Protein AF-A0A1N7KTQ0-F1 (afdb_monomer)

Solvent-accessible surface area (backbone atoms only — not comparable to full-atom values): 54349 Å² total; per-residue (Å²): 145,80,80,97,63,69,64,55,69,67,60,55,51,51,50,54,52,53,49,48,50,51,55,48,51,53,51,50,56,54,56,73,45,73,72,39,51,53,93,64,70,58,22,52,89,18,36,32,83,36,57,90,52,85,76,53,83,48,31,31,34,63,65,34,31,27,29,33,31,33,80,70,36,50,87,93,60,53,87,84,62,82,72,43,77,41,59,32,52,29,60,43,18,84,75,42,88,73,33,21,50,53,40,25,26,38,35,37,35,40,34,47,31,85,93,60,53,78,47,54,35,24,44,36,34,62,42,63,78,43,24,27,40,34,25,50,76,82,44,79,69,44,76,39,47,54,60,49,98,59,82,87,67,71,62,48,66,55,54,60,49,74,39,78,46,77,46,82,52,54,62,46,42,41,36,40,35,35,21,20,78,78,43,77,62,60,8,55,51,48,37,56,40,38,38,32,35,44,67,14,54,47,50,46,49,50,51,41,51,47,52,47,50,50,53,30,51,53,30,44,53,53,22,50,52,46,51,51,52,52,73,70,40,89,86,57,77,55,62,31,59,51,28,47,27,50,39,33,44,50,52,26,56,46,61,45,62,71,74,73,48,77,56,68,46,93,48,45,61,64,55,51,57,42,50,51,55,52,49,59,49,48,44,51,55,31,50,53,52,21,54,37,50,67,69,67,63,86,64,79,68,56,56,55,56,53,51,51,50,53,48,54,52,57,50,35,61,74,44,59,56,73,60,28,57,75,46,46,67,58,52,50,52,52,50,53,52,51,52,52,49,54,50,52,52,40,52,52,40,41,42,75,62,43,67,63,35,53,27,54,50,50,20,49,48,26,49,51,50,49,52,58,49,51,49,36,40,77,69,62,76,43,89,68,76,85,76,62,61,41,60,53,48,24,51,52,24,48,51,51,37,52,52,58,48,50,52,55,51,50,54,51,52,50,52,51,52,51,52,49,51,50,51,53,51,50,50,53,53,47,55,54,46,54,45,54,65,52,46,54,62,44,51,49,53,29,53,54,39,50,49,50,52,75,77,39,55,95,76,48,56,73,68,58,51,51,52,40,53,49,48,34,50,52,35,51,50,53,54,53,50,52,50,54,51,51,53,49,63,64,55,72,81,55,94,66,72,77,74,63,41,73,34,62,57,64,28,52,50,54,36,47,49,63,61,50,46,73,74,32,75,86,37,64,50,49,78,50,73,62,59,65,86,88,66,81,37,31,41,37,37,68,67,62,51,51,51,40,52,44,47,52,50,55,49,41,58,68,50,26,75,50,48,46,35,43,37,35,54,46,83,54,102,65,34,35,39,40,37,44,36,26,50,16,54,38,44,54,83,69,40,72,78,40,44,58,39,76,66,32,63,85,80,85,80,74,82,92,77,80,82,75,71,21,50,58,47,27,49,36,48,53,53,32,47,63,58,74,26,52,69,55,74,50,56,38,67,72,61,5,34,36,39,36,38,34,37,36,48,44,75,79,75,82,80,76,87,83,73,81,80,74,83,77,89,82,84,91,79,76,90,78,85,89,82,80,85,61,40,32,40,38,34,37,67,46,71,66,59,47,52,52,55,40,65,69,43,54,81,85,43,45,67,47,78,36,62,40,54,68,60,45,53,55,52,61,73,78,48,81,54,49,31,37,37,33,34,34,70,27,68,88,58,28,29,46,54,50,38,39,60,50,50,76,79,37,52,67,80,69,42,37,31,36,34,39,34,74,53,97,42,75,61,56,53,49,44,42,48,74,26,56,34,73,47,73,44,47,53,81,76,49,70,68,59,52,52,52,53,51,49,53,51,46,50,51,40,49,51,50,53,48,50,54,50,49,55,52,53,58,68,61,66,70,75,58,68,68,57,57,53,50,51,53,48,46,39,57,54,23,61,78,75,40,57,69,63,21,50,55,45,52,49,34,50,49,51,32,52,52,50,64,62,64,73,75,58,98,78,72,59,35,49,39,52,62,45,52,51,42,34,46,29,53,48,55,48,49,32,74,68,54,41,92,36,52,43,75,48,81,46,77,54,94,55,91,50,73,37,58,72,62,54,61,36,47,52,52,50,43,38,43,64,65,16,20,71,71,27,93,86,32,35,46,38,38,42,38,36,44,81,52,100,86,32,36,41,38,38,41,37,26,55,13,39,35,39,52,68,74,56,53,52,40,70,76,70,58,96,79,89,91,64,72,59,65,56,54,42,26,55,49,35,31,73,75,62,72,47,45,67,47,77,50,53,36,67,70,62,5,38,38,38,32,39,70,45,122

Nearest PDB structures (foldseek):
  6rh7-assembly1_B  TM=7.145E-01  e=1.470E-13  Thermotoga maritima
  3dge-assembly3_A  TM=7.229E-01  e=2.342E-13  Thermotoga maritima
  4q20-assembly1_B  TM=7.554E-01  e=5.445E-11  Caulobacter vibrioides CB15
  9eut-assembly1_B  TM=5.594E-01  e=2.102E-10  Pseudomonas aeruginosa
  2e0a-assembly1_A  TM=4.159E-01  e=3.213E-08  Homo sapiens

Mean predicted aligned error: 21.1 Å

InterPro domains:
  IPR001789 Signal transduction response regulator, receiver domain [PF00072] (680-790)
  IPR001789 Signal transduction response regulator, receiver domain [PS50110] (679-794)
  IPR001789 Signal transduction response regulator, receiver domain [SM00448] (678-790)
  IPR003594 Histidine kinase/HSP90-like ATPase domain [PF02518] (542-650)
  IPR003594 Histidine kinase/HSP90-like ATPase domain [PF02518] (904-997)
  IPR003594 Histidine kinase/HSP90-like ATPase domain [SM00387] (540-651)
  IPR003594 Histidine kinase/HSP90-like ATPase domain [SM00387] (899-997)
  IPR003661 Signal transduction histidine kinase, dimerisation/phosphoacceptor domain [PF00512] (427-493)
  IPR003661 Signal transduction histidine kinase, dimerisation/phosphoacceptor domain [SM00388] (426-494)
  IPR003661 Signal transduction histidine kinase, dimerisation/phosphoacceptor domain [cd00082] (424-490)
  IPR004358 Signal transduction histidine kinase-related protein, C-terminal [PR00344] (576-590)
  IPR004358 Signal transduction histidine kinase-related protein, C-terminal [PR00344] (594-604)
  IPR004358 Signal transduction histidine kinase-related protein, C-terminal [PR00344] (611-629)
  IPR004358 Signal transduction histidine kinase-related protein, C-terminal [PR00344] (635-648)
  IPR005467 Histidine kinase domain [PS50109] (433-651)
  IPR005467 Histidine kinase domain [PS50109] (904-998)
  IPR008979 Galactose-binding-like domain superfamily [SSF49785] (57-144)
  IPR010559 Signal transduction histidine kinase, internal region [PF06580] (807-886)
  IPR011006 CheY-like superfamily [SSF52172] (679-823)
  IPR036097 Signal transduction histidine kinase, dimerisation/phosphoacceptor domain superfamily [SSF47384] (415-493)

Secondary structure (DSSP, 8-state):
----PPPPHHHHHHHHHHHHHHHHHHHHHHHTS-SSB--PPPBBTTEEE-TTS---TT-EEE--EEEEEEET--TTT-TT---EEEEESS-GGGTTTT-S-EEEEEEEEEEPPGGGTT-EEEEEES---SEEEEEETTEEEEEES---SSGGG----BS-EEEEEE--SSEEEEEEEEEESS-SS--S--S-EEEEEHHHHHHHHHHHHHHHHHHHHHHHHHHHHHHHHHHH-TT---HHHHHHHHHHHHHHHHHHHHSS-SS-B-S-HHHHHHHHHHHHHHHHHHHHHHHHHHHT---TTHHHHHHHHHHHHHHHHHS-HHHHGGGHHHHHHHHHHHHHHHHHHHHHHHHTT-TTHHHHHHHHHHHHHHHHHHHHHHTTS-------HHHHHHHHHHHHHHHHHHHHHHHHHHHHHHHHHHHHHHHHHHHHHHHHHHHHHHHHHHHHHHHHHHHHGGGS-HHHHHHHHHHHHHHHHHHHHHHHHHHHHHHSS--S----EEE-HHHHHHHHHHHHHHHHTTTEEEEEEEPPSS-PPEEE-HHHHHHHHHHHHHHHHHH-SEEEEEEEEEE-SSEEEEEEEE-SS---HHHHHHTTSTT--S--SS-SSS---S-HHHHHHHHHHHTT--EEEEEETTTEEEEEEEEEB-GGGGG-S------------------S---EEEE-S-HHHHHHHHHHHTTTS-EEEESSHHHHHHHHHHS--SEEEEESS-SSS-HHHHHHHHHHHS-TTTS-EEEEESS--HHHHHHHHHTT-SEEEESSPPHHHHHHHHHHHHHHHHHHHHHHHHHHHHHHT---HHHHHHHHHHHHHHHHH-HHHHHHHHHHHHHHHHHHHHT--TTS-EEHHHHHHHHHHHHHHHHHHHGGGEEEEEEE-----EE-TTHHHHHHHHIIIIIGGGSTT-EEEEEEEEEETTEEEEEEEE-SS---HHHHHHHHH---SS-HHHHHHHHHHHHHHS---EEEEETTTEEEEEEEE-

Foldseek 3Di:
DDDPAQDDPVVVVVVLVVLLVVLVVVQVVQQPDPLQEDPFDEADAQEGECQPPPRDQQHKYWNFDWWWKFFQDDPVPPVPDDIDIDTPLDQCCVVHVNFSFFKIKTKHKYAAHPVPQWAKKKKKQQWQLFWKWKDKPNHTFDGAWDADRDDDGGDGWTAIDMGIDHGNDRMIMMMMIGGDDQDRTRHDRNTIMMMHGPNNVVSSLVVLVVLLVVLLVVLLVVLVVLVVVQVPDPVHGQQLSVLSSVLSNLVSVCSCLQGHNPDTDNHGPLLSVLVNLLSLLSNLLSVLSNLCSVVVDDDPVVVVLNVVLNVLSVVLNPDRSVVSCVCVVVSVVVSVVSLVVSVVSLSVVSSVVVVLSVLVSQLSSLVVSVVVVSVCVVNVNDDGRDDCVSSVSNVVSVVSSVVVVVVVVVVVVVVVVVVVVVVVVVVLVCLVVVLVVVLVVLVVQLVVLVVCLVPCVVPDDPVVNVVSVLSNLVSVQVNVVSVLVNVVVVVPVDLADPDFDFADPQLLLVLLCLLCVVLCVVAQEAEDEDEDPPDFTFRADSLLVNLLNNLLVLVLSLQARHDYWYWYWDDDPWKIKIKIWHQGQWDDPVCQVPLLPFQDDPPPDDDDDRDHRSVSNVSSQSSLVSQVKHWGKDIDGNRTIMTMMMTTTPPPPPPPPDDDPPDPDDDDDDPDDPDDDAEEEEEALDVVLQVVLCVLCVVPGRYDYDNDLVVVVVVLVPDQYLEYEYEQRHPDQGSLRSLLVSCVPDACQRYAYEYAFADDDPSRQVSCVVSPHPYYHHPPGDSVNSVVVVVVSSVSNVVSLVVVLVVLVVVLPDPDPVLVVLLVVLLVVCVVPPPVLSVVLVVLVVLLVVLSVVQSDDPQWDFQVSQVSNLVSSLSSVCSRPPPLEAEAEAEDDGRDIGGHCLQNLVVVCQVPVFQVQAPSHWYKYWHWDDDPNKIKTKIWIQGQWDDPVVVVCLVPDDDDDRPRQNVSQVRLCVPVVGGKDWDIDGNRTIMIMDIDD

Radius of gyration: 58.7 Å; Cα contacts (8 Å, |Δi|>4): 1534; chains: 1; bounding box: 116×100×158 Å

Sequence (998 aa):
MFNDKPMSYMKIFISILSMLLVLTAFRVMWMDHPHGTEKAPPVEAGVLDLREISMKGDDVVHLNGEWNFYPGAFLEDTTGETNTVIGVPGDWSERMSGSSKGHGTYEVSIMLPEEATDDIYGLRFVNINTSAHVYIDGERVLEIGDPATEKRDMVRRQGAEKVLFFSDQQKIDVTVQVSNYEVPYLGGITSEVQFGKDTAIQAQRNTSLFLQSLVVIIYLLHAMYLFVLLLFDRGGVKKDVLFFAILLVLTALMTLIDFDVVFVFPFPISIYYKVILLMEVSVLLVLLHFTNAFFQQKLPWFHHLVYLYGGVVAIAVFVPFSTAIQFLPLTFLFYIGGLVYVYVQTIIKLREGERNAWFLLIFLSSFTSEFFWSIGVKAGLVDLPYYPFDLLICLVAMVFLVLARHKKIMEVNEQQSSALREVDKNKEEFLATASRELRGPLQGIINITDNVLRHSSDKLPSKNEEDLKNLLSLGNQMNFLLNDFLDISKLEHTYTMPDRKGVDLSAVVSGVISMVRFKTEAKRIHIHSDIPSPFPRVLANKNRLIQILYNLLDNAIKYTPEGSIAVYARESTSEVTVYVEDTGIGLTQEGKGRIFEPYQSESVSDYFTEGGIGLGLPIVKKLVNMHGGKVGVTSELDKGSIFFFTLPIDNQVEKVKNVTIEKDEKESANVADLNGDSEILLVDDDPVTLRVIKNILEMDYKVTTVPSAEEALEFAEERTWKLIIVDAMMPGLSGYELTREIRQKHPLSDLPVLLLVPRDLQQDIYSAYQSGANDYIVKPVDTSELQARVTGLMEMKKSFEERLRLEAAWLQAQIKPHFLFNTLNTIAHLGETDTDRMLEVLEEFSEFLQRSYSMRNEEGLVSMEDELELTRSYVNIQKARFGEKLMVNWEIGESHLKIPPLSIQTLVENAINHGILNKIDGGTVSIQVQREAGDTLVSIVDDGVGMSPEKVERIETETLGSGVGLMNTDRRLRKIFGEGLRIYSSEGQGTFVSFKVF

Structure (mmCIF, N/CA/C/O backbone):
data_AF-A0A1N7KTQ0-F1
#
_entry.id   AF-A0A1N7KTQ0-F1
#
loop_
_atom_site.group_PDB
_atom_site.id
_atom_site.type_symbol
_atom_site.label_atom_id
_atom_site.label_alt_id
_atom_site.label_comp_id
_atom_site.label_asym_id
_atom_site.label_entity_id
_atom_site.label_seq_id
_atom_site.pdbx_PDB_ins_code
_atom_site.Cartn_x
_atom_site.Cartn_y
_atom_site.Cartn_z
_atom_site.occupancy
_atom_site.B_iso_or_equiv
_atom_site.auth_seq_id
_atom_site.auth_comp_id
_atom_site.auth_asym_id
_atom_site.auth_atom_id
_atom_site.pdbx_PDB_model_num
ATOM 1 N N . MET A 1 1 ? 22.837 -16.836 -0.912 1.00 31.91 1 MET A N 1
ATOM 2 C CA . MET A 1 1 ? 24.148 -17.343 -0.454 1.00 31.91 1 MET A CA 1
ATOM 3 C C . MET A 1 1 ? 25.206 -17.061 -1.530 1.00 31.91 1 MET A C 1
ATOM 5 O O . MET A 1 1 ? 25.452 -17.904 -2.372 1.00 31.91 1 MET A O 1
ATOM 9 N N . PHE A 1 2 ? 25.778 -15.851 -1.566 1.00 36.16 2 PHE A N 1
ATOM 10 C CA . PHE A 1 2 ? 26.975 -15.509 -2.359 1.00 36.16 2 PHE A CA 1
ATOM 11 C C . PHE A 1 2 ? 27.759 -14.449 -1.569 1.00 36.16 2 PHE A C 1
ATOM 13 O O . PHE A 1 2 ? 27.255 -13.343 -1.378 1.00 36.16 2 PHE A O 1
ATOM 20 N N . ASN A 1 3 ? 28.935 -14.858 -1.077 1.00 37.34 3 ASN A N 1
ATOM 21 C CA . ASN A 1 3 ? 29.858 -14.173 -0.159 1.00 37.34 3 ASN A CA 1
ATOM 22 C C . ASN A 1 3 ? 29.985 -12.644 -0.329 1.00 37.34 3 ASN A C 1
ATOM 24 O O . ASN A 1 3 ? 30.318 -12.170 -1.415 1.00 37.34 3 ASN A O 1
ATOM 28 N N . ASP A 1 4 ? 29.899 -11.919 0.791 1.00 47.66 4 ASP A N 1
ATOM 29 C CA . ASP A 1 4 ? 30.235 -10.495 0.976 1.00 47.66 4 ASP A CA 1
ATOM 30 C C . ASP A 1 4 ? 31.754 -10.238 0.990 1.00 47.66 4 ASP A C 1
ATOM 32 O O . ASP A 1 4 ? 32.302 -9.606 1.892 1.00 47.66 4 ASP A O 1
ATOM 36 N N . LYS A 1 5 ? 32.483 -10.756 -0.006 1.00 59.03 5 LYS A N 1
ATOM 37 C CA . LYS A 1 5 ? 33.875 -10.343 -0.235 1.00 59.03 5 LYS A CA 1
ATOM 38 C C . LYS A 1 5 ? 33.918 -9.290 -1.342 1.00 59.03 5 LYS A C 1
ATOM 40 O O . LYS A 1 5 ? 33.333 -9.530 -2.402 1.00 59.03 5 LYS A O 1
ATOM 45 N N . PRO A 1 6 ? 34.641 -8.168 -1.150 1.00 65.19 6 PRO A N 1
ATOM 46 C CA . PRO A 1 6 ? 34.821 -7.180 -2.204 1.00 65.19 6 PRO A CA 1
ATOM 47 C C . PRO A 1 6 ? 35.449 -7.858 -3.421 1.00 65.19 6 PRO A C 1
ATOM 49 O O . PRO A 1 6 ? 36.435 -8.595 -3.307 1.00 65.19 6 PRO A O 1
ATOM 52 N N . MET A 1 7 ? 34.859 -7.644 -4.595 1.00 72.94 7 MET A N 1
ATOM 53 C CA . MET A 1 7 ? 35.354 -8.259 -5.822 1.00 72.94 7 MET A CA 1
ATOM 54 C C . MET A 1 7 ? 36.769 -7.768 -6.154 1.00 72.94 7 MET A C 1
ATOM 56 O O . MET A 1 7 ? 37.102 -6.591 -5.994 1.00 72.94 7 MET A O 1
ATOM 60 N N . SER A 1 8 ? 37.614 -8.694 -6.614 1.00 86.12 8 SER A N 1
ATOM 61 C CA . SER A 1 8 ? 38.957 -8.372 -7.104 1.00 86.12 8 SER A CA 1
ATOM 62 C C . SER A 1 8 ? 38.863 -7.613 -8.428 1.00 86.12 8 SER A C 1
ATOM 64 O O . SER A 1 8 ? 38.077 -8.002 -9.295 1.00 86.12 8 SER A O 1
ATOM 66 N N . TYR A 1 9 ? 39.709 -6.592 -8.613 1.00 85.62 9 TYR A N 1
ATOM 67 C CA . TYR A 1 9 ? 39.845 -5.863 -9.881 1.00 85.62 9 TYR A CA 1
ATOM 68 C C . TYR A 1 9 ? 40.038 -6.803 -11.072 1.00 85.62 9 TYR A C 1
ATOM 70 O O . TYR A 1 9 ? 39.462 -6.574 -12.130 1.00 85.62 9 TYR A O 1
ATOM 78 N N . MET A 1 10 ? 40.769 -7.904 -10.876 1.00 87.00 10 MET A N 1
ATOM 79 C CA . MET A 1 10 ? 41.015 -8.891 -11.924 1.00 87.00 10 MET A CA 1
ATOM 80 C C . MET A 1 10 ? 39.724 -9.563 -12.410 1.00 87.00 10 MET A C 1
ATOM 82 O O . MET A 1 10 ? 39.564 -9.771 -13.605 1.00 87.00 10 MET A O 1
ATOM 86 N N . LYS A 1 11 ? 38.762 -9.842 -11.518 1.00 87.62 11 LYS A N 1
ATOM 87 C CA . LYS A 1 11 ? 37.467 -10.424 -11.916 1.00 87.62 11 LYS A CA 1
ATOM 88 C C . LYS A 1 11 ? 36.627 -9.440 -12.725 1.00 87.62 11 LYS A C 1
ATOM 90 O O . LYS A 1 11 ? 36.016 -9.834 -13.713 1.00 87.62 11 LYS A O 1
ATOM 95 N N . ILE A 1 12 ? 36.615 -8.170 -12.316 1.00 89.38 12 ILE A N 1
ATOM 96 C CA . ILE A 1 12 ? 35.880 -7.116 -13.025 1.00 89.38 12 ILE A CA 1
ATOM 97 C C . ILE A 1 12 ? 36.504 -6.895 -14.409 1.00 89.38 12 ILE A C 1
ATOM 99 O O . ILE A 1 12 ? 35.785 -6.894 -15.400 1.00 89.38 12 ILE A O 1
ATOM 103 N N . PHE A 1 13 ? 37.835 -6.818 -14.494 1.00 90.75 13 PHE A N 1
ATOM 104 C CA . PHE A 1 13 ? 38.559 -6.690 -15.760 1.00 90.75 13 PHE A CA 1
ATOM 105 C C . PHE A 1 13 ? 38.296 -7.863 -16.715 1.00 90.75 13 PHE A C 1
ATOM 107 O O . PHE A 1 13 ? 37.947 -7.636 -17.869 1.00 90.75 13 PHE A O 1
ATOM 114 N N . ILE A 1 14 ? 38.382 -9.110 -16.229 1.00 91.50 14 ILE A N 1
ATOM 115 C CA . ILE A 1 14 ? 38.053 -10.306 -17.027 1.00 91.50 14 ILE A CA 1
ATOM 116 C C . ILE A 1 14 ? 36.605 -10.245 -17.527 1.00 91.50 14 ILE A C 1
ATOM 118 O O . ILE A 1 14 ? 36.340 -10.625 -18.662 1.00 91.50 14 ILE A O 1
ATOM 122 N N . SER A 1 15 ? 35.676 -9.740 -16.712 1.00 90.31 15 SER A N 1
ATOM 123 C CA . SER A 1 15 ? 34.269 -9.616 -17.106 1.00 90.31 15 SER A CA 1
ATOM 124 C C . SER A 1 15 ? 34.077 -8.582 -18.219 1.00 90.31 15 SER A C 1
ATOM 126 O O . SER A 1 15 ? 33.389 -8.876 -19.189 1.00 90.31 15 SER A O 1
ATOM 128 N N . ILE A 1 16 ? 34.727 -7.413 -18.123 1.00 92.25 16 ILE A N 1
ATOM 129 C CA . ILE A 1 16 ? 34.715 -6.389 -19.186 1.00 92.25 16 ILE A CA 1
ATOM 130 C C . ILE A 1 16 ? 35.282 -6.975 -20.483 1.00 92.25 16 ILE A C 1
ATOM 132 O O . ILE A 1 16 ? 34.648 -6.877 -21.530 1.00 92.25 16 ILE A O 1
ATOM 136 N N . LEU A 1 17 ? 36.448 -7.626 -20.408 1.00 93.12 17 LEU A N 1
ATOM 137 C CA . LEU A 1 17 ? 37.102 -8.225 -21.571 1.00 93.12 17 LEU A CA 1
ATOM 138 C C . LEU A 1 17 ? 36.234 -9.315 -22.210 1.00 93.12 17 LEU A C 1
ATOM 140 O O . LEU A 1 17 ? 36.055 -9.325 -23.424 1.00 93.12 17 LEU A O 1
ATOM 144 N N . SER A 1 18 ? 35.658 -10.202 -21.395 1.00 93.38 18 SER A N 1
ATOM 145 C CA . SER A 1 18 ? 34.739 -11.240 -21.862 1.00 93.38 18 SER A CA 1
ATOM 146 C C . SER A 1 18 ? 33.529 -10.637 -22.567 1.00 93.38 18 SER A C 1
ATOM 148 O O . SER A 1 18 ? 33.096 -11.169 -23.582 1.00 93.38 18 SER A O 1
ATOM 150 N N . MET A 1 19 ? 32.978 -9.542 -22.043 1.00 93.56 19 MET A N 1
ATOM 151 C CA . MET A 1 19 ? 31.802 -8.912 -22.625 1.00 93.56 19 MET A CA 1
ATOM 152 C C . MET A 1 19 ? 32.122 -8.245 -23.965 1.00 93.56 19 MET A C 1
ATOM 154 O O . MET A 1 19 ? 31.401 -8.465 -24.931 1.00 93.56 19 MET A O 1
ATOM 158 N N . LEU A 1 20 ? 33.235 -7.509 -24.053 1.00 93.50 20 LEU A N 1
ATOM 159 C CA . LEU A 1 20 ? 33.708 -6.922 -25.312 1.00 93.50 20 LEU A CA 1
ATOM 160 C C . LEU A 1 20 ? 33.998 -7.993 -26.374 1.00 93.50 20 LEU A C 1
ATOM 162 O O . LEU A 1 20 ? 33.694 -7.785 -27.547 1.00 93.50 20 LEU A O 1
ATOM 166 N N . LEU A 1 21 ? 34.537 -9.150 -25.971 1.00 94.38 21 LEU A N 1
ATOM 167 C CA . LEU A 1 21 ? 34.785 -10.277 -26.873 1.00 94.38 21 LEU A CA 1
ATOM 168 C C . LEU A 1 21 ? 33.474 -10.875 -27.397 1.00 94.38 21 LEU A C 1
ATOM 170 O O . LEU A 1 21 ? 33.362 -11.126 -28.591 1.00 94.38 21 LEU A O 1
ATOM 174 N N . VAL A 1 22 ? 32.467 -11.043 -26.534 1.00 94.44 22 VAL A N 1
ATOM 175 C CA . VAL A 1 22 ? 31.131 -11.517 -26.936 1.00 94.44 22 VAL A CA 1
ATOM 176 C C . VAL A 1 22 ? 30.459 -10.536 -27.900 1.00 94.44 22 VAL A C 1
ATOM 178 O O . VAL A 1 22 ? 29.978 -10.967 -28.943 1.00 94.44 22 VAL A O 1
ATOM 181 N N . LEU A 1 23 ? 30.467 -9.232 -27.601 1.00 94.06 23 LEU A N 1
ATOM 182 C CA . LEU A 1 23 ? 29.904 -8.201 -28.488 1.00 94.06 23 LEU A CA 1
ATOM 183 C C . LEU A 1 23 ? 30.604 -8.193 -29.853 1.00 94.06 23 LEU A C 1
ATOM 185 O O . LEU A 1 23 ? 29.954 -8.185 -30.894 1.00 94.06 23 LEU A O 1
ATOM 189 N N . THR A 1 24 ? 31.937 -8.285 -29.847 1.00 91.88 24 THR A N 1
ATOM 190 C CA . THR A 1 24 ? 32.734 -8.380 -31.076 1.00 91.88 24 THR A CA 1
ATOM 191 C C . THR A 1 24 ? 32.385 -9.639 -31.870 1.00 91.88 24 THR A C 1
ATOM 193 O O . THR A 1 24 ? 32.204 -9.557 -33.079 1.00 91.88 24 THR A O 1
ATOM 196 N N . ALA A 1 25 ? 32.234 -10.793 -31.213 1.00 90.94 25 ALA A N 1
ATOM 197 C CA . ALA A 1 25 ? 31.857 -12.040 -31.875 1.00 90.94 25 ALA A CA 1
ATOM 198 C C . ALA A 1 25 ? 30.460 -11.961 -32.511 1.00 90.94 25 ALA A C 1
ATOM 200 O O . ALA A 1 25 ? 30.290 -12.399 -33.646 1.00 90.94 25 ALA A O 1
ATOM 201 N N . PHE A 1 26 ? 29.480 -11.360 -31.823 1.00 90.38 26 PHE A N 1
ATOM 202 C CA . PHE A 1 26 ? 28.150 -11.111 -32.392 1.00 90.38 26 PHE A CA 1
ATOM 203 C C . PHE A 1 26 ? 28.211 -10.197 -33.615 1.00 90.38 26 PHE A C 1
ATOM 205 O O . PHE A 1 26 ? 27.557 -10.481 -34.616 1.00 90.38 26 PHE A O 1
ATOM 212 N N . ARG A 1 27 ? 29.016 -9.130 -33.565 1.00 89.12 27 ARG A N 1
ATOM 213 C CA . ARG A 1 27 ? 29.168 -8.208 -34.695 1.00 89.12 27 ARG A CA 1
ATOM 214 C C . ARG A 1 27 ? 29.873 -8.860 -35.886 1.00 89.12 27 ARG A C 1
ATOM 216 O O . ARG A 1 27 ? 29.420 -8.684 -37.009 1.00 89.12 27 ARG A O 1
ATOM 223 N N . VAL A 1 28 ? 30.915 -9.661 -35.660 1.00 87.94 28 VAL A N 1
ATOM 224 C CA . VAL A 1 28 ? 31.577 -10.433 -36.730 1.00 87.94 28 VAL A CA 1
ATOM 225 C C . VAL A 1 28 ? 30.617 -11.461 -37.335 1.00 87.94 28 VAL A C 1
ATOM 227 O O . VAL A 1 28 ? 30.525 -11.561 -38.551 1.00 87.94 28 VAL A O 1
ATOM 230 N N . MET A 1 29 ? 29.829 -12.160 -36.513 1.00 87.69 29 MET A N 1
ATOM 231 C CA . MET A 1 29 ? 28.799 -13.083 -37.004 1.00 87.69 29 MET A CA 1
ATOM 232 C C . MET A 1 29 ? 27.716 -12.365 -37.823 1.00 87.69 29 MET A C 1
ATOM 234 O O . MET A 1 29 ? 27.212 -12.926 -38.792 1.00 87.69 29 MET A O 1
ATOM 238 N N . TRP A 1 30 ? 27.355 -11.135 -37.444 1.00 86.62 30 TRP A N 1
ATOM 239 C CA . TRP A 1 30 ? 26.453 -10.294 -38.229 1.00 86.62 30 TRP A CA 1
ATOM 240 C C . TRP A 1 30 ? 27.083 -9.892 -39.561 1.00 86.62 30 TRP A C 1
ATOM 242 O O . TRP A 1 30 ? 26.410 -9.967 -40.577 1.00 86.62 30 TRP A O 1
ATOM 252 N N . MET A 1 31 ? 28.361 -9.518 -39.570 1.00 80.19 31 MET A N 1
ATOM 253 C CA . MET A 1 31 ? 29.106 -9.164 -40.782 1.00 80.19 31 MET A CA 1
ATOM 254 C C . MET A 1 31 ? 29.208 -10.338 -41.769 1.00 80.19 31 MET A C 1
ATOM 256 O O . MET A 1 31 ? 29.052 -10.142 -42.967 1.00 80.19 31 MET A O 1
ATOM 260 N N . ASP A 1 32 ? 29.419 -11.559 -41.268 1.00 74.31 32 ASP A N 1
ATOM 261 C CA . ASP A 1 32 ? 29.507 -12.776 -42.087 1.00 74.31 32 ASP A CA 1
ATOM 262 C C . ASP A 1 32 ? 28.137 -13.298 -42.565 1.00 74.31 32 ASP A C 1
ATOM 264 O O . ASP A 1 32 ? 28.074 -14.210 -43.397 1.00 74.31 32 ASP A O 1
ATOM 268 N N . HIS A 1 33 ? 27.027 -12.766 -42.041 1.00 74.19 33 HIS A N 1
ATOM 269 C CA . HIS A 1 33 ? 25.694 -13.144 -42.495 1.00 74.19 33 HIS A CA 1
ATOM 270 C C . HIS A 1 33 ? 25.420 -12.522 -43.874 1.00 74.19 33 HIS A C 1
ATOM 272 O O . HIS A 1 33 ? 25.586 -11.314 -44.028 1.00 74.19 33 HIS A O 1
ATOM 278 N N . PRO A 1 34 ? 24.989 -13.300 -44.883 1.00 60.88 34 PRO A N 1
ATOM 279 C CA . PRO A 1 34 ? 24.685 -12.757 -46.201 1.00 60.88 34 PRO A CA 1
ATOM 280 C C . PRO A 1 34 ? 23.428 -11.883 -46.118 1.00 60.88 34 PRO A C 1
ATOM 282 O O . PRO A 1 34 ? 22.306 -12.384 -46.128 1.00 60.88 34 PRO A O 1
ATOM 285 N N . HIS A 1 35 ? 23.608 -10.564 -46.038 1.00 61.28 35 HIS A N 1
ATOM 286 C CA . HIS A 1 35 ? 22.525 -9.568 -46.029 1.00 61.28 35 HIS A CA 1
ATOM 287 C C . HIS A 1 35 ? 22.021 -9.257 -47.443 1.00 61.28 35 HIS A C 1
ATOM 289 O O . HIS A 1 35 ? 21.743 -8.104 -47.767 1.00 61.28 35 HIS A O 1
ATOM 295 N N . GLY A 1 36 ? 21.956 -10.283 -48.296 1.00 53.06 36 GLY A N 1
ATOM 296 C CA . GLY A 1 36 ? 21.778 -10.107 -49.737 1.00 53.06 36 GLY A CA 1
ATOM 297 C C . GLY A 1 36 ? 23.003 -9.480 -50.402 1.00 53.06 36 GLY A C 1
ATOM 298 O O . GLY A 1 36 ? 22.850 -8.689 -51.317 1.00 53.06 36 GLY A O 1
ATOM 299 N N . THR A 1 37 ? 24.218 -9.765 -49.923 1.00 58.16 37 THR A N 1
ATOM 300 C CA . THR A 1 37 ? 25.472 -9.368 -50.581 1.00 58.16 37 THR A CA 1
ATOM 301 C C . THR A 1 37 ? 26.251 -10.607 -51.011 1.00 58.16 37 THR A C 1
ATOM 303 O O . THR A 1 37 ? 26.590 -11.465 -50.190 1.00 58.16 37 THR A O 1
ATOM 306 N N . GLU A 1 38 ? 26.532 -10.718 -52.309 1.00 60.81 38 GLU A N 1
ATOM 307 C CA . GLU A 1 38 ? 27.376 -11.783 -52.855 1.00 60.81 38 GLU A CA 1
ATOM 308 C C . GLU A 1 38 ? 28.842 -11.325 -52.844 1.00 60.81 38 GLU A C 1
ATOM 310 O O . GLU A 1 38 ? 29.144 -10.160 -53.109 1.00 60.81 38 GLU A O 1
ATOM 315 N N . LYS A 1 39 ? 29.780 -12.228 -52.520 1.00 64.25 39 LYS A N 1
ATOM 316 C CA . LYS A 1 39 ? 31.223 -11.933 -52.568 1.00 64.25 39 LYS A CA 1
ATOM 317 C C . LYS A 1 39 ? 31.683 -11.837 -54.024 1.00 64.25 39 LYS A C 1
ATOM 319 O O . LYS A 1 39 ? 32.272 -12.778 -54.550 1.00 64.25 39 LYS A O 1
ATOM 324 N N . ALA A 1 40 ? 31.395 -10.715 -54.669 1.00 67.00 40 ALA A N 1
ATOM 325 C CA . ALA A 1 40 ? 31.938 -10.392 -55.978 1.00 67.00 40 ALA A CA 1
ATOM 326 C C . ALA A 1 40 ? 33.457 -10.131 -55.896 1.00 67.00 40 ALA A C 1
ATOM 328 O O . ALA A 1 40 ? 33.951 -9.714 -54.840 1.00 67.00 40 ALA A O 1
ATOM 329 N N . PRO A 1 41 ? 34.215 -10.373 -56.982 1.00 78.75 41 PRO A N 1
ATOM 330 C CA . PRO A 1 41 ? 35.595 -9.932 -57.082 1.00 78.75 41 PRO A CA 1
ATOM 331 C C . PRO A 1 41 ? 35.654 -8.402 -56.984 1.00 78.75 41 PRO A C 1
ATOM 333 O O . PRO A 1 41 ? 34.701 -7.723 -57.374 1.00 78.75 41 PRO A O 1
ATOM 336 N N . PRO A 1 42 ? 36.757 -7.845 -56.464 1.00 83.44 42 PRO A N 1
ATOM 337 C CA . PRO A 1 42 ? 36.965 -6.408 -56.518 1.00 83.44 42 PRO A CA 1
ATOM 338 C C . PRO A 1 42 ? 37.064 -5.937 -57.974 1.00 83.44 42 PRO A C 1
ATOM 340 O O . PRO A 1 42 ? 37.405 -6.704 -58.874 1.00 83.44 42 PRO A O 1
ATOM 343 N N . VAL A 1 43 ? 36.798 -4.653 -58.198 1.00 87.06 43 VAL A N 1
ATOM 344 C CA . VAL A 1 43 ? 37.076 -3.995 -59.478 1.00 87.06 43 VAL A CA 1
ATOM 345 C C . VAL A 1 43 ? 38.585 -4.037 -59.722 1.00 87.06 43 VAL A C 1
ATOM 347 O O . VAL A 1 43 ? 39.358 -3.610 -58.863 1.00 87.06 43 VAL A O 1
ATOM 350 N N . GLU A 1 44 ? 39.010 -4.519 -60.886 1.00 88.81 44 GLU A N 1
ATOM 351 C CA . GLU A 1 44 ? 40.420 -4.562 -61.281 1.00 88.81 44 GLU A CA 1
ATOM 352 C C . GLU A 1 44 ? 40.612 -3.742 -62.561 1.00 88.81 44 GLU A C 1
ATOM 354 O O . GLU A 1 44 ? 39.926 -3.959 -63.560 1.00 88.81 44 GLU A O 1
ATOM 359 N N . ALA A 1 45 ? 41.535 -2.772 -62.532 1.00 85.81 45 ALA A N 1
ATOM 360 C CA . ALA A 1 45 ? 41.841 -1.893 -63.669 1.00 85.81 45 ALA A CA 1
ATOM 361 C C . ALA A 1 45 ? 40.604 -1.235 -64.333 1.00 85.81 45 ALA A C 1
ATOM 363 O O . ALA A 1 45 ? 40.536 -1.085 -65.555 1.00 85.81 45 ALA A O 1
ATOM 364 N N . GLY A 1 46 ? 39.617 -0.841 -63.525 1.00 86.25 46 GLY A N 1
ATOM 365 C CA . GLY A 1 46 ? 38.384 -0.192 -63.968 1.00 86.25 46 GLY A CA 1
ATOM 366 C C . GLY A 1 46 ? 37.339 -1.136 -64.560 1.00 86.25 46 GLY A C 1
ATOM 367 O O . GLY A 1 46 ? 36.387 -0.652 -65.168 1.00 86.25 46 GLY A O 1
ATOM 368 N N . VAL A 1 47 ? 37.478 -2.455 -64.399 1.00 90.25 47 VAL A N 1
ATOM 369 C CA . VAL A 1 47 ? 36.492 -3.436 -64.870 1.00 90.25 47 VAL A CA 1
ATOM 370 C C . VAL A 1 47 ? 36.031 -4.327 -63.720 1.00 90.25 47 VAL A C 1
ATOM 372 O O . VAL A 1 47 ? 36.841 -4.870 -62.970 1.00 90.25 47 VAL A O 1
ATOM 375 N N . LEU A 1 48 ? 34.716 -4.500 -63.605 1.00 89.69 48 LEU A N 1
ATOM 376 C CA . LEU A 1 48 ? 34.085 -5.498 -62.752 1.00 89.69 48 LEU A CA 1
ATOM 377 C C . LEU A 1 48 ? 33.473 -6.596 -63.624 1.00 89.69 48 LEU A C 1
ATOM 379 O O . LEU A 1 48 ? 32.539 -6.336 -64.383 1.00 89.69 48 LEU A O 1
ATOM 383 N N . ASP A 1 49 ? 33.985 -7.820 -63.510 1.00 87.56 49 ASP A N 1
ATOM 384 C CA . ASP A 1 49 ? 33.495 -8.962 -64.283 1.00 87.56 49 ASP A CA 1
ATOM 385 C C . ASP A 1 49 ? 32.551 -9.839 -63.454 1.00 87.56 49 ASP A C 1
ATOM 387 O O . ASP A 1 49 ? 32.977 -10.521 -62.523 1.00 87.56 49 ASP A O 1
ATOM 391 N N . LEU A 1 50 ? 31.259 -9.815 -63.792 1.00 85.69 50 LEU A N 1
ATOM 392 C CA . LEU A 1 50 ? 30.209 -10.563 -63.093 1.00 85.69 50 LEU A CA 1
ATOM 393 C C . LEU A 1 50 ? 29.674 -11.723 -63.939 1.00 85.69 50 LEU A C 1
ATOM 395 O O . LEU A 1 50 ? 28.735 -12.392 -63.522 1.00 85.69 50 LEU A O 1
ATOM 399 N N . ARG A 1 51 ? 30.272 -12.009 -65.105 1.00 83.88 51 ARG A N 1
ATOM 400 C CA . ARG A 1 51 ? 29.776 -13.020 -66.060 1.00 83.88 51 ARG A CA 1
ATOM 401 C C . ARG A 1 51 ? 29.799 -14.450 -65.518 1.00 83.88 51 ARG A C 1
ATOM 403 O O . ARG A 1 51 ? 28.979 -15.262 -65.931 1.00 83.88 51 ARG A O 1
ATOM 410 N N . GLU A 1 52 ? 30.723 -14.757 -64.609 1.00 73.44 52 GLU A N 1
ATOM 411 C CA . GLU A 1 52 ? 30.844 -16.078 -63.967 1.00 73.44 52 GLU A CA 1
ATOM 412 C C . GLU A 1 52 ? 30.070 -16.181 -62.639 1.00 73.44 52 GLU A C 1
ATOM 414 O O . GLU A 1 52 ? 30.054 -17.241 -62.009 1.00 73.44 52 GLU A O 1
ATOM 419 N N . ILE A 1 53 ? 29.415 -15.098 -62.206 1.00 72.06 53 ILE A N 1
ATOM 420 C CA . ILE A 1 53 ? 28.695 -15.021 -60.934 1.00 72.06 53 ILE A CA 1
ATOM 421 C C . ILE A 1 53 ? 27.198 -15.155 -61.184 1.00 72.06 53 ILE A C 1
ATOM 423 O O . ILE A 1 53 ? 26.585 -14.382 -61.918 1.00 72.06 53 ILE A O 1
ATOM 427 N N . SER A 1 54 ? 26.593 -16.144 -60.533 1.00 64.12 54 SER A N 1
ATOM 428 C CA . SER A 1 54 ? 25.147 -16.340 -60.546 1.00 64.12 54 SER A CA 1
ATOM 429 C C . SER A 1 54 ? 24.492 -15.363 -59.569 1.00 64.12 54 SER A C 1
ATOM 431 O O . SER A 1 54 ? 24.066 -15.793 -58.497 1.00 64.12 54 SER A O 1
ATOM 433 N N . MET A 1 55 ? 24.352 -14.090 -59.954 1.00 63.66 55 MET A N 1
ATOM 434 C CA . MET A 1 55 ? 23.581 -13.125 -59.163 1.00 63.66 55 MET A CA 1
ATOM 435 C C . MET A 1 55 ? 22.169 -13.662 -58.929 1.00 63.66 55 MET A C 1
ATOM 437 O O . MET A 1 55 ? 21.347 -13.710 -59.854 1.00 63.66 55 MET A O 1
ATOM 441 N N . LYS A 1 56 ? 21.851 -14.076 -57.700 1.00 62.09 56 LYS A N 1
ATOM 442 C CA . LYS A 1 56 ? 20.461 -14.386 -57.360 1.00 62.09 56 LYS A CA 1
ATOM 443 C C . LYS A 1 56 ? 19.698 -13.066 -57.281 1.00 62.09 56 LYS A C 1
ATOM 445 O O . LYS A 1 56 ? 20.273 -12.000 -57.089 1.00 62.09 56 LYS A O 1
ATOM 450 N N . GLY A 1 57 ? 18.377 -13.120 -57.448 1.00 59.44 57 GLY A N 1
ATOM 451 C CA . GLY A 1 57 ? 17.534 -11.919 -57.566 1.00 59.44 57 GLY A CA 1
ATOM 452 C C . GLY A 1 57 ? 17.600 -10.920 -56.397 1.00 59.44 57 GLY A C 1
ATOM 453 O O . GLY A 1 57 ? 17.142 -9.791 -56.567 1.00 59.44 57 GLY A O 1
ATOM 454 N N . ASP A 1 58 ? 18.184 -11.315 -55.262 1.00 62.25 58 ASP A N 1
ATOM 455 C CA . ASP A 1 58 ? 18.269 -10.532 -54.027 1.00 62.25 58 ASP A CA 1
ATOM 456 C C . ASP A 1 58 ? 19.696 -10.041 -53.700 1.00 62.25 58 ASP A C 1
ATOM 458 O O . ASP A 1 58 ? 19.892 -9.451 -52.638 1.00 62.25 58 ASP A O 1
ATOM 462 N N . ASP A 1 59 ? 20.680 -10.256 -54.583 1.00 75.19 59 ASP A N 1
ATOM 463 C CA . ASP A 1 59 ? 22.084 -9.935 -54.302 1.00 75.19 59 ASP A CA 1
ATOM 464 C C . ASP A 1 59 ? 22.481 -8.506 -54.734 1.00 75.19 59 ASP A C 1
ATOM 466 O O . ASP A 1 59 ? 22.119 -8.009 -55.806 1.00 75.19 59 ASP A O 1
ATOM 470 N N . VAL A 1 60 ? 23.258 -7.845 -53.877 1.00 80.31 60 VAL A N 1
ATOM 471 C CA . VAL A 1 60 ? 23.901 -6.544 -54.074 1.00 80.31 60 VAL A CA 1
ATOM 472 C C . VAL A 1 60 ? 25.413 -6.755 -54.125 1.00 80.31 60 VAL A C 1
ATOM 474 O O . VAL A 1 60 ? 25.996 -7.454 -53.297 1.00 80.31 60 VAL A O 1
ATOM 477 N N . VAL A 1 61 ? 26.053 -6.136 -55.109 1.00 84.38 61 VAL A N 1
ATOM 478 C CA . VAL A 1 61 ? 27.490 -6.194 -55.369 1.00 84.38 61 VAL A CA 1
ATOM 479 C C . VAL A 1 61 ? 28.120 -4.841 -55.068 1.00 84.38 61 VAL A C 1
ATOM 481 O O . VAL A 1 61 ? 27.577 -3.795 -55.415 1.00 84.38 61 VAL A O 1
ATOM 484 N N . HIS A 1 62 ? 29.279 -4.845 -54.417 1.00 85.62 62 HIS A N 1
ATOM 485 C CA . HIS A 1 62 ? 30.004 -3.620 -54.097 1.00 85.62 62 HIS A CA 1
ATOM 486 C C . HIS A 1 62 ? 31.047 -3.370 -55.189 1.00 85.62 62 HIS A C 1
ATOM 488 O O . HIS A 1 62 ? 31.861 -4.241 -55.485 1.00 85.62 62 HIS A O 1
ATOM 494 N N . LEU A 1 63 ? 31.059 -2.172 -55.771 1.00 86.88 63 LEU A N 1
ATOM 495 C CA . LEU A 1 63 ? 32.023 -1.763 -56.797 1.00 86.88 63 LEU A CA 1
ATOM 496 C C . LEU A 1 63 ? 33.365 -1.333 -56.173 1.00 86.88 63 LEU A C 1
ATOM 498 O O . LEU A 1 63 ? 33.955 -0.330 -56.570 1.00 86.88 63 LEU A O 1
ATOM 502 N N . ASN A 1 64 ? 33.837 -2.061 -55.163 1.00 86.88 64 ASN A N 1
ATOM 503 C CA . ASN A 1 64 ? 35.065 -1.737 -54.444 1.00 86.88 64 ASN A CA 1
ATOM 504 C C . ASN A 1 64 ? 36.283 -2.250 -55.220 1.00 86.88 64 ASN A C 1
ATOM 506 O O . ASN A 1 64 ? 36.266 -3.372 -55.719 1.00 86.88 64 ASN A O 1
ATOM 510 N N . GLY A 1 65 ? 37.355 -1.466 -55.295 1.00 87.25 65 GLY A N 1
ATOM 511 C CA . GLY A 1 65 ? 38.585 -1.857 -55.983 1.00 87.25 65 GLY A CA 1
ATOM 512 C C . GLY A 1 65 ? 39.215 -0.713 -56.765 1.00 87.25 65 GLY A C 1
ATOM 513 O O . GLY A 1 65 ? 39.136 0.448 -56.376 1.00 87.25 65 GLY A O 1
ATOM 514 N N . GLU A 1 66 ? 39.866 -1.051 -57.864 1.00 91.31 66 GLU A N 1
ATOM 515 C CA . GLU A 1 66 ? 40.665 -0.162 -58.694 1.00 91.31 66 GLU A CA 1
ATOM 516 C C . GLU A 1 66 ? 39.845 0.429 -59.848 1.00 91.31 66 GLU A C 1
ATOM 518 O O . GLU A 1 66 ? 39.538 -0.264 -60.812 1.00 91.31 66 GLU A O 1
ATOM 523 N N . TRP A 1 67 ? 39.506 1.718 -59.770 1.00 92.31 67 TRP A N 1
ATOM 524 C CA . TRP A 1 67 ? 38.777 2.454 -60.810 1.00 92.31 67 TRP A CA 1
ATOM 525 C C . TRP A 1 67 ? 39.725 3.278 -61.680 1.00 92.31 67 TRP A C 1
ATOM 527 O O . TRP A 1 67 ? 40.771 3.736 -61.211 1.00 92.31 67 TRP A O 1
ATOM 537 N N . ASN A 1 68 ? 39.330 3.541 -62.928 1.00 91.56 68 ASN A N 1
ATOM 538 C CA . ASN A 1 68 ? 40.026 4.510 -63.770 1.00 91.56 68 ASN A CA 1
ATOM 539 C C . ASN A 1 68 ? 39.704 5.929 -63.288 1.00 91.56 68 ASN A C 1
ATOM 541 O O . ASN A 1 68 ? 38.556 6.245 -62.982 1.00 91.56 68 ASN A O 1
ATOM 545 N N . PHE A 1 69 ? 40.719 6.783 -63.202 1.00 90.56 69 PHE A N 1
ATOM 546 C CA . PHE A 1 69 ? 40.623 8.118 -62.627 1.00 90.56 69 PHE A CA 1
ATOM 547 C C . PHE A 1 69 ? 41.423 9.152 -63.417 1.00 90.56 69 PHE A C 1
ATOM 549 O O . PHE A 1 69 ? 42.622 8.982 -63.672 1.00 90.56 69 PHE A O 1
ATOM 556 N N . TYR A 1 70 ? 40.742 10.249 -63.738 1.00 90.12 70 TYR A N 1
ATOM 557 C CA . TYR A 1 70 ? 41.244 11.407 -64.469 1.00 90.12 70 TYR A CA 1
ATOM 558 C C . TYR A 1 70 ? 41.297 12.608 -63.505 1.00 90.12 70 TYR A C 1
ATOM 560 O O . TYR A 1 70 ? 40.261 13.230 -63.230 1.00 90.12 70 TYR A O 1
ATOM 568 N N . PRO A 1 71 ? 42.465 12.899 -62.903 1.00 87.69 71 PRO A N 1
ATOM 569 C CA . PRO A 1 71 ? 42.607 13.978 -61.931 1.00 87.69 71 PRO A CA 1
ATOM 570 C C . PRO A 1 71 ? 42.491 15.350 -62.606 1.00 87.69 71 PRO A C 1
ATOM 572 O O . PRO A 1 71 ? 43.285 15.674 -63.480 1.00 87.69 71 PRO A O 1
ATOM 575 N N . GLY A 1 72 ? 41.565 16.196 -62.149 1.00 84.38 72 GLY A N 1
ATOM 576 C CA . GLY A 1 72 ? 41.427 17.574 -62.635 1.00 84.38 72 GLY A CA 1
ATOM 577 C C . GLY A 1 72 ? 40.704 17.743 -63.973 1.00 84.38 72 GLY A C 1
ATOM 578 O O . GLY A 1 72 ? 40.756 18.838 -64.521 1.00 84.38 72 GLY A O 1
ATOM 579 N N . ALA A 1 73 ? 40.030 16.705 -64.478 1.00 83.69 73 ALA A N 1
ATOM 580 C CA . ALA A 1 73 ? 39.289 16.759 -65.738 1.00 83.69 73 ALA A CA 1
ATOM 581 C C . ALA A 1 73 ? 37.843 16.272 -65.595 1.00 83.69 73 ALA A C 1
ATOM 583 O O . ALA A 1 73 ? 37.546 15.363 -64.809 1.00 83.69 73 ALA A O 1
ATOM 584 N N . PHE A 1 74 ? 36.950 16.867 -66.390 1.00 83.50 74 PHE A N 1
ATOM 585 C CA . PHE A 1 74 ? 35.586 16.394 -66.643 1.00 83.50 74 PHE A CA 1
ATOM 586 C C . PHE A 1 74 ? 35.483 15.752 -68.036 1.00 83.50 74 PHE A C 1
ATOM 588 O O . PHE A 1 74 ? 36.393 15.879 -68.843 1.00 83.50 74 PHE A O 1
ATOM 595 N N . LEU A 1 75 ? 34.377 15.057 -68.328 1.00 68.94 75 LEU A N 1
ATOM 596 C CA . LEU A 1 75 ? 34.163 14.257 -69.557 1.00 68.94 75 LEU A CA 1
ATOM 597 C C . LEU A 1 75 ? 34.367 15.045 -70.865 1.00 68.94 75 LEU A C 1
ATOM 599 O O . LEU A 1 75 ? 34.655 14.435 -71.887 1.00 68.94 75 LEU A O 1
ATOM 603 N N . GLU A 1 76 ? 34.214 16.371 -70.851 1.00 64.19 76 GLU A N 1
ATOM 604 C CA . GLU A 1 76 ? 34.465 17.220 -72.027 1.00 64.19 76 GLU A CA 1
ATOM 605 C C . GLU A 1 76 ? 35.972 17.390 -72.325 1.00 64.19 76 GLU A C 1
ATOM 607 O O . GLU A 1 76 ? 36.337 17.672 -73.465 1.00 64.19 76 GLU A O 1
ATOM 612 N N . ASP A 1 77 ? 36.840 17.137 -71.335 1.00 57.19 77 ASP A N 1
ATOM 613 C CA . ASP A 1 77 ? 38.301 17.304 -71.379 1.00 57.19 77 ASP A CA 1
ATOM 614 C C . ASP A 1 77 ? 39.081 15.966 -71.428 1.00 57.19 77 ASP A C 1
ATOM 616 O O . ASP A 1 77 ? 40.297 15.963 -71.622 1.00 57.19 77 ASP A O 1
ATOM 620 N N . THR A 1 78 ? 38.422 14.805 -71.287 1.00 58.09 78 THR A N 1
ATOM 621 C CA . THR A 1 78 ? 39.102 13.493 -71.156 1.00 58.09 78 THR A CA 1
ATOM 622 C C . THR A 1 78 ? 39.722 12.955 -72.451 1.00 58.09 78 THR A C 1
ATOM 624 O O . THR A 1 78 ? 40.493 11.990 -72.419 1.00 58.09 78 THR A O 1
ATOM 627 N N . THR A 1 79 ? 39.446 13.556 -73.613 1.00 53.41 79 THR A N 1
ATOM 628 C CA . THR A 1 79 ? 40.031 13.121 -74.890 1.00 53.41 79 THR A CA 1
ATOM 629 C C . THR A 1 79 ? 41.500 13.545 -75.003 1.00 53.41 79 THR A C 1
ATOM 631 O O . THR A 1 79 ? 41.816 14.583 -75.582 1.00 53.41 79 THR A O 1
ATOM 634 N N . GLY A 1 80 ? 42.412 12.720 -74.479 1.00 55.34 80 GLY A N 1
ATOM 635 C CA . GLY A 1 80 ? 43.866 12.887 -74.622 1.00 55.34 80 GLY A CA 1
ATOM 636 C C . GLY A 1 80 ? 44.666 12.917 -73.316 1.00 55.34 80 GLY A C 1
ATOM 637 O O . GLY A 1 80 ? 45.893 13.008 -73.375 1.00 55.34 80 GLY A O 1
ATOM 638 N N . GLU A 1 81 ? 44.013 12.817 -72.157 1.00 59.56 81 GLU A N 1
ATOM 639 C CA . GLU A 1 81 ? 44.687 12.754 -70.857 1.00 59.56 81 GLU A CA 1
ATOM 640 C C . GLU A 1 81 ? 45.073 11.324 -70.448 1.00 59.56 81 GLU A C 1
ATOM 642 O O . GLU A 1 81 ? 44.423 10.343 -70.807 1.00 59.56 81 GLU A O 1
ATOM 647 N N . THR A 1 82 ? 46.159 11.192 -69.680 1.00 61.97 82 THR A N 1
ATOM 648 C CA . THR A 1 82 ? 46.602 9.908 -69.121 1.00 61.97 82 THR A CA 1
ATOM 649 C C . THR A 1 82 ? 45.727 9.520 -67.935 1.00 61.97 82 THR A C 1
ATOM 651 O O . THR A 1 82 ? 45.785 10.176 -66.893 1.00 61.97 82 THR A O 1
ATOM 654 N N . ASN A 1 83 ? 44.964 8.435 -68.070 1.00 74.81 83 ASN A N 1
ATOM 655 C CA . ASN A 1 83 ? 44.241 7.853 -66.948 1.00 74.81 83 ASN A CA 1
ATOM 656 C C . ASN A 1 83 ? 45.215 7.282 -65.904 1.00 74.81 83 ASN A C 1
ATOM 658 O O . ASN A 1 83 ? 46.326 6.837 -66.203 1.00 74.81 83 ASN A O 1
ATOM 662 N N . THR A 1 84 ? 44.798 7.304 -64.644 1.00 85.25 84 THR A N 1
ATOM 663 C CA . THR A 1 84 ? 45.483 6.604 -63.554 1.00 85.25 84 THR A CA 1
ATOM 664 C C . THR A 1 84 ? 44.489 5.714 -62.832 1.00 85.25 84 THR A C 1
ATOM 666 O O . THR A 1 84 ? 43.293 5.955 -62.896 1.00 85.25 84 THR A O 1
ATOM 669 N N . VAL A 1 85 ? 44.963 4.693 -62.127 1.00 88.06 85 VAL A N 1
ATOM 670 C CA . VAL A 1 85 ? 44.084 3.827 -61.333 1.00 88.06 85 VAL A CA 1
ATOM 671 C C . VAL A 1 85 ? 44.030 4.317 -59.889 1.00 88.06 85 VAL A C 1
ATOM 673 O O . VAL A 1 85 ? 45.084 4.623 -59.319 1.00 88.06 85 VAL A O 1
ATOM 676 N N . ILE A 1 86 ? 42.841 4.391 -59.292 1.00 89.00 86 ILE A N 1
ATOM 677 C CA . ILE A 1 86 ? 42.620 4.784 -57.893 1.00 89.00 86 ILE A CA 1
ATOM 678 C C . ILE A 1 86 ? 41.752 3.755 -57.162 1.00 89.00 86 ILE A C 1
ATOM 680 O O . ILE A 1 86 ? 40.832 3.187 -57.742 1.00 89.00 86 ILE A O 1
ATOM 684 N N . GLY A 1 87 ? 42.035 3.531 -55.878 1.00 87.00 87 GLY A N 1
ATOM 685 C CA . GLY A 1 87 ? 41.187 2.710 -55.019 1.00 87.00 87 GLY A CA 1
ATOM 686 C C . GLY A 1 87 ? 39.895 3.439 -54.643 1.00 87.00 87 GLY A C 1
ATOM 687 O O . GLY A 1 87 ? 39.949 4.553 -54.124 1.00 87.00 87 GLY A O 1
ATOM 688 N N . VAL A 1 88 ? 38.752 2.802 -54.879 1.00 86.00 88 VAL A N 1
ATOM 689 C CA . VAL A 1 88 ? 37.424 3.242 -54.440 1.00 86.00 88 VAL A CA 1
ATOM 690 C C . VAL A 1 88 ? 36.844 2.165 -53.511 1.00 86.00 88 VAL A C 1
ATOM 692 O O . VAL A 1 88 ? 36.836 0.993 -53.893 1.00 86.00 88 VAL A O 1
ATOM 695 N N . PRO A 1 89 ? 36.353 2.515 -52.308 1.00 83.88 89 PRO A N 1
ATOM 696 C CA . PRO A 1 89 ? 36.387 3.845 -51.699 1.00 83.88 89 PRO A CA 1
ATOM 697 C C . PRO A 1 89 ? 37.799 4.277 -51.275 1.00 83.88 89 PRO A C 1
ATOM 699 O O . PRO A 1 89 ? 38.593 3.467 -50.802 1.00 83.88 89 PRO A O 1
ATOM 702 N N . GLY A 1 90 ? 38.104 5.571 -51.386 1.00 80.94 90 GLY A N 1
ATOM 703 C CA . GLY A 1 90 ? 39.397 6.117 -50.968 1.00 80.94 90 GLY A CA 1
ATOM 704 C C . GLY A 1 90 ? 39.497 7.634 -51.120 1.00 80.94 90 GLY A C 1
ATOM 705 O O . GLY A 1 90 ? 38.738 8.245 -51.868 1.00 80.94 90 GLY A O 1
ATOM 706 N N . ASP A 1 91 ? 40.425 8.259 -50.386 1.00 82.62 91 ASP A N 1
ATOM 707 C CA . ASP A 1 91 ? 40.743 9.682 -50.570 1.00 82.62 91 ASP A CA 1
ATOM 708 C C . ASP A 1 91 ? 41.706 9.859 -51.750 1.00 82.62 91 ASP A C 1
ATOM 710 O O . ASP A 1 91 ? 42.784 9.266 -51.786 1.00 82.62 91 ASP A O 1
ATOM 714 N N . TRP A 1 92 ? 41.358 10.732 -52.693 1.00 86.81 92 TRP A N 1
ATOM 715 C CA . TRP A 1 92 ? 42.180 11.009 -53.875 1.00 86.81 92 TRP A CA 1
ATOM 716 C C . TRP A 1 92 ? 43.403 11.896 -53.616 1.00 86.81 92 TRP A C 1
ATOM 718 O O . TRP A 1 92 ? 44.108 12.254 -54.558 1.00 86.81 92 TRP A O 1
ATOM 728 N N . SER A 1 93 ? 43.667 12.287 -52.365 1.00 84.31 93 SER A N 1
ATOM 729 C CA . SER A 1 93 ? 44.724 13.245 -52.014 1.00 84.31 93 SER A CA 1
ATOM 730 C C . SER A 1 93 ? 46.112 12.805 -52.483 1.00 84.31 93 SER A C 1
ATOM 732 O O . SER A 1 93 ? 46.883 13.640 -52.963 1.00 84.31 93 SER A O 1
ATOM 734 N N . GLU A 1 94 ? 46.405 11.502 -52.451 1.00 82.62 94 GLU A N 1
ATOM 735 C CA . GLU A 1 94 ? 47.647 10.931 -52.992 1.00 82.62 94 GLU A CA 1
ATOM 736 C C . GLU A 1 94 ? 47.807 11.167 -54.502 1.00 82.62 94 GLU A C 1
ATOM 738 O O . GLU A 1 94 ? 48.926 11.305 -54.994 1.00 82.62 94 GLU A O 1
ATOM 743 N N . ARG A 1 95 ? 46.694 11.245 -55.242 1.00 84.56 95 ARG A N 1
ATOM 744 C CA . ARG A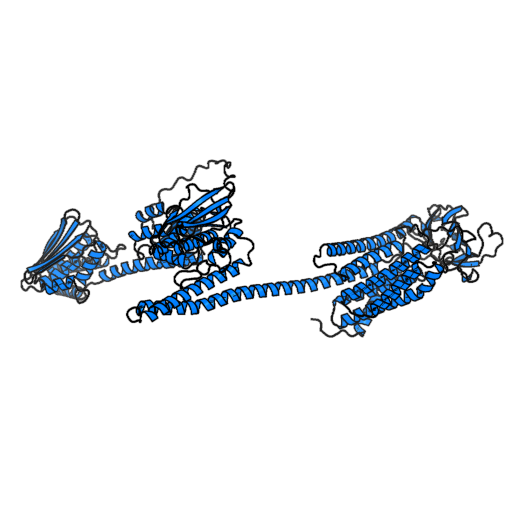 1 95 ? 46.663 11.479 -56.695 1.00 84.56 95 ARG A CA 1
ATOM 745 C C . ARG A 1 95 ? 46.414 12.944 -57.069 1.00 84.56 95 ARG A C 1
ATOM 747 O O . ARG A 1 95 ? 46.675 13.328 -58.202 1.00 84.56 95 ARG A O 1
ATOM 754 N N . MET A 1 96 ? 46.012 13.775 -56.106 1.00 79.00 96 MET A N 1
ATOM 755 C CA . MET A 1 96 ? 45.696 15.202 -56.258 1.00 79.00 96 MET A CA 1
ATOM 756 C C . MET A 1 96 ? 46.728 16.109 -55.556 1.00 79.00 96 MET A C 1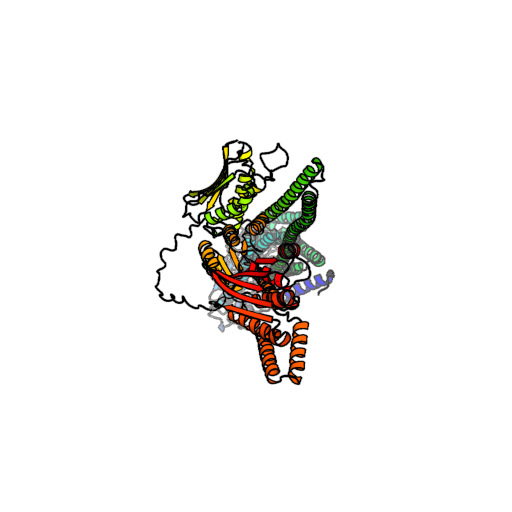
ATOM 758 O O . MET A 1 96 ? 46.382 16.973 -54.751 1.00 79.00 96 MET A O 1
ATOM 762 N N . SER A 1 97 ? 48.024 15.921 -55.842 1.00 78.19 97 SER A N 1
ATOM 763 C CA . SER A 1 97 ? 49.136 16.746 -55.310 1.00 78.19 97 SER A CA 1
ATOM 764 C C . SER A 1 97 ? 49.127 16.952 -53.779 1.00 78.19 97 SER A C 1
ATOM 766 O O . SER A 1 97 ? 49.530 18.006 -53.286 1.00 78.19 97 SER A O 1
ATOM 768 N N . GLY A 1 98 ? 48.651 15.966 -53.010 1.00 76.25 98 GLY A N 1
ATOM 769 C CA . GLY A 1 98 ? 48.582 16.023 -51.544 1.00 76.25 98 GLY A CA 1
ATOM 770 C C . GLY A 1 98 ? 47.399 16.818 -50.979 1.00 76.25 98 GLY A C 1
ATOM 771 O O . GLY A 1 98 ? 47.364 17.082 -49.778 1.00 76.25 98 GLY A O 1
ATOM 772 N N . SER A 1 99 ? 46.435 17.216 -51.813 1.00 80.69 99 SER A N 1
ATOM 773 C CA . SER A 1 99 ? 45.231 17.944 -51.410 1.00 80.69 99 SER A CA 1
ATOM 774 C C . SER A 1 99 ? 43.986 17.096 -51.648 1.00 80.69 99 SER A C 1
ATOM 776 O O . SER A 1 99 ? 43.715 16.685 -52.770 1.00 80.69 99 SER A O 1
ATOM 778 N N . SER A 1 100 ? 43.150 16.915 -50.623 1.00 82.19 100 SER A N 1
ATOM 779 C CA . SER A 1 100 ? 41.814 16.323 -50.797 1.00 82.19 100 SER A CA 1
ATOM 780 C C . SER A 1 100 ? 40.839 17.276 -51.509 1.00 82.19 100 SER A C 1
ATOM 782 O O . SER A 1 100 ? 39.724 16.873 -51.834 1.00 82.19 100 SER A O 1
ATOM 784 N N . LYS A 1 101 ? 41.233 18.533 -51.773 1.00 83.44 101 LYS A N 1
ATOM 785 C CA . LYS A 1 101 ? 40.446 19.497 -52.555 1.00 83.44 101 LYS A CA 1
ATOM 786 C C . LYS A 1 101 ? 40.825 19.473 -54.029 1.00 83.44 101 LYS A C 1
ATOM 788 O O . LYS A 1 101 ? 42.012 19.543 -54.343 1.00 83.44 101 LYS A O 1
ATOM 793 N N . GLY A 1 102 ? 39.822 19.486 -54.896 1.00 84.75 102 GLY A N 1
ATOM 794 C CA . GLY A 1 102 ? 39.965 19.463 -56.347 1.00 84.75 102 GLY A CA 1
ATOM 795 C C . GLY A 1 102 ? 38.734 18.857 -57.013 1.00 84.75 102 GLY A C 1
ATOM 796 O O . GLY A 1 102 ? 37.699 18.699 -56.370 1.00 84.75 102 GLY A O 1
ATOM 797 N N . HIS A 1 103 ? 38.855 18.508 -58.285 1.00 87.94 103 HIS A N 1
ATOM 798 C CA . HIS A 1 103 ? 37.832 17.795 -59.045 1.00 87.94 103 HIS A CA 1
ATOM 799 C C . HIS A 1 103 ? 38.480 16.694 -59.889 1.00 87.94 103 HIS A C 1
ATOM 801 O O . HIS A 1 103 ? 39.697 16.698 -60.074 1.00 87.94 103 HIS A O 1
ATOM 807 N N . GLY A 1 104 ? 37.692 15.735 -60.362 1.00 89.00 104 GLY A N 1
ATOM 808 C CA . GLY A 1 104 ? 38.164 14.659 -61.230 1.00 89.00 104 GLY A CA 1
ATOM 809 C C . GLY A 1 104 ? 37.045 13.708 -61.640 1.00 89.00 104 GLY A C 1
ATOM 810 O O . GLY A 1 104 ? 35.944 13.754 -61.083 1.00 89.00 104 GLY A O 1
ATOM 811 N N . THR A 1 105 ? 37.341 12.840 -62.604 1.00 90.31 105 THR A N 1
ATOM 812 C CA . THR A 1 105 ? 36.381 11.885 -63.176 1.00 90.31 105 THR A CA 1
ATOM 813 C C . THR A 1 105 ? 36.803 10.449 -62.888 1.00 90.31 105 THR A C 1
ATOM 815 O O . THR A 1 105 ? 37.961 10.097 -63.093 1.00 90.31 105 THR A O 1
ATOM 818 N N . TYR A 1 106 ? 35.864 9.630 -62.422 1.00 90.94 106 TYR A N 1
ATOM 819 C CA . TYR A 1 106 ? 36.008 8.194 -62.191 1.00 90.94 106 TYR A CA 1
ATOM 820 C C . TYR A 1 106 ? 35.272 7.411 -63.278 1.00 90.94 106 TYR A C 1
ATOM 822 O O . TYR A 1 106 ? 34.186 7.816 -63.686 1.00 90.94 106 TYR A O 1
ATOM 830 N N . GLU A 1 107 ? 35.820 6.279 -63.703 1.00 92.00 107 GLU A N 1
ATOM 831 C CA . GLU A 1 107 ? 35.235 5.414 -64.728 1.00 92.00 107 GLU A CA 1
ATOM 832 C C . GLU A 1 107 ? 35.387 3.936 -64.340 1.00 92.00 107 GLU A C 1
ATOM 834 O O . GLU A 1 107 ? 36.470 3.489 -63.943 1.00 92.00 107 GLU A O 1
ATOM 839 N N . VAL A 1 108 ? 34.288 3.188 -64.451 1.00 93.31 108 VAL A N 1
ATOM 840 C CA . VAL A 1 108 ? 34.247 1.736 -64.254 1.00 93.31 108 VAL A CA 1
ATOM 841 C C . VAL A 1 108 ? 33.277 1.089 -65.242 1.00 93.31 108 VAL A C 1
ATOM 843 O O . VAL A 1 108 ? 32.181 1.597 -65.469 1.00 93.31 108 VAL A O 1
ATOM 846 N N . SER A 1 109 ? 33.669 -0.050 -65.807 1.00 92.88 109 SER A N 1
ATOM 847 C CA . SER A 1 109 ? 32.818 -0.882 -66.659 1.00 92.88 109 SER A CA 1
ATOM 848 C C . SER A 1 109 ? 32.359 -2.126 -65.902 1.00 92.88 109 SER A C 1
ATOM 850 O O . SER A 1 109 ? 33.181 -2.848 -65.339 1.00 92.88 109 SER A O 1
ATOM 852 N N . ILE A 1 110 ? 31.063 -2.421 -65.929 1.00 90.88 110 ILE A N 1
ATOM 853 C CA . ILE A 1 110 ? 30.461 -3.604 -65.305 1.00 90.88 110 ILE A CA 1
ATOM 854 C C . ILE A 1 110 ? 30.049 -4.582 -66.409 1.00 90.88 110 ILE A C 1
ATOM 856 O O . ILE A 1 110 ? 29.267 -4.223 -67.288 1.00 90.88 110 ILE A O 1
ATOM 860 N N . MET A 1 111 ? 30.562 -5.814 -66.372 1.00 89.12 111 MET A N 1
ATOM 861 C CA . MET A 1 111 ? 30.214 -6.880 -67.321 1.00 89.12 111 MET A CA 1
ATOM 862 C C . MET A 1 111 ? 29.174 -7.820 -66.704 1.00 89.12 111 MET A C 1
ATOM 864 O O . MET A 1 111 ? 29.458 -8.478 -65.703 1.00 89.12 111 MET A O 1
ATOM 868 N N . LEU A 1 112 ? 27.990 -7.906 -67.307 1.00 85.81 112 LEU A N 1
ATOM 869 C CA . LEU A 1 112 ? 26.860 -8.712 -66.841 1.00 85.81 112 LEU A CA 1
ATOM 870 C C . LEU A 1 112 ? 26.785 -10.095 -67.524 1.00 85.81 112 LEU A C 1
ATOM 872 O O . LEU A 1 112 ? 27.191 -10.228 -68.682 1.00 85.81 112 LEU A O 1
ATOM 876 N N . PRO A 1 113 ? 26.232 -11.127 -66.851 1.00 81.75 113 PRO A N 1
ATOM 877 C CA . PRO A 1 113 ? 25.889 -12.409 -67.475 1.00 81.75 113 PRO A CA 1
ATOM 878 C C . PRO A 1 113 ? 24.868 -12.259 -68.614 1.00 81.75 113 PRO A C 1
ATOM 880 O O . PRO A 1 113 ? 23.999 -11.390 -68.558 1.00 81.75 113 PRO A O 1
ATOM 883 N N . GLU A 1 114 ? 24.897 -13.159 -69.606 1.00 71.81 114 GLU A N 1
ATOM 884 C CA . GLU A 1 114 ? 23.960 -13.105 -70.746 1.00 71.81 114 GLU A CA 1
ATOM 885 C C . GLU A 1 114 ? 22.486 -13.200 -70.308 1.00 71.81 114 GLU A C 1
ATOM 887 O O . GLU A 1 114 ? 21.625 -12.533 -70.877 1.00 71.81 114 GLU A O 1
ATOM 892 N N . GLU A 1 115 ? 22.204 -13.976 -69.256 1.00 68.19 115 GLU A N 1
ATOM 893 C CA . GLU A 1 115 ? 20.859 -14.199 -68.700 1.00 68.19 115 GLU A CA 1
ATOM 894 C C . GLU A 1 115 ? 20.288 -12.990 -67.933 1.00 68.19 115 GLU A C 1
ATOM 896 O O . GLU A 1 115 ? 19.127 -13.012 -67.532 1.00 68.19 115 GLU A O 1
ATOM 901 N N . ALA A 1 116 ? 21.090 -11.943 -67.714 1.00 66.06 116 ALA A N 1
ATOM 902 C CA . ALA A 1 116 ? 20.745 -10.789 -66.883 1.00 66.06 116 ALA A CA 1
ATOM 903 C C . ALA A 1 116 ? 20.321 -9.543 -67.703 1.00 66.06 116 ALA A C 1
ATOM 905 O O . ALA A 1 116 ? 20.087 -8.469 -67.155 1.00 66.06 116 ALA A O 1
ATOM 906 N N . THR A 1 117 ? 20.209 -9.683 -69.027 1.00 61.56 117 THR A N 1
ATOM 907 C CA . THR A 1 117 ? 19.913 -8.594 -69.974 1.00 61.56 117 THR A CA 1
ATOM 908 C C . THR A 1 117 ? 18.406 -8.376 -70.174 1.00 61.56 117 THR A C 1
ATOM 910 O O . THR A 1 117 ? 17.872 -8.732 -71.213 1.00 61.56 117 THR A O 1
ATOM 913 N N . ASP A 1 118 ? 17.702 -7.850 -69.163 1.00 65.56 118 ASP A N 1
ATOM 914 C CA . ASP A 1 118 ? 16.372 -7.189 -69.293 1.00 65.56 118 ASP A CA 1
ATOM 915 C C . ASP A 1 118 ? 15.834 -6.648 -67.939 1.00 65.56 118 ASP A C 1
ATOM 917 O O . ASP A 1 118 ? 14.632 -6.439 -67.754 1.00 65.56 118 ASP A O 1
ATOM 921 N N . ASP A 1 119 ? 16.706 -6.457 -66.941 1.00 75.62 119 ASP A N 1
ATOM 922 C CA . ASP A 1 119 ? 16.317 -6.077 -65.578 1.00 75.62 119 ASP A CA 1
ATOM 923 C C . ASP A 1 119 ? 16.531 -4.578 -65.295 1.00 75.62 119 ASP A C 1
ATOM 925 O O . ASP A 1 119 ? 17.348 -3.894 -65.914 1.00 75.62 119 ASP A O 1
ATOM 929 N N . ILE A 1 120 ? 15.800 -4.055 -64.303 1.00 82.31 120 ILE A N 1
ATOM 930 C CA . ILE A 1 120 ? 16.038 -2.708 -63.768 1.00 82.31 120 ILE A CA 1
ATOM 931 C C . ILE A 1 120 ? 17.144 -2.794 -62.719 1.00 82.31 120 ILE A C 1
ATOM 933 O O . ILE A 1 120 ? 16.953 -3.336 -61.620 1.00 82.31 120 ILE A O 1
ATOM 937 N N . TYR A 1 121 ? 18.286 -2.203 -63.046 1.00 86.06 121 TYR A N 1
ATOM 938 C CA . TYR A 1 121 ? 19.422 -2.101 -62.150 1.00 86.06 121 TYR A CA 1
ATOM 939 C C . TYR A 1 121 ? 19.392 -0.793 -61.368 1.00 86.06 121 TYR A C 1
ATOM 941 O O . TYR A 1 121 ? 18.857 0.234 -61.796 1.00 86.06 121 TYR A O 1
ATOM 949 N N . GLY A 1 122 ? 19.966 -0.850 -60.174 1.00 87.12 122 GLY A N 1
ATOM 950 C CA . GLY A 1 122 ? 20.205 0.302 -59.336 1.00 87.12 122 GLY A CA 1
ATOM 951 C C . GLY A 1 122 ? 21.691 0.489 -59.076 1.00 87.12 122 GLY A C 1
ATOM 952 O O . GLY A 1 122 ? 22.399 -0.464 -58.759 1.00 87.12 122 GLY A O 1
ATOM 953 N N . LEU A 1 123 ? 22.136 1.740 -59.144 1.00 86.75 123 LEU A N 1
ATOM 954 C CA . LEU A 1 123 ? 23.409 2.176 -58.586 1.00 86.75 123 LEU A CA 1
ATOM 955 C C . LEU A 1 123 ? 23.103 3.001 -57.336 1.00 86.75 123 LEU A C 1
ATOM 957 O O . LEU A 1 123 ? 22.384 4.002 -57.407 1.00 86.75 123 LEU A O 1
ATOM 961 N N . ARG A 1 124 ? 23.598 2.578 -56.176 1.00 84.31 124 ARG A N 1
ATOM 962 C CA . ARG A 1 124 ? 23.398 3.280 -54.909 1.00 84.31 124 ARG A CA 1
ATOM 963 C C . ARG A 1 124 ? 24.731 3.776 -54.380 1.00 84.31 124 ARG A C 1
ATOM 965 O O . ARG A 1 124 ? 25.633 2.997 -54.094 1.00 84.31 124 ARG A O 1
ATOM 972 N N . PHE A 1 125 ? 24.808 5.080 -54.168 1.00 78.50 125 PHE A N 1
ATOM 973 C CA . PHE A 1 125 ? 25.935 5.706 -53.499 1.00 78.50 125 PHE A CA 1
ATOM 974 C C . PHE A 1 125 ? 25.593 5.913 -52.031 1.00 78.50 125 PHE A C 1
ATOM 976 O O . PHE A 1 125 ? 24.656 6.650 -51.713 1.00 78.50 125 PHE A O 1
ATOM 983 N N . VAL A 1 126 ? 26.342 5.272 -51.132 1.00 67.19 126 VAL A N 1
ATOM 984 C CA . VAL A 1 126 ? 26.074 5.354 -49.689 1.00 67.19 126 VAL A CA 1
ATOM 985 C C . VAL A 1 126 ? 26.349 6.768 -49.170 1.00 67.19 126 VAL A C 1
ATOM 987 O O . VAL A 1 126 ? 25.519 7.325 -48.451 1.00 67.19 126 VAL A O 1
ATOM 990 N N . ASN A 1 127 ? 27.456 7.400 -49.585 1.00 65.94 127 ASN A N 1
ATOM 991 C CA . ASN A 1 127 ? 27.751 8.801 -49.269 1.00 65.94 127 ASN A CA 1
ATOM 992 C C . ASN A 1 127 ? 28.791 9.450 -50.219 1.00 65.94 127 ASN A C 1
ATOM 994 O O . ASN A 1 127 ? 29.999 9.284 -50.046 1.00 65.94 127 ASN A O 1
ATOM 998 N N . ILE A 1 128 ? 28.368 10.246 -51.205 1.00 63.66 128 ILE A N 1
ATOM 999 C CA . ILE A 1 128 ? 29.311 11.037 -52.027 1.00 63.66 128 ILE A CA 1
ATOM 1000 C C . ILE A 1 128 ? 29.596 12.352 -51.310 1.00 63.66 128 ILE A C 1
ATOM 1002 O O . ILE A 1 128 ? 28.798 13.257 -51.437 1.00 63.66 128 ILE A O 1
ATOM 1006 N N . ASN A 1 129 ? 30.686 12.508 -50.556 1.00 61.91 129 ASN A N 1
ATOM 1007 C CA . ASN A 1 129 ? 30.959 13.680 -49.689 1.00 61.91 129 ASN A CA 1
ATOM 1008 C C . ASN A 1 129 ? 31.089 15.064 -50.396 1.00 61.91 129 ASN A C 1
ATOM 1010 O O . ASN A 1 129 ? 31.488 16.050 -49.779 1.00 61.91 129 ASN A O 1
ATOM 1014 N N . THR A 1 130 ? 30.717 15.155 -51.668 1.00 68.75 130 THR A N 1
ATOM 1015 C CA . THR A 1 130 ? 31.112 16.140 -52.680 1.00 68.75 130 THR A CA 1
ATOM 1016 C C . THR A 1 130 ? 29.979 16.358 -53.694 1.00 68.75 130 THR A C 1
ATOM 1018 O O . THR A 1 130 ? 28.984 15.633 -53.680 1.00 68.75 130 THR A O 1
ATOM 1021 N N . SER A 1 131 ? 30.078 17.365 -54.566 1.00 76.94 131 SER A N 1
ATOM 1022 C CA . SER A 1 131 ? 29.157 17.480 -55.710 1.00 76.94 131 SER A CA 1
ATOM 1023 C C . SER A 1 131 ? 29.533 16.457 -56.776 1.00 76.94 131 SER A C 1
ATOM 1025 O O . SER A 1 131 ? 30.730 16.286 -57.035 1.00 76.94 131 SER A O 1
ATOM 1027 N N . ALA A 1 132 ? 28.550 15.813 -57.405 1.00 82.00 132 ALA A N 1
ATOM 1028 C CA . ALA A 1 132 ? 28.816 14.824 -58.439 1.00 82.00 132 ALA A CA 1
ATOM 1029 C C . ALA A 1 132 ? 27.766 14.766 -59.552 1.00 82.00 132 ALA A C 1
ATOM 1031 O O . ALA A 1 132 ? 26.575 14.948 -59.310 1.00 82.00 132 ALA A O 1
ATOM 1032 N N . HIS A 1 133 ? 28.226 14.434 -60.757 1.00 87.00 133 HIS A N 1
ATOM 1033 C CA . HIS A 1 133 ? 27.388 13.997 -61.871 1.00 87.00 133 HIS A CA 1
ATOM 1034 C C . HIS A 1 133 ? 27.686 12.531 -62.171 1.00 87.00 133 HIS A C 1
ATOM 1036 O O . HIS A 1 133 ? 28.853 12.155 -62.292 1.00 87.00 133 HIS A O 1
ATOM 1042 N N . VAL A 1 134 ? 26.641 11.715 -62.305 1.00 88.00 134 VAL A N 1
ATOM 1043 C CA . VAL A 1 134 ? 26.769 10.299 -62.673 1.00 88.00 134 VAL A CA 1
ATOM 1044 C C . VAL A 1 134 ? 26.184 10.097 -64.058 1.00 88.00 134 VAL A C 1
ATOM 1046 O O . VAL A 1 134 ? 25.056 10.520 -64.332 1.00 88.00 134 VAL A O 1
ATOM 1049 N N . TYR A 1 135 ? 26.957 9.433 -64.903 1.00 88.81 135 TYR A N 1
ATOM 1050 C CA . TYR A 1 135 ? 26.590 9.043 -66.250 1.00 88.81 135 TYR A CA 1
ATOM 1051 C C . TYR A 1 135 ? 26.597 7.522 -66.336 1.00 88.81 135 TYR A C 1
ATOM 1053 O O . TYR A 1 135 ? 27.490 6.875 -65.785 1.00 88.81 135 TYR A O 1
ATOM 1061 N N . ILE A 1 136 ? 25.600 6.973 -67.015 1.00 89.06 136 ILE A N 1
ATOM 1062 C CA . ILE A 1 136 ? 25.494 5.550 -67.323 1.00 89.06 136 ILE A CA 1
ATOM 1063 C C . ILE A 1 136 ? 25.339 5.436 -68.831 1.00 89.06 136 ILE A C 1
ATOM 1065 O O . ILE A 1 136 ? 24.463 6.077 -69.407 1.00 89.06 136 ILE A O 1
ATOM 1069 N N . ASP A 1 137 ? 26.246 4.698 -69.466 1.00 86.69 137 ASP A N 1
ATOM 1070 C CA . ASP A 1 137 ? 26.318 4.535 -70.923 1.00 86.69 137 ASP A CA 1
ATOM 1071 C C . ASP A 1 137 ? 26.318 5.885 -71.678 1.00 86.69 137 ASP A C 1
ATOM 1073 O O . ASP A 1 137 ? 25.788 6.033 -72.778 1.00 86.69 137 ASP A O 1
ATOM 1077 N N . GLY A 1 138 ? 26.922 6.907 -71.057 1.00 82.38 138 GLY A N 1
ATOM 1078 C CA . GLY A 1 138 ? 27.005 8.278 -71.570 1.00 82.38 138 GLY A CA 1
ATOM 1079 C C . GLY A 1 138 ? 25.771 9.155 -71.313 1.00 82.38 138 GLY A C 1
ATOM 1080 O O . GLY A 1 138 ? 25.851 10.371 -71.499 1.00 82.38 138 GLY A O 1
ATOM 1081 N N . GLU A 1 139 ? 24.654 8.598 -70.839 1.00 85.44 139 GLU A N 1
ATOM 1082 C CA . GLU A 1 139 ? 23.479 9.369 -70.425 1.00 85.44 139 GLU A CA 1
ATOM 1083 C C . GLU A 1 139 ? 23.632 9.846 -68.977 1.00 85.44 139 GLU A C 1
ATOM 1085 O O . GLU A 1 139 ? 23.997 9.087 -68.081 1.00 85.44 139 GLU A O 1
ATOM 1090 N N . ARG A 1 140 ? 23.347 11.126 -68.720 1.00 85.81 140 ARG A N 1
ATOM 1091 C CA . ARG A 1 140 ? 23.423 11.690 -67.370 1.00 85.81 140 ARG A CA 1
ATOM 1092 C C . ARG A 1 140 ? 22.183 11.311 -66.565 1.00 85.81 140 ARG A C 1
ATOM 1094 O O . ARG A 1 140 ? 21.085 11.765 -66.870 1.00 85.81 140 ARG A O 1
ATOM 1101 N N . VAL A 1 141 ? 22.387 10.553 -65.494 1.00 84.00 141 VAL A N 1
ATOM 1102 C CA . VAL A 1 141 ? 21.315 9.912 -64.715 1.00 84.00 141 VAL A CA 1
ATOM 1103 C C . VAL A 1 141 ? 21.209 10.413 -63.271 1.00 84.00 141 VAL A C 1
ATOM 1105 O O . VAL A 1 141 ? 20.173 10.226 -62.636 1.00 84.00 141 VAL A O 1
ATOM 1108 N N . LEU A 1 142 ? 22.247 11.074 -62.742 1.00 80.69 142 LEU A N 1
ATOM 1109 C CA . LEU A 1 142 ? 22.225 11.688 -61.409 1.00 80.69 142 LEU A CA 1
ATOM 1110 C C . LEU A 1 142 ? 22.940 13.035 -61.393 1.00 80.69 142 LEU A C 1
ATOM 1112 O O . LEU A 1 142 ? 24.041 13.169 -61.931 1.00 80.69 142 LEU A O 1
ATOM 1116 N N . GLU A 1 143 ? 22.340 13.990 -60.688 1.00 79.00 143 GLU A N 1
ATOM 1117 C CA . GLU A 1 143 ? 22.885 15.323 -60.445 1.00 79.00 143 GLU A CA 1
ATOM 1118 C C . GLU A 1 143 ? 22.844 15.628 -58.940 1.00 79.00 143 GLU A C 1
ATOM 1120 O O . GLU A 1 143 ? 21.772 15.743 -58.342 1.00 79.00 143 GLU A O 1
ATOM 1125 N N . ILE A 1 144 ? 24.019 15.715 -58.308 1.00 70.75 144 ILE A N 1
ATOM 1126 C CA . ILE A 1 144 ? 24.189 16.039 -56.885 1.00 70.75 144 ILE A CA 1
ATOM 1127 C C . ILE A 1 144 ? 24.951 17.358 -56.780 1.00 70.75 144 ILE A C 1
ATOM 1129 O O . ILE A 1 144 ? 26.184 17.385 -56.795 1.00 70.75 144 ILE A O 1
ATOM 1133 N N . GLY A 1 145 ? 24.209 18.456 -56.620 1.00 70.12 145 GLY A N 1
ATOM 1134 C CA . GLY A 1 145 ? 24.781 19.798 -56.758 1.00 70.12 145 GLY A CA 1
ATOM 1135 C C . GLY A 1 145 ? 25.322 20.024 -58.174 1.00 70.12 145 GLY A C 1
ATOM 1136 O O . GLY A 1 145 ? 25.013 19.253 -59.073 1.00 70.12 145 GLY A O 1
ATOM 1137 N N . ASP A 1 146 ? 26.146 21.056 -58.351 1.00 69.56 146 ASP A N 1
ATOM 1138 C CA . ASP A 1 146 ? 26.823 21.330 -59.623 1.00 69.56 146 ASP A CA 1
ATOM 1139 C C . ASP A 1 146 ? 28.347 21.185 -59.424 1.00 69.56 146 ASP A C 1
ATOM 1141 O O . ASP A 1 146 ? 28.946 21.973 -58.676 1.00 69.56 146 ASP A O 1
ATOM 1145 N N . PRO A 1 147 ? 28.990 20.137 -59.979 1.00 66.75 147 PRO A N 1
ATOM 1146 C CA . PRO A 1 147 ? 30.437 19.961 -59.973 1.00 66.75 147 PRO A CA 1
ATOM 1147 C C . PRO A 1 147 ? 31.137 21.113 -60.694 1.00 66.75 147 PRO A C 1
ATOM 1149 O O . PRO A 1 147 ? 31.403 21.084 -61.889 1.00 66.75 147 PRO A O 1
ATOM 1152 N N . ALA A 1 148 ? 31.483 22.141 -59.931 1.00 67.62 148 ALA A N 1
ATOM 1153 C CA . ALA A 1 148 ? 32.228 23.280 -60.434 1.00 67.62 148 ALA A CA 1
ATOM 1154 C C . ALA A 1 148 ? 33.743 23.077 -60.289 1.00 67.62 148 ALA A C 1
ATOM 1156 O O . ALA A 1 148 ? 34.226 22.339 -59.421 1.00 67.62 148 ALA A O 1
ATOM 1157 N N . THR A 1 149 ? 34.498 23.806 -61.109 1.00 63.69 149 THR A N 1
ATOM 1158 C CA . THR A 1 149 ? 35.955 23.971 -60.990 1.00 63.69 149 THR A CA 1
ATOM 1159 C C . THR A 1 149 ? 36.341 24.990 -59.902 1.00 63.69 149 THR A C 1
ATOM 1161 O O . THR A 1 149 ? 37.507 25.070 -59.509 1.00 63.69 149 THR A O 1
ATOM 1164 N N . GLU A 1 150 ? 35.365 25.735 -59.359 1.00 60.56 150 GLU A N 1
ATOM 1165 C CA . GLU A 1 150 ? 35.531 26.743 -58.305 1.00 60.56 150 GLU A CA 1
ATOM 1166 C C . GLU A 1 150 ? 34.501 26.602 -57.161 1.00 60.56 150 GLU A C 1
ATOM 1168 O O . GLU A 1 150 ? 33.423 26.039 -57.310 1.00 60.56 150 GLU A O 1
ATOM 1173 N N . LYS A 1 151 ? 34.811 27.173 -55.987 1.00 60.94 151 LYS A N 1
ATOM 1174 C CA . LYS A 1 151 ? 34.061 27.009 -54.719 1.00 60.94 151 LYS A CA 1
ATOM 1175 C C . LYS A 1 151 ? 32.636 27.613 -54.701 1.00 60.94 151 LYS A C 1
ATOM 1177 O O . LYS A 1 151 ? 31.931 27.443 -53.711 1.00 60.94 151 LYS A O 1
ATOM 1182 N N . ARG A 1 152 ? 32.234 28.412 -55.696 1.00 50.78 152 ARG A N 1
ATOM 1183 C CA . ARG A 1 152 ? 31.191 29.441 -55.506 1.00 50.78 152 ARG A CA 1
ATOM 1184 C C . ARG A 1 152 ? 29.737 28.947 -55.504 1.00 50.78 152 ARG A C 1
ATOM 1186 O O . ARG A 1 152 ? 28.936 29.622 -54.867 1.00 50.78 152 ARG A O 1
ATOM 1193 N N . ASP A 1 153 ? 29.429 27.781 -56.075 1.00 48.59 153 ASP A N 1
ATOM 1194 C CA . ASP A 1 153 ? 28.034 27.357 -56.322 1.00 48.59 153 ASP A CA 1
ATOM 1195 C C . ASP A 1 153 ? 27.681 25.936 -55.827 1.00 48.59 153 ASP A C 1
ATOM 1197 O O . ASP A 1 153 ? 26.737 25.307 -56.297 1.00 48.59 153 ASP A O 1
ATOM 1201 N N . MET A 1 154 ? 28.392 25.413 -54.822 1.00 53.97 154 MET A N 1
ATOM 1202 C CA . MET A 1 154 ? 28.091 24.080 -54.280 1.00 53.97 154 MET A CA 1
ATOM 1203 C C . MET A 1 154 ? 27.024 24.142 -53.182 1.00 53.97 154 MET A C 1
ATOM 1205 O O . MET A 1 154 ? 27.299 24.516 -52.045 1.00 53.97 154 MET A O 1
ATOM 1209 N N . VAL A 1 155 ? 25.793 23.734 -53.499 1.00 53.28 155 VAL A N 1
ATOM 1210 C CA . VAL A 1 155 ? 24.761 23.440 -52.493 1.00 53.28 155 VAL A CA 1
ATOM 1211 C C . VAL A 1 155 ? 24.521 21.935 -52.471 1.00 53.28 155 VAL A C 1
ATOM 1213 O O . VAL A 1 155 ? 23.890 21.398 -53.376 1.00 53.28 155 VAL A O 1
ATOM 1216 N N . ARG A 1 156 ? 24.996 21.242 -51.428 1.00 59.62 156 ARG A N 1
ATOM 1217 C CA . ARG A 1 156 ? 24.693 19.817 -51.215 1.00 59.62 156 ARG A CA 1
ATOM 1218 C C . ARG A 1 156 ? 23.741 19.600 -50.038 1.00 59.62 156 ARG A C 1
ATOM 1220 O O . ARG A 1 156 ? 23.871 20.237 -48.993 1.00 59.62 156 ARG A O 1
ATOM 1227 N N . ARG A 1 157 ? 22.829 18.638 -50.215 1.00 56.69 157 ARG A N 1
ATOM 1228 C CA . ARG A 1 157 ? 22.050 17.954 -49.171 1.00 56.69 157 ARG A CA 1
ATOM 1229 C C . ARG A 1 157 ? 22.642 16.560 -48.967 1.00 56.69 157 ARG A C 1
ATOM 1231 O O . ARG A 1 157 ? 23.087 15.943 -49.931 1.00 56.69 157 ARG A O 1
ATOM 1238 N N . GLN A 1 158 ? 22.685 16.070 -47.736 1.00 55.44 158 GLN A N 1
ATOM 1239 C CA . GLN A 1 158 ? 23.202 14.731 -47.464 1.00 55.44 158 GLN A CA 1
ATOM 1240 C C . GLN A 1 158 ? 22.100 13.674 -47.558 1.00 55.44 158 GLN A C 1
ATOM 1242 O O . GLN A 1 158 ? 21.018 13.847 -46.999 1.00 55.44 158 GLN A O 1
ATOM 1247 N N . GLY A 1 159 ? 22.425 12.555 -48.195 1.00 57.28 159 GLY A N 1
ATOM 1248 C CA . GLY A 1 159 ? 21.608 11.352 -48.278 1.00 57.28 159 GLY A CA 1
ATOM 1249 C C . GLY A 1 159 ? 22.293 10.330 -49.181 1.00 57.28 159 GLY A C 1
ATOM 1250 O O . GLY A 1 159 ? 23.144 10.703 -49.993 1.00 57.28 159 GLY A O 1
ATOM 1251 N N . ALA A 1 160 ? 21.949 9.053 -49.011 1.00 59.59 160 ALA A N 1
ATOM 1252 C CA . ALA A 1 160 ? 22.304 8.031 -49.986 1.00 59.59 160 ALA A CA 1
ATOM 1253 C C . ALA A 1 160 ? 21.460 8.261 -51.245 1.00 59.59 160 ALA A C 1
ATOM 1255 O O . ALA A 1 160 ? 20.230 8.281 -51.162 1.00 59.59 160 ALA A O 1
ATOM 1256 N N . GLU A 1 161 ? 22.115 8.437 -52.386 1.00 68.94 161 GLU A N 1
ATOM 1257 C CA . GLU A 1 161 ? 21.441 8.688 -53.659 1.00 68.94 161 GLU A CA 1
ATOM 1258 C C . GLU A 1 161 ? 21.389 7.397 -54.468 1.00 68.94 161 GLU A C 1
ATOM 1260 O O . GLU A 1 161 ? 22.365 6.642 -54.539 1.00 68.94 161 GLU A O 1
ATOM 1265 N N . LYS A 1 162 ? 20.220 7.127 -55.049 1.00 72.44 162 LYS A N 1
ATOM 1266 C CA . LYS A 1 162 ? 19.980 5.941 -55.865 1.00 72.44 162 LYS A CA 1
ATOM 1267 C C . LYS A 1 162 ? 19.630 6.367 -57.276 1.00 72.44 162 LYS A C 1
ATOM 1269 O O . LYS A 1 162 ? 18.720 7.164 -57.480 1.00 72.44 162 LYS A O 1
ATOM 1274 N N . VAL A 1 163 ? 20.304 5.749 -58.229 1.00 75.75 163 VAL A N 1
ATOM 1275 C CA . VAL A 1 163 ? 20.000 5.843 -59.648 1.00 75.75 163 VAL A CA 1
ATOM 1276 C C . VAL A 1 163 ? 19.362 4.542 -60.080 1.00 75.75 163 VAL A C 1
ATOM 1278 O O . VAL A 1 163 ? 19.880 3.476 -59.755 1.00 75.75 163 VAL A O 1
ATOM 1281 N N . LEU A 1 164 ? 18.248 4.632 -60.796 1.00 80.31 164 LEU A N 1
ATOM 1282 C CA . LEU A 1 164 ? 17.638 3.501 -61.479 1.00 80.31 164 LEU A CA 1
ATOM 1283 C C . LEU A 1 164 ? 17.860 3.662 -62.967 1.00 80.31 164 LEU A C 1
ATOM 1285 O O . LEU A 1 164 ? 17.631 4.742 -63.508 1.00 80.31 164 LEU A O 1
ATOM 1289 N N . PHE A 1 165 ? 18.279 2.585 -63.608 1.00 80.31 165 PHE A N 1
ATOM 1290 C CA . PHE A 1 165 ? 18.476 2.568 -65.041 1.00 80.31 165 PHE A CA 1
ATOM 1291 C C . PHE A 1 165 ? 18.134 1.192 -65.595 1.00 80.31 165 PHE A C 1
ATOM 1293 O O . PHE A 1 165 ? 18.190 0.170 -64.906 1.00 80.31 165 PHE A O 1
ATOM 1300 N N . PHE A 1 166 ? 17.725 1.201 -66.852 1.00 79.38 166 PHE A N 1
ATOM 1301 C CA . PHE A 1 166 ? 17.508 0.003 -67.636 1.00 79.38 166 PHE A CA 1
ATOM 1302 C C . PHE A 1 166 ? 18.743 -0.196 -68.509 1.00 79.38 166 PHE A C 1
ATOM 1304 O O . PHE A 1 166 ? 19.218 0.772 -69.100 1.00 79.38 166 PHE A O 1
ATOM 1311 N N . SER A 1 167 ? 19.263 -1.418 -68.575 1.00 76.19 167 SER A N 1
ATOM 1312 C CA . SER A 1 167 ? 20.349 -1.752 -69.493 1.00 76.19 167 SER A CA 1
ATOM 1313 C C . SER A 1 167 ? 19.988 -3.018 -70.256 1.00 76.19 167 SER A C 1
ATOM 1315 O O . SER A 1 167 ? 19.741 -4.065 -69.661 1.00 76.19 167 SER A O 1
ATOM 1317 N N . ASP A 1 168 ? 19.956 -2.901 -71.580 1.00 73.50 168 ASP A N 1
ATOM 1318 C CA . ASP A 1 168 ? 19.840 -4.007 -72.532 1.00 73.50 168 ASP A CA 1
ATOM 1319 C C . ASP A 1 168 ? 21.221 -4.517 -72.989 1.00 73.50 168 ASP A C 1
ATOM 1321 O O . ASP A 1 168 ? 21.322 -5.388 -73.856 1.00 73.50 168 ASP A O 1
ATOM 1325 N N . GLN A 1 169 ? 22.301 -3.982 -72.407 1.00 79.50 169 GLN A N 1
ATOM 1326 C CA . GLN A 1 169 ? 23.679 -4.275 -72.780 1.00 79.50 169 GLN A CA 1
ATOM 1327 C C . GLN A 1 169 ? 24.348 -5.193 -71.752 1.00 79.50 169 GLN A C 1
ATOM 1329 O O . GLN A 1 169 ? 24.146 -5.085 -70.547 1.00 79.50 169 GLN A O 1
ATOM 1334 N N . GLN A 1 170 ? 25.222 -6.086 -72.226 1.00 83.25 170 GLN A N 1
ATOM 1335 C CA . GLN A 1 170 ? 26.063 -6.921 -71.351 1.00 83.25 170 GLN A CA 1
ATOM 1336 C C . GLN A 1 170 ? 27.213 -6.137 -70.698 1.00 83.25 170 GLN A C 1
ATOM 1338 O O . GLN A 1 170 ? 27.905 -6.666 -69.832 1.00 83.25 170 GLN A O 1
ATOM 1343 N N . LYS A 1 171 ? 27.448 -4.897 -71.134 1.00 89.56 171 LYS A N 1
ATOM 1344 C CA . LYS A 1 171 ? 28.459 -3.991 -70.595 1.00 89.56 171 LYS A CA 1
ATOM 1345 C C . LYS A 1 171 ? 27.766 -2.692 -70.208 1.00 89.56 171 LYS A C 1
ATOM 1347 O O . LYS A 1 171 ? 27.120 -2.098 -71.060 1.00 89.56 171 LYS A O 1
ATOM 1352 N N . ILE A 1 172 ? 27.940 -2.275 -68.960 1.00 89.44 172 ILE A N 1
ATOM 1353 C CA . ILE A 1 172 ? 27.458 -0.994 -68.439 1.00 89.44 172 ILE A CA 1
ATOM 1354 C C . ILE A 1 172 ? 28.674 -0.132 -68.121 1.00 89.44 172 ILE A C 1
ATOM 1356 O O . ILE A 1 172 ? 29.509 -0.531 -67.306 1.00 89.44 172 ILE A O 1
ATOM 1360 N N . ASP A 1 173 ? 28.766 1.048 -68.723 1.00 90.12 173 ASP A N 1
ATOM 1361 C CA . ASP A 1 173 ? 29.819 2.019 -68.434 1.00 90.12 173 ASP A CA 1
ATOM 1362 C C . ASP A 1 173 ? 29.309 3.076 -67.449 1.00 90.12 173 ASP A C 1
ATOM 1364 O O . ASP A 1 173 ? 28.387 3.838 -67.741 1.00 90.12 173 ASP A O 1
ATOM 1368 N N . VAL A 1 174 ? 29.917 3.129 -66.262 1.00 91.31 174 VAL A N 1
ATOM 1369 C CA . VAL A 1 174 ? 29.584 4.089 -65.205 1.00 91.31 174 VAL A CA 1
ATOM 1370 C C . VAL A 1 174 ? 30.686 5.137 -65.122 1.00 91.31 174 VAL A C 1
ATOM 1372 O O . VAL A 1 174 ? 31.841 4.828 -64.822 1.00 91.31 174 VAL A O 1
ATOM 1375 N N . THR A 1 175 ? 30.322 6.401 -65.328 1.00 91.00 175 THR A N 1
ATOM 1376 C CA . THR A 1 175 ? 31.233 7.540 -65.169 1.00 91.00 175 THR A CA 1
ATOM 1377 C C . THR A 1 175 ? 30.738 8.468 -64.068 1.00 91.00 175 THR A C 1
ATOM 1379 O O . THR A 1 175 ? 29.579 8.880 -64.062 1.00 91.00 175 THR A O 1
ATOM 1382 N N . VAL A 1 176 ? 31.614 8.837 -63.134 1.00 89.75 176 VAL A N 1
ATOM 1383 C CA . VAL A 1 176 ? 31.282 9.707 -61.999 1.00 89.75 176 VAL A CA 1
ATOM 1384 C C . VAL A 1 176 ? 32.226 10.904 -61.974 1.00 89.75 176 VAL A C 1
ATOM 1386 O O . VAL A 1 176 ? 33.414 10.771 -61.691 1.00 89.75 176 VAL A O 1
ATOM 1389 N N . GLN A 1 177 ? 31.702 12.095 -62.242 1.00 89.12 177 GLN A N 1
ATOM 1390 C CA . GLN A 1 177 ? 32.426 13.358 -62.093 1.00 89.12 177 GLN A CA 1
ATOM 1391 C C . GLN A 1 177 ? 32.238 13.874 -60.677 1.00 89.12 177 GLN A C 1
ATOM 1393 O O . GLN A 1 177 ? 31.104 13.940 -60.216 1.00 89.12 177 GLN A O 1
ATOM 1398 N N . VAL A 1 178 ? 33.315 14.253 -59.991 1.00 87.06 178 VAL A N 1
ATOM 1399 C CA . VAL A 1 178 ? 33.265 14.659 -58.581 1.00 87.06 178 VAL A CA 1
ATOM 1400 C C . VAL A 1 178 ? 34.074 15.932 -58.349 1.00 87.06 178 VAL A C 1
ATOM 1402 O O . VAL A 1 178 ? 35.182 16.052 -58.869 1.00 87.06 178 VAL A O 1
ATOM 1405 N N . SER A 1 179 ? 33.585 16.831 -57.487 1.00 85.25 179 SER A N 1
ATOM 1406 C CA . SER A 1 179 ? 34.341 17.999 -57.002 1.00 85.25 179 SER A CA 1
ATOM 1407 C C . SER A 1 179 ? 34.277 18.167 -55.481 1.00 85.25 179 SER A C 1
ATOM 1409 O O . SER A 1 179 ? 33.200 18.183 -54.886 1.00 85.25 179 SER A O 1
ATOM 1411 N N . ASN A 1 180 ? 35.431 18.368 -54.838 1.00 82.00 180 ASN A N 1
ATOM 1412 C CA . ASN A 1 180 ? 35.569 18.656 -53.411 1.00 82.00 180 ASN A CA 1
ATOM 1413 C C . ASN A 1 180 ? 36.270 19.997 -53.159 1.00 82.00 180 ASN A C 1
ATOM 1415 O O . ASN A 1 180 ? 37.479 20.114 -53.352 1.00 82.00 180 ASN A O 1
ATOM 1419 N N . TYR A 1 181 ? 35.560 20.984 -52.614 1.00 77.50 181 TYR A N 1
ATOM 1420 C CA . TYR A 1 181 ? 36.184 22.217 -52.104 1.00 77.50 181 TYR A CA 1
ATOM 1421 C C . TYR A 1 181 ? 35.764 22.576 -50.671 1.00 77.50 181 TYR A C 1
ATOM 1423 O O . TYR A 1 181 ? 36.321 23.511 -50.077 1.00 77.50 181 TYR A O 1
ATOM 1431 N N . GLU A 1 182 ? 34.822 21.825 -50.094 1.00 71.62 182 GLU A N 1
ATOM 1432 C CA . GLU A 1 182 ? 34.263 22.067 -48.762 1.00 71.62 182 GLU A CA 1
ATOM 1433 C C . GLU A 1 182 ? 34.922 21.217 -47.676 1.00 71.62 182 GLU A C 1
ATOM 1435 O O . GLU A 1 182 ? 35.224 21.738 -46.596 1.00 71.62 182 GLU A O 1
ATOM 1440 N N . VAL A 1 183 ? 35.175 19.935 -47.958 1.00 73.06 183 VAL A N 1
ATOM 1441 C CA . VAL A 1 183 ? 35.664 18.979 -46.962 1.00 73.06 183 VAL A CA 1
ATOM 1442 C C . VAL A 1 183 ? 37.194 18.900 -47.043 1.00 73.06 183 VAL A C 1
ATOM 1444 O O . VAL A 1 183 ? 37.743 18.589 -48.098 1.00 73.06 183 VAL A O 1
ATOM 1447 N N . PRO A 1 184 ? 37.928 19.238 -45.966 1.00 70.69 184 PRO A N 1
ATOM 1448 C CA . PRO A 1 184 ? 39.390 19.344 -46.009 1.00 70.69 184 PRO A CA 1
ATOM 1449 C C . PRO A 1 184 ? 40.125 17.993 -46.025 1.00 70.69 184 PRO A C 1
ATOM 1451 O O . PRO A 1 184 ? 41.326 17.981 -46.263 1.00 70.69 184 PRO A O 1
ATOM 1454 N N . TYR A 1 185 ? 39.419 16.896 -45.768 1.00 69.44 185 TYR A N 1
ATOM 1455 C CA . TYR A 1 185 ? 39.874 15.505 -45.808 1.00 69.44 185 TYR A CA 1
ATOM 1456 C C . TYR A 1 185 ? 38.717 14.674 -46.385 1.00 69.44 185 TYR A C 1
ATOM 1458 O O . TYR A 1 185 ? 37.578 15.070 -46.171 1.00 69.44 185 TYR A O 1
ATOM 1466 N N . LEU A 1 186 ? 38.962 13.565 -47.091 1.00 73.31 186 LEU A N 1
ATOM 1467 C CA . LEU A 1 186 ? 37.947 12.786 -47.844 1.00 73.31 186 LEU A CA 1
ATOM 1468 C C . LEU A 1 186 ? 37.527 13.419 -49.183 1.00 73.31 186 LEU A C 1
ATOM 1470 O O . LEU A 1 186 ? 36.369 13.786 -49.383 1.00 73.31 186 LEU A O 1
ATOM 1474 N N . GLY A 1 187 ? 38.467 13.552 -50.114 1.00 78.19 187 GLY A N 1
ATOM 1475 C CA . GLY A 1 187 ? 38.172 13.959 -51.482 1.00 78.19 187 GLY A CA 1
ATOM 1476 C C . GLY A 1 187 ? 37.901 12.769 -52.399 1.00 78.19 187 GLY A C 1
ATOM 1477 O O . GLY A 1 187 ? 38.550 11.736 -52.278 1.00 78.19 187 GLY A O 1
ATOM 1478 N N . GLY A 1 188 ? 36.953 12.923 -53.326 1.00 81.75 188 GLY A N 1
ATOM 1479 C CA . GLY A 1 188 ? 36.574 11.860 -54.257 1.00 81.75 188 GLY A CA 1
ATOM 1480 C C . GLY A 1 188 ? 35.461 10.943 -53.743 1.00 81.75 188 GLY A C 1
ATOM 1481 O O . GLY A 1 188 ? 34.617 11.365 -52.947 1.00 81.75 188 GLY A O 1
ATOM 1482 N N . ILE A 1 189 ? 35.444 9.693 -54.218 1.00 84.19 189 ILE A N 1
ATOM 1483 C CA . ILE A 1 189 ? 34.472 8.669 -53.807 1.00 84.19 189 ILE A CA 1
ATOM 1484 C C . ILE A 1 189 ? 35.041 7.913 -52.601 1.00 84.19 189 ILE A C 1
ATOM 1486 O O . ILE A 1 189 ? 35.866 7.015 -52.728 1.00 84.19 189 ILE A O 1
ATOM 1490 N N . THR A 1 190 ? 34.603 8.312 -51.410 1.00 76.62 190 THR A N 1
ATOM 1491 C CA . THR A 1 190 ? 35.130 7.832 -50.116 1.00 76.62 190 THR A CA 1
ATOM 1492 C C . THR A 1 190 ? 34.193 6.874 -49.388 1.00 76.62 190 THR A C 1
ATOM 1494 O O . THR A 1 190 ? 34.490 6.441 -48.279 1.00 76.62 190 THR A O 1
ATOM 1497 N N . SER A 1 191 ? 33.069 6.532 -50.011 1.00 76.12 191 SER A N 1
ATOM 1498 C CA . SER A 1 191 ? 32.154 5.491 -49.555 1.00 76.12 191 SER A CA 1
ATOM 1499 C C . SER A 1 191 ? 31.933 4.479 -50.666 1.00 76.12 191 SER A C 1
ATOM 1501 O O . SER A 1 191 ? 32.186 4.760 -51.838 1.00 76.12 191 SER A O 1
ATOM 1503 N N . GLU A 1 192 ? 31.495 3.292 -50.279 1.00 79.00 192 GLU A N 1
ATOM 1504 C CA . GLU A 1 192 ? 31.173 2.229 -51.216 1.00 79.00 192 GLU A CA 1
ATOM 1505 C C . GLU A 1 192 ? 30.059 2.624 -52.198 1.00 79.00 192 GLU A C 1
ATOM 1507 O O . GLU A 1 192 ? 29.135 3.392 -51.887 1.00 79.00 192 GLU A O 1
ATOM 1512 N N . VAL A 1 193 ? 30.155 2.058 -53.399 1.00 84.69 193 VAL A N 1
ATOM 1513 C CA . VAL A 1 193 ? 29.138 2.164 -54.444 1.00 84.69 193 VAL A CA 1
ATOM 1514 C C . VAL A 1 193 ? 28.537 0.781 -54.632 1.00 84.69 193 VAL A C 1
ATOM 1516 O O . VAL A 1 193 ? 29.244 -0.172 -54.950 1.00 84.69 193 VAL A O 1
ATOM 1519 N N . GLN A 1 194 ? 27.235 0.668 -54.408 1.00 86.75 194 GLN A N 1
ATOM 1520 C CA . GLN A 1 194 ? 26.494 -0.583 -54.494 1.00 86.75 194 GLN A CA 1
ATOM 1521 C C . GLN A 1 194 ? 25.812 -0.687 -55.863 1.00 86.75 194 GLN A C 1
ATOM 1523 O O . GLN A 1 194 ? 25.197 0.272 -56.335 1.00 86.75 194 GLN A O 1
ATOM 1528 N N . PHE A 1 195 ? 25.896 -1.858 -56.482 1.00 87.69 195 PHE A N 1
ATOM 1529 C CA . PHE A 1 195 ? 25.281 -2.204 -57.757 1.00 87.69 195 PHE A CA 1
ATOM 1530 C C . PHE A 1 195 ? 24.465 -3.489 -57.606 1.00 87.69 195 PHE A C 1
ATOM 1532 O O . PHE A 1 195 ? 24.900 -4.440 -56.967 1.00 87.69 195 PHE A O 1
ATOM 1539 N N . GLY A 1 196 ? 23.276 -3.540 -58.190 1.00 87.62 196 GLY A N 1
ATOM 1540 C CA . GLY A 1 196 ? 22.425 -4.727 -58.144 1.00 87.62 196 GLY A CA 1
ATOM 1541 C C . GLY A 1 196 ? 21.035 -4.437 -58.685 1.00 87.62 196 GLY A C 1
ATOM 1542 O O . GLY A 1 196 ? 20.763 -3.330 -59.153 1.00 87.62 196 GLY A O 1
ATOM 1543 N N . LYS A 1 197 ? 20.129 -5.415 -58.615 1.00 84.81 197 LYS A N 1
ATOM 1544 C CA . LYS A 1 197 ? 18.728 -5.204 -59.016 1.00 84.81 197 LYS A CA 1
ATOM 1545 C C . LYS A 1 197 ? 18.054 -4.182 -58.093 1.00 84.81 197 LYS A C 1
ATOM 1547 O O . LYS A 1 197 ? 18.373 -4.109 -56.902 1.00 84.81 197 LYS A O 1
ATOM 1552 N N . ASP A 1 198 ? 17.091 -3.409 -58.608 1.00 82.94 198 ASP A N 1
ATOM 1553 C CA . ASP A 1 198 ? 16.336 -2.443 -57.788 1.00 82.94 198 ASP A CA 1
ATOM 1554 C C . ASP A 1 198 ? 15.765 -3.100 -56.523 1.00 82.94 198 ASP A C 1
ATOM 1556 O O . ASP A 1 198 ? 15.949 -2.565 -55.426 1.00 82.94 198 ASP A O 1
ATOM 1560 N N . THR A 1 199 ? 15.152 -4.275 -56.683 1.00 82.88 199 THR A N 1
ATOM 1561 C CA . THR A 1 199 ? 14.518 -5.064 -55.620 1.00 82.88 199 THR A CA 1
ATOM 1562 C C . THR A 1 199 ? 15.490 -5.439 -54.505 1.00 82.88 199 THR A C 1
ATOM 1564 O O . THR A 1 199 ? 15.153 -5.256 -53.334 1.00 82.88 199 THR A O 1
ATOM 1567 N N . ALA A 1 200 ? 16.703 -5.879 -54.851 1.00 82.06 200 ALA A N 1
ATOM 1568 C CA . ALA A 1 200 ? 17.754 -6.248 -53.903 1.00 82.06 200 ALA A CA 1
ATOM 1569 C C . ALA A 1 200 ? 18.215 -5.036 -53.075 1.00 82.06 200 ALA A C 1
ATOM 1571 O O . ALA A 1 200 ? 18.174 -5.047 -51.842 1.00 82.06 200 ALA A O 1
ATOM 1572 N N . ILE A 1 201 ? 18.526 -3.922 -53.751 1.00 80.88 201 ILE A N 1
ATOM 1573 C CA . ILE A 1 201 ? 18.949 -2.675 -53.094 1.00 80.88 201 ILE A CA 1
ATOM 1574 C C . ILE A 1 201 ? 17.838 -2.120 -52.186 1.00 80.88 201 ILE A C 1
ATOM 1576 O O . ILE A 1 201 ? 18.118 -1.612 -51.096 1.00 80.88 201 ILE A O 1
ATOM 1580 N N . GLN A 1 202 ? 16.567 -2.201 -52.605 1.00 81.44 202 GLN A N 1
ATOM 1581 C CA . GLN A 1 202 ? 15.437 -1.787 -51.762 1.00 81.44 202 GLN A CA 1
ATOM 1582 C C . GLN A 1 202 ? 15.254 -2.708 -50.554 1.00 81.44 202 GLN A C 1
ATOM 1584 O O . GLN A 1 202 ? 14.982 -2.210 -49.465 1.00 81.44 202 GLN A O 1
ATOM 1589 N N . ALA A 1 203 ? 15.403 -4.026 -50.707 1.00 82.25 203 ALA A N 1
ATOM 1590 C CA . ALA A 1 203 ? 15.259 -4.979 -49.609 1.00 82.25 203 ALA A CA 1
ATOM 1591 C C . ALA A 1 203 ? 16.313 -4.753 -48.512 1.00 82.25 203 ALA A C 1
ATOM 1593 O O . ALA A 1 203 ? 15.962 -4.651 -47.329 1.00 82.25 203 ALA A O 1
ATOM 1594 N N . GLN A 1 204 ? 17.581 -4.574 -48.896 1.00 78.50 204 GLN A N 1
ATOM 1595 C CA . GLN A 1 204 ? 18.673 -4.270 -47.966 1.00 78.50 204 GLN A CA 1
ATOM 1596 C C . GLN A 1 204 ? 18.436 -2.929 -47.248 1.00 78.50 204 GLN A C 1
ATOM 1598 O O . GLN A 1 204 ? 18.497 -2.850 -46.016 1.00 78.50 204 GLN A O 1
ATOM 1603 N N . ARG A 1 205 ? 18.071 -1.878 -47.997 1.00 79.31 205 ARG A N 1
ATOM 1604 C CA . ARG A 1 205 ? 17.745 -0.556 -47.437 1.00 79.31 205 ARG A CA 1
ATOM 1605 C C . ARG A 1 205 ? 16.546 -0.607 -46.489 1.00 79.31 205 ARG A C 1
ATOM 1607 O O . ARG A 1 205 ? 16.610 -0.046 -45.400 1.00 79.31 205 ARG A O 1
ATOM 1614 N N . ASN A 1 206 ? 15.458 -1.271 -46.875 1.00 83.25 206 ASN A N 1
ATOM 1615 C CA . ASN A 1 206 ? 14.254 -1.386 -46.051 1.00 83.25 206 ASN A CA 1
ATOM 1616 C C . ASN A 1 206 ? 14.533 -2.143 -44.752 1.00 83.25 206 ASN A C 1
ATOM 1618 O O . ASN A 1 206 ? 14.011 -1.758 -43.710 1.00 83.25 206 ASN A O 1
ATOM 1622 N N . THR A 1 207 ? 15.388 -3.169 -44.792 1.00 83.62 207 THR A N 1
ATOM 1623 C CA . THR A 1 207 ? 15.824 -3.898 -43.593 1.00 83.62 207 THR A CA 1
ATOM 1624 C C . THR A 1 207 ? 16.580 -2.977 -42.638 1.00 83.62 207 THR A C 1
ATOM 1626 O O . THR A 1 207 ? 16.250 -2.907 -41.455 1.00 83.62 207 THR A O 1
ATOM 1629 N N . SER A 1 208 ? 17.538 -2.204 -43.150 1.00 82.75 208 SER A N 1
ATOM 1630 C CA . SER A 1 208 ? 18.289 -1.234 -42.348 1.00 82.75 208 SER A CA 1
ATOM 1631 C C . SER A 1 208 ? 17.391 -0.129 -41.772 1.00 82.75 208 SER A C 1
ATOM 1633 O O . SER A 1 208 ? 17.407 0.110 -40.562 1.00 82.75 208 SER A O 1
ATOM 1635 N N . LEU A 1 209 ? 16.520 0.478 -42.591 1.00 84.62 209 LEU A N 1
ATOM 1636 C CA . LEU A 1 209 ? 15.545 1.485 -42.149 1.00 84.62 209 LEU A CA 1
ATOM 1637 C C . LEU A 1 209 ? 14.576 0.934 -41.098 1.00 84.62 209 LEU A C 1
ATOM 1639 O O . LEU A 1 209 ? 14.253 1.632 -40.134 1.00 84.62 209 LEU A O 1
ATOM 1643 N N . PHE A 1 210 ? 14.116 -0.308 -41.261 1.00 87.75 210 PHE A N 1
ATOM 1644 C CA . PHE A 1 210 ? 13.256 -0.982 -40.294 1.00 87.75 210 PHE A CA 1
ATOM 1645 C C . PHE A 1 210 ? 13.970 -1.162 -38.952 1.00 87.75 210 PHE A C 1
ATOM 1647 O O . PHE A 1 210 ? 13.421 -0.779 -37.919 1.00 87.75 210 PHE A O 1
ATOM 1654 N N . LEU A 1 211 ? 15.202 -1.684 -38.958 1.00 88.19 211 LEU A N 1
ATOM 1655 C CA . LEU A 1 211 ? 15.992 -1.884 -37.741 1.00 88.19 211 LEU A CA 1
ATOM 1656 C C . LEU A 1 211 ? 16.314 -0.552 -37.041 1.00 88.19 211 LEU A C 1
ATOM 1658 O O . LEU A 1 211 ? 16.172 -0.464 -35.822 1.00 88.19 211 LEU A O 1
ATOM 1662 N N . GLN A 1 212 ? 16.680 0.497 -37.785 1.00 87.94 212 GLN A N 1
ATOM 1663 C CA . GLN A 1 212 ? 16.912 1.837 -37.228 1.00 87.94 212 GLN A CA 1
ATOM 1664 C C . GLN A 1 212 ? 15.637 2.418 -36.617 1.00 87.94 212 GLN A C 1
ATOM 1666 O O . GLN A 1 212 ? 15.640 2.859 -35.467 1.00 87.94 212 GLN A O 1
ATOM 1671 N N . SER A 1 213 ? 14.526 2.371 -37.357 1.00 88.62 213 SER A N 1
ATOM 1672 C CA . SER A 1 213 ? 13.228 2.865 -36.886 1.00 88.62 213 SER A CA 1
ATOM 1673 C C . SER A 1 213 ? 12.775 2.120 -35.634 1.00 88.62 213 SER A C 1
ATOM 1675 O O . SER A 1 213 ? 12.274 2.742 -34.701 1.00 88.62 213 SER A O 1
ATOM 1677 N N . LEU A 1 214 ? 12.999 0.805 -35.574 1.00 91.81 214 LEU A N 1
ATOM 1678 C CA . LEU A 1 214 ? 12.713 -0.013 -34.400 1.00 91.81 214 LEU A CA 1
ATOM 1679 C C . LEU A 1 214 ? 13.501 0.475 -33.176 1.00 91.81 214 LEU A C 1
ATOM 1681 O O . LEU A 1 214 ? 12.899 0.723 -32.131 1.00 91.81 214 LEU A O 1
ATOM 1685 N N . VAL A 1 215 ? 14.819 0.668 -33.299 1.00 91.00 215 VAL A N 1
ATOM 1686 C CA . VAL A 1 215 ? 15.657 1.190 -32.204 1.00 91.00 215 VAL A CA 1
ATOM 1687 C C . VAL A 1 215 ? 15.188 2.582 -31.769 1.00 91.00 215 VAL A C 1
ATOM 1689 O O . VAL A 1 215 ? 14.977 2.809 -30.576 1.00 91.00 215 VAL A O 1
ATOM 1692 N N . VAL A 1 216 ? 14.942 3.492 -32.716 1.00 91.81 216 VAL A N 1
ATOM 1693 C CA . VAL A 1 216 ? 14.468 4.860 -32.440 1.00 91.81 216 VAL A CA 1
ATOM 1694 C C . VAL A 1 216 ? 13.130 4.851 -31.701 1.00 91.81 216 VAL A C 1
ATOM 1696 O O . VAL A 1 216 ? 13.000 5.504 -30.664 1.00 91.81 216 VAL A O 1
ATOM 1699 N N . ILE A 1 217 ? 12.145 4.091 -32.190 1.00 92.81 217 ILE A N 1
ATOM 1700 C CA . ILE A 1 217 ? 10.818 3.980 -31.568 1.00 92.81 217 ILE A CA 1
ATOM 1701 C C . ILE A 1 217 ? 10.947 3.455 -30.141 1.00 92.81 217 ILE A C 1
ATOM 1703 O O . ILE A 1 217 ? 10.356 4.026 -29.224 1.00 92.81 217 ILE A O 1
ATOM 1707 N N . ILE A 1 218 ? 11.741 2.402 -29.931 1.00 92.31 218 ILE A N 1
ATOM 1708 C CA . ILE A 1 218 ? 11.941 1.824 -28.602 1.00 92.31 218 ILE A CA 1
ATOM 1709 C C . ILE A 1 218 ? 12.562 2.863 -27.658 1.00 92.31 218 ILE A C 1
ATOM 1711 O O . ILE A 1 218 ? 12.064 3.046 -26.545 1.00 92.31 218 ILE A O 1
ATOM 1715 N N . TYR A 1 219 ? 13.609 3.572 -28.077 1.00 92.94 219 TYR A N 1
ATOM 1716 C CA . TYR A 1 219 ? 14.263 4.584 -27.245 1.00 92.94 219 TYR A CA 1
ATOM 1717 C C . TYR A 1 219 ? 13.334 5.759 -26.913 1.00 92.94 219 TYR A C 1
ATOM 1719 O O . TYR A 1 219 ? 13.257 6.166 -25.752 1.00 92.94 219 TYR A O 1
ATOM 1727 N N . LEU A 1 220 ? 12.589 6.277 -27.897 1.00 93.81 220 LEU A N 1
ATOM 1728 C CA . LEU A 1 220 ? 11.641 7.376 -27.693 1.00 93.81 220 LEU A CA 1
ATOM 1729 C C . LEU A 1 220 ? 10.470 6.972 -26.791 1.00 93.81 220 LEU A C 1
ATOM 1731 O O . LEU A 1 220 ? 10.078 7.755 -25.926 1.00 93.81 220 LEU A O 1
ATOM 1735 N N . LEU A 1 221 ? 9.949 5.748 -26.929 1.00 92.81 221 LEU A N 1
ATOM 1736 C CA . LEU A 1 221 ? 8.903 5.215 -26.051 1.00 92.81 221 LEU A CA 1
ATOM 1737 C C . LEU A 1 221 ? 9.376 5.182 -24.589 1.00 92.81 221 LEU A C 1
ATOM 1739 O O . LEU A 1 221 ? 8.660 5.624 -23.689 1.00 92.81 221 LEU A O 1
ATOM 1743 N N . HIS A 1 222 ? 10.597 4.700 -24.349 1.00 90.00 222 HIS A N 1
ATOM 1744 C CA . HIS A 1 222 ? 11.171 4.649 -23.004 1.00 90.00 222 HIS A CA 1
ATOM 1745 C C . HIS A 1 222 ? 11.482 6.049 -22.464 1.00 90.00 222 HIS A C 1
ATOM 1747 O O . HIS A 1 222 ? 11.194 6.327 -21.301 1.00 90.00 222 HIS A O 1
ATOM 1753 N N . ALA A 1 223 ? 11.996 6.958 -23.296 1.00 91.81 223 ALA A N 1
ATOM 1754 C CA . ALA A 1 223 ? 12.184 8.352 -22.907 1.00 91.81 223 ALA A CA 1
ATOM 1755 C C . ALA A 1 223 ? 10.853 9.006 -22.505 1.00 91.81 223 ALA A C 1
ATOM 1757 O O . ALA A 1 223 ? 10.777 9.645 -21.457 1.00 91.81 223 ALA A O 1
ATOM 1758 N N . MET A 1 224 ? 9.787 8.793 -23.286 1.00 91.50 224 MET A N 1
ATOM 1759 C CA . MET A 1 224 ? 8.443 9.289 -22.987 1.00 91.50 224 MET A CA 1
ATOM 1760 C C . MET A 1 224 ? 7.932 8.748 -21.650 1.00 91.50 224 MET A C 1
ATOM 1762 O O . MET A 1 224 ? 7.462 9.526 -20.824 1.00 91.50 224 MET A O 1
ATOM 1766 N N . TYR A 1 225 ? 8.075 7.444 -21.398 1.00 87.00 225 TYR A N 1
ATOM 1767 C CA . TYR A 1 225 ? 7.721 6.839 -20.112 1.00 87.00 225 TYR A CA 1
ATOM 1768 C C . TYR A 1 225 ? 8.445 7.517 -18.936 1.00 87.00 225 TYR A C 1
ATOM 1770 O O . TYR A 1 225 ? 7.815 7.869 -17.939 1.00 87.00 225 TYR A O 1
ATOM 1778 N N . LEU A 1 226 ? 9.750 7.773 -19.062 1.00 86.81 226 LEU A N 1
ATOM 1779 C CA . LEU A 1 226 ? 10.527 8.456 -18.022 1.00 86.81 226 LEU A CA 1
ATOM 1780 C C . LEU A 1 226 ? 10.101 9.920 -17.838 1.00 86.81 226 LEU A C 1
ATOM 1782 O O . LEU A 1 226 ? 10.029 10.389 -16.703 1.00 86.81 226 LEU A O 1
ATOM 1786 N N . PHE A 1 227 ? 9.773 10.641 -18.915 1.00 87.88 227 PHE A N 1
ATOM 1787 C CA . PHE A 1 227 ? 9.227 11.999 -18.820 1.00 87.88 227 PHE A CA 1
ATOM 1788 C C . PHE A 1 227 ? 7.865 12.024 -18.126 1.00 87.88 227 PHE A C 1
ATOM 1790 O O . PHE A 1 227 ? 7.626 12.889 -17.285 1.00 87.88 227 PHE A O 1
ATOM 1797 N N . VAL A 1 228 ? 6.996 11.056 -18.420 1.00 86.56 228 VAL A N 1
ATOM 1798 C CA . VAL A 1 228 ? 5.715 10.895 -17.725 1.00 86.56 228 VAL A CA 1
ATOM 1799 C C . VAL A 1 228 ? 5.955 10.663 -16.233 1.00 86.56 228 VAL A C 1
ATOM 1801 O O . VAL A 1 228 ? 5.374 11.370 -15.413 1.00 86.56 228 VAL A O 1
ATOM 1804 N N . LEU A 1 229 ? 6.871 9.764 -15.857 1.00 82.62 229 LEU A N 1
ATOM 1805 C CA . LEU A 1 229 ? 7.230 9.563 -14.447 1.00 82.62 229 LEU A CA 1
ATOM 1806 C C . LEU A 1 229 ? 7.707 10.857 -13.768 1.00 82.62 229 LEU A C 1
ATOM 1808 O O . LEU A 1 229 ? 7.339 11.108 -12.623 1.00 82.62 229 LEU A O 1
ATOM 1812 N N . LEU A 1 230 ? 8.480 11.695 -14.465 1.00 84.38 230 LEU A N 1
ATOM 1813 C CA . LEU A 1 230 ? 8.938 12.986 -13.940 1.00 84.38 230 LEU A CA 1
ATOM 1814 C C . LEU A 1 230 ? 7.806 14.007 -13.747 1.00 84.38 230 LEU A C 1
ATOM 1816 O O . LEU A 1 230 ? 7.908 14.839 -12.850 1.00 84.38 230 LEU A O 1
ATOM 1820 N N . LEU A 1 231 ? 6.742 13.956 -14.557 1.00 82.81 231 LEU A N 1
ATOM 1821 C CA . LEU A 1 231 ? 5.576 14.840 -14.419 1.00 82.81 231 LEU A CA 1
ATOM 1822 C C . LEU A 1 231 ? 4.669 14.441 -13.246 1.00 82.81 231 LEU A C 1
ATOM 1824 O O . LEU A 1 231 ? 4.073 15.310 -12.611 1.00 82.81 231 LEU A O 1
ATOM 1828 N N . PHE A 1 232 ? 4.556 13.141 -12.959 1.00 78.38 232 PHE A N 1
ATOM 1829 C CA . PHE A 1 232 ? 3.699 12.623 -11.886 1.00 78.38 232 PHE A CA 1
ATOM 1830 C C . PHE A 1 232 ? 4.390 12.551 -10.513 1.00 78.38 232 PHE A C 1
ATOM 1832 O O . PHE A 1 232 ? 3.707 12.407 -9.496 1.00 78.38 232 PHE A O 1
ATOM 1839 N N . ASP A 1 233 ? 5.719 12.673 -10.447 1.00 71.88 233 ASP A N 1
ATOM 1840 C CA . ASP A 1 233 ? 6.454 12.662 -9.180 1.00 71.88 233 ASP A CA 1
ATOM 1841 C C . ASP A 1 233 ? 6.320 14.012 -8.442 1.00 71.88 233 ASP A C 1
ATOM 1843 O O . ASP A 1 233 ? 6.913 15.026 -8.813 1.00 71.88 233 ASP A O 1
ATOM 1847 N N . ARG A 1 234 ? 5.544 14.028 -7.347 1.00 60.66 234 ARG A N 1
ATOM 1848 C CA . ARG A 1 234 ? 5.347 15.212 -6.484 1.00 60.66 234 ARG A CA 1
ATOM 1849 C C . ARG A 1 234 ? 6.602 15.607 -5.687 1.00 60.66 234 ARG A C 1
ATOM 1851 O O . ARG A 1 234 ? 6.617 16.681 -5.093 1.00 60.66 234 ARG A O 1
ATOM 1858 N N . GLY A 1 235 ? 7.644 14.768 -5.671 1.00 62.12 235 GLY A N 1
ATOM 1859 C CA . GLY A 1 235 ? 8.901 14.989 -4.943 1.00 62.12 235 GLY A CA 1
ATOM 1860 C C . GLY A 1 235 ? 9.946 15.852 -5.666 1.00 62.12 235 GLY A C 1
ATOM 1861 O O . GLY A 1 235 ? 11.053 16.016 -5.150 1.00 62.12 235 GLY A O 1
ATOM 1862 N N . GLY A 1 236 ? 9.620 16.399 -6.842 1.00 63.47 236 GLY A N 1
ATOM 1863 C CA . GLY A 1 236 ? 10.535 17.180 -7.678 1.00 63.47 236 GLY A CA 1
ATOM 1864 C C . GLY A 1 236 ? 11.324 16.334 -8.686 1.00 63.47 236 GLY A C 1
ATOM 1865 O O . GLY A 1 236 ? 11.350 15.106 -8.630 1.00 63.47 236 GLY A O 1
ATOM 1866 N N . VAL A 1 237 ? 11.979 17.003 -9.641 1.00 66.94 237 VAL A N 1
ATOM 1867 C CA . VAL A 1 237 ? 12.673 16.343 -10.761 1.00 66.94 237 VAL A CA 1
ATOM 1868 C C . VAL A 1 237 ? 13.926 15.610 -10.268 1.00 66.94 237 VAL A C 1
ATOM 1870 O O . VAL A 1 237 ? 14.944 16.227 -9.938 1.00 66.94 237 VAL A O 1
ATOM 1873 N N . LYS A 1 238 ? 13.879 14.274 -10.263 1.00 80.50 238 LYS A N 1
ATOM 1874 C CA . LYS A 1 238 ? 15.051 13.422 -10.017 1.00 80.50 238 LYS A CA 1
ATOM 1875 C C . LYS A 1 238 ? 16.043 13.567 -11.173 1.00 80.50 238 LYS A C 1
ATOM 1877 O O . LYS A 1 238 ? 15.781 13.138 -12.295 1.00 80.50 238 LYS A O 1
ATOM 1882 N N . LYS A 1 239 ? 17.185 14.207 -10.895 1.00 83.31 239 LYS A N 1
ATOM 1883 C CA . LYS A 1 239 ? 18.189 14.597 -11.904 1.00 83.31 239 LYS A CA 1
ATOM 1884 C C . LYS A 1 239 ? 18.714 13.417 -12.721 1.00 83.31 239 LYS A C 1
ATOM 1886 O O . LYS A 1 239 ? 18.916 13.548 -13.918 1.00 83.31 239 LYS A O 1
ATOM 1891 N N . ASP A 1 240 ? 18.921 12.270 -12.094 1.00 82.56 240 ASP A N 1
ATOM 1892 C CA . ASP A 1 240 ? 19.380 11.045 -12.746 1.00 82.56 240 ASP A CA 1
ATOM 1893 C C . ASP A 1 240 ? 18.359 10.485 -13.747 1.00 82.56 240 ASP A C 1
ATOM 1895 O O . ASP A 1 240 ? 18.743 10.111 -14.851 1.00 82.56 240 ASP A O 1
ATOM 1899 N N . VAL A 1 241 ? 17.065 10.494 -13.408 1.00 85.38 241 VAL A N 1
ATOM 1900 C CA . VAL A 1 241 ? 15.986 10.080 -14.325 1.00 85.38 241 VAL A CA 1
ATOM 1901 C C . VAL A 1 241 ? 15.878 11.049 -15.504 1.00 85.38 241 VAL A C 1
ATOM 1903 O O . VAL A 1 241 ? 15.734 10.615 -16.644 1.00 85.38 241 VAL A O 1
ATOM 1906 N N . LEU A 1 242 ? 16.023 12.354 -15.248 1.00 88.88 242 LEU A N 1
ATOM 1907 C CA . LEU A 1 242 ? 16.051 13.377 -16.294 1.00 88.88 242 LEU A CA 1
ATOM 1908 C C . LEU A 1 242 ? 17.228 13.179 -17.257 1.00 88.88 242 LEU A C 1
ATOM 1910 O O . LEU A 1 242 ? 17.020 13.126 -18.466 1.00 88.88 242 LEU A O 1
ATOM 1914 N N . PHE A 1 243 ? 18.454 13.055 -16.741 1.00 89.00 243 PHE A N 1
ATOM 1915 C CA . PHE A 1 243 ? 19.627 12.839 -17.590 1.00 89.00 243 PHE A CA 1
ATOM 1916 C C . PHE A 1 243 ? 19.527 11.524 -18.362 1.00 89.00 243 PHE A C 1
ATOM 1918 O O . PHE A 1 243 ? 19.927 11.481 -19.519 1.00 89.00 243 PHE A O 1
ATOM 1925 N N . PHE A 1 244 ? 18.931 10.479 -17.784 1.00 88.06 244 PHE A N 1
ATOM 1926 C CA . PHE A 1 244 ? 18.672 9.247 -18.522 1.00 88.06 244 PHE A CA 1
ATOM 1927 C C . PHE A 1 244 ? 17.672 9.450 -19.672 1.00 88.06 244 PHE A C 1
ATOM 1929 O O . PHE A 1 244 ? 17.951 9.045 -20.797 1.00 88.06 244 PHE A O 1
ATOM 1936 N N . ALA A 1 245 ? 16.542 10.120 -19.432 1.00 90.81 245 ALA A N 1
ATOM 1937 C CA . ALA A 1 245 ? 15.570 10.406 -20.488 1.00 90.81 245 ALA A CA 1
ATOM 1938 C C . ALA A 1 245 ? 16.199 11.223 -21.630 1.00 90.81 245 ALA A C 1
ATOM 1940 O O . ALA A 1 245 ? 16.008 10.900 -22.801 1.00 90.81 245 ALA A O 1
ATOM 1941 N N . ILE A 1 246 ? 17.011 12.232 -21.294 1.00 92.50 246 ILE A N 1
ATOM 1942 C CA . ILE A 1 246 ? 17.755 13.029 -22.278 1.00 92.50 246 ILE A CA 1
ATOM 1943 C C . ILE A 1 246 ? 18.754 12.154 -23.045 1.00 92.50 246 ILE A C 1
ATOM 1945 O O . ILE A 1 246 ? 18.843 12.278 -24.263 1.00 92.50 246 ILE A O 1
ATOM 1949 N N . LEU A 1 247 ? 19.473 11.252 -22.366 1.00 91.50 247 LEU A N 1
ATOM 1950 C CA . LEU A 1 247 ? 20.414 10.332 -23.008 1.00 91.50 247 LEU A CA 1
ATOM 1951 C C . LEU A 1 247 ? 19.712 9.473 -24.065 1.00 91.50 247 LEU A C 1
ATOM 1953 O O . LEU A 1 247 ? 20.199 9.384 -25.186 1.00 91.50 247 LEU A O 1
ATOM 1957 N N . LEU A 1 248 ? 18.542 8.908 -23.739 1.00 91.94 248 LEU A N 1
ATOM 1958 C CA . LEU A 1 248 ? 17.755 8.105 -24.679 1.00 91.94 248 LEU A CA 1
ATOM 1959 C C . LEU A 1 248 ? 17.296 8.915 -25.896 1.00 91.94 248 LEU A C 1
ATOM 1961 O O . LEU A 1 248 ? 17.403 8.434 -27.022 1.00 91.94 248 LEU A O 1
ATOM 1965 N N . VAL A 1 249 ? 16.816 10.145 -25.687 1.00 93.94 249 VAL A N 1
ATOM 1966 C CA . VAL A 1 249 ? 16.412 11.028 -26.793 1.00 93.94 249 VAL A CA 1
ATOM 1967 C C . VAL A 1 249 ? 17.604 11.353 -27.688 1.00 93.94 249 VAL A C 1
ATOM 1969 O O . VAL A 1 249 ? 17.488 11.261 -28.906 1.00 93.94 249 VAL A O 1
ATOM 1972 N N . LEU A 1 250 ? 18.755 11.695 -27.106 1.00 92.06 250 LEU A N 1
ATOM 1973 C CA . LEU A 1 250 ? 19.959 12.004 -27.875 1.00 92.06 250 LEU A CA 1
ATOM 1974 C C . LEU A 1 250 ? 20.449 10.795 -28.675 1.00 92.06 250 LEU A C 1
ATOM 1976 O O . LEU A 1 250 ? 20.792 10.951 -29.843 1.00 92.06 250 LEU A O 1
ATOM 1980 N N . THR A 1 251 ? 20.442 9.594 -28.091 1.00 89.19 251 THR A N 1
ATOM 1981 C CA . THR A 1 251 ? 20.812 8.373 -28.820 1.00 89.19 251 THR A CA 1
ATOM 1982 C C . THR A 1 251 ? 19.827 8.069 -29.950 1.00 89.19 251 THR A C 1
ATOM 1984 O O . THR A 1 251 ? 20.267 7.769 -31.053 1.00 89.19 251 THR A O 1
ATOM 1987 N N . ALA A 1 252 ? 18.517 8.234 -29.732 1.00 90.94 252 ALA A N 1
ATOM 1988 C CA . ALA A 1 252 ? 17.514 8.061 -30.784 1.00 90.94 252 ALA A CA 1
ATOM 1989 C C . ALA A 1 252 ? 17.694 9.064 -31.937 1.00 90.94 252 ALA A C 1
ATOM 1991 O O . ALA A 1 252 ? 17.635 8.686 -33.105 1.00 90.94 252 ALA A O 1
ATOM 1992 N N . LEU A 1 253 ? 17.945 10.339 -31.618 1.00 88.62 253 LEU A N 1
ATOM 1993 C CA . LEU A 1 253 ? 18.212 11.372 -32.621 1.00 88.62 253 LEU A CA 1
ATOM 1994 C C . LEU A 1 253 ? 19.490 11.077 -33.412 1.00 88.62 253 LEU A C 1
ATOM 1996 O O . LEU A 1 253 ? 19.498 11.274 -34.621 1.00 88.62 253 LEU A O 1
ATOM 2000 N N . MET A 1 254 ? 20.533 10.558 -32.759 1.00 84.75 254 MET A N 1
ATOM 2001 C CA . MET A 1 254 ? 21.759 10.142 -33.441 1.00 84.75 254 MET A CA 1
ATOM 2002 C C . MET A 1 254 ? 21.527 8.989 -34.410 1.00 84.75 254 MET A C 1
ATOM 2004 O O . MET A 1 254 ? 21.945 9.068 -35.561 1.00 84.75 254 MET A O 1
ATOM 2008 N N . THR A 1 255 ? 20.807 7.948 -33.986 1.00 84.88 255 THR A N 1
ATOM 2009 C CA . THR A 1 255 ? 20.487 6.807 -34.855 1.00 84.88 255 THR A CA 1
ATOM 2010 C C . THR A 1 255 ? 19.712 7.228 -36.107 1.00 84.88 255 THR A C 1
ATOM 2012 O O . THR A 1 255 ? 19.904 6.637 -37.161 1.00 84.88 255 THR A O 1
ATOM 2015 N N . LEU A 1 256 ? 18.888 8.275 -36.020 1.00 81.69 256 LEU A N 1
ATOM 2016 C CA . LEU A 1 256 ? 18.103 8.799 -37.143 1.00 81.69 256 LEU A CA 1
ATOM 2017 C C . LEU A 1 256 ? 18.947 9.554 -38.196 1.00 81.69 256 LEU A C 1
ATOM 2019 O O . LEU A 1 256 ? 18.479 9.770 -39.315 1.00 81.69 256 LEU A O 1
ATOM 2023 N N . ILE A 1 257 ? 20.167 9.971 -37.835 1.00 75.19 257 ILE A N 1
ATOM 2024 C CA . ILE A 1 257 ? 21.023 10.886 -38.610 1.00 75.19 257 ILE A CA 1
ATOM 2025 C C . ILE A 1 257 ? 22.269 10.185 -39.200 1.00 75.19 257 ILE A C 1
ATOM 2027 O O . ILE A 1 257 ? 22.821 10.678 -40.186 1.00 75.19 257 ILE A O 1
ATOM 2031 N N . ASP A 1 258 ? 22.727 9.070 -38.618 1.00 68.19 258 ASP A N 1
ATOM 2032 C CA . ASP A 1 258 ? 24.102 8.566 -38.814 1.00 68.19 258 ASP A CA 1
ATOM 2033 C C . ASP A 1 258 ? 24.301 7.507 -39.925 1.00 68.19 258 ASP A C 1
ATOM 2035 O O . ASP A 1 258 ? 25.334 7.528 -40.584 1.00 68.19 258 ASP A O 1
ATOM 2039 N N . PHE A 1 259 ? 23.349 6.589 -40.152 1.00 62.53 259 PHE A N 1
ATOM 2040 C CA . PHE A 1 259 ? 23.524 5.454 -41.085 1.00 62.53 259 PHE A CA 1
ATOM 2041 C C . PHE A 1 259 ? 22.764 5.639 -42.407 1.00 62.53 259 PHE A C 1
ATOM 2043 O O . PHE A 1 259 ? 23.246 6.296 -43.327 1.00 62.53 259 PHE A O 1
ATOM 2050 N N . ASP A 1 260 ? 21.555 5.081 -42.507 1.00 62.00 260 ASP A N 1
ATOM 2051 C CA . ASP A 1 260 ? 20.684 5.313 -43.655 1.00 62.00 260 ASP A CA 1
ATOM 2052 C C . ASP A 1 260 ? 19.781 6.470 -43.299 1.00 62.00 260 ASP A C 1
ATOM 2054 O O . ASP A 1 260 ? 18.865 6.325 -42.497 1.00 62.00 260 ASP A O 1
ATOM 2058 N N . VAL A 1 261 ? 20.074 7.633 -43.869 1.00 60.44 261 VAL A N 1
ATOM 2059 C CA . VAL A 1 261 ? 19.375 8.878 -43.573 1.00 60.44 261 VAL A CA 1
ATOM 2060 C C . VAL A 1 261 ? 17.860 8.689 -43.758 1.00 60.44 261 VAL A C 1
ATOM 2062 O O . VAL A 1 261 ? 17.333 8.767 -44.868 1.00 60.44 261 VAL A O 1
ATOM 2065 N N . VAL A 1 262 ? 17.146 8.448 -42.652 1.00 58.22 262 VAL A N 1
ATOM 2066 C CA . VAL A 1 262 ? 15.674 8.403 -42.611 1.00 58.22 262 VAL A CA 1
ATOM 2067 C C . VAL A 1 262 ? 15.122 9.804 -42.881 1.00 58.22 262 VAL A C 1
ATOM 2069 O O . VAL A 1 262 ? 14.041 9.968 -43.444 1.00 58.22 262 VAL A O 1
ATOM 2072 N N . PHE A 1 263 ? 15.895 10.826 -42.499 1.00 60.25 263 PHE A N 1
ATOM 2073 C CA . PHE A 1 263 ? 15.553 12.234 -42.621 1.00 60.25 263 PHE A CA 1
ATOM 2074 C C . PHE A 1 263 ? 16.644 13.014 -43.359 1.00 60.25 263 PHE A C 1
ATOM 2076 O O . PHE A 1 263 ? 17.666 13.370 -42.775 1.00 60.25 263 PHE A O 1
ATOM 2083 N N . VAL A 1 264 ? 16.423 13.296 -44.647 1.00 62.97 264 VAL A N 1
ATOM 2084 C CA . VAL A 1 264 ? 17.355 14.076 -45.478 1.00 62.97 264 VAL A CA 1
ATOM 2085 C C . VAL A 1 264 ? 17.545 15.458 -44.862 1.00 62.97 264 VAL A C 1
ATOM 2087 O O . VAL A 1 264 ? 16.609 16.257 -44.785 1.00 62.97 264 VAL A O 1
ATOM 2090 N N . PHE A 1 265 ? 18.762 15.744 -44.404 1.00 64.69 265 PHE A N 1
ATOM 2091 C CA . PHE A 1 265 ? 19.054 16.995 -43.719 1.00 64.69 265 PHE A CA 1
ATOM 2092 C C . PHE A 1 265 ? 19.132 18.134 -44.756 1.00 64.69 265 PHE A C 1
ATOM 2094 O O . PHE A 1 265 ? 19.958 18.070 -45.669 1.00 64.69 265 PHE A O 1
ATOM 2101 N N . PRO A 1 266 ? 18.303 19.193 -44.658 1.00 64.69 266 PRO A N 1
ATOM 2102 C CA . PRO A 1 266 ? 18.196 20.218 -45.704 1.00 64.69 266 PRO A CA 1
ATOM 2103 C C . PRO A 1 266 ? 19.342 21.246 -45.687 1.00 64.69 266 PRO A C 1
ATOM 2105 O O . PRO A 1 266 ? 19.260 22.267 -46.368 1.00 64.69 266 PRO A O 1
ATOM 2108 N N . PHE A 1 267 ? 20.388 21.008 -44.895 1.00 69.44 267 PHE A N 1
ATOM 2109 C CA . PHE A 1 267 ? 21.484 21.942 -44.653 1.00 69.44 267 PHE A CA 1
ATOM 2110 C C . PHE A 1 267 ? 22.790 21.468 -45.311 1.00 69.44 267 PHE A C 1
ATOM 2112 O O . PHE A 1 267 ? 22.947 20.269 -45.543 1.00 69.44 267 PHE A O 1
ATOM 2119 N N . PRO A 1 268 ? 23.754 22.381 -45.555 1.00 72.44 268 PRO A N 1
ATOM 2120 C CA . PRO A 1 268 ? 25.075 22.025 -46.066 1.00 72.44 268 PRO A CA 1
ATOM 2121 C C . PRO A 1 268 ? 25.776 20.963 -45.214 1.00 72.44 268 PRO A C 1
ATOM 2123 O O . PRO A 1 268 ? 25.650 20.954 -43.985 1.00 72.44 268 PRO A O 1
ATOM 2126 N N . ILE A 1 269 ? 26.605 20.134 -45.853 1.00 71.94 269 ILE A N 1
ATOM 2127 C CA . ILE A 1 269 ? 27.362 19.053 -45.199 1.00 71.94 269 ILE A CA 1
ATOM 2128 C C . ILE A 1 269 ? 28.239 19.553 -44.035 1.00 71.94 269 ILE A C 1
ATOM 2130 O O . ILE A 1 269 ? 28.399 18.884 -43.016 1.00 71.94 269 ILE A O 1
ATOM 2134 N N . SER A 1 270 ? 28.736 20.788 -44.132 1.00 74.94 270 SER A N 1
ATOM 2135 C CA . SER A 1 270 ? 29.482 21.455 -43.061 1.00 74.94 270 SER A CA 1
ATOM 2136 C C . SER A 1 270 ? 28.662 21.686 -41.784 1.00 74.94 270 SER A C 1
ATOM 2138 O O . SER A 1 270 ? 29.215 21.638 -40.685 1.00 74.94 270 SER A O 1
ATOM 2140 N N . ILE A 1 271 ? 27.353 21.935 -41.903 1.00 78.12 271 ILE A N 1
ATOM 2141 C CA . ILE A 1 271 ? 26.437 22.065 -40.762 1.00 78.12 271 ILE A CA 1
ATOM 2142 C C . ILE A 1 271 ? 26.120 20.682 -40.199 1.00 78.12 271 ILE A C 1
ATOM 2144 O O . ILE A 1 271 ? 26.127 20.519 -38.982 1.00 78.12 271 ILE A O 1
ATOM 2148 N N . TYR A 1 272 ? 25.910 19.684 -41.057 1.00 77.12 272 TYR A N 1
ATOM 2149 C CA . TYR A 1 272 ? 25.656 18.310 -40.627 1.00 77.12 272 TYR A CA 1
ATOM 2150 C C . TYR A 1 272 ? 26.755 17.766 -39.703 1.00 77.12 272 TYR A C 1
ATOM 2152 O O . TYR A 1 272 ? 26.468 17.368 -38.574 1.00 77.12 272 TYR A O 1
ATOM 2160 N N . TYR A 1 273 ? 28.025 17.837 -40.115 1.00 78.06 273 TYR A N 1
ATOM 2161 C CA . TYR A 1 273 ? 29.132 17.351 -39.283 1.00 78.06 273 TYR A CA 1
ATOM 2162 C C . TYR A 1 273 ? 29.256 18.115 -37.955 1.00 78.06 273 TYR A C 1
ATOM 2164 O O . TYR A 1 273 ? 29.635 17.535 -36.938 1.00 78.06 273 TYR A O 1
ATOM 2172 N N . LYS A 1 274 ? 28.900 19.407 -37.928 1.00 81.62 274 LYS A N 1
ATOM 2173 C CA . LYS A 1 274 ? 28.833 20.185 -36.680 1.00 81.62 274 LYS A CA 1
ATOM 2174 C C . LYS A 1 274 ? 27.700 19.718 -35.765 1.00 81.62 274 LYS A C 1
ATOM 2176 O O . LYS A 1 274 ? 27.880 19.720 -34.550 1.00 81.62 274 LYS A O 1
ATOM 2181 N N . VAL A 1 275 ? 26.554 19.328 -36.326 1.00 82.06 275 VAL A N 1
ATOM 2182 C CA . VAL A 1 275 ? 25.424 18.771 -35.568 1.00 82.06 275 VAL A CA 1
ATOM 2183 C C . VAL A 1 275 ? 25.795 17.415 -34.972 1.00 82.06 275 VAL A C 1
ATOM 2185 O O . VAL A 1 275 ? 25.570 17.226 -33.779 1.00 82.06 275 VAL A O 1
ATOM 2188 N N . ILE A 1 276 ? 26.429 16.521 -35.741 1.00 79.50 276 ILE A N 1
ATOM 2189 C CA . ILE A 1 276 ? 26.951 15.250 -35.210 1.00 79.50 276 ILE A CA 1
ATOM 2190 C C . ILE A 1 276 ? 27.926 15.514 -34.068 1.00 79.50 276 ILE A C 1
ATOM 2192 O O . ILE A 1 276 ? 27.729 14.998 -32.972 1.00 79.50 276 ILE A O 1
ATOM 2196 N N . LEU A 1 277 ? 28.926 16.374 -34.282 1.00 80.38 277 LEU A N 1
ATOM 2197 C CA . LEU A 1 277 ? 29.902 16.713 -33.247 1.00 80.38 277 LEU A CA 1
ATOM 2198 C C . LEU A 1 277 ? 29.213 17.209 -31.963 1.00 80.38 277 LEU A C 1
ATOM 2200 O O . LEU A 1 277 ? 29.556 16.784 -30.860 1.00 80.38 277 LEU A O 1
ATOM 2204 N N . LEU A 1 278 ? 28.215 18.088 -32.098 1.00 84.62 278 LEU A N 1
ATOM 2205 C CA . LEU A 1 278 ? 27.442 18.599 -30.967 1.00 84.62 278 LEU A CA 1
ATOM 2206 C C . LEU A 1 278 ? 26.655 17.489 -30.258 1.00 84.62 278 LEU A C 1
ATOM 2208 O O . LEU A 1 278 ? 26.615 17.459 -29.025 1.00 84.62 278 LEU A O 1
ATOM 2212 N N . MET A 1 279 ? 26.025 16.587 -31.008 1.00 85.00 279 MET A N 1
ATOM 2213 C CA . MET A 1 279 ? 25.260 15.479 -30.445 1.00 85.00 279 MET A CA 1
ATOM 2214 C C . MET A 1 279 ? 26.168 14.457 -29.744 1.00 85.00 279 MET A C 1
ATOM 2216 O O . MET A 1 279 ? 25.843 14.053 -28.629 1.00 85.00 279 MET A O 1
ATOM 2220 N N . GLU A 1 280 ? 27.324 14.091 -30.311 1.00 80.12 280 GLU A N 1
ATOM 2221 C CA . GLU A 1 280 ? 28.270 13.136 -29.698 1.00 80.12 280 GLU A CA 1
ATOM 2222 C C . GLU A 1 280 ? 28.775 13.662 -28.354 1.00 80.12 280 GLU A C 1
ATOM 2224 O O . GLU A 1 280 ? 28.826 12.948 -27.347 1.00 80.12 280 GLU A O 1
ATOM 2229 N N . VAL A 1 281 ? 29.082 14.958 -28.319 1.00 83.50 281 VAL A N 1
ATOM 2230 C CA . VAL A 1 281 ? 29.495 15.656 -27.103 1.00 83.50 281 VAL A CA 1
ATOM 2231 C C . VAL A 1 281 ? 28.348 15.704 -26.102 1.00 83.50 281 VAL A C 1
ATOM 2233 O O . VAL A 1 281 ? 28.557 15.412 -24.926 1.00 83.50 281 VAL A O 1
ATOM 2236 N N . SER A 1 282 ? 27.133 16.022 -26.550 1.00 87.69 282 SER A N 1
ATOM 2237 C CA . SER A 1 282 ? 25.954 16.071 -25.681 1.00 87.69 282 SER A CA 1
ATOM 2238 C C . SER A 1 282 ? 25.683 14.718 -25.021 1.00 87.69 282 SER A C 1
ATOM 2240 O O . SER A 1 282 ? 25.426 14.674 -23.820 1.00 87.69 282 SER A O 1
ATOM 2242 N N . VAL A 1 283 ? 25.816 13.612 -25.761 1.00 88.19 283 VAL A N 1
ATOM 2243 C CA . VAL A 1 283 ? 25.678 12.248 -25.226 1.00 88.19 283 VAL A CA 1
ATOM 2244 C C . VAL A 1 283 ? 26.696 11.994 -24.113 1.00 88.19 283 VAL A C 1
ATOM 2246 O O . VAL A 1 283 ? 26.313 11.546 -23.031 1.00 88.19 283 VAL A O 1
ATOM 2249 N N . LEU A 1 284 ? 27.971 12.338 -24.322 1.00 85.44 284 LEU A N 1
ATOM 2250 C CA . LEU A 1 284 ? 29.000 12.178 -23.292 1.00 85.44 284 LEU A CA 1
ATOM 2251 C C . LEU A 1 284 ? 28.721 13.051 -22.059 1.00 85.44 284 LEU A C 1
ATOM 2253 O O . LEU A 1 284 ? 28.778 12.558 -20.935 1.00 85.44 284 LEU A O 1
ATOM 2257 N N . LEU A 1 285 ? 28.407 14.336 -22.247 1.00 87.12 285 LEU A N 1
ATOM 2258 C CA . LEU A 1 285 ? 28.119 15.262 -21.145 1.00 87.12 285 LEU A CA 1
ATOM 2259 C C . LEU A 1 285 ? 26.941 14.767 -20.297 1.00 87.12 285 LEU A C 1
ATOM 2261 O O . LEU A 1 285 ? 27.010 14.764 -19.065 1.00 87.12 285 LEU A O 1
ATOM 2265 N N . VAL A 1 286 ? 25.873 14.310 -20.951 1.00 89.88 286 VAL A N 1
ATOM 2266 C CA . VAL A 1 286 ? 24.690 13.763 -20.282 1.00 89.88 286 VAL A CA 1
ATOM 2267 C C . VAL A 1 286 ? 25.020 12.451 -19.577 1.00 89.88 286 VAL A C 1
ATOM 2269 O O . VAL A 1 286 ? 24.592 12.274 -18.438 1.00 89.88 286 VAL A O 1
ATOM 2272 N N . LEU A 1 287 ? 25.829 11.571 -20.176 1.00 87.38 287 LEU A N 1
ATOM 2273 C CA . LEU A 1 287 ? 26.301 10.345 -19.526 1.00 87.38 287 LEU A CA 1
ATOM 2274 C C . LEU A 1 287 ? 27.097 10.653 -18.248 1.00 87.38 287 LEU A C 1
ATOM 2276 O O . LEU A 1 287 ? 26.857 10.043 -17.207 1.00 87.38 287 LEU A O 1
ATOM 2280 N N . LEU A 1 288 ? 27.991 11.644 -18.289 1.00 86.50 288 LEU A N 1
ATOM 2281 C CA . LEU A 1 288 ? 28.762 12.086 -17.126 1.00 86.50 288 LEU A CA 1
ATOM 2282 C C . LEU A 1 288 ? 27.866 12.642 -16.013 1.00 86.50 288 LEU A C 1
ATOM 2284 O O . LEU A 1 288 ? 28.014 12.269 -14.844 1.00 86.50 288 LEU A O 1
ATOM 2288 N N . HIS A 1 289 ? 26.909 13.504 -16.364 1.00 85.94 289 HIS A N 1
ATOM 2289 C CA . HIS A 1 289 ? 25.934 14.036 -15.414 1.00 85.94 289 HIS A CA 1
ATOM 2290 C C . HIS A 1 289 ? 25.019 12.948 -14.846 1.00 85.94 289 HIS A C 1
ATOM 2292 O O . HIS A 1 289 ? 24.746 12.959 -13.643 1.00 85.94 289 HIS A O 1
ATOM 2298 N N . PHE A 1 290 ? 24.603 11.985 -15.671 1.00 87.62 290 PHE A N 1
ATOM 2299 C CA . PHE A 1 290 ? 23.852 10.810 -15.248 1.00 87.62 290 PHE A CA 1
ATOM 2300 C C . PHE A 1 290 ? 24.647 9.998 -14.225 1.00 87.62 290 PHE A C 1
ATOM 2302 O O . PHE A 1 290 ? 24.149 9.769 -13.128 1.00 87.62 290 PHE A O 1
ATOM 2309 N N . THR A 1 291 ? 25.895 9.622 -14.523 1.00 83.44 291 THR A N 1
ATOM 2310 C CA . THR A 1 291 ? 26.748 8.859 -13.598 1.00 83.44 291 THR A CA 1
ATOM 2311 C C . THR A 1 291 ? 26.949 9.599 -12.277 1.00 83.44 291 THR A C 1
ATOM 2313 O O . THR A 1 291 ? 26.843 8.996 -11.207 1.00 83.44 291 THR A O 1
ATOM 2316 N N . ASN A 1 292 ? 27.195 10.911 -12.328 1.00 83.06 292 ASN A N 1
ATOM 2317 C CA . ASN A 1 292 ? 27.388 11.708 -11.122 1.00 83.06 292 ASN A CA 1
ATOM 2318 C C . ASN A 1 292 ? 26.105 11.817 -10.279 1.00 83.06 292 ASN A C 1
ATOM 2320 O O . ASN A 1 292 ? 26.154 11.663 -9.059 1.00 83.06 292 ASN A O 1
ATOM 2324 N N . ALA A 1 293 ? 24.954 12.040 -10.921 1.00 82.81 293 ALA A N 1
ATOM 2325 C CA . ALA A 1 293 ? 23.655 12.081 -10.253 1.00 82.81 293 ALA A CA 1
ATOM 2326 C C . ALA A 1 293 ? 23.261 10.708 -9.685 1.00 82.81 293 ALA A C 1
ATOM 2328 O O . ALA A 1 293 ? 22.745 10.628 -8.571 1.00 82.81 293 ALA A O 1
ATOM 2329 N N . PHE A 1 294 ? 23.547 9.633 -10.420 1.00 81.12 294 PHE A N 1
ATOM 2330 C CA . PHE A 1 294 ? 23.231 8.260 -10.041 1.00 81.12 294 PHE A CA 1
ATOM 2331 C C . PHE A 1 294 ? 24.041 7.798 -8.825 1.00 81.12 294 PHE A C 1
ATOM 2333 O O . PHE A 1 294 ? 23.476 7.257 -7.878 1.00 81.12 294 PHE A O 1
ATOM 2340 N N . PHE A 1 295 ? 25.352 8.052 -8.814 1.00 79.56 295 PHE A N 1
ATOM 2341 C CA . PHE A 1 295 ? 26.233 7.678 -7.703 1.00 79.56 295 PHE A CA 1
ATOM 2342 C C . PHE A 1 295 ? 26.370 8.751 -6.612 1.00 79.56 295 PHE A C 1
ATOM 2344 O O . PHE A 1 295 ? 27.086 8.519 -5.637 1.00 79.56 295 PHE A O 1
ATOM 2351 N N . GLN A 1 296 ? 25.708 9.904 -6.767 1.00 74.50 296 GLN A N 1
ATOM 2352 C CA . GLN A 1 296 ? 25.736 11.047 -5.841 1.00 74.50 296 GLN A CA 1
ATOM 2353 C C . GLN A 1 296 ? 27.155 11.514 -5.481 1.00 74.50 296 GLN A C 1
ATOM 2355 O O . GLN A 1 296 ? 27.462 11.821 -4.326 1.00 74.50 296 GLN A O 1
ATOM 2360 N N . GLN A 1 297 ? 28.049 11.547 -6.467 1.00 69.31 297 GLN A N 1
ATOM 2361 C CA . GLN A 1 297 ? 29.453 11.843 -6.208 1.00 69.31 297 GLN A CA 1
ATOM 2362 C C . GLN A 1 297 ? 29.730 13.348 -6.102 1.00 69.31 297 GLN A C 1
ATOM 2364 O O . GLN A 1 297 ? 29.054 14.198 -6.683 1.00 69.31 297 GLN A O 1
ATOM 2369 N N . LYS A 1 298 ? 30.763 13.696 -5.329 1.00 61.34 298 LYS A N 1
ATOM 2370 C CA . LYS A 1 298 ? 31.245 15.072 -5.158 1.00 61.34 298 LYS A CA 1
ATOM 2371 C C . LYS A 1 298 ? 32.711 15.155 -5.569 1.00 61.34 298 LYS A C 1
ATOM 2373 O O . LYS A 1 298 ? 33.595 15.235 -4.725 1.00 61.34 298 LYS A O 1
ATOM 2378 N N . LEU A 1 299 ? 32.969 15.122 -6.874 1.00 64.50 299 LEU A N 1
ATOM 2379 C CA . LEU A 1 299 ? 34.287 15.430 -7.437 1.00 64.50 299 LEU A CA 1
ATOM 2380 C C . LEU A 1 299 ? 34.277 16.873 -7.969 1.00 64.50 299 LEU A C 1
ATOM 2382 O O . LEU A 1 299 ? 33.737 17.124 -9.051 1.00 64.50 299 LEU A O 1
ATOM 2386 N N . PRO A 1 300 ? 34.828 17.842 -7.211 1.00 62.59 300 PRO A N 1
ATOM 2387 C CA . PRO A 1 300 ? 34.662 19.264 -7.509 1.00 62.59 300 PRO A CA 1
ATOM 2388 C C . PRO A 1 300 ? 35.388 19.693 -8.791 1.00 62.59 300 PRO A C 1
ATOM 2390 O O . PRO A 1 300 ? 34.866 20.506 -9.542 1.00 62.59 300 PRO A O 1
ATOM 2393 N N . TRP A 1 301 ? 36.551 19.106 -9.094 1.00 71.44 301 TRP A N 1
ATOM 2394 C CA . TRP A 1 301 ? 37.353 19.480 -10.266 1.00 71.44 301 TRP A CA 1
ATOM 2395 C C . TRP A 1 301 ? 36.831 18.896 -11.587 1.00 71.44 301 TRP A C 1
ATOM 2397 O O . TRP A 1 301 ? 37.044 19.479 -12.647 1.00 71.44 301 TRP A O 1
ATOM 2407 N N . PHE A 1 302 ? 36.121 17.766 -11.533 1.00 71.12 302 PHE A N 1
ATOM 2408 C CA . PHE A 1 302 ? 35.683 17.038 -12.725 1.00 71.12 302 PHE A CA 1
ATOM 2409 C C . PHE A 1 302 ? 34.695 17.848 -13.574 1.00 71.12 302 PHE A C 1
ATOM 2411 O O . PHE A 1 302 ? 34.829 17.932 -14.790 1.00 71.12 302 PHE A O 1
ATOM 2418 N N . HIS A 1 303 ? 33.757 18.536 -12.922 1.00 68.88 303 HIS A N 1
ATOM 2419 C CA . HIS A 1 303 ? 32.773 19.380 -13.599 1.00 68.88 303 HIS A CA 1
ATOM 2420 C C . HIS A 1 303 ? 33.430 20.533 -14.375 1.00 68.88 303 HIS A C 1
ATOM 2422 O O . HIS A 1 303 ? 32.946 20.900 -15.438 1.00 68.88 303 HIS A O 1
ATOM 2428 N N . HIS A 1 304 ? 34.565 21.066 -13.907 1.00 78.88 304 HIS A N 1
ATOM 2429 C CA . HIS A 1 304 ? 35.297 22.107 -14.634 1.00 78.88 304 HIS A CA 1
ATOM 2430 C C . HIS A 1 304 ? 35.911 21.591 -15.939 1.00 78.88 304 HIS A C 1
ATOM 2432 O O . HIS A 1 304 ? 35.891 22.306 -16.937 1.00 78.88 304 HIS A O 1
ATOM 2438 N N . LEU A 1 305 ? 36.398 20.348 -15.958 1.00 75.75 305 LEU A N 1
ATOM 2439 C CA . LEU A 1 305 ? 36.925 19.709 -17.167 1.00 75.75 305 LEU A CA 1
ATOM 2440 C C . LEU A 1 305 ? 35.807 19.437 -18.187 1.00 75.75 305 LEU A C 1
ATOM 2442 O O . LEU A 1 305 ? 35.984 19.673 -19.379 1.00 75.75 305 LEU A O 1
ATOM 2446 N N . VAL A 1 306 ? 34.632 19.032 -17.700 1.00 77.38 306 VAL A N 1
ATOM 2447 C CA . VAL A 1 306 ? 33.403 18.846 -18.490 1.00 77.38 306 VAL A CA 1
ATOM 2448 C C . VAL A 1 306 ? 32.921 20.168 -19.104 1.00 77.38 306 VAL A C 1
ATOM 2450 O O . VAL A 1 306 ? 32.637 20.219 -20.299 1.00 77.38 306 VAL A O 1
ATOM 2453 N N . TYR A 1 307 ? 32.887 21.258 -18.330 1.00 80.69 307 TYR A N 1
ATOM 2454 C CA . TYR A 1 307 ? 32.514 22.584 -18.842 1.00 80.69 307 TYR A CA 1
ATOM 2455 C C . TYR A 1 307 ? 33.542 23.157 -19.816 1.00 80.69 307 TYR A C 1
ATOM 2457 O O . TYR A 1 307 ? 33.156 23.755 -20.817 1.00 80.69 307 TYR A O 1
ATOM 2465 N N . LEU A 1 308 ? 34.838 22.958 -19.554 1.00 83.19 308 LEU A N 1
ATOM 2466 C CA . LEU A 1 308 ? 35.901 23.346 -20.478 1.00 83.19 308 LEU A CA 1
ATOM 2467 C C . LEU A 1 308 ? 35.718 22.641 -21.824 1.00 83.19 308 LEU A C 1
ATOM 2469 O O . LEU A 1 308 ? 35.754 23.291 -22.865 1.00 83.19 308 LEU A O 1
ATOM 2473 N N . TYR A 1 309 ? 35.462 21.333 -21.795 1.00 81.88 309 TYR A N 1
ATOM 2474 C CA . TYR A 1 309 ? 35.228 20.548 -22.998 1.00 81.88 309 TYR A CA 1
ATOM 2475 C C . TYR A 1 309 ? 33.974 21.000 -23.759 1.00 81.88 309 TYR A C 1
ATOM 2477 O O . TYR A 1 309 ? 34.044 21.263 -24.959 1.00 81.88 309 TYR A O 1
ATOM 2485 N N . GLY A 1 310 ? 32.854 21.193 -23.053 1.00 81.00 310 GLY A N 1
ATOM 2486 C CA . GLY A 1 310 ? 31.637 21.760 -23.639 1.00 81.00 310 GLY A CA 1
ATOM 2487 C C . GLY A 1 310 ? 31.871 23.141 -24.264 1.00 81.00 310 GLY A C 1
ATOM 2488 O O . GLY A 1 310 ? 31.345 23.426 -25.336 1.00 81.00 310 GLY A O 1
ATOM 2489 N N . GLY A 1 311 ? 32.720 23.972 -23.651 1.00 82.19 311 GLY A N 1
ATOM 2490 C CA . GLY A 1 311 ? 33.133 25.267 -24.192 1.00 82.19 311 GLY A CA 1
ATOM 2491 C C . GLY A 1 311 ? 33.955 25.157 -25.480 1.00 82.19 311 GLY A C 1
ATOM 2492 O O . GLY A 1 311 ? 33.674 25.874 -26.438 1.00 82.19 311 GLY A O 1
ATOM 2493 N N . VAL A 1 312 ? 34.924 24.235 -25.543 1.00 81.31 312 VAL A N 1
ATOM 2494 C CA . VAL A 1 312 ? 35.719 23.969 -26.760 1.00 81.31 312 VAL A CA 1
ATOM 2495 C C . VAL A 1 312 ? 34.813 23.549 -27.918 1.00 81.31 312 VAL A C 1
ATOM 2497 O O . VAL A 1 312 ? 34.949 24.062 -29.027 1.00 81.31 312 VAL A O 1
ATOM 2500 N N . VAL A 1 313 ? 33.845 22.673 -27.654 1.00 80.81 313 VAL A N 1
ATOM 2501 C CA . VAL A 1 313 ? 32.889 22.204 -28.666 1.00 80.81 313 VAL A CA 1
ATOM 2502 C C . VAL A 1 313 ? 31.940 23.323 -29.086 1.00 80.81 313 VAL A C 1
ATOM 2504 O O . VAL A 1 313 ? 31.699 23.502 -30.278 1.00 80.81 313 VAL A O 1
ATOM 2507 N N . ALA A 1 314 ? 31.450 24.130 -28.141 1.00 82.25 314 ALA A N 1
ATOM 2508 C CA . ALA A 1 314 ? 30.620 25.288 -28.459 1.00 82.25 314 ALA A CA 1
ATOM 2509 C C . ALA A 1 314 ? 31.357 26.261 -29.394 1.00 82.25 314 ALA A C 1
ATOM 2511 O O . ALA A 1 314 ? 30.775 26.725 -30.370 1.00 82.25 314 ALA A O 1
ATOM 2512 N N . ILE A 1 315 ? 32.652 26.507 -29.164 1.00 84.12 315 ILE A N 1
ATOM 2513 C CA . ILE A 1 315 ? 33.494 27.308 -30.066 1.00 84.12 315 ILE A CA 1
ATOM 2514 C C . ILE A 1 315 ? 33.638 26.621 -31.435 1.00 84.12 315 ILE A C 1
ATOM 2516 O O . ILE A 1 315 ? 33.495 27.285 -32.464 1.00 84.12 315 ILE A O 1
ATOM 2520 N N . ALA A 1 316 ? 33.857 25.301 -31.465 1.00 81.50 316 ALA A N 1
ATOM 2521 C CA . ALA A 1 316 ? 33.990 24.520 -32.698 1.00 81.50 316 ALA A CA 1
ATOM 2522 C C . ALA A 1 316 ? 32.748 24.616 -33.614 1.00 81.50 316 ALA A C 1
ATOM 2524 O O . ALA A 1 316 ? 32.875 24.585 -34.839 1.00 81.50 316 ALA A O 1
ATOM 2525 N N . VAL A 1 317 ? 31.552 24.808 -33.047 1.00 83.00 317 VAL A N 1
ATOM 2526 C CA . VAL A 1 317 ? 30.310 25.002 -33.817 1.00 83.00 317 VAL A CA 1
ATOM 2527 C C . VAL A 1 317 ? 30.301 26.337 -34.578 1.00 83.00 317 VAL A C 1
ATOM 2529 O O . VAL A 1 317 ? 29.823 26.389 -35.716 1.00 83.00 317 VAL A O 1
ATOM 2532 N N . PHE A 1 318 ? 30.859 27.411 -34.010 1.00 85.88 318 PHE A N 1
ATOM 2533 C CA . PHE A 1 318 ? 30.824 28.751 -34.620 1.00 85.88 318 PHE A CA 1
ATOM 2534 C C . PHE A 1 318 ? 31.978 29.033 -35.591 1.00 85.88 318 PHE A C 1
ATOM 2536 O O . PHE A 1 318 ? 31.844 29.895 -36.458 1.00 85.88 318 PHE A O 1
ATOM 2543 N N . VAL A 1 319 ? 33.095 28.308 -35.499 1.00 87.31 319 VAL A N 1
ATOM 2544 C CA . VAL A 1 319 ? 34.221 28.470 -36.439 1.00 87.31 319 VAL A CA 1
ATOM 2545 C C . VAL A 1 319 ? 33.936 27.805 -37.797 1.00 87.31 319 VAL A C 1
ATOM 2547 O O . VAL A 1 319 ? 33.095 26.904 -37.883 1.00 87.31 319 VAL A O 1
ATOM 2550 N N . PRO A 1 320 ? 34.608 28.210 -38.893 1.00 84.44 320 PRO A N 1
ATOM 2551 C CA . PRO A 1 320 ? 34.500 27.523 -40.180 1.00 84.44 320 PRO A CA 1
ATOM 2552 C C . PRO A 1 320 ? 34.806 26.026 -40.054 1.00 84.44 320 PRO A C 1
ATOM 2554 O O . PRO A 1 320 ? 35.663 25.631 -39.266 1.00 84.44 320 PRO A O 1
ATOM 2557 N N . PHE A 1 321 ? 34.136 25.190 -40.851 1.00 79.06 321 PHE A N 1
ATOM 2558 C CA . PHE A 1 321 ? 34.258 23.726 -40.779 1.00 79.06 321 PHE A CA 1
ATOM 2559 C C . PHE A 1 321 ? 35.709 23.229 -40.870 1.00 79.06 321 PHE A C 1
ATOM 2561 O O . PHE A 1 321 ? 36.124 22.386 -40.081 1.00 79.06 321 PHE A O 1
ATOM 2568 N N . SER A 1 322 ? 36.514 23.843 -41.741 1.00 77.62 322 SER A N 1
ATOM 2569 C CA . SER A 1 322 ? 37.946 23.552 -41.883 1.00 77.62 322 SER A CA 1
ATOM 2570 C C . SER A 1 322 ? 38.763 23.776 -40.608 1.00 77.62 322 SER A C 1
ATOM 2572 O O . SER A 1 322 ? 39.793 23.138 -40.418 1.00 77.62 322 SER A O 1
ATOM 2574 N N . THR A 1 323 ? 38.325 24.691 -39.745 1.00 83.19 323 THR A N 1
ATOM 2575 C CA . THR A 1 323 ? 38.941 24.959 -38.442 1.00 83.19 323 THR A CA 1
ATOM 2576 C C . THR A 1 323 ? 38.333 24.066 -37.364 1.00 83.19 323 THR A C 1
ATOM 2578 O O . THR A 1 323 ? 39.063 23.556 -36.521 1.00 83.19 323 THR A O 1
ATOM 2581 N N . ALA A 1 324 ? 37.018 23.824 -37.411 1.00 82.31 324 ALA A N 1
ATOM 2582 C CA . ALA A 1 324 ? 36.310 22.965 -36.461 1.00 82.31 324 ALA A CA 1
ATOM 2583 C C . ALA A 1 324 ? 36.916 21.555 -36.393 1.00 82.31 324 ALA A C 1
ATOM 2585 O O . ALA A 1 324 ? 37.090 21.002 -35.310 1.00 82.31 324 ALA A O 1
ATOM 2586 N N . ILE A 1 325 ? 37.315 20.998 -37.536 1.00 78.38 325 ILE A N 1
ATOM 2587 C CA . ILE A 1 325 ? 37.879 19.647 -37.586 1.00 78.38 325 ILE A CA 1
ATOM 2588 C C . ILE A 1 325 ? 39.259 19.499 -36.967 1.00 78.38 325 ILE A C 1
ATOM 2590 O O . ILE A 1 325 ? 39.618 18.402 -36.549 1.00 78.38 325 ILE A O 1
ATOM 2594 N N . GLN A 1 326 ? 40.035 20.578 -36.866 1.00 82.44 326 GLN A N 1
ATOM 2595 C CA . GLN A 1 326 ? 41.343 20.522 -36.213 1.00 82.44 326 GLN A CA 1
ATOM 2596 C C . GLN A 1 326 ? 41.199 20.199 -34.717 1.00 82.44 326 GLN A C 1
ATOM 2598 O O . GLN A 1 326 ? 42.142 19.715 -34.096 1.00 82.44 326 GLN A O 1
ATOM 2603 N N . PHE A 1 327 ? 40.006 20.407 -34.149 1.00 81.56 327 PHE A N 1
ATOM 2604 C CA . PHE A 1 327 ? 39.673 20.034 -32.778 1.00 81.56 327 PHE A CA 1
ATOM 2605 C C . PHE A 1 327 ? 39.246 18.568 -32.620 1.00 81.56 327 PHE A C 1
ATOM 2607 O O . PHE A 1 327 ? 39.148 18.102 -31.488 1.00 81.56 327 PHE A O 1
ATOM 2614 N N . LEU A 1 328 ? 39.031 17.813 -33.702 1.00 80.25 328 LEU A N 1
ATOM 2615 C CA . LEU A 1 328 ? 38.528 16.437 -33.637 1.00 80.25 328 LEU A CA 1
ATOM 2616 C C . LEU A 1 328 ? 39.412 15.488 -32.790 1.00 80.25 328 LEU A C 1
ATOM 2618 O O . LEU A 1 328 ? 38.859 14.775 -31.952 1.00 80.25 328 LEU A O 1
ATOM 2622 N N . PRO A 1 329 ? 40.761 15.502 -32.882 1.00 85.88 329 PRO A N 1
ATOM 2623 C CA . PRO A 1 329 ? 41.604 14.674 -32.010 1.00 85.88 329 PRO A CA 1
ATOM 2624 C C . PRO A 1 329 ? 41.457 15.028 -30.525 1.00 85.88 329 PRO A C 1
ATOM 2626 O O . PRO A 1 329 ? 41.479 14.151 -29.661 1.00 85.88 329 PRO A O 1
ATOM 2629 N N . LEU A 1 330 ? 41.280 16.318 -30.223 1.00 84.25 330 LEU A N 1
ATOM 2630 C CA . LEU A 1 330 ? 41.051 16.794 -28.862 1.00 84.25 330 LEU A CA 1
ATOM 2631 C C . LEU A 1 330 ? 39.686 16.312 -28.346 1.00 84.25 330 LEU A C 1
ATOM 2633 O O . LEU A 1 330 ? 39.598 15.833 -27.218 1.00 84.25 330 LEU A O 1
ATOM 2637 N N . THR A 1 331 ? 38.651 16.363 -29.187 1.00 82.06 331 THR A N 1
ATOM 2638 C CA . THR A 1 331 ? 37.321 15.792 -28.921 1.00 82.06 331 THR A CA 1
ATOM 2639 C C . THR A 1 331 ? 37.400 14.302 -28.594 1.00 82.06 331 THR A C 1
ATOM 2641 O O . THR A 1 331 ? 36.891 13.877 -27.557 1.00 82.06 331 THR A O 1
ATOM 2644 N N . PHE A 1 332 ? 38.122 13.513 -29.394 1.00 84.75 332 PHE A N 1
ATOM 2645 C CA . PHE A 1 332 ? 38.332 12.088 -29.117 1.00 84.75 332 PHE A CA 1
ATOM 2646 C C . PHE A 1 332 ? 39.050 11.837 -27.788 1.00 84.75 332 PHE A C 1
ATOM 2648 O O . PHE A 1 332 ? 38.641 10.961 -27.025 1.00 84.75 332 PHE A O 1
ATOM 2655 N N . LEU A 1 333 ? 40.087 12.619 -27.472 1.00 87.06 333 LEU A N 1
ATOM 2656 C CA . LEU A 1 333 ? 40.806 12.499 -26.203 1.00 87.06 333 LEU A CA 1
ATOM 2657 C C . LEU A 1 333 ? 39.876 12.735 -25.003 1.00 87.06 333 LEU A C 1
ATOM 2659 O O . LEU A 1 333 ? 39.892 11.958 -24.045 1.00 87.06 333 LEU A O 1
ATOM 2663 N N . PHE A 1 334 ? 39.044 13.779 -25.059 1.00 84.69 334 PHE A N 1
ATOM 2664 C CA . PHE A 1 334 ? 38.053 14.057 -24.018 1.00 84.69 334 PHE A CA 1
ATOM 2665 C C . PHE A 1 334 ? 36.981 12.973 -23.933 1.00 84.69 334 PHE A C 1
ATOM 2667 O O . PHE A 1 334 ? 36.577 12.607 -22.829 1.00 84.69 334 PHE A O 1
ATOM 2674 N N . TYR A 1 335 ? 36.559 12.424 -25.071 1.00 84.88 335 TYR A N 1
ATOM 2675 C CA . TYR A 1 335 ? 35.597 11.331 -25.119 1.00 84.88 335 TYR A CA 1
ATOM 2676 C C . TYR A 1 335 ? 36.126 10.067 -24.436 1.00 84.88 335 TYR A C 1
ATOM 2678 O O . TYR A 1 335 ? 35.491 9.543 -23.518 1.00 84.88 335 TYR A O 1
ATOM 2686 N N . ILE A 1 336 ? 37.336 9.630 -24.800 1.00 88.25 336 ILE A N 1
ATOM 2687 C CA . ILE A 1 336 ? 38.009 8.482 -24.177 1.00 88.25 336 ILE A CA 1
ATOM 2688 C C . ILE A 1 336 ? 38.232 8.743 -22.684 1.00 88.25 336 ILE A C 1
ATOM 2690 O O . ILE A 1 336 ? 37.915 7.889 -21.857 1.00 88.25 336 ILE A O 1
ATOM 2694 N N . GLY A 1 337 ? 38.723 9.930 -22.313 1.00 87.25 337 GLY A N 1
ATOM 2695 C CA . GLY A 1 337 ? 38.923 10.308 -20.912 1.00 87.25 337 GLY A CA 1
ATOM 2696 C C . GLY A 1 337 ? 37.626 10.281 -20.094 1.00 87.25 337 GLY A C 1
ATOM 2697 O O . GLY A 1 337 ? 37.615 9.780 -18.968 1.00 87.25 337 GLY A O 1
ATOM 2698 N N . GLY A 1 338 ? 36.522 10.758 -20.674 1.00 85.69 338 GLY A N 1
ATOM 2699 C CA . GLY A 1 338 ? 35.189 10.709 -20.077 1.00 85.69 338 GLY A CA 1
ATOM 2700 C C . GLY A 1 338 ? 34.686 9.278 -19.884 1.00 85.69 338 GLY A C 1
ATOM 2701 O O . GLY A 1 338 ? 34.248 8.932 -18.788 1.00 85.69 338 GLY A O 1
ATOM 2702 N N . LEU A 1 339 ? 34.817 8.415 -20.895 1.00 88.06 339 LEU A N 1
ATOM 2703 C CA . LEU A 1 339 ? 34.457 6.998 -20.774 1.00 88.06 339 LEU A CA 1
ATOM 2704 C C . LEU A 1 339 ? 35.292 6.282 -19.709 1.00 88.06 339 LEU A C 1
ATOM 2706 O O . LEU A 1 339 ? 34.732 5.604 -18.846 1.00 88.06 339 LEU A O 1
ATOM 2710 N N . VAL A 1 340 ? 36.616 6.466 -19.719 1.00 89.75 340 VAL A N 1
ATOM 2711 C CA . VAL A 1 340 ? 37.522 5.892 -18.711 1.00 89.75 340 VAL A CA 1
ATOM 2712 C C . VAL A 1 340 ? 37.112 6.333 -17.310 1.00 89.75 340 VAL A C 1
ATOM 2714 O O . VAL A 1 340 ? 37.048 5.505 -16.402 1.00 89.75 340 VAL A O 1
ATOM 2717 N N . TYR A 1 341 ? 36.774 7.610 -17.129 1.00 86.62 341 TYR A N 1
ATOM 2718 C CA . TYR A 1 341 ? 36.266 8.109 -15.856 1.00 86.62 341 TYR A CA 1
ATOM 2719 C C . TYR A 1 341 ? 35.011 7.348 -15.403 1.00 86.62 341 TYR A C 1
ATOM 2721 O O . TYR A 1 341 ? 34.972 6.862 -14.270 1.00 86.62 341 TYR A O 1
ATOM 2729 N N . VAL A 1 342 ? 34.010 7.186 -16.274 1.00 88.50 342 VAL A N 1
ATOM 2730 C CA . VAL A 1 342 ? 32.765 6.481 -15.923 1.00 88.50 342 VAL A CA 1
ATOM 2731 C C . VAL A 1 342 ? 33.026 5.004 -15.608 1.00 88.50 342 VAL A C 1
ATOM 2733 O O . VAL A 1 342 ? 32.470 4.481 -14.636 1.00 88.50 342 VAL A O 1
ATOM 2736 N N . TYR A 1 343 ? 33.927 4.344 -16.341 1.00 90.81 343 TYR A N 1
ATOM 2737 C CA . TYR A 1 343 ? 34.385 2.990 -16.016 1.00 90.81 343 TYR A CA 1
ATOM 2738 C C . TYR A 1 343 ? 35.013 2.917 -14.629 1.00 90.81 343 TYR A C 1
ATOM 2740 O O . TYR A 1 343 ? 34.610 2.084 -13.819 1.00 90.81 343 TYR A O 1
ATOM 2748 N N . VAL A 1 344 ? 35.969 3.799 -14.326 1.00 88.69 344 VAL A N 1
ATOM 2749 C CA . VAL A 1 344 ? 36.647 3.831 -13.024 1.00 88.69 344 VAL A CA 1
ATOM 2750 C C . VAL A 1 344 ? 35.632 4.016 -11.897 1.00 88.69 344 VAL A C 1
ATOM 2752 O O . VAL A 1 344 ? 35.674 3.269 -10.920 1.00 88.69 344 VAL A O 1
ATOM 2755 N N . GLN A 1 345 ? 34.675 4.935 -12.046 1.00 85.88 345 GLN A N 1
ATOM 2756 C CA . GLN A 1 345 ? 33.634 5.150 -11.035 1.00 85.88 345 GLN A CA 1
ATOM 2757 C C . GLN A 1 345 ? 32.731 3.930 -10.849 1.00 85.88 345 GLN A C 1
ATOM 2759 O O . GLN A 1 345 ? 32.437 3.537 -9.718 1.00 85.88 345 GLN A O 1
ATOM 2764 N N . THR A 1 346 ? 32.337 3.291 -11.946 1.00 89.00 346 THR A N 1
ATOM 2765 C CA . THR A 1 346 ? 31.520 2.073 -11.915 1.00 89.00 346 THR A CA 1
ATOM 2766 C C . THR A 1 346 ? 32.263 0.931 -11.217 1.00 89.00 346 THR A C 1
ATOM 2768 O O . THR A 1 346 ? 31.693 0.244 -10.369 1.00 89.00 346 THR A O 1
ATOM 2771 N N . ILE A 1 347 ? 33.562 0.770 -11.493 1.00 90.25 347 ILE A N 1
ATOM 2772 C CA . ILE A 1 347 ? 34.424 -0.233 -10.852 1.00 90.25 347 ILE A CA 1
ATOM 2773 C C . ILE A 1 347 ? 34.570 0.046 -9.350 1.00 90.25 347 ILE A C 1
ATOM 2775 O O . ILE A 1 347 ? 34.464 -0.884 -8.551 1.00 90.25 347 ILE A O 1
ATOM 2779 N N . ILE A 1 348 ? 34.789 1.304 -8.947 1.00 87.12 348 ILE A N 1
ATOM 2780 C CA . ILE A 1 348 ? 34.861 1.689 -7.528 1.00 87.12 348 ILE A CA 1
ATOM 2781 C C . ILE A 1 348 ? 33.558 1.301 -6.816 1.00 87.12 348 ILE A C 1
ATOM 2783 O O . ILE A 1 348 ? 33.603 0.616 -5.796 1.00 87.12 348 ILE A O 1
ATOM 2787 N N . LYS A 1 349 ? 32.397 1.635 -7.391 1.00 86.88 349 LYS A N 1
ATOM 2788 C CA . LYS A 1 349 ? 31.080 1.348 -6.797 1.00 86.88 349 LYS A CA 1
ATOM 2789 C C . LYS A 1 349 ? 30.761 -0.145 -6.720 1.00 86.88 349 LYS A C 1
ATOM 2791 O O . LYS A 1 349 ? 30.223 -0.607 -5.714 1.00 86.88 349 LYS A O 1
ATOM 2796 N N . LEU A 1 350 ? 31.174 -0.926 -7.718 1.00 88.44 350 LEU A N 1
ATOM 2797 C CA . LEU A 1 350 ? 31.111 -2.390 -7.661 1.00 88.44 350 LEU A CA 1
ATOM 2798 C C . LEU A 1 350 ? 31.937 -2.962 -6.501 1.00 88.44 350 LEU A C 1
ATOM 2800 O O . LEU A 1 350 ? 31.520 -3.934 -5.867 1.00 88.44 350 LEU A O 1
ATOM 2804 N N . ARG A 1 351 ? 33.099 -2.368 -6.200 1.00 87.62 351 ARG A N 1
ATOM 2805 C CA . ARG A 1 351 ? 33.944 -2.788 -5.071 1.00 87.62 351 ARG A CA 1
ATOM 2806 C C . ARG A 1 351 ? 33.400 -2.354 -3.715 1.00 87.62 351 ARG A C 1
ATOM 2808 O O . ARG A 1 351 ? 33.599 -3.083 -2.748 1.00 87.62 351 ARG A O 1
ATOM 2815 N N . GLU A 1 352 ? 32.702 -1.224 -3.660 1.00 85.94 352 GLU A N 1
ATOM 2816 C CA . GLU A 1 352 ? 31.957 -0.768 -2.478 1.00 85.94 352 GLU A CA 1
ATOM 2817 C C . GLU A 1 352 ? 30.718 -1.635 -2.181 1.00 85.94 352 GLU A C 1
ATOM 2819 O O . GLU A 1 352 ? 30.106 -1.485 -1.129 1.00 85.94 352 GLU A O 1
ATOM 2824 N N . GLY A 1 353 ? 30.368 -2.575 -3.069 1.00 83.38 353 GLY A N 1
ATOM 2825 C CA . GLY A 1 353 ? 29.286 -3.541 -2.867 1.00 83.38 353 GLY A CA 1
ATOM 2826 C C . GLY A 1 353 ? 27.983 -3.204 -3.596 1.00 83.38 353 GLY A C 1
ATOM 2827 O O . GLY A 1 353 ? 27.022 -3.969 -3.492 1.00 83.38 353 GLY A O 1
ATOM 2828 N N . GLU A 1 354 ? 27.935 -2.124 -4.385 1.00 85.00 354 GLU A N 1
ATOM 2829 C CA . GLU A 1 354 ? 26.742 -1.738 -5.148 1.00 85.00 354 GLU A CA 1
ATOM 2830 C C . GLU A 1 354 ? 26.575 -2.653 -6.378 1.00 85.00 354 GLU A C 1
ATOM 2832 O O . GLU A 1 354 ? 26.969 -2.323 -7.496 1.00 85.00 354 GLU A O 1
ATOM 2837 N N . ARG A 1 355 ? 25.986 -3.840 -6.180 1.00 83.81 355 ARG A N 1
ATOM 2838 C CA . ARG A 1 355 ? 25.863 -4.883 -7.222 1.00 83.81 355 ARG A CA 1
ATOM 2839 C C . ARG A 1 355 ? 25.122 -4.412 -8.480 1.00 83.81 355 ARG A C 1
ATOM 2841 O O . ARG A 1 355 ? 25.436 -4.874 -9.571 1.00 83.81 355 ARG A O 1
ATOM 2848 N N . ASN A 1 356 ? 24.194 -3.464 -8.354 1.00 85.12 356 ASN A N 1
ATOM 2849 C CA . ASN A 1 356 ? 23.441 -2.918 -9.489 1.00 85.12 356 ASN A CA 1
ATOM 2850 C C . ASN A 1 356 ? 24.329 -2.156 -10.492 1.00 85.12 356 ASN A C 1
ATOM 2852 O O . ASN A 1 356 ? 23.929 -1.971 -11.639 1.00 85.12 356 ASN A O 1
ATOM 2856 N N . ALA A 1 357 ? 25.551 -1.768 -10.106 1.00 87.94 357 ALA A N 1
ATOM 2857 C CA . ALA A 1 357 ? 26.518 -1.150 -11.010 1.00 87.94 357 ALA A CA 1
ATOM 2858 C C . ALA A 1 357 ? 27.007 -2.099 -12.127 1.00 87.94 357 ALA A C 1
ATOM 2860 O O . ALA A 1 357 ? 27.579 -1.629 -13.106 1.00 87.94 357 ALA A O 1
ATOM 2861 N N . TRP A 1 358 ? 26.728 -3.410 -12.049 1.00 90.19 358 TRP A N 1
ATOM 2862 C CA . TRP A 1 358 ? 26.978 -4.344 -13.156 1.00 90.19 358 TRP A CA 1
ATOM 2863 C C . TRP A 1 358 ? 26.190 -3.981 -14.407 1.00 90.19 358 TRP A C 1
ATOM 2865 O O . TRP A 1 358 ? 26.726 -4.049 -15.506 1.00 90.19 358 TRP A O 1
ATOM 2875 N N . PHE A 1 359 ? 24.944 -3.541 -14.243 1.00 91.56 359 PHE A N 1
ATOM 2876 C CA . PHE A 1 359 ? 24.129 -3.100 -15.366 1.00 91.56 359 PHE A CA 1
ATOM 2877 C C . PHE A 1 359 ? 24.712 -1.847 -16.028 1.00 91.56 359 PHE A C 1
ATOM 2879 O O . PHE A 1 359 ? 24.731 -1.751 -17.250 1.00 91.56 359 PHE A O 1
ATOM 2886 N N . LEU A 1 360 ? 25.283 -0.925 -15.242 1.00 89.38 360 LEU A N 1
ATOM 2887 C CA . LEU A 1 360 ? 25.999 0.220 -15.802 1.00 89.38 360 LEU A CA 1
ATOM 2888 C C . LEU A 1 360 ? 27.265 -0.218 -16.547 1.00 89.38 360 LEU A C 1
ATOM 2890 O O . LEU A 1 360 ? 27.570 0.324 -17.600 1.00 89.38 360 LEU A O 1
ATOM 2894 N N . LEU A 1 361 ? 27.980 -1.225 -16.042 1.00 92.38 361 LEU A N 1
ATOM 2895 C CA . LEU A 1 361 ? 29.152 -1.768 -16.724 1.00 92.38 361 LEU A CA 1
ATOM 2896 C C . LEU A 1 361 ? 28.784 -2.409 -18.071 1.00 92.38 361 LEU A C 1
ATOM 2898 O O . LEU A 1 361 ? 29.470 -2.172 -19.061 1.00 92.38 361 LEU A O 1
ATOM 2902 N N . ILE A 1 362 ? 27.671 -3.150 -18.122 1.00 94.00 362 ILE A N 1
ATOM 2903 C CA . ILE A 1 362 ? 27.142 -3.736 -19.361 1.00 94.00 362 ILE A CA 1
ATOM 2904 C C . ILE A 1 362 ? 26.741 -2.636 -20.355 1.00 94.00 362 ILE A C 1
ATOM 2906 O O . ILE A 1 362 ? 27.058 -2.701 -21.545 1.00 94.00 362 ILE A O 1
ATOM 2910 N N . PHE A 1 363 ? 26.083 -1.584 -19.871 1.00 92.75 363 PHE A N 1
ATOM 2911 C CA . PHE A 1 363 ? 25.784 -0.415 -20.691 1.00 92.75 363 PHE A CA 1
ATOM 2912 C C . PHE A 1 363 ? 27.069 0.196 -21.270 1.00 92.75 363 PHE A C 1
ATOM 2914 O O . PHE A 1 363 ? 27.150 0.405 -22.477 1.00 92.75 363 PHE A O 1
ATOM 2921 N N . LEU A 1 364 ? 28.093 0.422 -20.440 1.00 91.94 364 LEU A N 1
ATOM 2922 C CA . LEU A 1 364 ? 29.340 1.058 -20.867 1.00 91.94 364 LEU A CA 1
ATOM 2923 C C . LEU A 1 364 ? 30.111 0.222 -21.881 1.00 91.94 364 LEU A C 1
ATOM 2925 O O . LEU A 1 364 ? 30.643 0.792 -22.829 1.00 91.94 364 LEU A O 1
ATOM 2929 N N . SER A 1 365 ? 30.194 -1.099 -21.714 1.00 93.94 365 SER A N 1
ATOM 2930 C CA . SER A 1 365 ? 30.939 -1.940 -22.661 1.00 93.94 365 SER A CA 1
ATOM 2931 C C . SER A 1 365 ? 30.228 -2.071 -24.000 1.00 93.94 365 SER A C 1
ATOM 2933 O O . SER A 1 365 ? 30.899 -2.014 -25.026 1.00 93.94 365 SER A O 1
ATOM 2935 N N . SER A 1 366 ? 28.896 -2.106 -24.005 1.00 94.19 366 SER A N 1
ATOM 2936 C CA . SER A 1 366 ? 28.107 -2.082 -25.245 1.00 94.19 366 SER A CA 1
ATOM 2937 C C . SER A 1 366 ? 28.198 -0.721 -25.943 1.00 94.19 366 SER A C 1
ATOM 2939 O O . SER A 1 366 ? 28.464 -0.655 -27.136 1.00 94.19 366 SER A O 1
ATOM 2941 N N . PHE A 1 367 ? 28.120 0.375 -25.184 1.00 91.06 367 PHE A N 1
ATOM 2942 C CA . PHE A 1 367 ? 28.243 1.735 -25.715 1.00 91.06 367 PHE A CA 1
ATOM 2943 C C . PHE A 1 367 ? 29.648 2.024 -26.267 1.00 91.06 367 PHE A C 1
ATOM 2945 O O . PHE A 1 367 ? 29.804 2.629 -27.322 1.00 91.06 367 PHE A O 1
ATOM 2952 N N . THR A 1 368 ? 30.686 1.554 -25.568 1.00 91.00 368 THR A N 1
ATOM 2953 C CA . THR A 1 368 ? 32.084 1.682 -26.011 1.00 91.00 368 THR A CA 1
ATOM 2954 C C . THR A 1 368 ? 32.332 0.865 -27.279 1.00 91.00 368 THR A C 1
ATOM 2956 O O . THR A 1 368 ? 33.000 1.344 -28.190 1.00 91.00 368 THR A O 1
ATOM 2959 N N . SER A 1 369 ? 31.785 -0.354 -27.342 1.00 92.25 369 SER A N 1
ATOM 2960 C CA . SER A 1 369 ? 31.833 -1.206 -28.532 1.00 92.25 369 SER A CA 1
ATOM 2961 C C . SER A 1 369 ? 31.190 -0.509 -29.734 1.00 92.25 369 SER A C 1
ATOM 2963 O O . SER A 1 369 ? 31.844 -0.367 -30.764 1.00 92.25 369 SER A O 1
ATOM 2965 N N . GLU A 1 370 ? 29.968 0.004 -29.590 1.00 90.12 370 GLU A N 1
ATOM 2966 C CA . GLU A 1 370 ? 29.279 0.745 -30.653 1.00 90.12 370 GLU A CA 1
ATOM 2967 C C . GLU A 1 370 ? 30.087 1.956 -31.139 1.00 90.12 370 GLU A C 1
ATOM 2969 O O . GLU A 1 370 ? 30.291 2.125 -32.338 1.00 90.12 370 GLU A O 1
ATOM 2974 N N . PHE A 1 371 ? 30.631 2.753 -30.216 1.00 87.12 371 PHE A N 1
ATOM 2975 C CA . PHE A 1 371 ? 31.421 3.937 -30.556 1.00 87.12 371 PHE A CA 1
ATOM 2976 C C . PHE A 1 371 ? 32.656 3.614 -31.411 1.00 87.12 371 PHE A C 1
ATOM 2978 O O . PHE A 1 371 ? 32.865 4.230 -32.455 1.00 87.12 371 PHE A O 1
ATOM 2985 N N . PHE A 1 372 ? 33.478 2.643 -31.001 1.00 87.88 372 PHE A N 1
ATOM 2986 C CA . PHE A 1 372 ? 34.705 2.319 -31.738 1.00 87.88 372 PHE A CA 1
ATOM 2987 C C . PHE A 1 372 ? 34.429 1.672 -33.098 1.00 87.88 372 PHE A C 1
ATOM 2989 O O . PHE A 1 372 ? 35.146 1.956 -34.058 1.00 87.88 372 PHE A O 1
ATOM 2996 N N . TRP A 1 373 ? 33.390 0.842 -33.205 1.00 88.12 373 TRP A N 1
ATOM 2997 C CA . TRP A 1 373 ? 33.007 0.257 -34.490 1.00 88.12 373 TRP A CA 1
ATOM 2998 C C . TRP A 1 373 ? 32.384 1.286 -35.431 1.00 88.12 373 TRP A C 1
ATOM 3000 O O . TRP A 1 373 ? 32.728 1.288 -36.609 1.00 88.12 373 TRP A O 1
ATOM 3010 N N . SER A 1 374 ? 31.569 2.214 -34.920 1.00 81.81 374 SER A N 1
ATOM 3011 C CA . SER A 1 374 ? 31.047 3.342 -35.703 1.00 81.81 374 SER A CA 1
ATOM 3012 C C . SER A 1 374 ? 32.182 4.174 -36.317 1.00 81.81 374 SER A C 1
ATOM 3014 O O . SER A 1 374 ? 32.132 4.508 -37.498 1.00 81.81 374 SER A O 1
ATOM 3016 N N . ILE A 1 375 ? 33.268 4.422 -35.571 1.00 80.81 375 ILE A N 1
ATOM 3017 C CA . ILE A 1 375 ? 34.473 5.073 -36.117 1.00 80.81 375 ILE A CA 1
ATOM 3018 C C . ILE A 1 375 ? 35.103 4.231 -37.231 1.00 80.81 375 ILE A C 1
ATOM 3020 O O . ILE A 1 375 ? 35.457 4.781 -38.270 1.00 80.81 375 ILE A O 1
ATOM 3024 N N . GLY A 1 376 ? 35.245 2.917 -37.029 1.00 80.12 376 GLY A N 1
ATOM 3025 C CA . GLY A 1 376 ? 35.804 2.008 -38.034 1.00 80.12 376 GLY A CA 1
ATOM 3026 C C . GLY A 1 376 ? 35.017 2.020 -39.347 1.00 80.12 376 GLY A C 1
ATOM 3027 O O . GLY A 1 376 ? 35.619 2.128 -40.413 1.00 80.12 376 GLY A O 1
ATOM 3028 N N . VAL A 1 377 ? 33.685 1.998 -39.262 1.00 75.81 377 VAL A N 1
ATOM 3029 C CA . VAL A 1 377 ? 32.782 2.083 -40.421 1.00 75.81 377 VAL A CA 1
ATOM 3030 C C . VAL A 1 377 ? 32.887 3.454 -41.098 1.00 75.81 377 VAL A C 1
ATOM 3032 O O . VAL A 1 377 ? 33.113 3.528 -42.302 1.00 75.81 377 VAL A O 1
ATOM 3035 N N . LYS A 1 378 ? 32.827 4.560 -40.340 1.00 73.25 378 LYS A N 1
ATOM 3036 C CA . LYS A 1 378 ? 32.951 5.930 -40.890 1.00 73.25 378 LYS A CA 1
ATOM 3037 C C . LYS A 1 378 ? 34.317 6.215 -41.515 1.00 73.25 378 LYS A C 1
ATOM 3039 O O . LYS A 1 378 ? 34.416 7.050 -42.409 1.00 73.25 378 LYS A O 1
ATOM 3044 N N . ALA A 1 379 ? 35.365 5.549 -41.037 1.00 70.31 379 ALA A N 1
ATOM 3045 C CA . ALA A 1 379 ? 36.708 5.629 -41.598 1.00 70.31 379 ALA A CA 1
ATOM 3046 C C . ALA A 1 379 ? 36.905 4.727 -42.832 1.00 70.31 379 ALA A C 1
ATOM 3048 O O . ALA A 1 379 ? 37.995 4.736 -43.400 1.00 70.31 379 ALA A O 1
ATOM 3049 N N . GLY A 1 380 ? 35.895 3.941 -43.231 1.00 65.31 380 GLY A N 1
ATOM 3050 C CA . GLY A 1 380 ? 35.980 3.003 -44.354 1.00 65.31 380 GLY A CA 1
ATOM 3051 C C . GLY A 1 380 ? 36.862 1.779 -44.083 1.00 65.31 380 GLY A C 1
ATOM 3052 O O . GLY A 1 380 ? 37.282 1.111 -45.020 1.00 65.31 380 GLY A O 1
ATOM 3053 N N . LEU A 1 381 ? 37.180 1.486 -42.815 1.00 69.56 381 LEU A N 1
ATOM 3054 C CA . LEU A 1 381 ? 38.032 0.352 -42.428 1.00 69.56 381 LEU A CA 1
ATOM 3055 C C . LEU A 1 381 ? 37.266 -0.974 -42.371 1.00 69.56 381 LEU A C 1
ATOM 3057 O O . LEU A 1 381 ? 37.876 -2.041 -42.410 1.00 69.56 381 LEU A O 1
ATOM 3061 N N . VAL A 1 382 ? 35.947 -0.899 -42.199 1.00 70.69 382 VAL A N 1
ATOM 3062 C CA . VAL A 1 382 ? 35.052 -2.046 -42.050 1.00 70.69 382 VAL A CA 1
ATOM 3063 C C . VAL A 1 382 ? 33.790 -1.768 -42.849 1.00 70.69 382 VAL A C 1
ATOM 3065 O O . VAL A 1 382 ? 33.151 -0.737 -42.646 1.00 70.69 382 VAL A O 1
ATOM 3068 N N . ASP A 1 383 ? 33.419 -2.718 -43.696 1.00 69.81 383 ASP A N 1
ATOM 3069 C CA . ASP A 1 383 ? 32.111 -2.771 -44.335 1.00 69.81 383 ASP A CA 1
ATOM 3070 C C . ASP A 1 383 ? 31.146 -3.532 -43.416 1.00 69.81 383 ASP A C 1
ATOM 3072 O O . ASP A 1 383 ? 31.341 -4.714 -43.118 1.00 69.81 383 ASP A O 1
ATOM 3076 N N . LEU A 1 384 ? 30.164 -2.819 -42.866 1.00 73.31 384 LEU A N 1
ATOM 3077 C CA . LEU A 1 384 ? 29.197 -3.385 -41.938 1.00 73.31 384 LEU A CA 1
ATOM 3078 C C . LEU A 1 384 ? 27.820 -2.746 -42.166 1.00 73.31 384 LEU A C 1
ATOM 3080 O O . LEU A 1 384 ? 27.680 -1.532 -41.984 1.00 73.31 384 LEU A O 1
ATOM 3084 N N . PRO A 1 385 ? 26.777 -3.541 -42.471 1.00 76.44 385 PRO A N 1
ATOM 3085 C CA . PRO A 1 385 ? 25.413 -3.032 -42.509 1.00 76.44 385 PRO A CA 1
ATOM 3086 C C . PRO A 1 385 ? 24.958 -2.603 -41.111 1.00 76.44 385 PRO A C 1
ATOM 3088 O O . PRO A 1 385 ? 25.530 -3.013 -40.098 1.00 76.44 385 PRO A O 1
ATOM 3091 N N . TYR A 1 386 ? 23.887 -1.806 -41.039 1.00 83.25 386 TYR A N 1
ATOM 3092 C CA . TYR A 1 386 ? 23.381 -1.302 -39.762 1.00 83.25 386 TYR A CA 1
ATOM 3093 C C . TYR A 1 386 ? 23.196 -2.426 -38.726 1.00 83.25 386 TYR A C 1
ATOM 3095 O O . TYR A 1 386 ? 22.500 -3.418 -38.962 1.00 83.25 386 TYR A O 1
ATOM 3103 N N . TYR A 1 387 ? 23.825 -2.251 -37.564 1.00 87.25 387 TYR A N 1
ATOM 3104 C CA . TYR A 1 387 ? 23.891 -3.239 -36.493 1.00 87.25 387 TYR A CA 1
ATOM 3105 C C . TYR A 1 387 ? 23.214 -2.672 -35.226 1.00 87.25 387 TYR A C 1
ATOM 3107 O O . TYR A 1 387 ? 23.772 -1.800 -34.563 1.00 87.25 387 TYR A O 1
ATOM 3115 N N . PRO A 1 388 ? 22.006 -3.140 -34.855 1.00 88.94 388 PRO A N 1
ATOM 3116 C CA . PRO A 1 388 ? 21.227 -2.541 -33.763 1.00 88.94 388 PRO A CA 1
ATOM 3117 C C . PRO A 1 388 ? 21.550 -3.098 -32.367 1.00 88.94 388 PRO A C 1
ATOM 3119 O O . PRO A 1 388 ? 21.096 -2.551 -31.359 1.00 88.94 388 PRO A O 1
ATOM 3122 N N . PHE A 1 389 ? 22.248 -4.232 -32.274 1.00 91.50 389 PHE A N 1
ATOM 3123 C CA . PHE A 1 389 ? 22.223 -5.050 -31.059 1.00 91.50 389 PHE A CA 1
ATOM 3124 C C . PHE A 1 389 ? 22.966 -4.422 -29.876 1.00 91.50 389 PHE A C 1
ATOM 3126 O O . PHE A 1 389 ? 22.471 -4.519 -28.755 1.00 91.50 389 PHE A O 1
ATOM 3133 N N . ASP A 1 390 ? 24.086 -3.724 -30.092 1.00 91.75 390 ASP A N 1
ATOM 3134 C CA . ASP A 1 390 ? 24.810 -3.060 -28.994 1.00 91.75 390 ASP A CA 1
ATOM 3135 C C . ASP A 1 390 ? 23.945 -1.971 -28.339 1.00 91.75 390 ASP A C 1
ATOM 3137 O O . ASP A 1 390 ? 23.897 -1.876 -27.110 1.00 91.75 390 ASP A O 1
ATOM 3141 N N . LEU A 1 391 ? 23.185 -1.211 -29.138 1.00 90.50 391 LEU A N 1
ATOM 3142 C CA . LEU A 1 391 ? 22.224 -0.223 -28.640 1.00 90.50 391 LEU A CA 1
ATOM 3143 C C . LEU A 1 391 ? 21.074 -0.895 -27.875 1.00 90.50 391 LEU A C 1
ATOM 3145 O O . LEU A 1 391 ? 20.720 -0.472 -26.775 1.00 90.50 391 LEU A O 1
ATOM 3149 N N . LEU A 1 392 ? 20.524 -1.998 -28.385 1.00 92.00 392 LEU A N 1
ATOM 3150 C CA . LEU A 1 392 ? 19.496 -2.752 -27.658 1.00 92.00 392 LEU A CA 1
ATOM 3151 C C . LEU A 1 392 ? 20.019 -3.296 -26.318 1.00 92.00 392 LEU A C 1
ATOM 3153 O O . LEU A 1 392 ? 19.314 -3.219 -25.310 1.00 92.00 392 LEU A O 1
ATOM 3157 N N . ILE A 1 393 ? 21.261 -3.783 -26.265 1.00 93.62 393 ILE A N 1
ATOM 3158 C CA . ILE A 1 393 ? 21.896 -4.237 -25.019 1.00 93.62 393 ILE A CA 1
ATOM 3159 C C . ILE A 1 393 ? 22.104 -3.059 -24.058 1.00 93.62 393 ILE A C 1
ATOM 3161 O O . ILE A 1 393 ? 21.812 -3.199 -22.866 1.00 93.62 393 ILE A O 1
ATOM 3165 N N . CYS A 1 394 ? 22.539 -1.891 -24.550 1.00 91.62 394 CYS A N 1
ATOM 3166 C CA . CYS A 1 394 ? 22.611 -0.661 -23.757 1.00 91.62 394 CYS A CA 1
ATOM 3167 C C . CYS A 1 394 ? 21.263 -0.341 -23.105 1.00 91.62 394 CYS A C 1
ATOM 3169 O O . CYS A 1 394 ? 21.199 -0.143 -21.889 1.00 91.62 394 CYS A O 1
ATOM 3171 N N . LEU A 1 395 ? 20.185 -0.328 -23.890 1.00 89.19 395 LEU A N 1
ATOM 3172 C CA . LEU A 1 395 ? 18.843 -0.055 -23.391 1.00 89.19 395 LEU A CA 1
ATOM 3173 C C . LEU A 1 395 ? 18.425 -1.064 -22.318 1.00 89.19 395 LEU A C 1
ATOM 3175 O O . LEU A 1 395 ? 18.015 -0.662 -21.230 1.00 89.19 395 LEU A O 1
ATOM 3179 N N . VAL A 1 396 ? 18.547 -2.364 -22.601 1.00 91.06 396 VAL A N 1
ATOM 3180 C CA . VAL A 1 396 ? 18.149 -3.433 -21.674 1.00 91.06 396 VAL A CA 1
ATOM 3181 C C . VAL A 1 396 ? 18.911 -3.311 -20.357 1.00 91.06 396 VAL A C 1
ATOM 3183 O O . VAL A 1 396 ? 18.298 -3.313 -19.287 1.00 91.06 396 VAL A O 1
ATOM 3186 N N . ALA A 1 397 ? 20.232 -3.134 -20.416 1.00 90.81 397 ALA A N 1
ATOM 3187 C CA . ALA A 1 397 ? 21.055 -2.940 -19.230 1.00 90.81 397 ALA A CA 1
ATOM 3188 C C . ALA A 1 397 ? 20.583 -1.726 -18.414 1.00 90.81 397 ALA A C 1
ATOM 3190 O O . ALA A 1 397 ? 20.448 -1.801 -17.191 1.00 90.81 397 ALA A O 1
ATOM 3191 N N . MET A 1 398 ? 20.247 -0.624 -19.080 1.00 83.44 398 MET A N 1
ATOM 3192 C CA . MET A 1 398 ? 19.809 0.591 -18.404 1.00 83.44 398 MET A CA 1
ATOM 3193 C C . MET A 1 398 ? 18.401 0.471 -17.799 1.00 83.44 398 MET A C 1
ATOM 3195 O O . MET A 1 398 ? 18.174 0.936 -16.680 1.00 83.44 398 MET A O 1
ATOM 3199 N N . VAL A 1 399 ? 17.478 -0.227 -18.467 1.00 84.38 399 VAL A N 1
ATOM 3200 C CA . VAL A 1 399 ? 16.154 -0.566 -17.918 1.00 84.38 399 VAL A CA 1
ATOM 3201 C C . VAL A 1 399 ? 16.299 -1.412 -16.652 1.00 84.38 399 VAL A C 1
ATOM 3203 O O . VAL A 1 399 ? 15.702 -1.085 -15.625 1.00 84.38 399 VAL A O 1
ATOM 3206 N N . PHE A 1 400 ? 17.144 -2.449 -16.669 1.00 87.81 400 PHE A N 1
ATOM 3207 C CA . PHE A 1 400 ? 17.400 -3.267 -15.479 1.00 87.81 400 PHE A CA 1
ATOM 3208 C C . PHE A 1 400 ? 18.020 -2.468 -14.330 1.00 87.81 400 PHE A C 1
ATOM 3210 O O . PHE A 1 400 ? 17.639 -2.662 -13.175 1.00 87.81 400 PHE A O 1
ATOM 3217 N N . LEU A 1 401 ? 18.928 -1.536 -14.628 1.00 84.50 401 LEU A N 1
ATOM 3218 C CA . LEU A 1 401 ? 19.512 -0.638 -13.632 1.00 84.50 401 LEU A CA 1
ATOM 3219 C C . LEU A 1 401 ? 18.444 0.232 -12.947 1.00 84.50 401 LEU A C 1
ATOM 3221 O O . LEU A 1 401 ? 18.444 0.359 -11.719 1.00 84.50 401 LEU A O 1
ATOM 3225 N N . VAL A 1 402 ? 17.510 0.791 -13.722 1.00 77.88 402 VAL A N 1
ATOM 3226 C CA . VAL A 1 402 ? 16.393 1.594 -13.202 1.00 77.88 402 VAL A CA 1
ATOM 3227 C C . VAL A 1 402 ? 15.434 0.740 -12.369 1.00 77.88 402 VAL A C 1
ATOM 3229 O O . VAL A 1 402 ? 15.094 1.130 -11.250 1.00 77.88 402 VAL A O 1
ATOM 3232 N N . LEU A 1 403 ? 15.056 -0.448 -12.849 1.00 81.88 403 LEU A N 1
ATOM 3233 C CA . LEU A 1 403 ? 14.185 -1.375 -12.116 1.00 81.88 403 LEU A CA 1
ATOM 3234 C C . LEU A 1 403 ? 14.803 -1.818 -10.784 1.00 81.88 403 LEU A C 1
ATOM 3236 O O . LEU A 1 403 ? 14.147 -1.765 -9.742 1.00 81.88 403 LEU A O 1
ATOM 3240 N N . ALA A 1 404 ? 16.081 -2.201 -10.793 1.00 82.44 404 ALA A N 1
ATOM 3241 C CA . ALA A 1 404 ? 16.791 -2.626 -9.591 1.00 82.44 404 ALA A CA 1
ATOM 3242 C C . ALA A 1 404 ? 16.868 -1.503 -8.544 1.00 82.44 404 ALA A C 1
ATOM 3244 O O . ALA A 1 404 ? 16.768 -1.754 -7.340 1.00 82.44 404 ALA A O 1
ATOM 3245 N N . ARG A 1 405 ? 16.998 -0.249 -8.990 1.00 77.50 405 ARG A N 1
ATOM 3246 C CA . ARG A 1 405 ? 16.962 0.915 -8.103 1.00 77.50 405 ARG A CA 1
ATOM 3247 C C . ARG A 1 405 ? 15.563 1.201 -7.564 1.00 77.50 405 ARG A C 1
ATOM 3249 O O . ARG A 1 405 ? 15.437 1.454 -6.368 1.00 77.50 405 ARG A O 1
ATOM 3256 N N . HIS A 1 406 ? 14.529 1.150 -8.404 1.00 73.50 406 HIS A N 1
ATOM 3257 C CA . HIS A 1 406 ? 13.147 1.331 -7.953 1.00 73.50 406 HIS A CA 1
ATOM 3258 C C . HIS A 1 406 ? 12.770 0.313 -6.882 1.00 73.50 406 HIS A C 1
ATOM 3260 O O . HIS A 1 406 ? 12.195 0.701 -5.869 1.00 73.50 406 HIS A O 1
ATOM 3266 N N . LYS A 1 407 ? 13.186 -0.947 -7.045 1.00 79.31 407 LYS A N 1
ATOM 3267 C CA . LYS A 1 407 ? 12.983 -1.985 -6.032 1.00 79.31 407 LYS A CA 1
ATOM 3268 C C . LYS A 1 407 ? 13.590 -1.602 -4.676 1.00 79.31 407 LYS A C 1
ATOM 3270 O O . LYS A 1 407 ? 12.887 -1.630 -3.674 1.00 79.31 407 LYS A O 1
ATOM 3275 N N . LYS A 1 408 ? 14.856 -1.164 -4.648 1.00 77.62 408 LYS A N 1
ATOM 3276 C CA . LYS A 1 408 ? 15.543 -0.727 -3.414 1.00 77.62 408 LYS A CA 1
ATOM 3277 C C . LYS A 1 408 ? 14.836 0.462 -2.751 1.00 77.62 408 LYS A C 1
ATOM 3279 O O . LYS A 1 408 ? 14.728 0.512 -1.533 1.00 77.62 408 LYS A O 1
ATOM 3284 N N . ILE A 1 409 ? 14.340 1.412 -3.547 1.00 76.81 409 ILE A N 1
ATOM 3285 C CA . ILE A 1 409 ? 13.575 2.561 -3.035 1.00 76.81 409 ILE A CA 1
ATOM 3286 C C . ILE A 1 409 ? 12.233 2.109 -2.448 1.00 76.81 409 ILE A C 1
ATOM 3288 O O . ILE A 1 409 ? 11.853 2.589 -1.385 1.00 76.81 409 ILE A O 1
ATOM 3292 N N . MET A 1 410 ? 11.525 1.191 -3.111 1.00 74.56 410 MET A N 1
ATOM 3293 C CA . MET A 1 410 ? 10.259 0.651 -2.609 1.00 74.56 410 MET A CA 1
ATOM 3294 C C . MET A 1 410 ? 10.450 -0.103 -1.292 1.00 74.56 410 MET A C 1
ATOM 3296 O O . MET A 1 410 ? 9.699 0.154 -0.361 1.00 74.56 410 MET A O 1
ATOM 3300 N N . GLU A 1 411 ? 11.483 -0.942 -1.182 1.00 81.25 411 GLU A N 1
ATOM 3301 C CA . GLU A 1 411 ? 11.813 -1.656 0.060 1.00 81.25 411 GLU A CA 1
ATOM 3302 C C . GLU A 1 411 ? 12.097 -0.685 1.219 1.00 81.25 411 GLU A C 1
ATOM 3304 O O . GLU A 1 411 ? 11.568 -0.858 2.314 1.00 81.25 411 GLU A O 1
ATOM 3309 N N . VAL A 1 412 ? 12.882 0.374 0.984 1.00 81.56 412 VAL A N 1
ATOM 3310 C CA . VAL A 1 412 ? 13.157 1.398 2.010 1.00 81.56 412 VAL A CA 1
ATOM 3311 C C . VAL A 1 412 ? 11.888 2.162 2.393 1.00 81.56 412 VAL A C 1
ATOM 3313 O O . VAL A 1 412 ? 11.653 2.394 3.577 1.00 81.56 412 VAL A O 1
ATOM 3316 N N . ASN A 1 413 ? 11.055 2.537 1.420 1.00 78.19 413 ASN A N 1
ATOM 3317 C CA . ASN A 1 413 ? 9.787 3.218 1.690 1.00 78.19 413 ASN A CA 1
ATOM 3318 C C . ASN A 1 413 ? 8.824 2.332 2.490 1.00 78.19 413 ASN A C 1
ATOM 3320 O O . ASN A 1 413 ? 8.154 2.822 3.396 1.00 78.19 413 ASN A O 1
ATOM 3324 N N . GLU A 1 414 ? 8.757 1.040 2.175 1.00 81.69 414 GLU A N 1
ATOM 3325 C CA . GLU A 1 414 ? 7.938 0.076 2.905 1.00 81.69 414 GLU A CA 1
ATOM 3326 C C . GLU A 1 414 ? 8.440 -0.089 4.342 1.00 81.69 414 GLU A C 1
ATOM 3328 O O . GLU A 1 414 ? 7.640 0.014 5.268 1.00 81.69 414 GLU A O 1
ATOM 3333 N N . GLN A 1 415 ? 9.758 -0.210 4.543 1.00 84.31 415 GLN A N 1
ATOM 3334 C CA . GLN A 1 415 ? 10.379 -0.255 5.873 1.00 84.31 415 GLN A CA 1
ATOM 3335 C C . GLN A 1 415 ? 10.117 1.013 6.694 1.00 84.31 415 GLN A C 1
ATOM 3337 O O . GLN A 1 415 ? 9.828 0.941 7.887 1.00 84.31 415 GLN A O 1
ATOM 3342 N N . GLN A 1 416 ? 10.207 2.192 6.076 1.00 82.12 416 GLN A N 1
ATOM 3343 C CA . GLN A 1 416 ? 9.893 3.452 6.750 1.00 82.12 416 GLN A CA 1
ATOM 3344 C C . GLN A 1 416 ? 8.407 3.547 7.096 1.00 82.12 416 GLN A C 1
ATOM 3346 O O . GLN A 1 416 ? 8.061 3.973 8.195 1.00 82.12 416 GLN A O 1
ATOM 3351 N N . SER A 1 417 ? 7.526 3.122 6.189 1.00 81.50 417 SER A N 1
ATOM 3352 C CA . SER A 1 417 ? 6.085 3.106 6.434 1.00 81.50 417 SER A CA 1
ATOM 3353 C C . SER A 1 417 ? 5.708 2.123 7.542 1.00 81.50 417 SER A C 1
ATOM 3355 O O . SER A 1 417 ? 4.889 2.463 8.396 1.00 81.50 417 SER A O 1
ATOM 3357 N N . SER A 1 418 ? 6.322 0.936 7.576 1.00 80.94 418 SER A N 1
ATOM 3358 C CA . SER A 1 418 ? 6.106 -0.037 8.645 1.00 80.94 418 SER A CA 1
ATOM 3359 C C . SER A 1 418 ? 6.627 0.475 9.985 1.00 80.94 418 SER A C 1
ATOM 3361 O O . SER A 1 418 ? 5.905 0.388 10.971 1.00 80.94 418 SER A O 1
ATOM 3363 N N . ALA A 1 419 ? 7.820 1.079 10.016 1.00 80.75 419 ALA A N 1
ATOM 3364 C CA . ALA A 1 419 ? 8.377 1.669 11.233 1.00 80.75 419 ALA A CA 1
ATOM 3365 C C . ALA A 1 419 ? 7.507 2.820 11.761 1.00 80.75 419 ALA A C 1
ATOM 3367 O O . ALA A 1 419 ? 7.279 2.919 12.963 1.00 80.75 419 ALA A O 1
ATOM 3368 N N . LEU A 1 420 ? 6.972 3.665 10.873 1.00 77.06 420 LEU A N 1
ATOM 3369 C CA . LEU A 1 420 ? 6.069 4.746 11.266 1.00 77.06 420 LEU A CA 1
ATOM 3370 C C . LEU A 1 420 ? 4.771 4.196 11.875 1.00 77.06 420 LEU A C 1
ATOM 3372 O O . LEU A 1 420 ? 4.352 4.648 12.935 1.00 77.06 420 LEU A O 1
ATOM 3376 N N . ARG A 1 421 ? 4.181 3.167 11.252 1.00 73.62 421 ARG A N 1
ATOM 3377 C CA . ARG A 1 421 ? 2.991 2.483 11.785 1.00 73.62 421 ARG A CA 1
ATOM 3378 C C . ARG A 1 421 ? 3.250 1.820 13.134 1.00 73.62 421 ARG A C 1
ATOM 3380 O O . ARG A 1 421 ? 2.369 1.816 13.985 1.00 73.62 421 ARG A O 1
ATOM 3387 N N . GLU A 1 422 ? 4.435 1.251 13.327 1.00 77.56 422 GLU A N 1
ATOM 3388 C CA . GLU A 1 422 ? 4.831 0.656 14.602 1.00 77.56 422 GLU A CA 1
ATOM 3389 C C . GLU A 1 422 ? 4.965 1.724 15.695 1.00 77.56 422 GLU A C 1
ATOM 3391 O O . GLU A 1 422 ? 4.460 1.532 16.797 1.00 77.56 422 GLU A O 1
ATOM 3396 N N . VAL A 1 423 ? 5.559 2.881 15.382 1.00 77.38 423 VAL A N 1
ATOM 3397 C CA . VAL A 1 423 ? 5.632 4.024 16.308 1.00 77.38 423 VAL A CA 1
ATOM 3398 C C . VAL A 1 423 ? 4.238 4.527 16.687 1.00 77.38 423 VAL A C 1
ATOM 3400 O O . VAL A 1 423 ? 3.980 4.732 17.874 1.00 77.38 423 VAL A O 1
ATOM 3403 N N . ASP A 1 424 ? 3.336 4.687 15.717 1.00 67.75 424 ASP A N 1
ATOM 3404 C CA . ASP A 1 424 ? 1.959 5.119 15.981 1.00 67.75 424 ASP A CA 1
ATOM 3405 C C . ASP A 1 424 ? 1.215 4.109 16.866 1.00 67.75 424 ASP A C 1
ATOM 3407 O O . ASP A 1 424 ? 0.635 4.486 17.886 1.00 67.75 424 ASP A O 1
ATOM 3411 N N . LYS A 1 425 ? 1.314 2.811 16.551 1.00 72.50 425 LYS A N 1
ATOM 3412 C CA . LYS A 1 425 ? 0.716 1.741 17.361 1.00 72.50 425 LYS A CA 1
ATOM 3413 C C . LYS A 1 425 ? 1.273 1.726 18.788 1.00 72.50 425 LYS A C 1
ATOM 3415 O O . LYS A 1 425 ? 0.506 1.640 19.744 1.00 72.50 425 LYS A O 1
ATOM 3420 N N . ASN A 1 426 ? 2.590 1.857 18.944 1.00 69.44 426 ASN A N 1
ATOM 3421 C CA . ASN A 1 426 ? 3.242 1.890 20.254 1.00 69.44 426 ASN A CA 1
ATOM 3422 C C . ASN A 1 426 ? 2.803 3.110 21.072 1.00 69.44 426 ASN A C 1
ATOM 3424 O O . ASN A 1 426 ? 2.652 3.014 22.289 1.00 69.44 426 ASN A O 1
ATOM 3428 N N . LYS A 1 427 ? 2.572 4.257 20.423 1.00 70.81 427 LYS A N 1
ATOM 3429 C CA . LYS A 1 427 ? 2.044 5.457 21.079 1.00 70.81 427 LYS A CA 1
ATOM 3430 C C . LYS A 1 427 ? 0.618 5.228 21.588 1.00 70.81 427 LYS A C 1
ATOM 3432 O O . LYS A 1 427 ? 0.333 5.576 22.732 1.00 70.81 427 LYS A O 1
ATOM 3437 N N . GLU A 1 428 ? -0.260 4.629 20.784 1.00 65.56 428 GLU A N 1
ATOM 3438 C CA . GLU A 1 428 ? -1.630 4.293 21.202 1.00 65.56 428 GLU A CA 1
ATOM 3439 C C . GLU A 1 428 ? -1.647 3.290 22.364 1.00 65.56 428 GLU A C 1
ATOM 3441 O O . GLU A 1 428 ? -2.337 3.503 23.365 1.00 65.56 428 GLU A O 1
ATOM 3446 N N . GLU A 1 429 ? -0.847 2.227 22.266 1.00 70.69 429 GLU A N 1
ATOM 3447 C CA . GLU A 1 429 ? -0.722 1.204 23.305 1.00 70.69 429 GLU A CA 1
ATOM 3448 C C . GLU A 1 429 ? -0.146 1.782 24.604 1.00 70.69 429 GLU A C 1
ATOM 3450 O O . GLU A 1 429 ? -0.649 1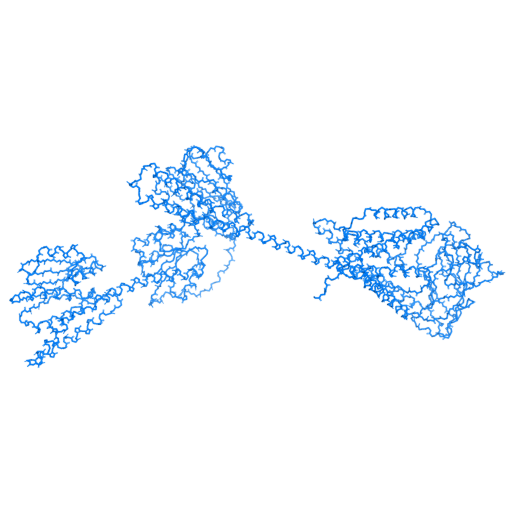.481 25.691 1.00 70.69 429 GLU A O 1
ATOM 3455 N N . PHE A 1 430 ? 0.846 2.673 24.507 1.00 73.69 430 PHE A N 1
ATOM 3456 C CA . PHE A 1 430 ? 1.397 3.384 25.657 1.00 73.69 430 PHE A CA 1
ATOM 3457 C C . PHE A 1 430 ? 0.339 4.250 26.345 1.00 73.69 430 PHE A C 1
ATOM 3459 O O . PHE A 1 430 ? 0.198 4.172 27.562 1.00 73.69 430 PHE A O 1
ATOM 3466 N N . LEU A 1 431 ? -0.434 5.042 25.594 1.00 67.75 431 LEU A N 1
ATOM 3467 C CA . LEU A 1 431 ? -1.471 5.907 26.168 1.00 67.75 431 LEU A CA 1
ATOM 3468 C C . LEU A 1 431 ? -2.589 5.092 26.834 1.00 67.75 431 LEU A C 1
ATOM 3470 O O . LEU A 1 431 ? -3.023 5.425 27.939 1.00 67.75 431 LEU A O 1
ATOM 3474 N N . ALA A 1 432 ? -3.015 3.994 26.205 1.00 65.19 432 ALA A N 1
ATOM 3475 C CA . ALA A 1 432 ? -4.007 3.087 26.775 1.00 65.19 432 ALA A CA 1
ATOM 3476 C C . ALA A 1 432 ? -3.499 2.407 28.059 1.00 65.19 432 ALA A C 1
ATOM 3478 O O . ALA A 1 432 ? -4.228 2.334 29.052 1.00 65.19 432 ALA A O 1
ATOM 3479 N N . THR A 1 433 ? -2.249 1.938 28.053 1.00 65.12 433 THR A N 1
ATOM 3480 C CA . THR A 1 433 ? -1.629 1.251 29.194 1.00 65.12 433 THR A CA 1
ATOM 3481 C C . THR A 1 433 ? -1.365 2.216 30.341 1.00 65.12 433 THR A C 1
ATOM 3483 O O . THR A 1 433 ? -1.785 1.944 31.459 1.00 65.12 433 THR A O 1
ATOM 3486 N N . ALA A 1 434 ? -0.764 3.377 30.074 1.00 67.56 434 ALA A N 1
ATOM 3487 C CA . ALA A 1 434 ? -0.504 4.399 31.085 1.00 67.56 434 ALA A CA 1
ATOM 3488 C C . ALA A 1 434 ? -1.798 4.847 31.775 1.00 67.56 434 ALA A C 1
ATOM 3490 O O . ALA A 1 434 ? -1.841 4.960 32.996 1.00 67.56 434 ALA A O 1
ATOM 3491 N N . SER A 1 435 ? -2.877 5.038 31.012 1.00 68.12 435 SER A N 1
ATOM 3492 C CA . SER A 1 435 ? -4.177 5.384 31.581 1.00 68.12 435 SER A CA 1
ATOM 3493 C C . SER A 1 435 ? -4.735 4.264 32.470 1.00 68.12 435 SER A C 1
ATOM 3495 O O . SER A 1 435 ? -5.144 4.510 33.606 1.00 68.12 435 SER A O 1
ATOM 3497 N N . ARG A 1 436 ? -4.674 3.005 32.017 1.00 68.38 436 ARG A N 1
ATOM 3498 C CA . ARG A 1 436 ? -5.118 1.846 32.809 1.00 68.38 436 ARG A CA 1
ATOM 3499 C C . ARG A 1 436 ? -4.319 1.686 34.109 1.00 68.38 436 ARG A C 1
ATOM 3501 O O . ARG A 1 436 ? -4.918 1.484 35.163 1.00 68.38 436 ARG A O 1
ATOM 3508 N N . GLU A 1 437 ? -2.999 1.823 34.035 1.00 72.06 437 GLU A N 1
ATOM 3509 C CA . GLU A 1 437 ? -2.079 1.724 35.175 1.00 72.06 437 GLU A CA 1
ATOM 3510 C C . GLU A 1 437 ? -2.252 2.875 36.172 1.00 72.06 437 GLU A C 1
ATOM 3512 O O . GLU A 1 437 ? -2.065 2.682 37.367 1.00 72.06 437 GLU A O 1
ATOM 3517 N N . LEU A 1 438 ? -2.656 4.065 35.716 1.00 73.69 438 LEU A N 1
ATOM 3518 C CA . LEU A 1 438 ? -2.977 5.196 36.592 1.00 73.69 438 LEU A CA 1
ATOM 3519 C C . LEU A 1 438 ? -4.368 5.067 37.234 1.00 73.69 438 LEU A C 1
ATOM 3521 O O . LEU A 1 438 ? -4.566 5.518 38.363 1.00 73.69 438 LEU A O 1
ATOM 3525 N N . ARG A 1 439 ? -5.326 4.419 36.557 1.00 69.69 439 ARG A N 1
ATOM 3526 C CA . ARG A 1 439 ? -6.692 4.219 37.068 1.00 69.69 439 ARG A CA 1
ATOM 3527 C C . ARG A 1 439 ? -6.722 3.342 38.320 1.00 69.69 439 ARG A C 1
ATOM 3529 O O . ARG A 1 439 ? -7.426 3.668 39.270 1.00 69.69 439 ARG A O 1
ATOM 3536 N N . GLY A 1 440 ? -5.961 2.249 38.338 1.00 65.12 440 GLY A N 1
ATOM 3537 C CA . GLY A 1 440 ? -5.895 1.312 39.468 1.00 65.12 440 GLY A CA 1
ATOM 3538 C C . GLY A 1 440 ? -5.545 1.958 40.822 1.00 65.12 440 GLY A C 1
ATOM 3539 O O . GLY A 1 440 ? -6.358 1.888 41.748 1.00 65.12 440 GLY A O 1
ATOM 3540 N N . PRO A 1 441 ? -4.375 2.609 40.968 1.00 66.06 441 PRO A N 1
ATOM 3541 C CA . PRO A 1 441 ? -3.979 3.260 42.214 1.00 66.06 441 PRO A CA 1
ATOM 3542 C C . PRO A 1 441 ? -4.920 4.409 42.583 1.00 66.06 441 PRO A C 1
ATOM 3544 O O . PRO A 1 441 ? -5.228 4.586 43.760 1.00 66.06 441 PRO A O 1
ATOM 3547 N N . LEU A 1 442 ? -5.438 5.143 41.595 1.00 75.44 442 LEU A N 1
ATOM 3548 C CA . LEU A 1 442 ? -6.407 6.207 41.830 1.00 75.44 442 LEU A CA 1
ATOM 3549 C C . LEU A 1 442 ? -7.723 5.672 42.412 1.00 75.44 442 LEU A C 1
ATOM 3551 O O . LEU A 1 442 ? -8.221 6.206 43.402 1.00 75.44 442 LEU A O 1
ATOM 3555 N N . GLN A 1 443 ? -8.252 4.580 41.855 1.00 66.06 443 GLN A N 1
ATOM 3556 C CA . GLN A 1 443 ? -9.447 3.916 42.376 1.00 66.06 443 GLN A CA 1
ATOM 3557 C C . GLN A 1 443 ? -9.213 3.383 43.796 1.00 66.06 443 GLN A C 1
ATOM 3559 O O . GLN A 1 443 ? -10.101 3.466 44.642 1.00 66.06 443 GLN A O 1
ATOM 3564 N N . GLY A 1 444 ? -8.002 2.895 44.083 1.00 65.50 444 GLY A N 1
ATOM 3565 C CA . GLY A 1 444 ? -7.584 2.526 45.434 1.00 65.50 444 GLY A CA 1
ATOM 3566 C C . GLY A 1 444 ? -7.679 3.696 46.418 1.00 65.50 444 GLY A C 1
ATOM 3567 O O . GLY A 1 444 ? -8.265 3.543 47.488 1.00 65.50 444 GLY A O 1
ATOM 3568 N N . ILE A 1 445 ? -7.172 4.875 46.043 1.00 74.06 445 ILE A N 1
ATOM 3569 C CA . ILE A 1 445 ? -7.245 6.094 46.868 1.00 74.06 445 ILE A CA 1
ATOM 3570 C C . ILE A 1 445 ? -8.704 6.513 47.098 1.00 74.06 445 ILE A C 1
ATOM 3572 O O . ILE A 1 445 ? -9.077 6.780 48.241 1.00 74.06 445 ILE A O 1
ATOM 3576 N N . ILE A 1 446 ? -9.539 6.518 46.052 1.00 69.81 446 ILE A N 1
ATOM 3577 C CA . ILE A 1 446 ? -10.975 6.842 46.144 1.00 69.81 446 ILE A CA 1
ATOM 3578 C C . ILE A 1 446 ? -11.673 5.895 47.126 1.00 69.81 446 ILE A C 1
ATOM 3580 O O . ILE A 1 446 ? -12.322 6.350 48.063 1.00 69.81 446 ILE A O 1
ATOM 3584 N N . ASN A 1 447 ? -11.486 4.584 46.960 1.00 64.44 447 ASN A N 1
ATOM 3585 C CA . ASN A 1 447 ? -12.156 3.573 47.776 1.00 64.44 447 ASN A CA 1
ATOM 3586 C C . ASN A 1 447 ? -11.716 3.629 49.245 1.00 64.44 447 ASN A C 1
ATOM 3588 O O . ASN A 1 447 ? -12.550 3.498 50.136 1.00 64.44 447 ASN A O 1
ATOM 3592 N N . ILE A 1 448 ? -10.422 3.829 49.519 1.00 70.19 448 ILE A N 1
ATOM 3593 C CA . ILE A 1 448 ? -9.914 3.973 50.893 1.00 70.19 448 ILE A CA 1
ATOM 3594 C C . ILE A 1 448 ? -10.511 5.225 51.543 1.00 70.19 448 ILE A C 1
ATOM 3596 O O . ILE A 1 448 ? -10.967 5.167 52.683 1.00 70.19 448 ILE A O 1
ATOM 3600 N N . THR A 1 449 ? -10.548 6.336 50.808 1.00 74.81 449 THR A N 1
ATOM 3601 C CA . THR A 1 449 ? -11.077 7.614 51.302 1.00 74.81 449 THR A CA 1
ATOM 3602 C C . THR A 1 449 ? -12.583 7.527 51.581 1.00 74.81 449 THR A C 1
ATOM 3604 O O . THR A 1 449 ? -13.020 7.920 52.663 1.00 74.81 449 THR A O 1
ATOM 3607 N N . ASP A 1 450 ? -13.369 6.941 50.668 1.00 71.38 450 ASP A N 1
ATOM 3608 C CA . ASP A 1 450 ? -14.814 6.711 50.842 1.00 71.38 450 ASP A CA 1
ATOM 3609 C C . ASP A 1 450 ? -15.103 5.770 52.022 1.00 71.38 450 ASP A C 1
ATOM 3611 O O . ASP A 1 450 ? -15.983 6.027 52.842 1.00 71.38 450 ASP A O 1
ATOM 3615 N N . ASN A 1 451 ? -14.310 4.707 52.175 1.00 71.31 451 ASN A N 1
ATOM 3616 C CA . ASN A 1 451 ? -14.476 3.740 53.257 1.00 71.31 451 ASN A CA 1
ATOM 3617 C C . ASN A 1 451 ? -14.218 4.370 54.642 1.00 71.31 451 ASN A C 1
ATOM 3619 O O . ASN A 1 451 ? -15.003 4.162 55.571 1.00 71.31 451 ASN A O 1
ATOM 3623 N N . VAL A 1 452 ? -13.172 5.197 54.771 1.00 74.81 452 VAL A N 1
ATOM 3624 C CA . VAL A 1 452 ? -12.883 5.945 56.008 1.00 74.81 452 VAL A CA 1
ATOM 3625 C C . VAL A 1 452 ? -13.996 6.950 56.317 1.00 74.81 452 VAL A C 1
ATOM 3627 O O . VAL A 1 452 ? -14.427 7.029 57.468 1.00 74.81 452 VAL A O 1
ATOM 3630 N N . LEU A 1 453 ? -14.508 7.661 55.306 1.00 74.94 453 LEU A N 1
ATOM 3631 C CA . LEU A 1 453 ? -15.640 8.581 55.462 1.00 74.94 453 LEU A CA 1
ATOM 3632 C C . LEU A 1 453 ? -16.910 7.866 55.944 1.00 74.94 453 LEU A C 1
ATOM 3634 O O . LEU A 1 453 ? -17.560 8.354 56.861 1.00 74.94 453 LEU A O 1
ATOM 3638 N N . ARG A 1 454 ? -17.243 6.694 55.388 1.00 67.81 454 ARG A N 1
ATOM 3639 C CA . ARG A 1 454 ? -18.467 5.947 55.737 1.00 67.81 454 ARG A CA 1
ATOM 3640 C C . ARG A 1 454 ? -18.427 5.264 57.105 1.00 67.81 454 ARG A C 1
ATOM 3642 O O . ARG A 1 454 ? -19.469 5.141 57.737 1.00 67.81 454 ARG A O 1
ATOM 3649 N N . HIS A 1 455 ? -17.261 4.799 57.559 1.00 65.12 455 HIS A N 1
ATOM 3650 C CA . HIS A 1 455 ? -17.147 4.006 58.797 1.00 65.12 455 HIS A CA 1
ATOM 3651 C C . HIS A 1 455 ? -16.620 4.791 60.003 1.00 65.12 455 HIS A C 1
ATOM 3653 O O . HIS A 1 455 ? -16.662 4.284 61.124 1.00 65.12 455 HIS A O 1
ATOM 3659 N N . SER A 1 456 ? -16.081 5.995 59.791 1.00 59.25 456 SER A N 1
ATOM 3660 C CA . SER A 1 456 ? -15.450 6.792 60.852 1.00 59.25 456 SER A CA 1
ATOM 3661 C C . SER A 1 456 ? -15.973 8.228 60.963 1.00 59.25 456 SER A C 1
ATOM 3663 O O . SER A 1 456 ? -15.399 8.978 61.754 1.00 59.25 456 SER A O 1
ATOM 3665 N N . SER A 1 457 ? -17.037 8.621 60.237 1.00 56.97 457 SER A N 1
ATOM 3666 C CA . SER A 1 457 ? -17.566 10.005 60.249 1.00 56.97 457 SER A CA 1
ATOM 3667 C C . SER A 1 457 ? -17.813 10.527 61.663 1.00 56.97 457 SER A C 1
ATOM 3669 O O . SER A 1 457 ? -17.385 11.623 62.000 1.00 56.97 457 SER A O 1
ATOM 3671 N N . ASP A 1 458 ? -18.384 9.697 62.537 1.00 59.81 458 ASP A N 1
ATOM 3672 C CA . ASP A 1 458 ? -18.806 10.111 63.882 1.00 59.81 458 ASP A CA 1
ATOM 3673 C C . ASP A 1 458 ? -17.634 10.289 64.870 1.00 59.81 458 ASP A C 1
ATOM 3675 O O . ASP A 1 458 ? -17.821 10.755 65.995 1.00 59.81 458 ASP A O 1
ATOM 3679 N N . LYS A 1 459 ? -16.413 9.898 64.476 1.00 62.66 459 LYS A N 1
ATOM 3680 C CA . LYS A 1 459 ? -15.186 9.970 65.295 1.00 62.66 459 LYS A CA 1
ATOM 3681 C C . LYS A 1 459 ? -14.123 10.908 64.718 1.00 62.66 459 LYS A C 1
ATOM 3683 O O . LYS A 1 459 ? -13.075 11.088 65.342 1.00 62.66 459 LYS A O 1
ATOM 3688 N N . LEU A 1 460 ? -14.355 11.477 63.537 1.00 66.69 460 LEU A N 1
ATOM 3689 C CA . LEU A 1 460 ? -13.418 12.370 62.864 1.00 66.69 460 LEU A CA 1
ATOM 3690 C C . LEU A 1 460 ? -13.647 13.824 63.319 1.00 66.69 460 LEU A C 1
ATOM 3692 O O . LEU A 1 460 ? -14.785 14.281 63.381 1.00 66.69 460 LEU A O 1
ATOM 3696 N N . PRO A 1 461 ? -12.587 14.594 63.629 1.00 75.00 461 PRO A N 1
ATOM 3697 C CA . PRO A 1 461 ? -12.702 16.044 63.763 1.00 75.00 461 PRO A CA 1
ATOM 3698 C C . PRO A 1 461 ? -13.254 16.649 62.464 1.00 75.00 461 PRO A C 1
ATOM 3700 O O . PRO A 1 461 ? -12.817 16.244 61.387 1.00 75.00 461 PRO A O 1
ATOM 3703 N N . SER A 1 462 ? -14.136 17.651 62.552 1.00 64.88 462 SER A N 1
ATOM 3704 C CA . SER A 1 462 ? -14.824 18.261 61.394 1.00 64.88 462 SER A CA 1
ATOM 3705 C C . SER A 1 462 ? -13.888 18.661 60.246 1.00 64.88 462 SER A C 1
ATOM 3707 O O . SER A 1 462 ? -14.210 18.467 59.079 1.00 64.88 462 SER A O 1
ATOM 3709 N N . LYS A 1 463 ? -12.685 19.138 60.577 1.00 64.94 463 LYS A N 1
ATOM 3710 C CA . LYS A 1 463 ? -11.646 19.496 59.604 1.00 64.94 463 LYS A CA 1
ATOM 3711 C C . LYS A 1 463 ? -11.085 18.293 58.826 1.00 64.94 463 LYS A C 1
ATOM 3713 O O . LYS A 1 463 ? -10.838 18.399 57.634 1.00 64.94 463 LYS A O 1
ATOM 3718 N N . ASN A 1 464 ? -10.919 17.140 59.476 1.00 69.69 464 ASN A N 1
ATOM 3719 C CA . ASN A 1 464 ? -10.402 15.930 58.828 1.00 69.69 464 ASN A CA 1
ATOM 3720 C C . ASN A 1 464 ? -11.458 15.280 57.924 1.00 69.69 464 ASN A C 1
ATOM 3722 O O . ASN A 1 464 ? -11.117 14.664 56.919 1.00 69.69 464 ASN A O 1
ATOM 3726 N N . GLU A 1 465 ? -12.735 15.398 58.286 1.00 71.44 465 GLU A N 1
ATOM 3727 C CA . GLU A 1 465 ? -13.845 14.953 57.444 1.00 71.44 465 GLU A CA 1
ATOM 3728 C C . GLU A 1 465 ? -13.938 15.796 56.162 1.00 71.44 465 GLU A C 1
ATOM 3730 O O . GLU A 1 465 ? -14.106 15.252 55.072 1.00 71.44 465 GLU A O 1
ATOM 3735 N N . GLU A 1 466 ? -13.764 17.115 56.284 1.00 67.19 466 GLU A N 1
ATOM 3736 C CA . GLU A 1 466 ? -13.712 18.047 55.154 1.00 67.19 466 GLU A CA 1
ATOM 3737 C C . GLU A 1 466 ? -12.510 17.762 54.234 1.00 67.19 466 GLU A C 1
ATOM 3739 O O . GLU A 1 466 ? -12.680 17.633 53.022 1.00 67.19 466 GLU A O 1
ATOM 3744 N N . ASP A 1 467 ? -11.316 17.541 54.796 1.00 68.75 467 ASP A N 1
ATOM 3745 C CA . ASP A 1 467 ? -10.114 17.171 54.032 1.00 68.75 467 ASP A CA 1
ATOM 3746 C C . ASP A 1 467 ? -10.275 15.830 53.283 1.00 68.75 467 ASP A C 1
ATOM 3748 O O . ASP A 1 467 ? -9.841 15.697 52.135 1.00 68.75 467 ASP A O 1
ATOM 3752 N N . LEU A 1 468 ? -10.937 14.835 53.886 1.00 73.62 468 LEU A N 1
ATOM 3753 C CA . LEU A 1 468 ? -11.225 13.551 53.233 1.00 73.62 468 LEU A CA 1
ATOM 3754 C C . LEU A 1 468 ? -12.285 13.683 52.133 1.00 73.62 468 LEU A C 1
ATOM 3756 O O . LEU A 1 468 ? -12.137 13.079 51.071 1.00 73.62 468 LEU A O 1
ATOM 3760 N N . LYS A 1 469 ? -13.329 14.494 52.341 1.00 68.94 469 LYS A N 1
ATOM 3761 C CA . LYS A 1 469 ? -14.310 14.823 51.292 1.00 68.94 469 LYS A CA 1
ATOM 3762 C C . LYS A 1 469 ? -13.633 15.513 50.106 1.00 68.94 469 LYS A C 1
ATOM 3764 O O . LYS A 1 469 ? -13.905 15.161 48.957 1.00 68.94 469 LYS A O 1
ATOM 3769 N N . ASN A 1 470 ? -12.690 16.414 50.378 1.00 64.50 470 ASN A N 1
ATOM 3770 C CA . ASN A 1 470 ? -11.881 17.069 49.353 1.00 64.50 470 ASN A CA 1
ATOM 3771 C C . ASN A 1 470 ? -10.996 16.066 48.594 1.00 64.50 470 ASN A C 1
ATOM 3773 O O . ASN A 1 470 ? -10.964 16.093 47.364 1.00 64.50 470 ASN A O 1
ATOM 3777 N N . LEU A 1 471 ? -10.330 15.137 49.291 1.00 69.19 471 LEU A N 1
ATOM 3778 C CA . LEU A 1 471 ? -9.548 14.064 48.661 1.00 69.19 471 LEU A CA 1
ATOM 3779 C C . LEU A 1 471 ? -10.404 13.138 47.792 1.00 69.19 471 LEU A C 1
ATOM 3781 O O . LEU A 1 471 ? -9.976 12.753 46.703 1.00 69.19 471 LEU A O 1
ATOM 3785 N N . LEU A 1 472 ? -11.614 12.803 48.240 1.00 65.12 472 LEU A N 1
ATOM 3786 C CA . LEU A 1 472 ? -12.548 11.980 47.476 1.00 65.12 472 LEU A CA 1
ATOM 3787 C C . LEU A 1 472 ? -12.999 12.699 46.195 1.00 65.12 472 LEU A C 1
ATOM 3789 O O . LEU A 1 472 ? -13.023 12.094 45.122 1.00 65.12 472 LEU A O 1
ATOM 3793 N N . SER A 1 473 ? -13.292 13.999 46.292 1.00 51.62 473 SER A N 1
ATOM 3794 C CA . SER A 1 473 ? -13.610 14.855 45.143 1.00 51.62 473 SER A CA 1
ATOM 3795 C C . SER A 1 473 ? -12.450 14.913 44.138 1.00 51.62 473 SER A C 1
ATOM 3797 O O . SER A 1 473 ? -12.644 14.627 42.956 1.00 51.62 473 SER A O 1
ATOM 3799 N N . LEU A 1 474 ? -11.222 15.158 44.613 1.00 61.16 474 LEU A N 1
ATOM 3800 C CA . LEU A 1 474 ? -9.997 15.168 43.799 1.00 61.16 474 LEU A CA 1
ATOM 3801 C C . LEU A 1 474 ? -9.733 13.822 43.111 1.00 61.16 474 LEU A C 1
ATOM 3803 O O . LEU A 1 474 ? -9.393 13.783 41.926 1.00 61.16 474 LEU A O 1
ATOM 3807 N N . GLY A 1 475 ? -9.915 12.714 43.832 1.00 64.00 475 GLY A N 1
ATOM 3808 C CA . GLY A 1 475 ? -9.757 11.369 43.288 1.00 64.00 475 GLY A CA 1
ATOM 3809 C C . GLY A 1 475 ? -10.745 11.094 42.155 1.00 64.00 475 GLY A C 1
ATOM 3810 O O . GLY A 1 475 ? -10.345 10.692 41.060 1.00 64.00 475 GLY A O 1
ATOM 3811 N N . ASN A 1 476 ? -12.028 11.388 42.380 1.00 57.25 476 ASN A N 1
ATOM 3812 C CA . ASN A 1 476 ? -13.065 11.252 41.357 1.00 57.25 476 ASN A CA 1
ATOM 3813 C C . ASN A 1 476 ? -12.779 12.150 40.144 1.00 57.25 476 ASN A C 1
ATOM 3815 O O . ASN A 1 476 ? -12.885 11.700 39.003 1.00 57.25 476 ASN A O 1
ATOM 3819 N N . GLN A 1 477 ? -12.336 13.386 40.372 1.00 57.62 477 GLN A N 1
ATOM 3820 C CA . GLN A 1 477 ? -11.989 14.341 39.321 1.00 57.62 477 GLN A CA 1
ATOM 3821 C C . GLN A 1 477 ? -10.833 13.855 38.433 1.00 57.62 477 GLN A C 1
ATOM 3823 O O . GLN A 1 477 ? -10.922 13.941 37.206 1.00 57.62 477 GLN A O 1
ATOM 3828 N N . MET A 1 478 ? -9.769 13.300 39.019 1.00 64.88 478 MET A N 1
ATOM 3829 C CA . MET A 1 478 ? -8.676 12.687 38.254 1.00 64.88 478 MET A CA 1
ATOM 3830 C C . MET A 1 478 ? -9.157 11.495 37.417 1.00 64.88 478 MET A C 1
ATOM 3832 O O . MET A 1 478 ? -8.656 11.284 36.314 1.00 64.88 478 MET A O 1
ATOM 3836 N N . ASN A 1 479 ? -10.143 10.740 37.906 1.00 64.38 479 ASN A N 1
ATOM 3837 C CA . ASN A 1 479 ? -10.668 9.572 37.201 1.00 64.38 479 ASN A CA 1
ATOM 3838 C C . ASN A 1 479 ? -11.459 10.003 35.958 1.00 64.38 479 ASN A C 1
ATOM 3840 O O . ASN A 1 479 ? -11.286 9.440 34.878 1.00 64.38 479 ASN A O 1
ATOM 3844 N N . PHE A 1 480 ? -12.255 11.070 36.084 1.00 60.16 480 PHE A N 1
ATOM 3845 C CA . PHE A 1 480 ? -12.931 11.705 34.951 1.00 60.16 480 PHE A CA 1
ATOM 3846 C C . PHE A 1 480 ? -11.942 12.273 33.925 1.00 60.16 480 PHE A C 1
ATOM 3848 O O . PHE A 1 480 ? -12.066 11.974 32.740 1.00 60.16 480 PHE A O 1
ATOM 3855 N N . LEU A 1 481 ? -10.915 13.010 34.365 1.00 60.25 481 LEU A N 1
ATOM 3856 C CA . LEU A 1 481 ? -9.875 13.558 33.480 1.00 60.25 481 LEU A CA 1
ATOM 3857 C C . LEU A 1 481 ? -9.179 12.501 32.636 1.00 60.25 481 LEU A C 1
ATOM 3859 O O . LEU A 1 481 ? -8.922 12.688 31.449 1.00 60.25 481 LEU A O 1
ATOM 3863 N N . LEU A 1 482 ? -8.834 11.400 33.286 1.00 67.06 482 LEU A N 1
ATOM 3864 C CA . LEU A 1 482 ? -8.114 10.304 32.676 1.00 67.06 482 LEU A CA 1
ATOM 3865 C C . LEU A 1 482 ? -8.955 9.612 31.589 1.00 67.06 482 LEU A C 1
ATOM 3867 O O . LEU A 1 482 ? -8.410 9.173 30.574 1.00 67.06 482 LEU A O 1
ATOM 3871 N N . ASN A 1 483 ? -10.278 9.577 31.766 1.00 61.69 483 ASN A N 1
ATOM 3872 C CA . ASN A 1 483 ? -11.220 9.074 30.768 1.00 61.69 483 ASN A CA 1
ATOM 3873 C C . ASN A 1 483 ? -11.401 10.060 29.600 1.00 61.69 483 ASN A C 1
ATOM 3875 O O . ASN A 1 483 ? -11.289 9.649 28.446 1.00 61.69 483 ASN A O 1
ATOM 3879 N N . ASP A 1 484 ? -11.581 11.354 29.878 1.00 63.78 484 ASP A N 1
ATOM 3880 C CA . ASP A 1 484 ? -11.731 12.386 28.839 1.00 63.78 484 ASP A CA 1
ATOM 3881 C C . ASP A 1 484 ? -10.470 12.520 27.970 1.00 63.78 484 ASP A C 1
ATOM 3883 O O . ASP A 1 484 ? -10.549 12.677 26.750 1.00 63.78 484 ASP A O 1
ATOM 3887 N N . PHE A 1 485 ? -9.286 12.407 28.578 1.00 66.06 485 PHE A N 1
ATOM 3888 C CA . PHE A 1 485 ? -8.013 12.438 27.860 1.00 66.06 485 PHE A CA 1
ATOM 3889 C C . PHE A 1 485 ? -7.860 11.250 26.899 1.00 66.06 485 PHE A C 1
ATOM 3891 O O . PHE A 1 485 ? -7.419 11.423 25.759 1.00 66.06 485 PHE A O 1
ATOM 3898 N N . LEU A 1 486 ? -8.269 10.048 27.323 1.00 64.00 486 LEU A N 1
ATOM 3899 C CA . LEU A 1 486 ? -8.303 8.873 26.450 1.00 64.00 486 LEU A CA 1
ATOM 3900 C C . LEU A 1 486 ? -9.264 9.061 25.274 1.00 64.00 486 LEU A C 1
ATOM 3902 O O . LEU A 1 486 ? -8.927 8.704 24.143 1.00 64.00 486 LEU A O 1
ATOM 3906 N N . ASP A 1 487 ? -10.445 9.620 25.527 1.00 62.47 487 ASP A N 1
ATOM 3907 C CA . ASP A 1 487 ? -11.441 9.878 24.490 1.00 62.47 487 ASP A CA 1
ATOM 3908 C C . ASP A 1 487 ? -10.932 10.891 23.460 1.00 62.47 487 ASP A C 1
ATOM 3910 O O . ASP A 1 487 ? -11.056 10.663 22.254 1.00 62.47 487 ASP A O 1
ATOM 3914 N N . ILE A 1 488 ? -10.279 11.970 23.902 1.00 64.12 488 ILE A N 1
ATOM 3915 C CA . ILE A 1 488 ? -9.666 12.957 23.004 1.00 64.12 488 ILE A CA 1
ATOM 3916 C C . ILE A 1 488 ? -8.554 12.318 22.167 1.00 64.12 488 ILE A C 1
ATOM 3918 O O . ILE A 1 488 ? -8.556 12.493 20.946 1.00 64.12 488 ILE A O 1
ATOM 3922 N N . SER A 1 489 ? -7.659 11.537 22.783 1.00 62.19 489 SER A N 1
ATOM 3923 C CA . SER A 1 489 ? -6.567 10.861 22.071 1.00 62.19 489 SER A CA 1
ATOM 3924 C C . SER A 1 489 ? -7.076 9.912 20.983 1.00 62.19 489 SER A C 1
ATOM 3926 O O . SER A 1 489 ? -6.466 9.825 19.919 1.00 62.19 489 SER A O 1
ATOM 3928 N N . LYS A 1 490 ? -8.201 9.223 21.209 1.00 62.38 490 LYS A N 1
ATOM 3929 C CA . LYS A 1 490 ? -8.835 8.366 20.191 1.00 62.38 490 LYS A CA 1
ATOM 3930 C C . LYS A 1 490 ? -9.478 9.178 19.060 1.00 62.38 490 LYS A C 1
ATOM 3932 O O . LYS A 1 490 ? -9.532 8.731 17.915 1.00 62.38 490 LYS A O 1
ATOM 3937 N N . LEU A 1 491 ? -9.967 10.380 19.364 1.00 61.59 491 LEU A N 1
ATOM 3938 C CA . LEU A 1 491 ? -10.665 11.260 18.421 1.00 61.59 491 LEU A CA 1
ATOM 3939 C C . LEU A 1 491 ? -9.737 12.201 17.627 1.00 61.59 491 LEU A C 1
ATOM 3941 O O . LEU A 1 491 ? -10.223 12.927 16.759 1.00 61.59 491 LEU A O 1
ATOM 3945 N N . GLU A 1 492 ? -8.433 12.275 17.908 1.00 57.56 492 GLU A N 1
ATOM 3946 C CA . GLU A 1 492 ? -7.488 13.098 17.126 1.00 57.56 492 G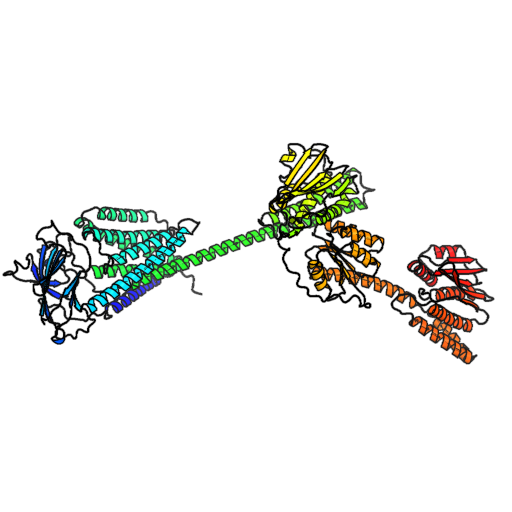LU A CA 1
ATOM 3947 C C . GLU A 1 492 ? -7.122 12.491 15.766 1.00 57.56 492 GLU A C 1
ATOM 3949 O O . GLU A 1 492 ? -6.862 13.234 14.823 1.00 57.56 492 GLU A O 1
ATOM 3954 N N . HIS A 1 493 ? -7.176 11.165 15.629 1.00 54.56 493 HIS A N 1
ATOM 3955 C CA . HIS A 1 493 ? -6.733 10.466 14.417 1.00 54.56 493 HIS A CA 1
ATOM 3956 C C . HIS A 1 493 ? -7.868 10.113 13.436 1.00 54.56 493 HIS A C 1
ATOM 3958 O O . HIS A 1 493 ? -7.607 9.634 12.333 1.00 54.56 493 HIS A O 1
ATOM 3964 N N . THR A 1 494 ? -9.129 10.385 13.794 1.00 53.12 494 THR A N 1
ATOM 3965 C CA . THR A 1 494 ? -10.303 9.985 13.002 1.00 53.12 494 THR A CA 1
ATOM 3966 C C . THR A 1 494 ? -10.983 11.202 12.363 1.00 53.12 494 THR A C 1
ATOM 3968 O O . THR A 1 494 ? -11.688 11.951 13.033 1.00 53.12 494 THR A O 1
ATOM 3971 N N . TYR A 1 495 ? -10.800 11.399 11.051 1.00 52.94 495 TYR A N 1
ATOM 3972 C CA . TYR A 1 495 ? -11.405 12.519 10.302 1.00 52.94 495 TYR A CA 1
ATOM 3973 C C . TYR A 1 495 ? -12.865 12.284 9.873 1.00 52.94 495 TYR A C 1
ATOM 3975 O O . TYR A 1 495 ? -13.538 13.221 9.448 1.00 52.94 495 TYR A O 1
ATOM 3983 N N . THR A 1 496 ? -13.369 11.051 9.956 1.00 51.72 496 THR A N 1
ATOM 3984 C CA . THR A 1 496 ? -14.723 10.678 9.512 1.00 51.72 496 THR A CA 1
ATOM 3985 C C . THR A 1 496 ? -15.468 9.944 10.621 1.00 51.72 496 THR A C 1
ATOM 3987 O O . THR A 1 496 ? -14.943 8.995 11.186 1.00 51.72 496 THR A O 1
ATOM 3990 N N . MET A 1 497 ? -16.693 10.374 10.948 1.00 63.03 497 MET A N 1
ATOM 3991 C CA . MET A 1 497 ? -17.552 9.640 11.884 1.00 63.03 497 MET A CA 1
ATOM 3992 C C . MET A 1 497 ? -18.128 8.400 11.190 1.00 63.03 497 MET A C 1
ATOM 3994 O O . MET A 1 497 ? -18.929 8.567 10.265 1.00 63.03 497 MET A O 1
ATOM 3998 N N . PRO A 1 498 ? -17.779 7.176 11.622 1.00 56.66 498 PRO A N 1
ATOM 3999 C CA . PRO A 1 498 ? -18.443 5.979 11.133 1.00 56.66 498 PRO A CA 1
ATOM 4000 C C . PRO A 1 498 ? -19.896 5.944 11.642 1.00 56.66 498 PRO A C 1
ATOM 4002 O O . PRO A 1 498 ? -20.192 6.408 12.746 1.00 56.66 498 PRO A O 1
ATOM 4005 N N . ASP A 1 499 ? -20.786 5.342 10.853 1.00 64.25 499 ASP A N 1
ATOM 4006 C CA . ASP A 1 499 ? -22.098 4.857 11.310 1.00 64.25 499 ASP A CA 1
ATOM 4007 C C . ASP A 1 499 ? -23.164 5.919 11.674 1.00 64.25 499 ASP A C 1
ATOM 4009 O O . ASP A 1 499 ? -23.845 5.819 12.694 1.00 64.25 499 ASP A O 1
ATOM 4013 N N . ARG A 1 500 ? -23.345 6.956 10.841 1.00 77.19 500 ARG A N 1
ATOM 4014 C CA . ARG A 1 500 ? -24.527 7.833 10.956 1.00 77.19 500 ARG A CA 1
ATOM 4015 C C . ARG A 1 500 ? -25.762 7.143 10.372 1.00 77.19 500 ARG A C 1
ATOM 4017 O O . ARG A 1 500 ? -25.728 6.713 9.221 1.00 77.19 500 ARG A O 1
ATOM 4024 N N . LYS A 1 501 ? -26.850 7.090 11.139 1.00 81.62 501 LYS A N 1
ATOM 4025 C CA . LYS A 1 501 ? -28.146 6.511 10.742 1.00 81.62 501 LYS A CA 1
ATOM 4026 C C . LYS A 1 501 ? -29.276 7.463 11.139 1.00 81.62 501 LYS A C 1
ATOM 4028 O O . LYS A 1 501 ? -29.034 8.403 11.894 1.00 81.62 501 LYS A O 1
ATOM 4033 N N . GLY A 1 502 ? -30.491 7.242 10.642 1.00 83.19 502 GLY A N 1
ATOM 4034 C CA . GLY A 1 502 ? -31.669 7.960 11.126 1.00 83.19 502 GLY A CA 1
ATOM 4035 C C . GLY A 1 502 ? -31.933 7.624 12.593 1.00 83.19 502 GLY A C 1
ATOM 4036 O O . GLY A 1 502 ? -32.233 6.478 12.923 1.00 83.19 502 GLY A O 1
ATOM 4037 N N . VAL A 1 503 ? -31.831 8.604 13.484 1.00 84.06 503 VAL A N 1
ATOM 4038 C CA . VAL A 1 503 ? -32.041 8.459 14.932 1.00 84.06 503 VAL A CA 1
ATOM 4039 C C . VAL A 1 503 ? -33.308 9.208 15.338 1.00 84.06 503 VAL A C 1
ATOM 4041 O O . VAL A 1 503 ? -33.543 10.323 14.871 1.00 84.06 503 VAL A O 1
ATOM 4044 N N . ASP A 1 504 ? -34.119 8.594 16.199 1.00 84.50 504 ASP A N 1
ATOM 4045 C CA . ASP A 1 504 ? -35.236 9.268 16.863 1.00 84.50 504 ASP A CA 1
ATOM 4046 C C . ASP A 1 504 ? -34.697 10.153 17.996 1.00 84.50 504 ASP A C 1
ATOM 4048 O O . ASP A 1 504 ? -34.095 9.669 18.957 1.00 84.50 504 ASP A O 1
ATOM 4052 N N . LEU A 1 505 ? -34.877 11.467 17.858 1.00 87.00 505 LEU A N 1
ATOM 4053 C CA . LEU A 1 505 ? -34.389 12.435 18.833 1.00 87.00 505 LEU A CA 1
ATOM 4054 C C . LEU A 1 505 ? -35.163 12.367 20.158 1.00 87.00 505 LEU A C 1
ATOM 4056 O O . LEU A 1 505 ? -34.554 12.561 21.210 1.00 87.00 505 LEU A O 1
ATOM 4060 N N . SER A 1 506 ? -36.468 12.084 20.122 1.00 84.88 506 SER A N 1
ATOM 4061 C CA . SER A 1 506 ? -37.311 12.038 21.320 1.00 84.88 506 SER A CA 1
ATOM 4062 C C . SER A 1 506 ? -36.881 10.892 22.235 1.00 84.88 506 SER A C 1
ATOM 4064 O O . SER A 1 506 ? -36.614 11.124 23.414 1.00 84.88 506 SER A O 1
ATOM 4066 N N . ALA A 1 507 ? -36.672 9.697 21.673 1.00 79.69 507 ALA A N 1
ATOM 4067 C CA . ALA A 1 507 ? -36.191 8.534 22.422 1.00 79.69 507 ALA A CA 1
ATOM 4068 C C . ALA A 1 507 ? -34.826 8.791 23.090 1.00 79.69 507 ALA A C 1
ATOM 4070 O O . ALA A 1 507 ? -34.616 8.459 24.258 1.00 79.69 507 ALA A O 1
ATOM 4071 N N . VAL A 1 508 ? -33.895 9.435 22.372 1.00 83.81 508 VAL A N 1
ATOM 4072 C CA . VAL A 1 508 ? -32.570 9.763 22.922 1.00 83.81 508 VAL A CA 1
ATOM 4073 C C . VAL A 1 508 ? -32.670 10.790 24.052 1.00 83.81 508 VAL A C 1
ATOM 4075 O O . VAL A 1 508 ? -32.006 10.630 25.075 1.00 83.81 508 VAL A O 1
ATOM 4078 N N . VAL A 1 509 ? -33.482 11.837 23.895 1.00 88.00 509 VAL A N 1
ATOM 4079 C CA . VAL A 1 509 ? -33.639 12.877 24.922 1.00 88.00 509 VAL A CA 1
ATOM 4080 C C . VAL A 1 509 ? -34.284 12.312 26.184 1.00 88.00 509 VAL A C 1
ATOM 4082 O O . VAL A 1 509 ? -33.731 12.515 27.265 1.00 88.00 509 VAL A O 1
ATOM 4085 N N . SER A 1 510 ? -35.371 11.547 26.062 1.00 82.69 510 SER A N 1
ATOM 4086 C CA . SER A 1 510 ? -36.022 10.894 27.206 1.00 82.69 510 SER A CA 1
ATOM 4087 C C . SER A 1 510 ? -35.052 9.990 27.965 1.00 82.69 510 SER A C 1
ATOM 4089 O O . SER A 1 510 ? -34.925 10.091 29.184 1.00 82.69 510 SER A O 1
ATOM 4091 N N . GLY A 1 511 ? -34.282 9.173 27.244 1.00 75.25 511 GLY A N 1
ATOM 4092 C CA . GLY A 1 511 ? -33.293 8.295 27.855 1.00 75.25 511 GLY A CA 1
ATOM 4093 C C . GLY A 1 511 ? -32.182 9.036 28.605 1.00 75.25 511 GLY A C 1
ATOM 4094 O O . GLY A 1 511 ? -31.823 8.650 29.718 1.00 75.25 511 GLY A O 1
ATOM 4095 N N . VAL A 1 512 ? -31.656 10.131 28.043 1.00 83.31 512 VAL A N 1
ATOM 4096 C CA . VAL A 1 512 ? -30.632 10.944 28.724 1.00 83.31 512 VAL A CA 1
ATOM 4097 C C . VAL A 1 512 ? -31.212 11.670 29.941 1.00 83.31 512 VAL A C 1
ATOM 4099 O O . VAL A 1 512 ? -30.533 11.747 30.964 1.00 83.31 512 VAL A O 1
ATOM 4102 N N . ILE A 1 513 ? -32.458 12.157 29.880 1.00 85.12 513 ILE A N 1
ATOM 4103 C CA . ILE A 1 513 ? -33.144 12.748 31.043 1.00 85.12 513 ILE A CA 1
ATOM 4104 C C . ILE A 1 513 ? -33.244 11.719 32.176 1.00 85.12 513 ILE A C 1
ATOM 4106 O O . ILE A 1 513 ? -32.892 12.035 33.315 1.00 85.12 513 ILE A O 1
ATOM 4110 N N . SER A 1 514 ? -33.627 10.476 31.870 1.00 77.75 514 SER A N 1
ATOM 4111 C CA . SER A 1 514 ? -33.660 9.384 32.852 1.00 77.75 514 SER A CA 1
ATOM 4112 C C . SER A 1 514 ? -32.287 9.116 33.479 1.00 77.75 514 SER A C 1
ATOM 4114 O O . SER A 1 514 ? -32.205 8.938 34.695 1.00 77.75 514 SER A O 1
ATOM 4116 N N . MET A 1 515 ? -31.201 9.175 32.696 1.00 75.19 515 MET A N 1
ATOM 4117 C CA . MET A 1 515 ? -29.824 9.004 33.195 1.00 75.19 515 MET A CA 1
ATOM 4118 C C . MET A 1 515 ? -29.391 10.093 34.183 1.00 75.19 515 MET A C 1
ATOM 4120 O O . MET A 1 515 ? -28.604 9.822 35.085 1.00 75.19 515 MET A O 1
ATOM 4124 N N . VAL A 1 516 ? -29.865 11.333 34.028 1.00 79.19 516 VAL A N 1
ATOM 4125 C CA . VAL A 1 516 ? -29.466 12.455 34.900 1.00 79.19 516 VAL A CA 1
ATOM 4126 C C . VAL A 1 516 ? -30.466 12.744 36.019 1.00 79.19 516 VAL A C 1
ATOM 4128 O O . VAL A 1 516 ? -30.167 13.534 36.914 1.00 79.19 516 VAL A O 1
ATOM 4131 N N . ARG A 1 517 ? -31.630 12.081 36.020 1.00 79.38 517 ARG A N 1
ATOM 4132 C CA . ARG A 1 517 ? -32.731 12.326 36.964 1.00 79.38 517 ARG A CA 1
ATOM 4133 C C . ARG A 1 517 ? -32.292 12.253 38.426 1.00 79.38 517 ARG A C 1
ATOM 4135 O O . ARG A 1 517 ? -32.627 13.140 39.204 1.00 79.38 517 ARG A O 1
ATOM 4142 N N . PHE A 1 518 ? -31.469 11.271 38.791 1.00 71.81 518 PHE A N 1
ATOM 4143 C CA . PHE A 1 518 ? -30.980 11.114 40.168 1.00 71.81 518 PHE A CA 1
ATOM 4144 C C . PHE A 1 518 ? -30.184 12.334 40.670 1.00 71.81 518 PHE A C 1
ATOM 4146 O O . PHE A 1 518 ? -30.227 12.661 41.853 1.00 71.81 518 PHE A O 1
ATOM 4153 N N . LYS A 1 519 ? -29.493 13.061 39.776 1.00 70.69 519 LYS A N 1
ATOM 4154 C CA . LYS A 1 519 ? -28.743 14.280 40.128 1.00 70.69 519 LYS A CA 1
ATOM 4155 C C . LYS A 1 519 ? -29.659 15.450 40.476 1.00 70.69 519 LYS A C 1
ATOM 4157 O O . LYS A 1 519 ? -29.219 16.394 41.127 1.00 70.69 519 LYS A O 1
ATOM 4162 N N . THR A 1 520 ? -30.923 15.381 40.061 1.00 72.44 520 THR A N 1
ATOM 4163 C CA . THR A 1 520 ? -31.943 16.368 40.415 1.00 72.44 520 THR A CA 1
ATOM 4164 C C . THR A 1 520 ? -32.682 16.038 41.702 1.00 72.44 520 THR A C 1
ATOM 4166 O O . THR A 1 520 ? -33.266 16.939 42.266 1.00 72.44 520 THR A O 1
ATOM 4169 N N . GLU A 1 521 ? -32.620 14.822 42.253 1.00 66.12 521 GLU A N 1
ATOM 4170 C CA . GLU A 1 521 ? -33.350 14.492 43.497 1.00 66.12 521 GLU A CA 1
ATOM 4171 C C . GLU A 1 521 ? -32.844 15.289 44.716 1.00 66.12 521 GLU A C 1
ATOM 4173 O O . GLU A 1 521 ? -33.606 15.580 45.638 1.00 66.12 521 GLU A O 1
ATOM 4178 N N . ALA A 1 522 ? -31.570 15.698 44.699 1.00 60.94 522 ALA A N 1
ATOM 4179 C CA . ALA A 1 522 ? -30.960 16.532 45.736 1.00 60.94 522 ALA A CA 1
ATOM 4180 C C . ALA A 1 522 ? -31.159 18.050 45.525 1.00 60.94 522 ALA A C 1
ATOM 4182 O O . ALA A 1 522 ? -30.908 18.825 46.449 1.00 60.94 522 ALA A O 1
ATOM 4183 N N . LYS A 1 523 ? -31.596 18.492 44.334 1.00 70.56 523 LYS A N 1
ATOM 4184 C CA . LYS A 1 523 ? -31.780 19.911 43.968 1.00 70.56 523 LYS A CA 1
ATOM 4185 C C . LYS A 1 523 ? -33.254 20.179 43.617 1.00 70.56 523 LYS A C 1
ATOM 4187 O O . LYS A 1 523 ? -33.961 19.306 43.143 1.00 70.56 523 LYS A O 1
ATOM 4192 N N . ARG A 1 524 ? -33.782 21.389 43.823 1.00 78.19 524 ARG A N 1
ATOM 4193 C CA . ARG A 1 524 ? -35.183 21.705 43.447 1.00 78.19 524 ARG A CA 1
ATOM 4194 C C . ARG A 1 524 ? -35.284 22.048 41.957 1.00 78.19 524 ARG A C 1
ATOM 4196 O O . ARG A 1 524 ? -35.573 23.190 41.605 1.00 78.19 524 ARG A O 1
ATOM 4203 N N . ILE A 1 525 ? -34.969 21.081 41.094 1.00 85.44 525 ILE A N 1
ATOM 4204 C CA . ILE A 1 525 ? -34.889 21.263 39.639 1.00 85.44 525 ILE A CA 1
ATOM 4205 C C . ILE A 1 525 ? -35.903 20.359 38.941 1.00 85.44 525 ILE A C 1
ATOM 4207 O O . ILE A 1 525 ? -35.902 19.146 39.143 1.00 85.44 525 ILE A O 1
ATOM 4211 N N . HIS A 1 526 ? -36.730 20.939 38.073 1.00 85.06 526 HIS A N 1
ATOM 4212 C CA . HIS A 1 526 ? -37.654 20.197 37.215 1.00 85.06 526 HIS A CA 1
ATOM 4213 C C . HIS A 1 526 ? -37.125 20.118 35.780 1.00 85.06 526 HIS A C 1
ATOM 4215 O O . HIS A 1 526 ? -36.956 21.144 35.124 1.00 85.06 526 HIS A O 1
ATOM 4221 N N . ILE A 1 527 ? -36.887 18.902 35.280 1.00 88.62 527 ILE A N 1
ATOM 4222 C CA . ILE A 1 527 ? -36.493 18.664 33.884 1.00 88.62 527 ILE A CA 1
ATOM 4223 C C . ILE A 1 527 ? -37.722 18.228 33.084 1.00 88.62 527 ILE A C 1
ATOM 4225 O O . ILE A 1 527 ? -38.421 17.304 33.497 1.00 88.62 527 ILE A O 1
ATOM 4229 N N . HIS A 1 528 ? -37.969 18.867 31.942 1.00 87.06 528 HIS A N 1
ATOM 4230 C CA . HIS A 1 528 ? -39.015 18.473 30.995 1.00 87.06 528 HIS A CA 1
ATOM 4231 C C . HIS A 1 528 ? -38.500 18.509 29.551 1.00 87.06 528 HIS A C 1
ATOM 4233 O O . HIS A 1 528 ? -37.513 19.182 29.241 1.00 87.06 528 HIS A O 1
ATOM 4239 N N . SER A 1 529 ? -39.159 17.757 28.666 1.00 88.94 529 SER A N 1
ATOM 4240 C CA . SER A 1 529 ? -38.870 17.751 27.233 1.00 88.94 529 SER A CA 1
ATOM 4241 C C . SER A 1 529 ? -40.107 18.146 26.435 1.00 88.94 529 SER A C 1
ATOM 4243 O O . SER A 1 529 ? -41.154 17.525 26.583 1.00 88.94 529 SER A O 1
ATOM 4245 N N . ASP A 1 530 ? -39.940 19.135 25.557 1.00 85.62 530 ASP A N 1
ATOM 4246 C CA . ASP A 1 530 ? -40.973 19.673 24.666 1.00 85.62 530 ASP A CA 1
ATOM 4247 C C . ASP A 1 530 ? -40.571 19.435 23.200 1.00 85.62 530 ASP A C 1
ATOM 4249 O O . ASP A 1 530 ? -40.341 20.362 22.417 1.00 85.62 530 ASP A O 1
ATOM 4253 N N . ILE A 1 531 ? -40.425 18.164 22.819 1.00 85.38 531 ILE A N 1
ATOM 4254 C CA . ILE A 1 531 ? -40.201 17.765 21.422 1.00 85.38 531 ILE A CA 1
ATOM 4255 C C . ILE A 1 531 ? -41.557 17.374 20.810 1.00 85.38 531 ILE A C 1
ATOM 4257 O O . ILE A 1 531 ? -42.183 16.434 21.300 1.00 85.38 531 ILE A O 1
ATOM 4261 N N . PRO A 1 532 ? -42.036 18.064 19.755 1.00 77.19 532 PRO A N 1
ATOM 4262 C CA . PRO A 1 532 ? -43.318 17.750 19.123 1.00 77.19 532 PRO A CA 1
ATOM 4263 C C . PRO A 1 532 ? -43.346 16.316 18.587 1.00 77.19 532 PRO A C 1
ATOM 4265 O O . PRO A 1 532 ? -42.445 15.936 17.852 1.00 77.19 532 PRO A O 1
ATOM 4268 N N . SER A 1 533 ? -44.385 15.537 18.896 1.00 73.12 533 SER A N 1
ATOM 4269 C CA . SER A 1 533 ? -44.612 14.226 18.272 1.00 73.12 533 SE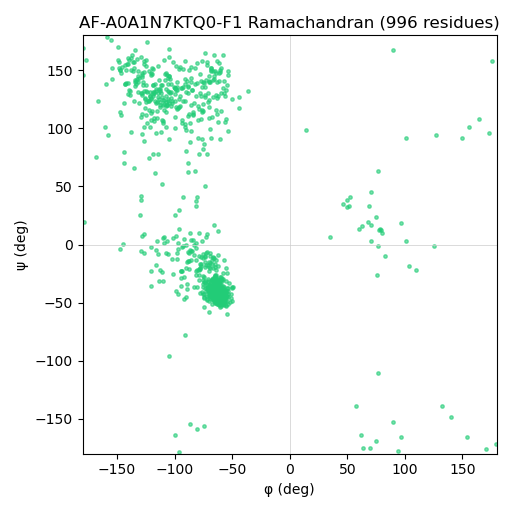R A CA 1
ATOM 4270 C C . SER A 1 533 ? -45.727 14.335 17.221 1.00 73.12 533 SER A C 1
ATOM 4272 O O . SER A 1 533 ? -46.812 14.815 17.564 1.00 73.12 533 SER A O 1
ATOM 4274 N N . PRO A 1 534 ? -45.508 13.922 15.955 1.00 68.31 534 PRO A N 1
ATOM 4275 C CA . PRO A 1 534 ? -44.289 13.316 15.397 1.00 68.31 534 PRO A CA 1
ATOM 4276 C C . PRO A 1 534 ? -43.167 14.336 15.090 1.00 68.31 534 PRO A C 1
ATOM 4278 O O . PRO A 1 534 ? -43.452 15.453 14.661 1.00 68.31 534 PRO A O 1
ATOM 4281 N N . PHE A 1 535 ? -41.898 13.923 15.237 1.00 82.50 535 PHE A N 1
ATOM 4282 C CA . PHE A 1 535 ? -40.692 14.711 14.907 1.00 82.50 535 PHE A CA 1
ATOM 4283 C C . PHE A 1 535 ? -39.830 13.997 13.842 1.00 82.50 535 PHE A C 1
ATOM 4285 O O . PHE A 1 535 ? -39.770 12.764 13.857 1.00 82.50 535 PHE A O 1
ATOM 4292 N N . PRO A 1 536 ? -39.134 14.703 12.925 1.00 82.94 536 PRO A N 1
ATOM 4293 C CA . PRO A 1 536 ? -38.273 14.062 11.927 1.00 82.94 536 PRO A CA 1
ATOM 4294 C C . PRO A 1 536 ? -37.058 13.349 12.545 1.00 82.94 536 PRO A C 1
ATOM 4296 O O . PRO A 1 536 ? -36.446 13.829 13.503 1.00 82.94 536 PRO A O 1
ATOM 4299 N N . ARG A 1 537 ? -36.654 12.221 11.941 1.00 86.69 537 ARG A N 1
ATOM 4300 C CA . ARG A 1 537 ? -35.416 11.510 12.306 1.00 86.69 537 ARG A CA 1
ATOM 4301 C C . ARG A 1 537 ? -34.194 12.333 11.901 1.00 86.69 537 ARG A C 1
ATOM 4303 O O . ARG A 1 537 ? -34.147 12.914 10.816 1.00 86.69 537 ARG A O 1
ATOM 4310 N N . VAL A 1 538 ? -33.176 12.343 12.755 1.00 89.19 538 VAL A N 1
ATOM 4311 C CA . VAL A 1 538 ? -31.917 13.067 12.526 1.00 89.19 538 VAL A CA 1
ATOM 4312 C C . VAL A 1 538 ? -30.812 12.103 12.109 1.00 89.19 538 VAL A C 1
ATOM 4314 O O . VAL A 1 538 ? -30.675 11.023 12.678 1.00 89.19 538 VAL A O 1
ATOM 4317 N N . LEU A 1 539 ? -29.999 12.480 11.124 1.00 87.00 539 LEU A N 1
ATOM 4318 C CA . LEU A 1 539 ? -28.871 11.674 10.665 1.00 87.00 539 LEU A CA 1
ATOM 4319 C C . LEU A 1 539 ? -27.683 11.851 11.624 1.00 87.00 539 LEU A C 1
ATOM 4321 O O . LEU A 1 539 ? -26.846 12.745 11.459 1.00 87.00 539 LEU A O 1
ATOM 4325 N N . ALA A 1 540 ? -27.597 10.984 12.630 1.00 87.12 540 ALA A N 1
ATOM 4326 C CA . ALA A 1 540 ? -26.608 11.081 13.698 1.00 87.12 540 ALA A CA 1
ATOM 4327 C C . ALA A 1 540 ? -26.001 9.724 14.074 1.00 87.12 540 ALA A C 1
ATOM 4329 O O . ALA A 1 540 ? -26.553 8.663 13.787 1.00 87.12 540 ALA A O 1
ATOM 4330 N N . ASN A 1 541 ? -24.843 9.756 14.734 1.00 86.44 541 ASN A N 1
ATOM 4331 C CA . ASN A 1 541 ? -24.346 8.603 15.475 1.00 86.44 541 ASN A CA 1
ATOM 4332 C C . ASN A 1 541 ? -24.992 8.620 16.874 1.00 86.44 541 ASN A C 1
ATOM 4334 O O . ASN A 1 541 ? -24.712 9.525 17.666 1.00 86.44 541 ASN A O 1
ATOM 4338 N N . LYS A 1 542 ? -25.847 7.627 17.177 1.00 80.69 542 LYS A N 1
ATOM 4339 C CA . LYS A 1 542 ? -26.649 7.551 18.420 1.00 80.69 542 LYS A CA 1
ATOM 4340 C C . LYS A 1 542 ? -25.786 7.752 19.676 1.00 80.69 542 LYS A C 1
ATOM 4342 O O . LYS A 1 542 ? -26.092 8.616 20.490 1.00 80.69 542 LYS A O 1
ATOM 4347 N N . ASN A 1 543 ? -24.651 7.061 19.794 1.00 72.19 543 ASN A N 1
ATOM 4348 C CA . ASN A 1 543 ? -23.794 7.122 20.989 1.00 72.19 543 ASN A CA 1
ATOM 4349 C C . ASN A 1 543 ? -23.127 8.488 21.186 1.00 72.19 543 ASN A C 1
ATOM 4351 O O . ASN A 1 543 ? -23.011 8.979 22.311 1.00 72.19 543 ASN A O 1
ATOM 4355 N N . ARG A 1 544 ? -22.709 9.133 20.092 1.00 84.12 544 ARG A N 1
ATOM 4356 C CA . ARG A 1 544 ? -22.132 10.483 20.149 1.00 84.12 544 ARG A CA 1
ATOM 4357 C C . ARG A 1 544 ? -23.192 11.549 20.413 1.00 84.12 544 ARG A C 1
ATOM 4359 O O . ARG A 1 544 ? -22.889 12.525 21.091 1.00 84.12 544 ARG A O 1
ATOM 4366 N N . LEU A 1 545 ? -24.424 11.343 19.950 1.00 86.69 545 LEU A N 1
ATOM 4367 C CA . LEU A 1 545 ? -25.556 12.205 20.284 1.00 86.69 545 LEU A CA 1
ATOM 4368 C C . LEU A 1 545 ? -25.919 12.125 21.775 1.00 86.69 545 LEU A C 1
ATOM 4370 O O . LEU A 1 545 ? -26.070 13.165 22.411 1.00 86.69 545 LEU A O 1
ATOM 4374 N N . ILE A 1 546 ? -25.956 10.919 22.356 1.00 82.62 546 ILE A N 1
ATOM 4375 C CA . ILE A 1 546 ? -26.135 10.727 23.808 1.00 82.62 546 ILE A CA 1
ATOM 4376 C C . ILE A 1 546 ? -25.028 11.469 24.578 1.00 82.62 546 ILE A C 1
ATOM 4378 O O . ILE A 1 546 ? -25.310 12.153 25.557 1.00 82.62 546 ILE A O 1
ATOM 4382 N N . GLN A 1 547 ? -23.770 11.397 24.123 1.00 79.69 547 GLN A N 1
ATOM 4383 C CA . GLN A 1 547 ? -22.647 12.115 24.744 1.00 79.69 547 GLN A CA 1
ATOM 4384 C C . GLN A 1 547 ? -22.805 13.643 24.675 1.00 79.69 547 GLN A C 1
ATOM 4386 O O . GLN A 1 547 ? -22.530 14.326 25.661 1.00 79.69 547 GLN A O 1
ATOM 4391 N N . ILE A 1 548 ? -23.272 14.180 2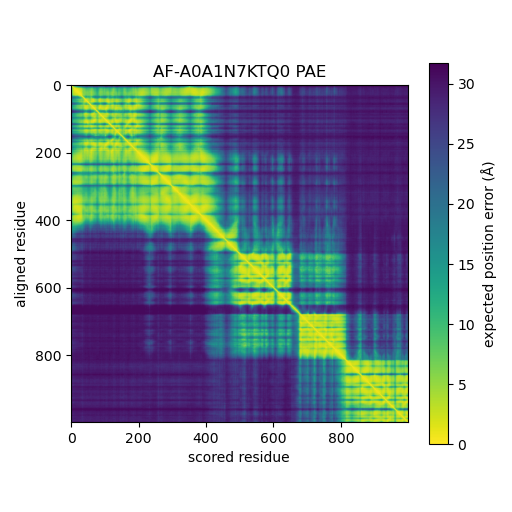3.542 1.00 88.25 548 ILE A N 1
ATOM 4392 C CA . ILE A 1 548 ? -23.562 15.614 23.396 1.00 88.25 548 ILE A CA 1
ATOM 4393 C C . ILE A 1 548 ? -24.634 16.048 24.401 1.00 88.25 548 ILE A C 1
ATOM 4395 O O . ILE A 1 548 ? -24.409 16.979 25.171 1.00 88.25 548 ILE A O 1
ATOM 4399 N N . LEU A 1 549 ? -25.777 15.358 24.414 1.00 88.81 549 LEU A N 1
ATOM 4400 C CA . LEU A 1 549 ? -26.917 15.705 25.265 1.00 88.81 549 LEU A CA 1
ATOM 4401 C C . LEU A 1 549 ? -26.596 15.556 26.751 1.00 88.81 549 LEU A C 1
ATOM 4403 O O . LEU A 1 549 ? -26.926 16.445 27.529 1.00 88.81 549 LEU A O 1
ATOM 4407 N N . TYR A 1 550 ? -25.897 14.485 27.133 1.00 83.88 550 TYR A N 1
ATOM 4408 C CA . TYR A 1 550 ? -25.465 14.272 28.510 1.00 83.88 550 TYR A CA 1
ATOM 4409 C C . TYR A 1 550 ? -24.573 15.418 29.002 1.00 83.88 550 TYR A C 1
ATOM 4411 O O . TYR A 1 550 ? -24.829 15.975 30.062 1.00 83.88 550 TYR A O 1
ATOM 4419 N N . ASN A 1 551 ? -23.574 15.832 28.212 1.00 83.38 551 ASN A N 1
ATOM 4420 C CA . ASN A 1 551 ? -22.674 16.925 28.593 1.00 83.38 551 ASN A CA 1
ATOM 4421 C C . ASN A 1 551 ? -23.394 18.277 28.716 1.00 83.38 551 ASN A C 1
ATOM 4423 O O . ASN A 1 551 ? -22.999 19.112 29.529 1.00 83.38 551 ASN A O 1
ATOM 4427 N N . LEU A 1 552 ? -24.424 18.523 27.903 1.00 88.94 552 LEU A N 1
ATOM 4428 C CA . LEU A 1 552 ? -25.220 19.749 27.992 1.00 88.94 552 LEU A CA 1
ATOM 4429 C C . LEU A 1 552 ? -26.161 19.724 29.204 1.00 88.94 552 LEU A C 1
ATOM 4431 O O . LEU A 1 552 ? -26.198 20.695 29.956 1.00 88.94 552 LEU A O 1
ATOM 4435 N N . LEU A 1 553 ? -26.858 18.610 29.440 1.00 88.00 553 LEU A N 1
ATOM 4436 C CA . LEU A 1 553 ? -27.767 18.448 30.578 1.00 88.00 553 LEU A CA 1
ATOM 4437 C C . LEU A 1 553 ? -27.035 18.405 31.924 1.00 88.00 553 LEU A C 1
ATOM 4439 O O . LEU A 1 553 ? -27.495 19.014 32.885 1.00 88.00 553 LEU A O 1
ATOM 4443 N N . ASP A 1 554 ? -25.877 17.749 31.997 1.00 81.94 554 ASP A N 1
ATOM 4444 C CA . ASP A 1 554 ? -25.044 17.732 33.204 1.00 81.94 554 ASP A CA 1
ATOM 4445 C C . ASP A 1 554 ? -24.566 19.145 33.570 1.00 81.94 554 ASP A C 1
ATOM 4447 O O . ASP A 1 554 ? -24.629 19.540 34.733 1.00 81.94 554 ASP A O 1
ATOM 4451 N N . ASN A 1 555 ? -24.181 19.954 32.574 1.00 84.44 555 ASN A N 1
ATOM 4452 C CA . ASN A 1 555 ? -23.865 21.364 32.800 1.00 84.44 555 ASN A CA 1
ATOM 4453 C C . ASN A 1 555 ? -25.096 22.158 33.261 1.00 84.44 555 ASN A C 1
ATOM 4455 O O . ASN A 1 555 ? -24.993 22.902 34.235 1.00 84.44 555 ASN A O 1
ATOM 4459 N N . ALA A 1 556 ? -26.256 21.972 32.627 1.00 87.50 556 ALA A N 1
ATOM 4460 C CA . ALA A 1 556 ? -27.491 22.652 33.019 1.00 87.50 556 ALA A CA 1
ATOM 4461 C C . ALA A 1 556 ? -27.878 22.356 34.484 1.00 87.50 556 ALA A C 1
ATOM 4463 O O . ALA A 1 556 ? -28.174 23.279 35.241 1.00 87.50 556 ALA A O 1
ATOM 4464 N N . ILE A 1 557 ? -27.792 21.094 34.926 1.00 84.00 557 ILE A N 1
ATOM 4465 C CA . ILE A 1 557 ? -28.071 20.680 36.318 1.00 84.00 557 ILE A CA 1
ATOM 4466 C C . ILE A 1 557 ? -27.049 21.267 37.293 1.00 84.00 557 ILE A C 1
ATOM 4468 O O . ILE A 1 557 ? -27.380 21.665 38.411 1.00 84.00 557 ILE A O 1
ATOM 4472 N N . LYS A 1 558 ? -25.782 21.309 36.888 1.00 79.31 558 LYS A N 1
ATOM 4473 C CA . LYS A 1 558 ? -24.697 21.790 37.738 1.00 79.31 558 LYS A CA 1
ATOM 4474 C C . LYS A 1 558 ? -24.792 23.292 38.006 1.00 79.31 558 LYS A C 1
ATOM 4476 O O . LYS A 1 558 ? -24.563 23.709 39.136 1.00 79.31 558 LYS A O 1
ATOM 4481 N N . TYR A 1 559 ? -25.161 24.082 36.999 1.00 82.56 559 TYR A N 1
ATOM 4482 C CA . TYR A 1 559 ? -25.203 25.548 37.076 1.00 82.56 559 TYR A CA 1
ATOM 4483 C C . TYR A 1 559 ? -26.602 26.131 37.344 1.00 82.56 559 TYR A C 1
ATOM 4485 O O . TYR A 1 559 ? -26.763 27.353 37.367 1.00 82.56 559 TYR A O 1
ATOM 4493 N N . THR A 1 560 ? -27.590 25.274 37.619 1.00 84.81 560 THR A N 1
ATOM 4494 C CA . THR A 1 560 ? -28.933 25.662 38.074 1.00 84.81 560 THR A CA 1
ATOM 4495 C C . THR A 1 560 ? -29.124 25.223 39.527 1.00 84.81 560 THR A C 1
ATOM 4497 O O . THR A 1 560 ? -29.249 24.028 39.779 1.00 84.81 560 THR A O 1
ATOM 4500 N N . PRO A 1 561 ? -29.120 26.137 40.513 1.00 80.44 561 PRO A N 1
ATOM 4501 C CA . PRO A 1 561 ? -29.342 25.773 41.917 1.00 80.44 561 PRO A CA 1
ATOM 4502 C C . PRO A 1 561 ? -30.784 25.315 42.196 1.00 80.44 561 PRO A C 1
ATOM 4504 O O . PRO A 1 561 ? -31.009 24.295 42.850 1.00 80.44 561 PRO A O 1
ATOM 4507 N N . GLU A 1 562 ? -31.758 26.060 41.672 1.00 83.06 562 GLU A N 1
ATOM 4508 C CA . GLU A 1 562 ? -33.197 25.787 41.723 1.00 83.06 562 GLU A CA 1
ATOM 4509 C C . GLU A 1 562 ? -33.863 26.304 40.439 1.00 83.06 562 GLU A C 1
ATOM 4511 O O . GLU A 1 562 ? -33.376 27.262 39.840 1.00 83.06 562 GLU A O 1
ATOM 4516 N N . GLY A 1 563 ? -34.954 25.670 39.998 1.00 8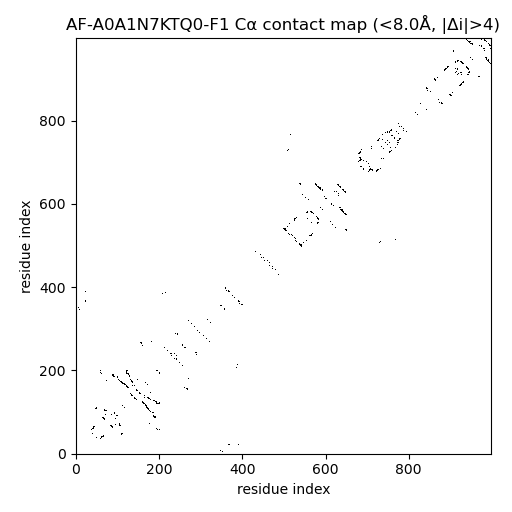7.50 563 GLY A N 1
ATOM 4517 C CA . GLY A 1 563 ? -35.701 26.105 38.813 1.00 87.50 563 GLY A CA 1
ATOM 4518 C C . GLY A 1 563 ? -36.027 24.975 37.839 1.00 87.50 563 GLY A C 1
ATOM 4519 O O . GLY A 1 563 ? -36.423 23.884 38.253 1.00 87.50 563 GLY A O 1
ATOM 4520 N N . SER A 1 564 ? -35.904 25.234 36.537 1.00 89.12 564 SER A N 1
ATOM 4521 C CA . SER A 1 564 ? -36.278 24.274 35.495 1.00 89.12 564 SER A CA 1
ATOM 4522 C C . SER A 1 564 ? -35.251 24.175 34.377 1.00 89.12 564 SER A C 1
ATOM 4524 O O . SER A 1 564 ? -34.599 25.156 34.028 1.00 89.12 564 SER A O 1
ATOM 4526 N N . ILE A 1 565 ? -35.159 22.983 33.792 1.00 93.00 565 ILE A N 1
ATOM 4527 C CA . ILE A 1 565 ? -34.377 22.709 32.588 1.00 93.00 565 ILE A CA 1
ATOM 4528 C C . ILE A 1 565 ? -35.337 22.172 31.526 1.00 93.00 565 ILE A C 1
ATOM 4530 O O . ILE A 1 565 ? -36.093 21.233 31.791 1.00 93.00 565 ILE A O 1
ATOM 4534 N N . ALA A 1 566 ? -35.316 22.764 30.337 1.00 92.19 566 ALA A N 1
ATOM 4535 C CA . ALA A 1 566 ? -36.156 22.386 29.209 1.00 92.19 566 ALA A CA 1
ATOM 4536 C C . ALA A 1 566 ? -35.293 21.880 28.047 1.00 92.19 566 ALA A C 1
ATOM 4538 O O . ALA A 1 566 ? -34.300 22.510 27.676 1.00 92.19 566 ALA A O 1
ATOM 4539 N N . VAL A 1 567 ? -35.685 20.757 27.439 1.00 93.94 567 VAL A N 1
ATOM 4540 C CA . VAL A 1 567 ? -35.092 20.273 26.181 1.00 93.94 567 VAL A CA 1
ATOM 4541 C C . VAL A 1 567 ? -36.141 20.295 25.081 1.00 93.94 567 VAL A C 1
ATOM 4543 O O . VAL A 1 567 ? -37.108 19.534 25.130 1.00 93.94 567 VAL A O 1
ATOM 4546 N N . TYR A 1 568 ? -35.938 21.129 24.065 1.00 93.00 568 TYR A N 1
ATOM 4547 C CA . TYR A 1 568 ? -36.855 21.262 22.931 1.00 93.00 568 TYR A CA 1
ATOM 4548 C C . TYR A 1 568 ? -36.096 21.293 21.605 1.00 93.00 568 TYR A C 1
ATOM 4550 O O . TYR A 1 568 ? -34.914 21.630 21.543 1.00 93.00 568 TYR A O 1
ATOM 4558 N N . ALA A 1 569 ? -36.770 20.935 20.516 1.00 91.81 569 ALA A N 1
ATOM 4559 C CA . ALA A 1 569 ? -36.170 20.896 19.187 1.00 91.81 569 ALA A CA 1
ATOM 4560 C C . ALA A 1 569 ? -37.045 21.631 18.168 1.00 91.81 569 ALA A C 1
ATOM 4562 O O . ALA A 1 569 ? -38.272 21.593 18.239 1.00 91.81 569 ALA A O 1
ATOM 4563 N N . ARG A 1 570 ? -36.410 22.318 17.213 1.00 89.75 570 ARG A N 1
ATOM 4564 C CA . ARG A 1 570 ? -37.084 23.005 16.105 1.00 89.75 570 ARG A CA 1
ATOM 4565 C C . ARG A 1 570 ? -36.549 22.505 14.774 1.00 89.75 570 ARG A C 1
ATOM 4567 O O . ARG A 1 570 ? -35.338 22.446 14.562 1.00 89.75 570 ARG A O 1
ATOM 4574 N N . GLU A 1 571 ? -37.467 22.167 13.883 1.00 84.94 571 GLU A N 1
ATOM 4575 C CA . GLU A 1 571 ? -37.167 21.784 12.509 1.00 84.94 571 GLU A CA 1
ATOM 4576 C C . GLU A 1 571 ? -36.929 23.026 11.632 1.00 84.94 571 GLU A C 1
ATOM 4578 O O . GLU A 1 571 ? -37.632 24.033 11.743 1.00 84.94 571 GLU A O 1
ATOM 4583 N N . SER A 1 572 ? -35.929 22.948 10.756 1.00 81.94 572 SER A N 1
ATOM 4584 C CA . SER A 1 572 ? -35.672 23.883 9.657 1.00 81.94 572 SER A CA 1
ATOM 4585 C C . SER A 1 572 ? -35.622 23.110 8.333 1.00 81.94 572 SER A C 1
ATOM 4587 O O . SER A 1 572 ? -35.630 21.885 8.319 1.00 81.94 572 SER A O 1
ATOM 4589 N N . THR A 1 573 ? -35.518 23.807 7.198 1.00 72.50 573 THR A N 1
ATOM 4590 C CA . THR A 1 573 ? -35.601 23.222 5.841 1.00 72.50 573 THR A CA 1
ATOM 4591 C C . THR A 1 573 ? -34.618 22.079 5.528 1.00 72.50 573 THR A C 1
ATOM 4593 O O . THR A 1 573 ? -34.850 21.341 4.577 1.00 72.50 573 THR A O 1
ATOM 4596 N N . SER A 1 574 ? -33.515 21.928 6.272 1.00 79.19 574 SER A N 1
ATOM 4597 C CA . SER A 1 574 ? -32.514 20.866 6.043 1.00 79.19 574 SER A CA 1
ATOM 4598 C C . SER A 1 574 ? -31.820 20.346 7.309 1.00 79.19 574 SER A C 1
ATOM 4600 O O . SER A 1 574 ? -30.978 19.450 7.230 1.00 79.19 574 SER A O 1
ATOM 4602 N N . GLU A 1 575 ? -32.110 20.929 8.470 1.00 89.31 575 GLU A N 1
ATOM 4603 C CA . GLU A 1 575 ? -31.459 20.604 9.739 1.00 89.31 575 GLU A CA 1
ATOM 4604 C C . GLU A 1 575 ? -32.434 20.785 10.907 1.00 89.31 575 GLU A C 1
ATOM 4606 O O . GLU A 1 575 ? -33.347 21.608 10.852 1.00 89.31 575 GLU A O 1
ATOM 4611 N N . VAL A 1 576 ? -32.223 20.023 11.973 1.00 90.25 576 VAL A N 1
ATOM 4612 C CA . VAL A 1 576 ? -32.901 20.169 13.263 1.00 90.25 576 VAL A CA 1
ATOM 4613 C C . VAL A 1 576 ? -31.984 20.944 14.193 1.00 90.25 576 VAL A C 1
ATOM 4615 O O . VAL A 1 576 ? -30.807 20.609 14.315 1.00 90.25 576 VAL A O 1
ATOM 4618 N N . THR A 1 577 ? -32.526 21.946 14.884 1.00 92.44 577 THR A N 1
ATOM 4619 C CA . THR A 1 577 ? -31.835 22.610 15.996 1.00 92.44 577 THR A CA 1
ATOM 4620 C C . THR A 1 577 ? -32.392 22.109 17.318 1.00 92.44 577 THR A C 1
ATOM 4622 O O . THR A 1 577 ? -33.589 22.239 17.573 1.00 92.44 577 THR A O 1
ATOM 4625 N N . VAL A 1 578 ? -31.526 21.550 18.157 1.00 93.62 578 VAL A N 1
ATOM 4626 C CA . VAL A 1 578 ? -31.855 21.090 19.510 1.00 93.62 578 VAL A CA 1
ATOM 4627 C C . VAL A 1 578 ? -31.400 22.147 20.506 1.00 93.62 578 VAL A C 1
ATOM 4629 O O . VAL A 1 578 ? -30.279 22.645 20.391 1.00 93.62 578 VAL A O 1
ATOM 4632 N N . TYR A 1 579 ? -32.254 22.475 21.469 1.00 94.75 579 TYR A N 1
ATOM 4633 C CA . TYR A 1 579 ? -32.027 23.469 22.510 1.00 94.75 579 TYR A CA 1
ATOM 4634 C C . TYR A 1 579 ? -32.083 22.812 23.891 1.00 94.75 579 TYR A C 1
ATOM 4636 O O . TYR A 1 579 ? -32.962 21.994 24.160 1.00 94.75 579 TYR A O 1
ATOM 4644 N N . VAL A 1 580 ? -31.147 23.194 24.756 1.00 94.69 580 VAL A N 1
ATOM 4645 C CA . VAL A 1 580 ? -31.131 22.882 26.188 1.00 94.69 580 VAL A CA 1
ATOM 4646 C C . VAL A 1 580 ? -31.144 24.219 26.919 1.00 94.69 580 VAL A C 1
ATOM 4648 O O . VAL A 1 580 ? -30.157 24.956 26.871 1.00 94.69 580 VAL A O 1
ATOM 4651 N N . GLU A 1 581 ? -32.284 24.548 27.516 1.00 94.00 581 GLU A N 1
ATOM 4652 C CA . GLU A 1 581 ? -32.528 25.786 28.254 1.00 94.00 581 GLU A CA 1
ATOM 4653 C C . GLU A 1 581 ? -32.512 25.505 29.756 1.00 94.00 581 GLU A C 1
ATOM 4655 O O . GLU A 1 581 ? -33.175 24.585 30.229 1.00 94.00 581 GLU A O 1
ATOM 4660 N N . ASP A 1 582 ? -31.755 26.299 30.500 1.00 92.44 582 ASP A N 1
ATOM 4661 C CA . ASP A 1 582 ? -31.686 26.275 31.955 1.00 92.44 582 ASP A CA 1
ATOM 4662 C C . ASP A 1 582 ? -32.048 27.646 32.526 1.00 92.44 582 ASP A C 1
ATOM 4664 O O . ASP A 1 582 ? -31.776 28.669 31.903 1.00 92.44 582 ASP A O 1
ATOM 4668 N N . THR A 1 583 ? -32.638 27.673 33.723 1.00 89.25 583 THR A N 1
ATOM 4669 C CA . THR A 1 583 ? -32.923 28.906 34.478 1.00 89.25 583 THR A CA 1
ATOM 4670 C C . THR A 1 583 ? -31.828 29.216 35.507 1.00 89.25 583 THR A C 1
ATOM 4672 O O . THR A 1 583 ? -32.120 29.733 36.585 1.00 89.25 583 THR A O 1
ATOM 4675 N N . GLY A 1 584 ? -30.586 28.811 35.233 1.00 85.44 584 GLY A N 1
ATOM 4676 C CA . GLY A 1 584 ? -29.458 28.918 36.150 1.00 85.44 584 GLY A CA 1
ATOM 4677 C C . GLY A 1 584 ? -28.811 30.304 36.197 1.00 85.44 584 GLY A C 1
ATOM 4678 O O . GLY A 1 584 ? -29.390 31.320 35.819 1.00 85.44 584 GLY A O 1
ATOM 4679 N N . ILE A 1 585 ? -27.559 30.348 36.656 1.00 83.81 585 ILE A N 1
ATOM 4680 C CA . ILE A 1 585 ? -26.808 31.598 36.900 1.00 83.81 585 ILE A CA 1
ATOM 4681 C C . ILE A 1 585 ? -26.460 32.397 35.626 1.00 83.81 585 ILE A C 1
ATOM 4683 O O . ILE A 1 585 ? -26.063 33.559 35.708 1.00 83.81 585 ILE A O 1
ATOM 4687 N N . GLY A 1 586 ? -26.611 31.797 34.443 1.00 83.81 586 GLY A N 1
ATOM 4688 C CA . GLY A 1 586 ? -26.242 32.419 33.171 1.00 83.81 586 GLY A CA 1
ATOM 4689 C C . GLY A 1 586 ? -24.728 32.585 32.962 1.00 83.81 586 GLY A C 1
ATOM 4690 O O . GLY A 1 586 ? -23.918 32.110 33.754 1.00 83.81 586 GLY A O 1
ATOM 4691 N N . LEU A 1 587 ? -24.347 33.248 31.863 1.00 83.44 587 LEU A N 1
ATOM 4692 C CA . LEU A 1 587 ? -22.961 33.467 31.432 1.00 83.44 587 LEU A CA 1
ATOM 4693 C C . LEU A 1 587 ? -22.676 34.949 31.148 1.00 83.44 587 LEU A C 1
ATOM 4695 O O . LEU A 1 587 ? -23.515 35.676 30.593 1.00 83.44 587 LEU A O 1
ATOM 4699 N N . THR A 1 588 ? -21.450 35.392 31.429 1.00 82.56 588 THR A N 1
ATOM 4700 C CA . THR A 1 588 ? -20.974 36.739 31.072 1.00 82.56 588 THR A CA 1
ATOM 4701 C C . THR A 1 588 ? -20.702 36.871 29.567 1.00 82.56 588 THR A C 1
ATOM 4703 O O . THR A 1 588 ? -20.589 35.892 28.827 1.00 82.56 588 THR A O 1
ATOM 4706 N N . GLN A 1 589 ? -20.571 38.107 29.067 1.00 76.69 589 GLN A N 1
ATOM 4707 C CA . GLN A 1 589 ? -20.234 38.336 27.653 1.00 76.69 589 GLN A CA 1
ATOM 4708 C C . GLN A 1 589 ? -18.846 37.794 27.271 1.00 76.69 589 GLN A C 1
ATOM 4710 O O . GLN A 1 589 ? -18.662 37.365 26.133 1.00 76.69 589 GLN A O 1
ATOM 4715 N N . GLU A 1 590 ? -17.886 37.767 28.202 1.00 72.81 590 GLU A N 1
ATOM 4716 C CA . GLU A 1 590 ? -16.557 37.205 27.940 1.00 72.81 590 GLU A CA 1
ATOM 4717 C C . GLU A 1 590 ? -16.571 35.674 27.898 1.00 72.81 590 GLU A C 1
ATOM 4719 O O . GLU A 1 590 ? -15.969 35.093 26.990 1.00 72.81 590 GLU A O 1
ATOM 4724 N N . GLY A 1 591 ? -17.278 34.993 28.806 1.00 71.50 591 GLY A N 1
ATOM 4725 C CA . GLY A 1 591 ? -17.289 33.531 28.781 1.00 71.50 591 GLY A CA 1
ATOM 4726 C C . GLY A 1 591 ? -18.126 32.946 27.657 1.00 71.50 591 GLY A C 1
ATOM 4727 O O . GLY A 1 591 ? -17.706 31.932 27.109 1.00 71.50 591 GLY A O 1
ATOM 4728 N N . LYS A 1 592 ? -19.182 33.610 27.161 1.00 78.12 592 LYS A N 1
ATOM 4729 C CA . LYS A 1 592 ? -19.858 33.188 25.908 1.00 78.12 592 LYS A CA 1
ATOM 4730 C C . LYS A 1 592 ? -18.882 32.971 24.747 1.00 78.12 592 LYS A C 1
ATOM 4732 O O . LYS A 1 592 ? -19.059 32.046 23.958 1.00 78.12 592 LYS A O 1
ATOM 4737 N N . GLY A 1 593 ? -17.849 33.813 24.644 1.00 72.31 593 GLY A N 1
ATOM 4738 C CA . GLY A 1 593 ? -16.845 33.743 23.582 1.00 72.31 593 GLY A CA 1
ATOM 4739 C C . GLY A 1 593 ? -15.799 32.641 23.763 1.00 72.31 593 GLY A C 1
ATOM 4740 O O . GLY A 1 593 ? -15.140 32.278 22.790 1.00 72.31 593 GLY A O 1
ATOM 4741 N N . ARG A 1 594 ? -15.629 32.104 24.980 1.00 78.00 594 ARG A N 1
ATOM 4742 C CA . ARG A 1 594 ? -14.522 31.189 25.310 1.00 78.00 594 ARG A CA 1
ATOM 4743 C C . ARG A 1 594 ? -14.947 29.853 25.927 1.00 78.00 594 ARG A C 1
ATOM 4745 O O . ARG A 1 594 ? -14.112 28.967 26.045 1.00 78.00 594 ARG A O 1
ATOM 4752 N N . ILE A 1 595 ? -16.227 29.664 26.248 1.00 80.44 595 ILE A N 1
ATOM 4753 C CA . ILE A 1 595 ? -16.750 28.465 26.933 1.00 80.44 595 ILE A CA 1
ATOM 4754 C C . ILE A 1 595 ? -16.573 27.155 26.138 1.00 80.44 595 ILE A C 1
ATOM 4756 O O . ILE A 1 595 ? -16.640 26.063 26.693 1.00 80.44 595 ILE A O 1
ATOM 4760 N N . PHE A 1 596 ? -16.337 27.245 24.826 1.00 81.94 596 PHE A N 1
ATOM 4761 C CA . PHE A 1 596 ? -16.055 26.089 23.970 1.00 81.94 596 PHE A CA 1
ATOM 4762 C C . PHE A 1 596 ? -14.556 25.843 23.729 1.00 81.94 596 PHE A C 1
ATOM 4764 O O . PHE A 1 596 ? -14.213 24.938 22.964 1.00 81.94 596 PHE A O 1
ATOM 4771 N N . GLU A 1 597 ? -13.671 26.648 24.321 1.00 75.31 597 GLU A N 1
ATOM 4772 C CA . GLU A 1 597 ? -12.224 26.430 24.275 1.00 75.31 597 GLU A CA 1
ATOM 4773 C C . GLU A 1 597 ? -11.786 25.472 25.398 1.00 75.31 597 GLU A C 1
ATOM 4775 O O . GLU A 1 597 ? -12.351 25.519 26.494 1.00 75.31 597 GLU A O 1
ATOM 4780 N N . PRO A 1 598 ? -10.795 24.589 25.161 1.00 66.31 598 PRO A N 1
ATOM 4781 C CA . PRO A 1 598 ? -10.334 23.637 26.169 1.00 66.31 598 PRO A CA 1
ATOM 4782 C C . PRO A 1 598 ? -9.914 24.312 27.478 1.00 66.31 598 PRO A C 1
ATOM 4784 O O . PRO A 1 598 ? -9.183 25.304 27.459 1.00 66.31 598 PRO A O 1
ATOM 4787 N N . TYR A 1 599 ? -10.319 23.719 28.606 1.00 60.28 599 TYR A N 1
ATOM 4788 C CA . TYR A 1 599 ? -9.936 24.123 29.968 1.00 60.28 599 TYR A CA 1
ATOM 4789 C C . TYR A 1 599 ? -10.480 25.483 30.433 1.00 60.28 599 TYR A C 1
ATOM 4791 O O . TYR A 1 599 ? -9.942 26.068 31.375 1.00 60.28 599 TYR A O 1
ATOM 4799 N N . GLN A 1 600 ? -11.532 26.003 29.795 1.00 59.25 600 GLN A N 1
ATOM 4800 C CA . GLN A 1 600 ? -12.157 27.265 30.197 1.00 59.25 600 GLN A CA 1
ATOM 4801 C C . GLN A 1 600 ? -13.505 27.035 30.894 1.00 59.25 600 GLN A C 1
ATOM 4803 O O . GLN A 1 600 ? -14.415 26.440 30.324 1.00 59.25 600 GLN A O 1
ATOM 4808 N N . SER A 1 601 ? -13.631 27.553 32.120 1.00 56.91 601 SER A N 1
ATOM 4809 C CA . SER A 1 601 ? -14.874 27.660 32.901 1.00 56.91 601 SER A CA 1
ATOM 4810 C C . SER A 1 601 ? -14.951 29.075 33.494 1.00 56.91 601 SER A C 1
ATOM 4812 O O . SER A 1 601 ? -13.929 29.604 33.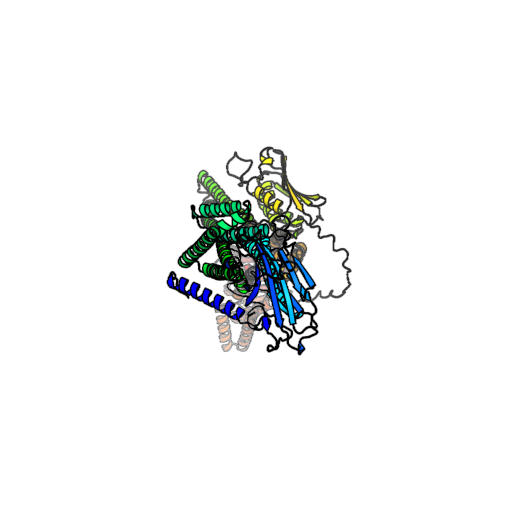923 1.00 56.91 601 SER A O 1
ATOM 4814 N N . GLU A 1 602 ? -16.134 29.702 33.527 1.00 50.38 602 GLU A N 1
ATOM 4815 C CA . GLU A 1 602 ? -16.295 31.097 33.998 1.00 50.38 602 GLU A CA 1
ATOM 4816 C C . GLU A 1 602 ? -16.080 31.290 35.513 1.00 50.38 602 GLU A C 1
ATOM 4818 O O . GLU A 1 602 ? -15.780 32.395 35.959 1.00 50.38 602 GLU A O 1
ATOM 4823 N N . SER A 1 603 ? -16.176 30.235 36.323 1.00 45.06 603 SER A N 1
ATOM 4824 C CA . SER A 1 603 ? -16.005 30.320 37.777 1.00 45.06 603 SER A CA 1
ATOM 4825 C C . SER A 1 603 ? -14.529 30.188 38.183 1.00 45.06 603 SER A C 1
ATOM 4827 O O . SER A 1 603 ? -14.055 29.086 38.460 1.00 45.06 603 SER A O 1
ATOM 4829 N N . VAL A 1 604 ? -13.792 31.304 38.225 1.00 39.34 604 VAL A N 1
ATOM 4830 C CA . VAL A 1 604 ? -12.401 31.359 38.741 1.00 39.34 604 VAL A CA 1
ATOM 4831 C C . VAL A 1 604 ? -12.344 31.745 40.234 1.00 39.34 604 VAL A C 1
ATOM 4833 O O . VAL A 1 604 ? -11.277 31.735 40.840 1.00 39.34 604 VAL A O 1
ATOM 4836 N N . SER A 1 605 ? -13.478 32.017 40.884 1.00 34.16 605 SER A N 1
ATOM 4837 C CA . SER A 1 605 ? -13.501 32.437 42.291 1.00 34.16 605 SER A CA 1
ATOM 4838 C C . SER A 1 605 ? -14.706 31.881 43.049 1.00 34.16 605 SER A C 1
ATOM 4840 O O . SER A 1 605 ? -15.709 32.563 43.197 1.00 34.16 605 SER A O 1
ATOM 4842 N N . ASP A 1 606 ? -14.626 30.616 43.452 1.00 29.42 606 ASP A N 1
ATOM 4843 C CA . ASP A 1 606 ? -14.919 30.156 44.816 1.00 29.42 606 ASP A CA 1
ATOM 4844 C C . ASP A 1 606 ? -14.707 28.637 44.891 1.00 29.42 606 ASP A C 1
ATOM 4846 O O . ASP A 1 606 ? -14.839 27.909 43.908 1.00 29.42 606 ASP A O 1
ATOM 4850 N N . TYR A 1 607 ? -14.242 28.185 46.051 1.00 34.00 607 TYR A N 1
ATOM 4851 C CA . TYR A 1 607 ? -13.682 26.863 46.324 1.00 34.00 607 TYR A CA 1
ATOM 4852 C C . TYR A 1 607 ? -14.461 25.677 45.711 1.00 34.00 607 TYR A C 1
ATOM 4854 O O . TYR A 1 607 ? -15.657 25.535 45.924 1.00 34.00 607 TYR A O 1
ATOM 4862 N N . PHE A 1 608 ? -13.727 24.830 44.971 1.00 37.22 608 PHE A N 1
ATOM 4863 C CA . PHE A 1 608 ? -13.698 23.350 44.892 1.00 37.22 608 PHE A CA 1
ATOM 4864 C C . PHE A 1 608 ? -14.950 22.458 45.054 1.00 37.22 608 PHE A C 1
ATOM 4866 O O . PHE A 1 608 ? -14.792 21.238 45.040 1.00 37.22 608 PHE A O 1
ATOM 4873 N N . THR A 1 609 ? -16.172 22.980 45.145 1.00 37.50 609 THR A N 1
ATOM 4874 C CA . THR A 1 609 ? -17.316 22.134 45.529 1.00 37.50 609 THR A CA 1
ATOM 4875 C C . THR A 1 609 ? -18.126 21.546 44.370 1.00 37.50 609 THR A C 1
ATOM 4877 O O . THR A 1 609 ? -18.627 20.443 44.537 1.00 37.50 609 THR A O 1
ATOM 4880 N N . GLU A 1 610 ? -18.220 22.167 43.182 1.00 38.97 610 GLU A N 1
ATOM 4881 C CA . GLU A 1 610 ? -19.082 21.610 42.106 1.00 38.97 610 GLU A CA 1
ATOM 4882 C C . GLU A 1 610 ? -18.562 21.779 40.656 1.00 38.97 610 GLU A C 1
ATOM 4884 O O . GLU A 1 610 ? -19.204 21.316 39.718 1.00 38.97 610 GLU A O 1
ATOM 4889 N N . GLY A 1 611 ? -17.393 22.392 40.415 1.00 42.09 611 GLY A N 1
ATOM 4890 C CA . GLY A 1 611 ? -16.918 22.822 39.083 1.00 42.09 611 GLY A CA 1
ATOM 4891 C C . GLY A 1 611 ? -16.065 21.823 38.271 1.00 42.09 611 GLY A C 1
ATOM 4892 O O . GLY A 1 611 ? -14.862 21.727 38.474 1.00 42.09 611 GLY A O 1
ATOM 4893 N N . GLY A 1 612 ? -16.649 21.134 37.281 1.00 53.03 612 GLY A N 1
ATOM 4894 C CA . GLY A 1 612 ? -15.922 20.387 36.224 1.00 53.03 612 GLY A CA 1
ATOM 4895 C C . GLY A 1 612 ? -14.930 21.219 35.366 1.00 53.03 612 GLY A C 1
ATOM 4896 O O . GLY A 1 612 ? -15.012 22.442 35.308 1.00 53.03 612 GLY A O 1
ATOM 4897 N N . ILE A 1 613 ? -14.009 20.546 34.657 1.00 54.22 613 ILE A N 1
ATOM 4898 C CA . ILE A 1 613 ? -12.735 21.099 34.115 1.00 54.22 613 ILE A CA 1
ATOM 4899 C C . ILE A 1 613 ? -12.867 21.876 32.787 1.00 54.22 613 ILE A C 1
ATOM 4901 O O . ILE A 1 613 ? -11.885 22.360 32.233 1.00 54.22 613 ILE A O 1
ATOM 4905 N N . GLY A 1 614 ? -14.078 22.022 32.249 1.00 61.03 614 GLY A N 1
ATOM 4906 C CA . GLY A 1 614 ? -14.286 22.768 30.999 1.00 61.03 614 GLY A CA 1
ATOM 4907 C C . GLY A 1 614 ? -13.839 22.015 29.737 1.00 61.03 614 GLY A C 1
ATOM 4908 O O . GLY A 1 614 ? -13.538 22.636 28.725 1.00 61.03 614 GLY A O 1
ATOM 4909 N N . LEU A 1 615 ? -13.782 20.675 29.774 1.00 64.94 615 LEU A N 1
ATOM 4910 C CA . LEU A 1 615 ? -13.535 19.827 28.591 1.00 64.94 615 LEU A CA 1
ATOM 4911 C C . LEU A 1 615 ? -14.824 19.332 27.914 1.00 64.94 615 LEU A C 1
ATOM 4913 O O . LEU A 1 615 ? -14.821 19.066 26.712 1.00 64.94 615 LEU A O 1
ATOM 4917 N N . GLY A 1 616 ? -15.945 19.284 28.643 1.00 71.25 616 GLY A N 1
ATOM 4918 C CA . GLY A 1 616 ? -17.221 18.778 28.126 1.00 71.25 616 GLY A CA 1
ATOM 4919 C C . GLY A 1 616 ? -17.750 19.558 26.916 1.00 71.25 616 GLY A C 1
ATOM 4920 O O . GLY A 1 616 ? -18.134 18.956 25.915 1.00 71.25 616 GLY A O 1
ATOM 4921 N N . LEU A 1 617 ? -17.717 20.893 26.957 1.00 83.44 617 LEU A N 1
ATOM 4922 C CA . LEU A 1 617 ? -18.192 21.755 25.864 1.00 83.44 617 LEU A CA 1
ATOM 4923 C C . LEU A 1 617 ? -17.264 21.759 24.629 1.00 83.44 617 LEU A C 1
ATOM 4925 O O . LEU A 1 617 ? -17.777 21.673 23.510 1.00 83.44 617 LEU A O 1
ATOM 4929 N N . PRO A 1 618 ? -15.924 21.766 24.770 1.00 80.50 618 PRO A N 1
ATOM 4930 C CA . PRO A 1 618 ? -15.012 21.487 23.658 1.00 80.50 618 PRO A CA 1
ATOM 4931 C C . PRO A 1 618 ? -15.281 20.143 22.964 1.00 80.50 618 PRO A C 1
ATOM 4933 O O . PRO A 1 618 ? -15.290 20.077 21.730 1.00 80.50 618 PRO A O 1
ATOM 4936 N N . ILE A 1 619 ? -15.555 19.080 23.734 1.00 76.81 619 ILE A N 1
ATOM 4937 C CA . ILE A 1 619 ? -15.940 17.769 23.190 1.00 76.81 619 ILE A CA 1
ATOM 4938 C C . ILE A 1 619 ? -17.262 17.887 22.424 1.00 76.81 619 ILE A C 1
ATOM 4940 O O . ILE A 1 619 ? -17.330 17.437 21.282 1.00 76.81 619 ILE A O 1
ATOM 4944 N N . VAL A 1 620 ? -18.278 18.556 22.985 1.00 86.44 620 VAL A N 1
ATOM 4945 C CA . VAL A 1 620 ? -19.554 18.823 22.291 1.00 86.44 620 VAL A CA 1
ATOM 4946 C C . VAL A 1 620 ? -19.311 19.532 20.955 1.00 86.44 620 VAL A C 1
ATOM 4948 O O . VAL A 1 620 ? -19.792 19.062 19.925 1.00 86.44 620 VAL A O 1
ATOM 4951 N N . LYS A 1 621 ? -18.507 20.603 20.928 1.00 86.44 621 LYS A N 1
ATOM 4952 C CA . LYS A 1 621 ? -18.165 21.335 19.695 1.00 86.44 621 LYS A CA 1
ATOM 4953 C C . LYS A 1 621 ? -17.498 20.434 18.660 1.00 86.44 621 LYS A C 1
ATOM 4955 O O . LYS A 1 621 ? -17.882 20.461 17.491 1.00 86.44 621 LYS A O 1
ATOM 4960 N N . LYS A 1 622 ? -16.543 19.594 19.069 1.00 82.44 622 LYS A N 1
ATOM 4961 C CA . LYS A 1 622 ? -15.873 18.648 18.163 1.00 82.44 622 LYS A CA 1
ATOM 4962 C C . LYS A 1 622 ? -16.841 17.583 17.634 1.00 82.44 622 LYS A C 1
ATOM 4964 O O . LYS A 1 622 ? -16.845 17.326 16.432 1.00 82.44 622 LYS A O 1
ATOM 4969 N N . LEU A 1 623 ? -17.686 17.004 18.491 1.00 85.00 623 LEU A N 1
ATOM 4970 C CA . LEU A 1 623 ? -18.678 15.995 18.107 1.00 85.00 623 LEU A CA 1
ATOM 4971 C C . LEU A 1 623 ? -19.743 16.566 17.159 1.00 85.00 623 LEU A C 1
ATOM 4973 O O . LEU A 1 623 ? -20.066 15.918 16.168 1.00 85.00 623 LEU A O 1
ATOM 4977 N N . VAL A 1 624 ? -20.254 17.773 17.413 1.00 88.75 624 VAL A N 1
ATOM 4978 C CA . VAL A 1 624 ? -21.243 18.448 16.552 1.00 88.75 624 VAL A CA 1
ATOM 4979 C C . VAL A 1 624 ? -20.638 18.806 15.190 1.00 88.75 624 VAL A C 1
ATOM 4981 O O . VAL A 1 624 ? -21.231 18.497 14.157 1.00 88.75 624 VAL A O 1
ATOM 4984 N N . ASN A 1 625 ? -19.412 19.341 15.158 1.00 86.94 625 ASN A N 1
ATOM 4985 C CA . ASN A 1 625 ? -18.701 19.609 13.902 1.00 86.94 625 ASN A CA 1
ATOM 4986 C C . ASN A 1 625 ? -18.466 18.324 13.095 1.00 86.94 625 ASN A C 1
ATOM 4988 O O . ASN A 1 625 ? -18.645 18.305 11.879 1.00 86.94 625 ASN A O 1
ATOM 4992 N N . MET A 1 626 ? -18.120 17.224 13.769 1.00 82.06 626 MET A N 1
ATOM 4993 C CA . MET A 1 626 ? -17.994 15.906 13.146 1.00 82.06 626 MET A CA 1
ATOM 4994 C C . MET A 1 626 ? -19.328 15.324 12.665 1.00 82.06 626 MET A C 1
ATOM 4996 O O . MET A 1 626 ? -19.282 14.417 11.839 1.00 82.06 626 MET A O 1
ATOM 5000 N N . HIS A 1 627 ? -20.482 15.839 13.114 1.00 85.12 627 HIS A N 1
ATOM 5001 C CA . HIS A 1 627 ? -21.814 15.587 12.542 1.00 85.12 627 HIS A CA 1
ATOM 5002 C C . HIS A 1 627 ? -22.164 16.538 11.380 1.00 85.12 627 HIS A C 1
ATOM 5004 O O . HIS A 1 627 ? -23.165 16.334 10.695 1.00 85.12 627 HIS A O 1
ATOM 5010 N N . GLY A 1 628 ? -21.315 17.526 11.083 1.00 82.38 628 GLY A N 1
ATOM 5011 C CA . GLY A 1 628 ? -21.583 18.573 10.092 1.00 82.38 628 GLY A CA 1
ATOM 5012 C C . GLY A 1 628 ? -22.534 19.666 10.591 1.00 82.38 628 GLY A C 1
ATOM 5013 O O . GLY A 1 628 ? -23.021 20.445 9.779 1.00 82.38 628 GLY A O 1
ATOM 5014 N N . GLY A 1 629 ? -22.807 19.707 11.898 1.00 86.62 629 GLY A N 1
ATOM 5015 C CA . GLY A 1 629 ? -23.662 20.703 12.536 1.00 86.62 629 GLY A CA 1
ATOM 5016 C C . GLY A 1 629 ? -22.884 21.872 13.137 1.00 86.62 629 GLY A C 1
ATOM 5017 O O . GLY A 1 629 ? -21.655 21.934 13.069 1.00 86.62 629 GLY A O 1
ATOM 5018 N N . LYS A 1 630 ? -23.608 22.798 13.769 1.00 91.06 630 LYS A N 1
ATOM 5019 C CA . LYS A 1 630 ? -23.057 23.942 14.515 1.00 91.06 630 LYS A CA 1
ATOM 5020 C C . LYS A 1 630 ? -23.516 23.890 15.965 1.00 91.06 630 LYS A C 1
ATOM 5022 O O . LYS A 1 630 ? -24.628 23.452 16.219 1.00 91.06 630 LYS A O 1
ATOM 5027 N N . VAL A 1 631 ? -22.692 24.365 16.897 1.00 92.88 631 VAL A N 1
ATOM 5028 C CA . VAL A 1 631 ? -23.048 24.527 18.318 1.00 92.88 631 VAL A CA 1
ATOM 5029 C C . VAL A 1 631 ? -22.924 25.995 18.723 1.00 92.88 631 VAL A C 1
ATOM 5031 O O . VAL A 1 631 ? -22.052 26.702 18.212 1.00 92.88 631 VAL A O 1
ATOM 5034 N N . GLY A 1 632 ? -23.768 26.457 19.641 1.00 91.25 632 GLY A N 1
ATOM 5035 C CA . GLY A 1 632 ? -23.694 27.799 20.205 1.00 91.25 632 GLY A CA 1
ATOM 5036 C C . GLY A 1 632 ? -24.403 27.921 21.551 1.00 91.25 632 GLY A C 1
ATOM 5037 O O . GLY A 1 632 ? -24.966 26.957 22.069 1.00 91.25 632 GLY A O 1
ATOM 5038 N N . VAL A 1 633 ? -24.346 29.124 22.124 1.00 92.62 633 VAL A N 1
ATOM 5039 C CA . VAL A 1 633 ? -24.994 29.461 23.394 1.00 92.62 633 VAL A CA 1
ATOM 5040 C C . VAL A 1 633 ? -25.558 30.880 23.345 1.00 92.62 633 VAL A C 1
ATOM 5042 O O . VAL A 1 633 ? -24.915 31.797 22.833 1.00 92.62 633 VAL A O 1
ATOM 5045 N N . THR A 1 634 ? -26.757 31.060 23.888 1.00 89.81 634 THR A N 1
ATOM 5046 C CA . THR A 1 634 ? -27.343 32.362 24.230 1.00 89.81 634 THR A CA 1
ATOM 5047 C C . THR A 1 634 ? -27.577 32.361 25.728 1.00 89.81 634 THR A C 1
ATOM 5049 O O . THR A 1 634 ? -28.092 31.390 26.251 1.00 89.81 634 THR A O 1
ATOM 5052 N N . SER A 1 635 ? -27.160 33.392 26.449 1.00 88.94 635 SER A N 1
ATOM 5053 C CA . SER A 1 635 ? -27.258 33.390 27.911 1.00 88.94 635 SER A CA 1
ATOM 5054 C C . SER A 1 635 ? -27.319 34.819 28.437 1.00 88.94 635 SER A C 1
ATOM 5056 O O . SER A 1 635 ? -26.802 35.731 27.790 1.00 88.94 635 SER A O 1
ATOM 5058 N N . GLU A 1 636 ? -27.950 35.047 29.576 1.00 85.25 636 GLU A N 1
ATOM 5059 C CA . GLU A 1 636 ? -27.915 36.323 30.293 1.00 85.25 636 GLU A CA 1
ATOM 5060 C C . GLU A 1 636 ? -27.647 36.035 31.768 1.00 85.25 636 GLU A C 1
ATOM 5062 O O . GLU A 1 636 ? -28.211 35.095 32.323 1.00 85.25 636 GLU A O 1
ATOM 5067 N N . LEU A 1 637 ? -26.782 36.838 32.395 1.00 83.19 637 LEU A N 1
ATOM 5068 C CA . LEU A 1 637 ? -26.448 36.673 33.809 1.00 83.19 637 LEU A CA 1
ATOM 5069 C C . LEU A 1 637 ? -27.730 36.712 34.661 1.00 83.19 637 LEU A C 1
ATOM 5071 O O . LEU A 1 637 ? -28.583 37.575 34.442 1.00 83.19 637 LEU A O 1
ATOM 5075 N N . ASP A 1 638 ? -27.859 35.760 35.584 1.00 80.62 638 ASP A N 1
ATOM 5076 C CA . ASP A 1 638 ? -29.002 35.545 36.485 1.00 80.62 638 ASP A CA 1
ATOM 5077 C C . ASP A 1 638 ? -30.356 35.266 35.803 1.00 80.62 638 ASP A C 1
ATOM 5079 O O . ASP A 1 638 ? -31.406 35.315 36.446 1.00 80.62 638 ASP A O 1
ATOM 5083 N N . LYS A 1 639 ? -30.360 34.972 34.498 1.00 83.56 639 LYS A N 1
ATOM 5084 C CA . LYS A 1 639 ? -31.568 34.580 33.750 1.00 83.56 639 LYS A CA 1
ATOM 5085 C C . LYS A 1 639 ? -31.471 33.201 33.101 1.00 83.56 639 LYS A C 1
ATOM 5087 O O . LYS A 1 639 ? -32.441 32.774 32.481 1.00 83.56 639 LYS A O 1
ATOM 5092 N N . GLY A 1 640 ? -30.330 32.528 33.236 1.00 87.12 640 GLY A N 1
ATOM 5093 C CA . GLY A 1 640 ? -30.094 31.207 32.669 1.00 87.12 640 GLY A CA 1
ATOM 5094 C C . GLY A 1 640 ? -29.413 31.203 31.301 1.00 87.12 640 GLY A C 1
ATOM 5095 O O . GLY A 1 640 ? -29.004 32.242 30.765 1.00 87.12 640 GLY A O 1
ATOM 5096 N N . SER A 1 641 ? -29.236 30.003 30.747 1.00 91.62 641 SER A N 1
ATOM 5097 C CA . SER A 1 641 ? -28.560 29.782 29.465 1.00 91.62 641 SER A CA 1
ATOM 5098 C C . SER A 1 641 ? -29.353 28.871 28.534 1.00 91.62 641 SER A C 1
ATOM 5100 O O . SER A 1 641 ? -30.052 27.959 28.947 1.00 91.62 641 SER A O 1
ATOM 5102 N N . ILE A 1 642 ? -29.200 29.112 27.237 1.00 93.62 642 ILE A N 1
ATOM 5103 C CA . ILE A 1 642 ? -29.754 28.316 26.147 1.00 93.62 642 ILE A CA 1
ATOM 5104 C C . ILE A 1 642 ? -28.586 27.840 25.292 1.00 93.62 642 ILE A C 1
ATOM 5106 O O . ILE A 1 642 ? -28.043 28.591 24.472 1.00 93.62 642 ILE A O 1
ATOM 5110 N N . PHE A 1 643 ? -28.192 26.585 25.472 1.00 94.31 643 PHE A N 1
ATOM 5111 C CA . PHE A 1 643 ? -27.250 25.914 24.583 1.00 94.31 643 PHE A CA 1
ATOM 5112 C C . PHE A 1 643 ? -28.006 25.308 23.408 1.00 94.31 643 PHE A C 1
ATOM 5114 O O . PHE A 1 643 ? -29.082 24.741 23.583 1.00 94.31 643 PHE A O 1
ATOM 5121 N N . PHE A 1 644 ? -27.447 25.402 22.204 1.00 93.81 644 PHE A N 1
ATOM 5122 C CA . PHE A 1 644 ? -28.067 24.813 21.022 1.00 93.81 644 PHE A CA 1
ATOM 5123 C C . PHE A 1 644 ? -27.052 24.129 20.118 1.00 93.81 644 PHE A C 1
ATOM 5125 O O . PHE A 1 644 ? -25.895 24.547 20.032 1.00 93.81 644 PHE A O 1
ATOM 5132 N N . PHE A 1 645 ? -27.494 23.096 19.406 1.00 94.69 645 PHE A N 1
ATOM 5133 C CA . PHE A 1 645 ? -26.712 22.464 18.350 1.00 94.69 645 PHE A CA 1
ATOM 5134 C C . PHE A 1 645 ? -27.585 22.019 17.175 1.00 94.69 645 PHE A C 1
ATOM 5136 O O . PHE A 1 645 ? -28.776 21.761 17.350 1.00 94.69 645 PHE A O 1
ATOM 5143 N N . THR A 1 646 ? -26.998 21.929 15.978 1.00 93.12 646 THR A N 1
ATOM 5144 C CA . THR A 1 646 ? -27.702 21.487 14.767 1.00 93.12 646 THR A CA 1
ATOM 5145 C C . THR A 1 646 ? -27.308 20.077 14.339 1.00 93.12 646 THR A C 1
ATOM 5147 O O . THR A 1 646 ? -26.163 19.653 14.513 1.00 93.12 646 THR A O 1
ATOM 5150 N N . LEU A 1 647 ? -28.267 19.339 13.782 1.00 91.19 647 LEU A N 1
ATOM 5151 C CA . LEU A 1 647 ? -28.077 18.023 13.174 1.00 91.19 647 LEU A CA 1
ATOM 5152 C C . LEU A 1 647 ? -28.774 17.967 11.807 1.00 91.19 647 LEU A C 1
ATOM 5154 O O . LEU A 1 647 ? -29.875 18.501 11.673 1.00 91.19 647 LEU A O 1
ATOM 5158 N N . PRO A 1 648 ? -28.192 17.299 10.799 1.00 88.56 648 PRO A N 1
ATOM 5159 C CA . PRO A 1 648 ? -28.858 17.096 9.515 1.00 88.56 648 PRO A CA 1
ATOM 5160 C C . PRO A 1 648 ? -30.086 16.185 9.661 1.00 88.56 648 PRO A C 1
ATOM 5162 O O . PRO A 1 648 ? -30.049 15.204 10.407 1.00 88.56 648 PRO A O 1
ATOM 5165 N N . ILE A 1 649 ? -31.162 16.487 8.930 1.00 86.94 649 ILE A N 1
ATOM 5166 C CA . ILE A 1 649 ? -32.351 15.622 8.852 1.00 86.94 649 ILE A CA 1
ATOM 5167 C C . ILE A 1 649 ? -32.024 14.388 8.002 1.00 86.94 649 ILE A C 1
ATOM 5169 O O . ILE A 1 649 ? -31.309 14.478 6.999 1.00 86.94 649 ILE A O 1
ATOM 5173 N N . ASP A 1 650 ? -32.535 13.223 8.400 1.00 80.31 650 ASP A N 1
ATOM 5174 C CA . ASP A 1 650 ? -32.486 12.029 7.562 1.00 80.31 650 ASP A CA 1
ATOM 5175 C C . ASP A 1 650 ? -33.535 12.126 6.441 1.00 80.31 650 ASP A C 1
ATOM 5177 O O . ASP A 1 650 ? -34.690 11.729 6.587 1.00 80.31 650 ASP A O 1
ATOM 5181 N N . ASN A 1 651 ? -33.124 12.672 5.294 1.00 65.19 651 ASN A N 1
ATOM 5182 C CA . ASN A 1 651 ? -33.984 12.854 4.120 1.00 65.19 651 ASN A CA 1
ATOM 5183 C C . ASN A 1 651 ? -34.328 11.538 3.384 1.00 65.19 651 ASN A C 1
ATOM 5185 O O . ASN A 1 651 ? -34.903 11.582 2.294 1.00 65.19 651 ASN A O 1
ATOM 5189 N N . GLN A 1 652 ? -34.007 10.356 3.927 1.00 55.50 652 GLN A N 1
ATOM 5190 C CA . GLN A 1 652 ? -34.328 9.077 3.275 1.00 55.50 652 GLN A CA 1
ATOM 5191 C C . GLN A 1 652 ? -35.821 8.692 3.298 1.00 55.50 652 GLN A C 1
ATOM 5193 O O . GLN A 1 652 ? -36.185 7.628 2.800 1.00 55.50 652 GLN A O 1
ATOM 5198 N N . VAL A 1 653 ? -36.718 9.563 3.771 1.00 45.84 653 VAL A N 1
ATOM 5199 C CA . VAL A 1 653 ? -38.165 9.279 3.841 1.00 45.84 653 VAL A CA 1
ATOM 5200 C C . VAL A 1 653 ? -38.933 9.594 2.535 1.00 45.84 653 VAL A C 1
ATOM 5202 O O . VAL A 1 653 ? -40.084 9.191 2.393 1.00 45.84 653 VAL A O 1
ATOM 5205 N N . GLU A 1 654 ? -38.320 10.187 1.501 1.00 35.88 654 GLU A N 1
ATOM 5206 C CA . GLU A 1 654 ? -39.037 10.526 0.245 1.00 35.88 654 GLU A CA 1
ATOM 5207 C C . GLU A 1 654 ? -38.924 9.519 -0.923 1.00 35.88 654 GLU A C 1
ATOM 5209 O O . GLU A 1 654 ? -39.338 9.809 -2.047 1.00 35.88 654 GLU A O 1
ATOM 5214 N N . LYS A 1 655 ? -38.445 8.288 -0.691 1.00 31.16 655 LYS A N 1
ATOM 5215 C CA . LYS A 1 655 ? -38.445 7.219 -1.718 1.00 31.16 655 LYS A CA 1
ATOM 5216 C C . LYS A 1 655 ? -39.046 5.887 -1.264 1.00 31.16 655 LYS A C 1
ATOM 5218 O O . LYS A 1 655 ? -38.607 4.832 -1.698 1.00 31.16 655 LYS A O 1
ATOM 5223 N N . VAL A 1 656 ? -40.121 5.922 -0.479 1.00 36.84 656 VAL A N 1
ATOM 5224 C CA . VAL A 1 656 ? -41.025 4.765 -0.336 1.00 36.84 656 VAL A CA 1
ATOM 5225 C C . VAL A 1 656 ? -42.478 5.234 -0.423 1.00 36.84 656 VAL A C 1
ATOM 5227 O O . VAL A 1 656 ? -43.237 5.193 0.536 1.00 36.84 656 VAL A O 1
ATOM 5230 N N . LYS A 1 657 ? -42.877 5.731 -1.598 1.00 34.09 657 LYS A N 1
ATOM 5231 C CA . LYS A 1 657 ? -44.301 5.896 -1.947 1.00 34.09 657 LYS A CA 1
ATOM 5232 C C . LYS A 1 657 ? -44.716 5.243 -3.263 1.00 34.09 657 LYS A C 1
ATOM 5234 O O . LYS A 1 657 ? -45.849 5.418 -3.673 1.00 34.09 657 LYS A O 1
ATOM 5239 N N . ASN A 1 658 ? -43.846 4.443 -3.879 1.00 30.52 658 ASN A N 1
ATOM 5240 C CA . ASN A 1 658 ? -44.190 3.579 -5.009 1.00 30.52 658 ASN A CA 1
ATOM 5241 C C . ASN A 1 658 ? -43.395 2.270 -4.914 1.00 30.52 658 ASN A C 1
ATOM 5243 O O . ASN A 1 658 ? -42.482 2.025 -5.696 1.00 30.52 658 ASN A O 1
ATOM 5247 N N . VAL A 1 659 ? -43.733 1.435 -3.935 1.00 30.50 659 VAL A N 1
ATOM 5248 C CA . VAL A 1 659 ? -43.614 -0.012 -4.118 1.00 30.50 659 VAL A CA 1
ATOM 5249 C C . VAL A 1 659 ? -45.027 -0.536 -3.988 1.00 30.50 659 VAL A C 1
ATOM 5251 O O . VAL A 1 659 ? -45.654 -0.445 -2.936 1.00 30.50 659 VAL A O 1
ATOM 5254 N N . THR A 1 660 ? -45.549 -0.958 -5.130 1.00 27.28 660 THR A N 1
ATOM 5255 C CA . THR A 1 660 ? -46.790 -1.695 -5.288 1.00 27.28 660 THR A CA 1
ATOM 5256 C C . THR A 1 660 ? -46.839 -2.785 -4.225 1.00 27.28 660 THR A C 1
ATOM 5258 O O . THR A 1 660 ? -45.976 -3.659 -4.198 1.00 27.28 660 THR A O 1
ATOM 5261 N N . ILE A 1 661 ? -47.829 -2.713 -3.337 1.00 31.72 661 ILE A N 1
ATOM 5262 C CA . ILE A 1 661 ? -48.205 -3.845 -2.496 1.00 31.72 661 ILE A CA 1
ATOM 5263 C C . ILE A 1 661 ? -48.808 -4.867 -3.458 1.00 31.72 661 ILE A C 1
ATOM 5265 O O . ILE A 1 661 ? -49.992 -4.804 -3.794 1.00 31.72 661 ILE A O 1
ATOM 5269 N N . GLU A 1 662 ? -47.971 -5.770 -3.962 1.00 27.83 662 GLU A N 1
ATOM 5270 C CA . GLU A 1 662 ? -48.455 -7.081 -4.359 1.00 27.83 662 GLU A CA 1
ATOM 5271 C C . GLU A 1 662 ? -48.965 -7.752 -3.087 1.00 27.83 662 GLU A C 1
ATOM 5273 O O . GLU A 1 662 ? -48.230 -8.009 -2.134 1.00 27.83 662 GLU A O 1
ATOM 5278 N N . LYS A 1 663 ? -50.285 -7.936 -3.062 1.00 30.64 663 LYS A N 1
ATOM 5279 C CA . LYS A 1 663 ? -50.953 -8.860 -2.163 1.00 30.64 663 LYS A CA 1
ATOM 5280 C C . LYS A 1 663 ? -50.348 -10.245 -2.376 1.00 30.64 663 LYS A C 1
ATOM 5282 O O . LYS A 1 663 ? -50.729 -10.916 -3.328 1.00 30.64 663 LYS A O 1
ATOM 5287 N N . ASP A 1 664 ? -49.526 -10.682 -1.437 1.00 25.09 664 ASP A N 1
ATOM 5288 C CA . ASP A 1 664 ? -49.550 -12.075 -1.014 1.00 25.09 664 ASP A CA 1
ATOM 5289 C C . ASP A 1 664 ? -50.229 -12.144 0.353 1.00 25.09 664 ASP A C 1
ATOM 5291 O O . ASP A 1 664 ? -49.645 -11.988 1.425 1.00 25.09 664 ASP A O 1
ATOM 5295 N N . GLU A 1 665 ? -51.544 -12.337 0.278 1.00 27.59 665 GLU A N 1
ATOM 5296 C CA . GLU A 1 665 ? -52.319 -12.954 1.339 1.00 27.59 665 GLU A CA 1
ATOM 5297 C C . GLU A 1 665 ? -51.810 -14.389 1.519 1.00 27.59 665 GLU A C 1
ATOM 5299 O O . GLU A 1 665 ? -52.120 -15.259 0.705 1.00 27.59 665 GLU A O 1
ATOM 5304 N N . LYS A 1 666 ? -51.054 -14.629 2.596 1.00 27.88 666 LYS A N 1
ATOM 5305 C CA . LYS A 1 666 ? -51.246 -15.736 3.552 1.00 27.88 666 LYS A CA 1
ATOM 5306 C C . LYS A 1 666 ? -50.083 -15.788 4.541 1.00 27.88 666 LYS A C 1
ATOM 5308 O O . LYS A 1 666 ? -49.077 -16.423 4.273 1.00 27.88 666 LYS A O 1
ATOM 5313 N N . GLU A 1 667 ? -50.289 -15.168 5.699 1.00 26.92 667 GLU A N 1
ATOM 5314 C CA . GLU A 1 667 ? -50.004 -15.772 7.011 1.00 26.92 667 GLU A CA 1
ATOM 5315 C C . GLU A 1 667 ? -50.634 -14.899 8.109 1.00 26.92 667 GLU A C 1
ATOM 5317 O O . GLU A 1 667 ? -50.003 -14.118 8.810 1.00 26.92 667 GLU A O 1
ATOM 5322 N N . SER A 1 668 ? -51.958 -15.008 8.221 1.00 31.97 668 SER A N 1
ATOM 5323 C CA . SER A 1 668 ? -52.640 -14.916 9.511 1.00 31.97 668 SER A CA 1
ATOM 5324 C C . SER A 1 668 ? -53.094 -16.328 9.856 1.00 31.97 668 SER A C 1
ATOM 5326 O O . SER A 1 668 ? -54.050 -16.814 9.257 1.00 31.97 668 SER A O 1
ATOM 5328 N N . ALA A 1 669 ? -52.333 -16.980 10.737 1.00 27.31 669 ALA A N 1
ATOM 5329 C CA . ALA A 1 669 ? -52.620 -18.179 11.541 1.00 27.31 669 ALA A CA 1
ATOM 5330 C C . ALA A 1 669 ? -51.241 -18.658 12.050 1.00 27.31 669 ALA A C 1
ATOM 5332 O O . ALA A 1 669 ? -50.404 -19.043 11.248 1.00 27.31 669 ALA A O 1
ATOM 5333 N N . ASN A 1 670 ? -50.870 -18.540 13.323 1.00 25.41 670 ASN A N 1
ATOM 5334 C CA . ASN A 1 670 ? -51.571 -19.127 14.455 1.00 25.41 670 ASN A CA 1
ATOM 5335 C C . ASN A 1 670 ? -51.457 -18.258 15.714 1.00 25.41 670 ASN A C 1
ATOM 5337 O O . ASN A 1 670 ? -50.403 -18.155 16.336 1.00 25.41 670 ASN A O 1
ATOM 5341 N N . VAL A 1 671 ? -52.601 -17.729 16.141 1.00 40.12 671 VAL A N 1
ATOM 5342 C CA . VAL A 1 671 ? -52.959 -17.783 17.558 1.00 40.12 671 VAL A CA 1
ATOM 5343 C C . VAL A 1 671 ? -53.299 -19.251 17.842 1.00 40.12 671 VAL A C 1
ATOM 5345 O O . VAL A 1 671 ? -54.080 -19.830 17.089 1.00 40.12 671 VAL A O 1
ATOM 5348 N N . ALA A 1 672 ? -52.712 -19.798 18.910 1.00 34.31 672 ALA A N 1
ATOM 5349 C CA . ALA A 1 672 ? -52.796 -21.170 19.435 1.00 34.31 672 ALA A CA 1
ATOM 5350 C C . ALA A 1 672 ? -51.601 -22.082 19.094 1.00 34.31 672 ALA A C 1
ATOM 5352 O O . ALA A 1 672 ? -51.615 -22.825 18.119 1.00 34.31 672 ALA A O 1
ATOM 5353 N N . ASP A 1 673 ? -50.616 -22.083 19.997 1.00 27.14 673 ASP A N 1
ATOM 5354 C CA . ASP A 1 673 ? -50.274 -23.322 20.701 1.00 27.14 673 ASP A CA 1
ATOM 5355 C C . ASP A 1 673 ? -50.032 -22.991 22.186 1.00 27.14 673 ASP A C 1
ATOM 5357 O O . ASP A 1 673 ? -49.000 -22.455 22.594 1.00 27.14 673 ASP A O 1
ATOM 5361 N N . LEU A 1 674 ? -51.082 -23.196 22.982 1.00 45.66 674 LEU A N 1
ATOM 5362 C CA . LEU A 1 674 ? -51.035 -23.233 24.437 1.00 45.66 674 LEU A CA 1
ATOM 5363 C C . LEU A 1 674 ? -50.526 -24.623 24.820 1.00 45.66 674 LEU A C 1
ATOM 5365 O O . LEU A 1 674 ? -51.264 -25.590 24.649 1.00 45.66 674 LEU A O 1
ATOM 5369 N N . ASN A 1 675 ? -49.277 -24.693 25.294 1.00 33.34 675 ASN A N 1
ATOM 5370 C CA . ASN A 1 675 ? -48.769 -25.558 26.374 1.00 33.34 675 ASN A CA 1
ATOM 5371 C C . ASN A 1 675 ? -47.255 -25.790 26.205 1.00 33.34 675 ASN A C 1
ATOM 5373 O O . ASN A 1 675 ? -46.822 -26.621 25.409 1.00 33.34 675 ASN A O 1
ATOM 5377 N N . GLY A 1 676 ? -46.444 -25.061 26.984 1.00 35.19 676 GLY A N 1
ATOM 5378 C CA . GLY A 1 676 ? -45.014 -25.337 27.166 1.00 35.19 676 GLY A CA 1
ATOM 5379 C C . GLY A 1 676 ? -44.162 -24.094 27.447 1.00 35.19 676 GLY A C 1
ATOM 5380 O O . GLY A 1 676 ? -43.668 -23.478 26.502 1.00 35.19 676 GLY A O 1
ATOM 5381 N N . ASP A 1 677 ? -43.987 -23.779 28.732 1.00 50.97 677 ASP A N 1
ATOM 5382 C CA . ASP A 1 677 ? -43.014 -22.910 29.427 1.00 50.97 677 ASP A CA 1
ATOM 5383 C C . ASP A 1 677 ? -42.179 -21.937 28.578 1.00 50.97 677 ASP A C 1
ATOM 5385 O O . ASP A 1 677 ? -41.168 -22.303 27.984 1.00 50.97 677 ASP A O 1
ATOM 5389 N N . SER A 1 678 ? -42.608 -20.671 28.535 1.00 53.47 678 SER A N 1
ATOM 5390 C CA . SER A 1 678 ? -41.874 -19.528 27.970 1.00 53.47 678 SER A CA 1
ATOM 5391 C C . SER A 1 678 ? -40.793 -19.049 28.947 1.00 53.47 678 SER A C 1
ATOM 5393 O O . SER A 1 678 ? -41.101 -18.826 30.113 1.00 53.47 678 SER A O 1
ATOM 5395 N N . GLU A 1 679 ? -39.541 -18.870 28.508 1.00 78.81 679 GLU A N 1
ATOM 5396 C CA . GLU A 1 679 ? -38.427 -18.672 29.455 1.00 78.81 679 GLU A CA 1
ATOM 5397 C C . GLU A 1 679 ? -37.776 -17.281 29.425 1.00 78.81 679 GLU A C 1
ATOM 5399 O O . GLU A 1 679 ? -37.231 -16.872 30.448 1.00 78.81 679 GLU A O 1
ATOM 5404 N N . ILE A 1 680 ? -37.881 -16.501 28.341 1.00 91.94 680 ILE A N 1
ATOM 5405 C CA . ILE A 1 680 ? -37.324 -15.136 28.285 1.00 91.94 680 ILE A CA 1
ATOM 5406 C C . ILE A 1 680 ? -38.278 -14.178 27.557 1.00 91.94 680 ILE A C 1
ATOM 5408 O O . ILE A 1 680 ? -38.743 -14.486 26.457 1.00 91.94 680 ILE A O 1
ATOM 5412 N N . LEU A 1 681 ? -38.525 -13.000 28.138 1.00 93.00 681 LEU A N 1
ATOM 5413 C CA . LEU A 1 681 ? -39.184 -11.869 27.473 1.00 93.00 681 LEU A CA 1
ATOM 5414 C C . LEU A 1 681 ? -38.123 -10.868 27.000 1.00 93.00 681 LEU A C 1
ATOM 5416 O O . LEU A 1 681 ? -37.335 -10.383 27.805 1.00 93.00 681 LEU A O 1
ATOM 5420 N N . LEU A 1 682 ? -38.094 -10.558 25.708 1.00 93.88 682 LEU A N 1
ATOM 5421 C CA . LEU A 1 682 ? -37.191 -9.583 25.101 1.00 93.88 682 LEU A CA 1
ATOM 5422 C C . LEU A 1 682 ? -37.981 -8.350 24.644 1.00 93.88 682 LEU A C 1
ATOM 5424 O O . LEU A 1 682 ? -38.908 -8.476 23.846 1.00 93.88 682 LEU A O 1
ATOM 5428 N N . VAL A 1 683 ? -37.576 -7.175 25.120 1.00 93.94 683 VAL A N 1
ATOM 5429 C CA . VAL A 1 683 ? -38.228 -5.883 24.873 1.00 93.94 683 VAL A CA 1
ATOM 5430 C C . VAL A 1 683 ? -37.244 -4.947 24.169 1.00 93.94 683 VAL A C 1
ATOM 5432 O O . VAL A 1 683 ? -36.214 -4.596 24.747 1.00 93.94 683 VAL A O 1
ATOM 5435 N N . ASP A 1 684 ? -37.535 -4.563 22.927 1.00 88.69 684 ASP A N 1
ATOM 5436 C CA . ASP A 1 684 ? -36.716 -3.635 22.130 1.00 88.69 684 ASP A CA 1
ATOM 5437 C C . ASP A 1 684 ? -37.571 -3.040 20.996 1.00 88.69 684 ASP A C 1
ATOM 5439 O O . ASP A 1 684 ? -38.339 -3.768 20.366 1.00 88.69 684 ASP A O 1
ATOM 5443 N N . ASP A 1 685 ? -37.445 -1.740 20.718 1.00 83.38 685 ASP A N 1
ATOM 5444 C CA . ASP A 1 685 ? -38.201 -1.063 19.656 1.00 83.38 685 ASP A CA 1
ATOM 5445 C C . ASP A 1 685 ? -37.638 -1.336 18.249 1.00 83.38 685 ASP A C 1
ATOM 5447 O O . ASP A 1 685 ? -38.330 -1.142 17.244 1.00 83.38 685 ASP A O 1
ATOM 5451 N N . ASP A 1 686 ? -36.396 -1.821 18.151 1.00 79.69 686 ASP A N 1
ATOM 5452 C CA . ASP A 1 686 ? -35.766 -2.190 16.890 1.00 79.69 686 ASP A CA 1
ATOM 5453 C C . ASP A 1 686 ? -36.060 -3.659 16.510 1.00 79.69 686 ASP A C 1
ATOM 5455 O O . ASP A 1 686 ? -35.485 -4.594 17.085 1.00 79.69 686 ASP A O 1
ATOM 5459 N N . PRO A 1 687 ? -36.862 -3.912 15.452 1.00 78.06 687 PRO A N 1
ATOM 5460 C CA . PRO A 1 687 ? -37.192 -5.268 15.019 1.00 78.06 687 PRO A CA 1
ATOM 5461 C C . PRO A 1 687 ? -35.970 -6.060 14.533 1.00 78.06 687 PRO A C 1
ATOM 5463 O O . PRO A 1 687 ? -36.003 -7.295 14.516 1.00 78.06 687 PRO A O 1
ATOM 5466 N N . VAL A 1 688 ? -34.889 -5.383 14.124 1.00 72.62 688 VAL A N 1
ATOM 5467 C CA . VAL A 1 688 ? -33.633 -6.047 13.756 1.00 72.62 688 VAL A CA 1
ATOM 5468 C C . VAL A 1 688 ? -32.939 -6.578 15.005 1.00 72.62 688 VAL A C 1
ATOM 5470 O O . VAL A 1 688 ? -32.557 -7.749 15.025 1.00 72.62 688 VAL A O 1
ATOM 5473 N N . THR A 1 689 ? -32.822 -5.759 16.051 1.00 76.94 689 THR A N 1
ATOM 5474 C CA . THR A 1 689 ? -32.228 -6.166 17.331 1.00 76.94 689 THR A CA 1
ATOM 5475 C C . THR A 1 689 ? -33.028 -7.296 17.977 1.00 76.94 689 THR A C 1
ATOM 5477 O O . THR A 1 689 ? -32.432 -8.311 18.353 1.00 76.94 689 THR A O 1
ATOM 5480 N N . LEU A 1 690 ? -34.366 -7.199 17.982 1.00 85.50 690 LEU A N 1
ATOM 5481 C CA . LEU A 1 690 ? -35.250 -8.288 18.415 1.00 85.50 690 LEU A CA 1
ATOM 5482 C C . LEU A 1 690 ? -34.931 -9.600 17.692 1.00 85.50 690 LEU A C 1
ATOM 5484 O O . LEU A 1 690 ? -34.742 -10.627 18.337 1.00 85.50 690 LEU A O 1
ATOM 5488 N N . ARG A 1 691 ? -34.824 -9.576 16.356 1.00 80.25 691 ARG A N 1
ATOM 5489 C CA . ARG A 1 691 ? -34.547 -10.777 15.552 1.00 80.25 691 ARG A CA 1
ATOM 5490 C C . ARG A 1 691 ? -33.158 -11.356 15.821 1.00 80.25 691 ARG A C 1
ATOM 5492 O O . ARG A 1 691 ? -33.013 -12.572 15.881 1.00 80.25 691 ARG A O 1
ATOM 5499 N N . VAL A 1 692 ? -32.139 -10.510 15.969 1.00 78.69 692 VAL A N 1
ATOM 5500 C CA . VAL A 1 692 ? -30.755 -10.952 16.209 1.00 78.69 692 VAL A CA 1
ATOM 5501 C C . VAL A 1 692 ? -30.619 -11.607 17.579 1.00 78.69 692 VAL A C 1
ATOM 5503 O O . VAL A 1 692 ? -30.125 -12.728 17.665 1.00 78.69 692 VAL A O 1
ATOM 5506 N N . ILE A 1 693 ? -31.080 -10.941 18.639 1.00 87.25 693 ILE A N 1
ATOM 5507 C CA . ILE A 1 693 ? -30.986 -11.463 20.009 1.00 87.25 693 ILE A CA 1
ATOM 5508 C C . ILE A 1 693 ? -31.846 -12.720 20.156 1.00 87.25 693 ILE A C 1
ATOM 5510 O O . ILE A 1 693 ? -31.386 -13.704 20.733 1.00 87.25 693 ILE A O 1
ATOM 5514 N N . LYS A 1 694 ? -33.047 -12.728 19.562 1.00 87.94 694 LYS A N 1
ATOM 5515 C CA . LYS A 1 694 ? -33.895 -13.921 19.486 1.00 87.94 694 LYS A CA 1
ATOM 5516 C C . LYS A 1 694 ? -33.146 -15.093 18.848 1.00 87.94 694 LYS A C 1
ATOM 5518 O O . LYS A 1 694 ? -33.021 -16.123 19.492 1.00 87.94 694 LYS A O 1
ATOM 5523 N N . ASN A 1 695 ? -32.544 -14.919 17.670 1.00 81.56 695 ASN A N 1
ATOM 5524 C CA . ASN A 1 695 ? -31.783 -15.986 17.005 1.00 81.56 695 ASN A CA 1
ATOM 5525 C C . ASN A 1 695 ? -30.585 -16.499 17.828 1.00 81.56 695 ASN A C 1
ATOM 5527 O O . ASN A 1 695 ? -30.237 -17.672 17.726 1.00 81.56 695 ASN A O 1
ATOM 5531 N N . ILE A 1 696 ? -29.928 -15.630 18.606 1.00 82.81 696 ILE A N 1
ATOM 5532 C CA . ILE A 1 696 ? -28.803 -16.020 19.473 1.00 82.81 696 ILE A CA 1
ATOM 5533 C C . ILE A 1 696 ? -29.283 -16.897 20.637 1.00 82.81 696 ILE A C 1
ATOM 5535 O O . ILE A 1 696 ? -28.596 -17.843 21.016 1.00 82.81 696 ILE A O 1
ATOM 5539 N N . LEU A 1 697 ? -30.441 -16.570 21.213 1.00 86.69 697 LEU A N 1
ATOM 5540 C CA . LEU A 1 697 ? -30.949 -17.191 22.436 1.00 86.69 697 LEU A CA 1
ATOM 5541 C C . LEU A 1 697 ? -31.910 -18.361 22.180 1.00 86.69 697 LEU A C 1
ATOM 5543 O O . LEU A 1 697 ? -32.029 -19.230 23.037 1.00 86.69 697 LEU A O 1
ATOM 5547 N N . GLU A 1 698 ? -32.546 -18.432 21.007 1.00 83.12 698 GLU A N 1
ATOM 5548 C CA . GLU A 1 698 ? -33.486 -19.501 20.629 1.00 83.12 698 GLU A CA 1
ATOM 5549 C C . GLU A 1 698 ? -32.853 -20.894 20.531 1.00 83.12 698 GLU A C 1
ATOM 5551 O O . GLU A 1 698 ? -33.574 -21.889 20.482 1.00 83.12 698 GLU A O 1
ATOM 5556 N N . MET A 1 699 ? -31.519 -20.985 20.517 1.00 74.75 699 MET A N 1
ATOM 5557 C CA . MET A 1 699 ? -30.825 -22.273 20.588 1.00 74.75 699 MET A CA 1
ATOM 5558 C C . MET A 1 699 ? -31.036 -22.973 21.936 1.00 74.75 699 MET A C 1
ATOM 5560 O O . MET A 1 699 ? -31.144 -24.197 21.965 1.00 74.75 699 MET A O 1
ATOM 5564 N N . ASP A 1 700 ? -31.128 -22.199 23.021 1.00 78.31 700 ASP A N 1
ATOM 5565 C CA . ASP A 1 700 ? -31.126 -22.716 24.394 1.00 78.31 700 ASP A CA 1
ATOM 5566 C C . ASP A 1 700 ? -32.397 -22.344 25.178 1.00 78.31 700 ASP A C 1
ATOM 5568 O O . ASP A 1 700 ? -32.754 -23.037 26.130 1.00 78.31 700 ASP A O 1
ATOM 5572 N N . TYR A 1 701 ? -33.107 -21.282 24.777 1.00 85.75 701 TYR A N 1
ATOM 5573 C CA . TYR A 1 701 ? -34.240 -20.718 25.516 1.00 85.75 701 TYR A CA 1
ATOM 5574 C C . TYR A 1 701 ? -35.427 -20.388 24.611 1.00 85.75 701 TYR A C 1
ATOM 5576 O O . TYR A 1 701 ? -35.278 -20.014 23.449 1.00 85.75 701 TYR A O 1
ATOM 5584 N N . LYS A 1 702 ? -36.641 -20.422 25.168 1.00 85.81 702 LYS A N 1
ATOM 5585 C CA . LYS A 1 702 ? -37.837 -19.908 24.483 1.00 85.81 702 LYS A CA 1
ATOM 5586 C C . LYS A 1 702 ? -37.964 -18.400 24.682 1.00 85.81 702 LYS A C 1
ATOM 5588 O O . LYS A 1 702 ? -38.268 -17.953 25.789 1.00 85.81 702 LYS A O 1
ATOM 5593 N N . VAL A 1 703 ? -37.782 -17.636 23.603 1.00 90.19 703 VAL A N 1
ATOM 5594 C CA . VAL A 1 703 ? -37.780 -16.164 23.614 1.00 90.19 703 VAL A CA 1
ATOM 5595 C C . VAL A 1 703 ? -39.073 -15.601 23.024 1.00 90.19 703 VAL A C 1
ATOM 5597 O O . VAL A 1 703 ? -39.392 -15.829 21.856 1.00 90.19 703 VAL A O 1
ATOM 5600 N N . THR A 1 704 ? -39.795 -14.812 23.817 1.00 90.94 704 THR A N 1
ATOM 5601 C CA . THR A 1 704 ? -40.925 -13.990 23.354 1.00 90.94 704 THR A CA 1
ATOM 5602 C C . THR A 1 704 ? -40.454 -12.555 23.172 1.00 90.94 704 THR A C 1
ATOM 5604 O O . THR A 1 704 ? -39.751 -12.035 24.030 1.00 90.94 704 THR A O 1
ATOM 5607 N N . THR A 1 705 ? -40.814 -11.914 22.062 1.00 91.75 705 THR A N 1
ATOM 5608 C CA . THR A 1 705 ? -40.378 -10.550 21.729 1.00 91.75 705 THR A CA 1
ATOM 5609 C C . THR A 1 705 ? -41.553 -9.589 21.732 1.00 91.75 705 THR A C 1
ATOM 5611 O O . THR A 1 705 ? -42.558 -9.893 21.090 1.00 91.75 705 THR A O 1
ATOM 5614 N N . VAL A 1 706 ? -41.394 -8.429 22.360 1.00 91.12 706 VAL A N 1
ATOM 5615 C CA . VAL A 1 706 ? -42.366 -7.328 22.343 1.00 91.12 706 VAL A CA 1
ATOM 5616 C C . VAL A 1 706 ? -41.673 -6.023 21.908 1.00 91.12 706 VAL A C 1
ATOM 5618 O O . VAL A 1 706 ? -40.519 -5.798 22.282 1.00 91.12 706 VAL A O 1
ATOM 5621 N N . PRO A 1 707 ? -42.326 -5.181 21.087 1.00 86.12 707 PRO A N 1
ATOM 5622 C CA . PRO A 1 707 ? -41.726 -3.978 20.511 1.00 86.12 707 PRO A CA 1
ATOM 5623 C C . PRO A 1 707 ? -41.841 -2.728 21.398 1.00 86.12 707 PRO A C 1
ATOM 5625 O O . PRO A 1 707 ? -41.304 -1.682 21.041 1.00 86.12 707 PRO A O 1
ATOM 5628 N N . SER A 1 708 ? -42.584 -2.789 22.506 1.00 84.81 708 SER A N 1
ATOM 5629 C CA . SER A 1 708 ? -42.868 -1.628 23.352 1.00 84.81 708 SER A CA 1
ATOM 5630 C C . SER A 1 708 ? -42.854 -1.984 24.835 1.00 84.81 708 SER A C 1
ATOM 5632 O O . SER A 1 708 ? -43.071 -3.133 25.234 1.00 84.81 708 SER A O 1
ATOM 5634 N N . ALA A 1 709 ? -42.588 -0.978 25.664 1.00 85.31 709 ALA A N 1
ATOM 5635 C CA . ALA A 1 709 ? -42.580 -1.127 27.111 1.00 85.31 709 ALA A CA 1
ATOM 5636 C C . ALA A 1 709 ? -43.995 -1.317 27.683 1.00 85.31 709 ALA A C 1
ATOM 5638 O O . ALA A 1 709 ? -44.162 -2.000 28.691 1.00 85.31 709 ALA A O 1
ATOM 5639 N N . GLU A 1 710 ? -45.012 -0.753 27.032 1.00 84.81 7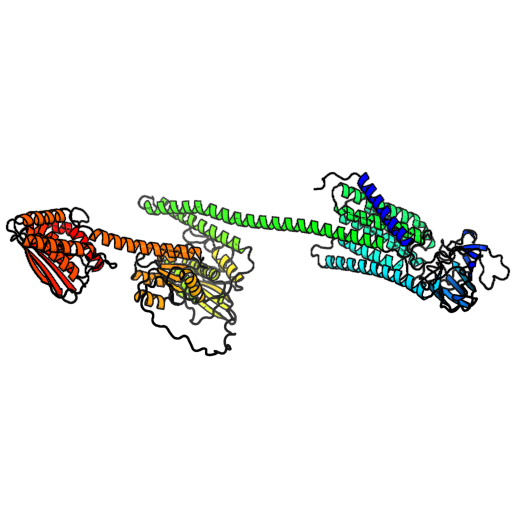10 GLU A N 1
ATOM 5640 C CA . GLU A 1 710 ? -46.417 -0.908 27.402 1.00 84.81 710 GLU A CA 1
ATOM 5641 C C . GLU A 1 710 ? -46.884 -2.357 27.210 1.00 84.81 710 GLU A C 1
ATOM 5643 O O . GLU A 1 710 ? -47.425 -2.950 28.143 1.00 84.81 710 GLU A O 1
ATOM 5648 N N . GLU A 1 711 ? -46.587 -2.970 26.057 1.00 85.00 711 GLU A N 1
ATOM 5649 C CA . GLU A 1 711 ? -46.869 -4.396 25.830 1.00 85.00 711 GLU A CA 1
ATOM 5650 C C . GLU A 1 711 ? -46.061 -5.280 26.790 1.00 85.00 711 GLU A C 1
ATOM 5652 O O . GLU A 1 711 ? -46.554 -6.300 27.268 1.00 85.00 711 GLU A O 1
ATOM 5657 N N . ALA A 1 712 ? -44.831 -4.885 27.134 1.00 86.94 712 ALA A N 1
ATOM 5658 C CA . ALA A 1 712 ? -44.025 -5.626 28.098 1.00 86.94 712 ALA A CA 1
ATOM 5659 C C . ALA A 1 712 ? -44.656 -5.673 29.500 1.00 86.94 712 ALA A C 1
ATOM 5661 O O . ALA A 1 712 ? -44.543 -6.702 30.164 1.00 86.94 712 ALA A O 1
ATOM 5662 N N . LEU A 1 713 ? -45.323 -4.602 29.949 1.00 86.06 713 LEU A N 1
ATOM 5663 C CA . LEU A 1 713 ? -46.037 -4.587 31.232 1.00 86.06 713 LEU A CA 1
ATOM 5664 C C . LEU A 1 713 ? -47.254 -5.516 31.218 1.00 86.06 713 LEU A C 1
ATOM 5666 O O . LEU A 1 713 ? -47.430 -6.280 32.163 1.00 86.06 713 LEU A O 1
ATOM 5670 N N . GLU A 1 714 ? -48.045 -5.504 30.142 1.00 84.38 714 GLU A N 1
ATOM 5671 C CA . GLU A 1 714 ? -49.185 -6.420 29.987 1.00 84.38 714 GLU A CA 1
ATOM 5672 C C . GLU A 1 714 ? -48.716 -7.885 30.024 1.00 84.38 714 GLU A C 1
ATOM 5674 O O . GLU A 1 714 ? -49.220 -8.700 30.798 1.00 84.38 714 GLU A O 1
ATOM 5679 N N . PHE A 1 715 ? -47.662 -8.212 29.271 1.00 81.88 715 PHE A N 1
ATOM 5680 C CA . PHE A 1 715 ? -47.106 -9.566 29.237 1.00 81.88 715 PHE A CA 1
ATOM 5681 C C . PHE A 1 715 ? -46.443 -9.978 30.555 1.00 81.88 715 PHE A C 1
ATOM 5683 O O . PHE A 1 715 ? -46.487 -11.161 30.907 1.00 81.88 715 PHE A O 1
ATOM 5690 N N . ALA A 1 716 ? -45.829 -9.043 31.285 1.00 79.62 716 ALA A N 1
ATOM 5691 C CA . ALA A 1 716 ? -45.241 -9.308 32.597 1.00 79.62 716 ALA A CA 1
ATOM 5692 C C . ALA A 1 716 ? -46.297 -9.694 33.649 1.00 79.62 716 ALA A C 1
ATOM 5694 O O . ALA A 1 716 ? -45.964 -10.413 34.588 1.00 79.62 716 ALA A O 1
ATOM 5695 N N . GLU A 1 717 ? -47.553 -9.264 33.484 1.00 77.00 717 GLU A N 1
ATOM 5696 C CA . GLU A 1 717 ? -48.661 -9.596 34.390 1.00 77.00 717 GLU A CA 1
ATOM 5697 C C . GLU A 1 717 ? -49.395 -10.890 34.008 1.00 77.00 717 GLU A C 1
ATOM 5699 O O . GLU A 1 717 ? -49.843 -11.627 34.887 1.00 77.00 717 GLU A O 1
ATOM 5704 N N . GLU A 1 718 ? -49.512 -11.198 32.714 1.00 68.81 718 GLU A N 1
ATOM 5705 C CA . GLU A 1 718 ? -50.288 -12.351 32.234 1.00 68.81 718 GLU A CA 1
ATOM 5706 C C . GLU A 1 718 ? -49.559 -13.702 32.337 1.00 68.81 718 GLU A C 1
ATOM 5708 O O . GLU A 1 718 ? -50.203 -14.757 32.307 1.00 68.81 718 GLU A O 1
ATOM 5713 N N . ARG A 1 719 ? -48.220 -13.710 32.411 1.00 68.00 719 ARG A N 1
ATOM 5714 C CA . ARG A 1 719 ? -47.401 -14.936 32.360 1.00 68.00 719 ARG A CA 1
ATOM 5715 C C . ARG A 1 719 ? -46.216 -14.898 33.320 1.00 68.00 719 ARG A C 1
ATOM 5717 O O . ARG A 1 719 ? -45.686 -13.843 33.645 1.00 68.00 719 ARG A O 1
ATOM 5724 N N . THR A 1 720 ? -45.745 -16.078 33.725 1.00 75.81 720 THR A N 1
ATOM 5725 C CA . THR A 1 720 ? -44.525 -16.228 34.532 1.00 75.81 720 THR A CA 1
ATOM 5726 C C . THR A 1 720 ? -43.285 -16.275 33.641 1.00 75.81 720 THR A C 1
ATOM 5728 O O . THR A 1 720 ? -43.144 -17.189 32.828 1.00 75.81 720 THR A O 1
ATOM 5731 N N . TRP A 1 721 ? -42.366 -15.328 33.829 1.00 87.56 721 TRP A N 1
ATOM 5732 C CA . TRP A 1 721 ? -41.102 -15.233 33.091 1.00 87.56 721 TRP A CA 1
ATOM 5733 C C . TRP A 1 721 ? -39.916 -15.621 33.980 1.00 87.56 721 TRP A C 1
ATOM 5735 O O . TRP A 1 721 ? -39.932 -15.361 35.182 1.00 87.56 721 TRP A O 1
ATOM 5745 N N . LYS A 1 722 ? -38.863 -16.216 33.403 1.00 88.62 722 LYS A N 1
ATOM 5746 C CA . LYS A 1 722 ? -37.615 -16.516 34.139 1.00 88.62 722 LYS A CA 1
ATOM 5747 C C . LYS A 1 722 ? -36.558 -15.422 33.992 1.00 88.62 722 LYS A C 1
ATOM 5749 O O . LYS A 1 722 ? -35.700 -15.294 34.861 1.00 88.62 722 LYS A O 1
ATOM 5754 N N . LEU A 1 723 ? -36.636 -14.624 32.928 1.00 92.69 723 LEU A N 1
ATOM 5755 C CA . LEU A 1 723 ? -35.782 -13.466 32.672 1.00 92.69 723 LEU A CA 1
ATOM 5756 C C . LEU A 1 723 ? -36.515 -12.471 31.761 1.00 92.69 723 LEU A C 1
ATOM 5758 O O . LEU A 1 723 ? -37.187 -12.878 30.811 1.00 92.69 723 LEU A O 1
ATOM 5762 N N . ILE A 1 724 ? -36.333 -11.174 32.011 1.00 94.62 724 ILE A N 1
ATOM 5763 C CA . ILE A 1 724 ? -36.702 -10.112 31.068 1.00 94.62 724 ILE A CA 1
ATOM 5764 C C . ILE A 1 724 ? -35.430 -9.404 30.599 1.00 94.62 724 ILE A C 1
ATOM 5766 O O . ILE A 1 724 ? -34.606 -8.998 31.414 1.00 94.62 724 ILE A O 1
ATOM 5770 N N . ILE A 1 725 ? -35.269 -9.247 29.290 1.00 95.69 725 ILE A N 1
ATOM 5771 C CA . ILE A 1 725 ? -34.199 -8.473 28.660 1.00 95.69 725 ILE A CA 1
ATOM 5772 C C . ILE A 1 725 ? -34.830 -7.214 28.069 1.00 95.69 725 ILE A C 1
ATOM 5774 O O . ILE A 1 725 ? -35.762 -7.318 27.277 1.00 95.69 725 ILE A O 1
ATOM 5778 N N . VAL A 1 726 ? -34.339 -6.037 28.447 1.00 94.69 726 VAL A N 1
ATOM 5779 C CA . VAL A 1 726 ? -34.974 -4.753 28.112 1.00 94.69 726 VAL A CA 1
ATOM 5780 C C . VAL A 1 726 ? -33.960 -3.798 27.494 1.00 94.69 726 VAL A C 1
ATOM 5782 O O . VAL A 1 726 ? -32.900 -3.582 28.080 1.00 94.69 726 VAL A O 1
ATOM 5785 N N . ASP A 1 727 ? -34.272 -3.172 26.357 1.00 91.12 727 ASP A N 1
ATOM 5786 C CA . ASP A 1 727 ? -33.504 -2.012 25.887 1.00 91.12 727 ASP A CA 1
ATOM 5787 C C . ASP A 1 727 ? -33.693 -0.820 26.829 1.00 91.12 727 ASP A C 1
ATOM 5789 O O . ASP A 1 727 ? -34.807 -0.381 27.104 1.00 91.12 727 ASP A O 1
ATOM 5793 N N . ALA A 1 728 ? -32.591 -0.244 27.305 1.00 85.81 728 ALA A N 1
ATOM 5794 C CA . ALA A 1 728 ? -32.620 0.967 28.109 1.00 85.81 728 ALA A CA 1
ATOM 5795 C C . ALA A 1 728 ? -33.241 2.167 27.362 1.00 85.81 728 ALA A C 1
ATOM 5797 O O . ALA A 1 728 ? -33.785 3.067 28.008 1.00 85.81 728 ALA A O 1
ATOM 5798 N N . MET A 1 729 ? -33.150 2.202 26.026 1.00 81.12 729 MET A N 1
ATOM 5799 C CA . MET A 1 729 ? -33.437 3.376 25.190 1.00 81.12 729 MET A CA 1
ATOM 5800 C C . MET A 1 729 ? -34.583 3.142 24.198 1.00 81.12 729 MET A C 1
ATOM 5802 O O . MET A 1 729 ? -34.321 3.003 23.005 1.00 81.12 729 MET A O 1
ATOM 5806 N N . MET A 1 730 ? -35.826 3.187 24.685 1.00 85.06 730 MET A N 1
ATOM 5807 C CA . MET A 1 730 ? -37.042 2.992 23.881 1.00 85.06 730 MET A CA 1
ATOM 5808 C C . MET A 1 730 ? -37.915 4.264 23.807 1.00 85.06 730 MET A C 1
ATOM 5810 O O . MET A 1 730 ? -37.851 5.098 24.719 1.00 85.06 730 MET A O 1
ATOM 5814 N N . PRO A 1 731 ? -38.724 4.443 22.742 1.00 70.19 731 PRO A N 1
ATOM 5815 C CA . PRO A 1 731 ? -39.724 5.507 22.648 1.00 70.19 731 PRO A CA 1
ATOM 5816 C C . PRO A 1 731 ? -40.825 5.358 23.706 1.00 70.19 731 PRO A C 1
ATOM 5818 O O . PRO A 1 731 ? -41.212 4.245 24.046 1.00 70.19 731 PRO A O 1
ATOM 5821 N N . GLY A 1 732 ? -41.379 6.479 24.177 1.00 77.44 732 GLY A N 1
ATOM 5822 C CA . GLY A 1 732 ? -42.417 6.463 25.213 1.00 77.44 732 GLY A CA 1
ATOM 5823 C C . GLY A 1 732 ? -41.823 6.199 26.596 1.00 77.44 732 GLY A C 1
ATOM 5824 O O . GLY A 1 732 ? -41.137 7.070 27.135 1.00 77.44 732 GLY A O 1
ATOM 5825 N N . LEU A 1 733 ? -42.096 5.023 27.166 1.00 80.19 733 LEU A N 1
ATOM 5826 C CA . LEU A 1 733 ? -41.568 4.598 28.464 1.00 80.19 733 LEU A CA 1
ATOM 5827 C C . LEU A 1 733 ? -40.156 3.998 28.318 1.00 80.19 733 LEU A C 1
ATOM 5829 O O . LEU A 1 733 ? -39.946 3.017 27.604 1.00 80.19 733 LEU A O 1
ATOM 5833 N N . SER A 1 734 ? -39.169 4.573 29.016 1.00 85.69 734 SER A N 1
ATOM 5834 C CA . SER A 1 734 ? -37.776 4.107 28.925 1.00 85.69 734 SER A CA 1
ATOM 5835 C C . SER A 1 734 ? -37.566 2.751 29.614 1.00 85.69 734 SER A C 1
ATOM 5837 O O . SER A 1 734 ? -38.249 2.424 30.585 1.00 85.69 734 SER A O 1
ATOM 5839 N N . GLY A 1 735 ? -36.560 1.975 29.192 1.00 87.06 735 GLY A N 1
ATOM 5840 C CA . GLY A 1 735 ? -36.260 0.677 29.815 1.00 87.06 735 GLY A CA 1
ATOM 5841 C C . GLY A 1 735 ? -35.896 0.771 31.301 1.00 87.06 735 GLY A C 1
ATOM 5842 O O . GLY A 1 735 ? -36.211 -0.126 32.085 1.00 87.06 735 GLY A O 1
ATOM 5843 N N . TYR A 1 736 ? -35.294 1.890 31.718 1.00 88.12 736 TYR A N 1
ATOM 5844 C CA . TYR A 1 736 ? -35.051 2.183 33.133 1.00 88.12 736 TYR A CA 1
ATOM 5845 C C . TYR A 1 736 ? -36.359 2.369 33.919 1.00 88.12 736 TYR A C 1
ATOM 5847 O O . TYR A 1 736 ? -36.459 1.930 35.063 1.00 88.12 736 TYR A O 1
ATOM 5855 N N . GLU A 1 737 ? -37.367 3.013 33.333 1.00 86.81 737 GLU A N 1
ATOM 5856 C CA . GLU A 1 737 ? -38.668 3.219 33.979 1.00 86.81 737 GLU A CA 1
ATOM 5857 C C . GLU A 1 737 ? -39.495 1.935 33.989 1.00 86.81 737 GLU A C 1
ATOM 5859 O O . GLU A 1 737 ? -40.015 1.571 35.040 1.00 86.81 737 GLU A O 1
ATOM 5864 N N . LEU A 1 738 ? -39.506 1.185 32.883 1.00 90.81 738 LEU A N 1
ATOM 5865 C CA . LEU A 1 738 ? -40.108 -0.149 32.817 1.00 90.81 738 LEU A CA 1
ATOM 5866 C C . LEU A 1 738 ? -39.553 -1.071 33.913 1.00 90.81 738 LEU A C 1
ATOM 5868 O O . LEU A 1 738 ? -40.307 -1.740 34.617 1.00 90.81 738 LEU A O 1
ATOM 5872 N N . THR A 1 739 ? -38.231 -1.066 34.110 1.00 92.62 739 THR A N 1
ATOM 5873 C CA . THR A 1 739 ? -37.591 -1.868 35.164 1.00 92.62 739 THR A CA 1
ATOM 5874 C C . THR A 1 739 ? -38.069 -1.453 36.558 1.00 92.62 739 THR A C 1
ATOM 5876 O O . THR A 1 739 ? -38.342 -2.318 37.391 1.00 92.62 739 THR A O 1
ATOM 5879 N N . ARG A 1 740 ? -38.237 -0.147 36.815 1.00 89.56 740 ARG A N 1
ATOM 5880 C CA . ARG A 1 740 ? -38.772 0.346 38.096 1.00 89.56 740 ARG A CA 1
ATOM 5881 C C . ARG A 1 740 ? -40.215 -0.098 38.322 1.00 89.56 740 ARG A C 1
ATOM 5883 O O . ARG A 1 740 ? -40.530 -0.508 39.435 1.00 89.56 740 ARG A O 1
ATOM 5890 N N . GLU A 1 741 ? -41.061 -0.046 37.297 1.00 88.81 741 GLU A N 1
ATOM 5891 C CA . GLU A 1 741 ? -42.453 -0.510 37.376 1.00 88.81 741 GLU A CA 1
ATOM 5892 C C . GLU A 1 741 ? -42.527 -2.016 37.674 1.00 88.81 741 GLU A C 1
ATOM 5894 O O . GLU A 1 741 ? -43.200 -2.428 38.621 1.00 88.81 741 GLU A O 1
ATOM 5899 N N . ILE A 1 742 ? -41.731 -2.841 36.980 1.00 89.69 742 ILE A N 1
ATOM 5900 C CA . ILE A 1 742 ? -41.637 -4.290 37.247 1.00 89.69 742 ILE A CA 1
ATOM 5901 C C . ILE A 1 742 ? -41.227 -4.559 38.704 1.00 89.69 742 ILE A C 1
ATOM 5903 O O . ILE A 1 742 ? -41.751 -5.468 39.353 1.00 89.69 742 ILE A O 1
ATOM 5907 N N . ARG A 1 743 ? -40.316 -3.752 39.260 1.00 89.88 743 ARG A N 1
ATOM 5908 C CA . ARG A 1 743 ? -39.802 -3.920 40.630 1.00 89.88 743 ARG A CA 1
ATOM 5909 C C . ARG A 1 743 ? -40.798 -3.594 41.730 1.00 89.88 743 ARG A C 1
ATOM 5911 O O . ARG A 1 743 ? -40.599 -4.058 42.851 1.00 89.88 743 ARG A O 1
ATOM 5918 N N . GLN A 1 744 ? -41.871 -2.864 41.432 1.00 85.75 744 GLN A N 1
ATOM 5919 C CA . GLN A 1 744 ? -42.950 -2.645 42.397 1.00 85.75 744 GLN A CA 1
ATOM 5920 C C . GLN A 1 744 ? -43.707 -3.947 42.709 1.00 85.75 744 GLN A C 1
ATOM 5922 O O . GLN A 1 744 ? -44.222 -4.096 43.816 1.00 85.75 744 GLN A O 1
ATOM 5927 N N . LYS A 1 745 ? -43.750 -4.893 41.757 1.00 82.44 745 LYS A N 1
ATOM 5928 C CA . LYS A 1 745 ? -44.491 -6.161 41.870 1.00 82.44 745 LYS A CA 1
ATOM 5929 C C . LYS A 1 745 ? -43.588 -7.392 42.006 1.00 82.44 745 LYS A C 1
ATOM 5931 O O . LYS A 1 745 ? -43.960 -8.332 42.701 1.00 82.44 745 LYS A O 1
ATOM 5936 N N . HIS A 1 746 ? -42.394 -7.376 41.406 1.00 83.81 746 HIS A N 1
ATOM 5937 C CA . HIS A 1 746 ? -41.488 -8.529 41.366 1.00 83.81 746 HIS A CA 1
ATOM 5938 C C . HIS A 1 746 ? -40.108 -8.233 41.981 1.00 83.81 746 HIS A C 1
ATOM 5940 O O . HIS A 1 746 ? -39.336 -7.437 41.425 1.00 83.81 746 HIS A O 1
ATOM 5946 N N . PRO A 1 747 ? -39.735 -8.909 43.087 1.00 82.38 747 PRO A N 1
ATOM 5947 C CA . PRO A 1 747 ? -38.403 -8.808 43.683 1.00 82.38 747 PRO A CA 1
ATOM 5948 C C . PRO A 1 747 ? -37.272 -9.276 42.749 1.00 82.38 747 PRO A C 1
ATOM 5950 O O . PRO A 1 747 ? -37.462 -10.144 41.899 1.00 82.38 747 PRO A O 1
ATOM 5953 N N . LEU A 1 748 ? -36.051 -8.776 42.986 1.00 81.50 748 LEU A N 1
ATOM 5954 C CA . LEU A 1 748 ? -34.833 -9.105 42.217 1.00 81.50 748 LEU A CA 1
ATOM 5955 C C . LEU A 1 748 ? -34.541 -10.609 42.099 1.00 81.50 748 LEU A C 1
ATOM 5957 O O . LEU A 1 748 ? -34.029 -11.056 41.076 1.00 81.50 748 LEU A O 1
ATOM 5961 N N . SER A 1 749 ? -34.811 -11.378 43.156 1.00 77.62 749 SER A N 1
ATOM 5962 C CA . SER A 1 749 ? -34.571 -12.826 43.195 1.00 77.62 749 SER A CA 1
ATOM 5963 C C . SER A 1 749 ? -35.632 -13.633 42.454 1.00 77.62 749 SER A C 1
ATOM 5965 O O . SER A 1 749 ? -35.397 -14.793 42.131 1.00 77.62 749 SER A O 1
ATOM 5967 N N . ASP A 1 750 ? -36.807 -13.040 42.249 1.00 81.38 750 ASP A N 1
ATOM 5968 C CA . ASP A 1 750 ? -37.938 -13.715 41.633 1.00 81.38 750 ASP A CA 1
ATOM 5969 C C . ASP A 1 750 ? -37.960 -13.500 40.121 1.00 81.38 750 ASP A C 1
ATOM 5971 O O . ASP A 1 750 ? -38.050 -14.472 39.378 1.00 81.38 750 ASP A O 1
ATOM 5975 N N . LEU A 1 751 ? -37.777 -12.259 39.662 1.00 89.19 751 LEU A N 1
ATOM 5976 C CA . LEU A 1 751 ? -37.760 -11.941 38.236 1.00 89.19 751 LEU A CA 1
ATOM 5977 C C . LEU A 1 751 ? -36.513 -11.133 37.854 1.00 89.19 751 LEU A C 1
ATOM 5979 O O . LEU A 1 751 ? -36.504 -9.898 37.978 1.00 89.19 751 LEU A O 1
ATOM 5983 N N . PRO A 1 752 ? -35.452 -11.814 37.388 1.00 92.56 752 PRO A N 1
ATOM 5984 C CA . PRO A 1 752 ? -34.269 -11.165 36.859 1.00 92.56 752 PRO A CA 1
ATOM 5985 C C . PRO A 1 752 ? -34.593 -10.238 35.681 1.00 92.56 752 PRO A C 1
ATOM 5987 O O . PRO A 1 752 ? -35.330 -10.617 34.772 1.00 92.56 752 PRO A O 1
ATOM 5990 N N . VAL A 1 753 ? -34.015 -9.034 35.685 1.00 95.12 753 VAL A N 1
ATOM 5991 C CA . VAL A 1 753 ? -34.074 -8.089 34.557 1.00 95.12 753 VAL A CA 1
ATOM 5992 C C . VAL A 1 753 ? -32.654 -7.774 34.088 1.00 95.12 753 VAL A C 1
ATOM 5994 O O . VAL A 1 753 ? -31.815 -7.367 34.894 1.00 95.12 753 VAL A O 1
ATOM 5997 N N . LEU A 1 754 ? -32.394 -7.956 32.795 1.00 96.00 754 LEU A N 1
ATOM 5998 C CA . LEU A 1 754 ? -31.140 -7.641 32.113 1.00 96.00 754 LEU A CA 1
ATOM 5999 C C . LEU A 1 754 ? -31.339 -6.407 31.222 1.00 96.00 754 LEU A C 1
ATOM 6001 O O . LEU A 1 754 ? -32.081 -6.467 30.244 1.00 96.00 754 LEU A O 1
ATOM 6005 N N . LEU A 1 755 ? -30.671 -5.296 31.536 1.00 94.69 755 LEU A N 1
ATOM 6006 C CA . LEU A 1 755 ? -30.773 -4.067 30.738 1.00 94.69 755 LEU A CA 1
ATOM 6007 C C . LEU A 1 755 ? -29.723 -4.014 29.623 1.00 94.69 755 LEU A C 1
ATOM 6009 O O . LEU A 1 755 ? -28.531 -4.168 29.872 1.00 94.69 755 LEU A O 1
ATOM 6013 N N . LEU A 1 756 ? -30.141 -3.704 28.399 1.00 91.31 756 LEU A N 1
ATOM 6014 C CA . LEU A 1 756 ? -29.243 -3.410 27.284 1.00 91.31 756 LEU A CA 1
ATOM 6015 C C . LEU A 1 756 ? -28.975 -1.900 27.252 1.00 91.31 756 LEU A C 1
ATOM 6017 O O . LEU A 1 756 ? -29.827 -1.114 26.845 1.00 91.31 756 LEU A O 1
ATOM 6021 N N . VAL A 1 757 ? -27.798 -1.477 27.706 1.00 85.56 757 VAL A N 1
ATOM 6022 C CA . VAL A 1 757 ? -27.409 -0.065 27.827 1.00 85.56 757 VAL A CA 1
ATOM 6023 C C . VAL A 1 757 ? -26.624 0.415 26.600 1.00 85.56 757 VAL A C 1
ATOM 6025 O O . VAL A 1 757 ? -25.949 -0.372 25.936 1.00 85.56 757 VAL A O 1
ATOM 6028 N N . PRO A 1 758 ? -26.657 1.716 26.268 1.00 71.75 758 PRO A N 1
ATOM 6029 C CA . PRO A 1 758 ? -26.034 2.214 25.041 1.00 71.75 758 PRO A CA 1
ATOM 6030 C C . PRO A 1 758 ? -24.507 2.389 25.118 1.00 71.75 758 PRO A C 1
ATOM 6032 O O . PRO A 1 758 ? -23.862 2.461 24.070 1.00 71.75 758 PRO A O 1
ATOM 6035 N N . ARG A 1 759 ? -23.911 2.534 26.316 1.00 72.62 759 ARG A N 1
ATOM 6036 C CA . ARG A 1 759 ? -22.466 2.791 26.490 1.00 72.62 759 ARG A CA 1
ATOM 6037 C C . ARG A 1 759 ? -21.928 2.171 27.782 1.00 72.62 759 ARG A C 1
ATOM 6039 O O . ARG A 1 759 ? -22.662 1.989 28.747 1.00 72.62 759 ARG A O 1
ATOM 6046 N N . ASP A 1 760 ? -20.619 1.933 27.804 1.00 70.31 760 ASP A N 1
ATOM 6047 C CA . ASP A 1 760 ? -19.863 1.469 28.976 1.00 70.31 760 ASP A CA 1
ATOM 6048 C C . ASP A 1 760 ? -19.366 2.656 29.825 1.00 70.31 760 ASP A C 1
ATOM 6050 O O . ASP A 1 760 ? -18.169 2.937 29.922 1.00 70.31 760 ASP A O 1
ATOM 6054 N N . LEU A 1 761 ? -20.296 3.448 30.365 1.00 67.62 761 LEU A N 1
ATOM 6055 C CA . LEU A 1 761 ? -19.979 4.557 31.270 1.00 67.62 761 LEU A CA 1
ATOM 6056 C C . LEU A 1 761 ? -20.522 4.265 32.666 1.00 67.62 761 LEU A C 1
ATOM 6058 O O . LEU A 1 761 ? -21.640 3.780 32.818 1.00 67.62 761 LEU A O 1
ATOM 6062 N N . GLN A 1 762 ? -19.765 4.643 33.703 1.00 65.31 762 GLN A N 1
ATOM 6063 C CA . GLN A 1 762 ? -20.143 4.401 35.105 1.00 65.31 762 GLN A CA 1
ATOM 6064 C C . GLN A 1 762 ? -21.552 4.909 35.455 1.00 65.31 762 GLN A C 1
ATOM 6066 O O . GLN A 1 762 ? -22.238 4.300 36.267 1.00 65.31 762 GLN A O 1
ATOM 6071 N N . GLN A 1 763 ? -21.994 6.006 34.836 1.00 64.94 763 GLN A N 1
ATOM 6072 C CA . GLN A 1 763 ? -23.319 6.594 35.060 1.00 64.94 763 GLN A CA 1
ATOM 6073 C C . GLN A 1 763 ? -24.449 5.741 34.468 1.00 64.94 763 GLN A C 1
ATOM 6075 O O . GLN A 1 763 ? -25.499 5.599 35.095 1.00 64.94 763 GLN A O 1
ATOM 6080 N N . ASP A 1 764 ? -24.219 5.143 33.297 1.00 70.56 764 ASP A N 1
ATOM 6081 C CA . ASP A 1 764 ? -25.188 4.284 32.608 1.00 70.56 764 ASP A CA 1
ATOM 6082 C C . ASP A 1 764 ? -25.377 2.979 33.408 1.00 70.56 764 ASP A C 1
ATOM 6084 O O . ASP A 1 764 ? -26.504 2.533 33.630 1.00 70.56 764 ASP A O 1
ATOM 6088 N N . ILE A 1 765 ? -24.270 2.440 33.936 1.00 75.06 765 ILE A N 1
ATOM 6089 C CA . ILE A 1 765 ? -24.230 1.268 34.823 1.00 75.06 765 ILE A CA 1
ATOM 6090 C C . ILE A 1 765 ? -24.938 1.561 36.149 1.00 75.06 765 ILE A C 1
ATOM 6092 O O . ILE A 1 765 ? -25.783 0.786 36.596 1.00 75.06 765 ILE A O 1
ATOM 6096 N N . TYR A 1 766 ? -24.615 2.694 36.780 1.00 75.12 766 TYR A N 1
ATOM 6097 C CA . TYR A 1 766 ? -25.241 3.105 38.035 1.00 75.12 766 TYR A CA 1
ATOM 6098 C C . TYR A 1 766 ? -26.761 3.242 37.884 1.00 75.12 766 TYR A C 1
ATOM 6100 O O . TYR A 1 766 ? -27.511 2.710 38.700 1.00 75.12 766 TYR A O 1
ATOM 6108 N N . SER A 1 767 ? -27.215 3.884 36.803 1.00 76.94 767 SER A N 1
ATOM 6109 C CA . SER A 1 767 ? -28.642 4.065 36.508 1.00 76.94 767 SER A CA 1
ATOM 6110 C C . SER A 1 767 ? -29.358 2.731 36.272 1.00 76.94 767 SER A C 1
ATOM 6112 O O . SER A 1 767 ? -30.481 2.550 36.746 1.00 76.94 767 SER A O 1
ATOM 6114 N N . ALA A 1 768 ? -28.703 1.771 35.605 1.00 83.88 768 ALA A N 1
ATOM 6115 C CA . ALA A 1 768 ? -29.241 0.426 35.405 1.00 83.88 768 ALA A CA 1
ATOM 6116 C C . ALA A 1 768 ? -29.511 -0.278 36.745 1.00 83.88 768 ALA A C 1
ATOM 6118 O O . ALA A 1 768 ? -30.637 -0.706 37.002 1.00 83.88 768 ALA A O 1
ATOM 6119 N N . TYR A 1 769 ? -28.534 -0.304 37.653 1.00 86.56 769 TYR A N 1
ATOM 6120 C CA . TYR A 1 769 ? -28.728 -0.909 38.974 1.00 86.56 769 TYR A CA 1
ATOM 6121 C C . TYR A 1 769 ? -29.725 -0.137 39.847 1.00 86.56 769 TYR A C 1
ATOM 6123 O O . TYR A 1 769 ? -30.545 -0.755 40.523 1.00 86.56 769 TYR A O 1
ATOM 6131 N N . GLN A 1 770 ? -29.724 1.200 39.806 1.00 84.12 770 GLN A N 1
ATOM 6132 C CA . GLN A 1 770 ? -30.674 2.016 40.573 1.00 84.12 770 GLN A CA 1
ATOM 6133 C C . GLN A 1 770 ? -32.123 1.830 40.094 1.00 84.12 770 GLN A C 1
ATOM 6135 O O . GLN A 1 770 ? -33.056 1.968 40.882 1.00 84.12 770 GLN A O 1
ATOM 6140 N N . SER A 1 771 ? -32.333 1.503 38.815 1.00 86.62 771 SER A N 1
ATOM 6141 C CA . SER A 1 771 ? -33.658 1.131 38.304 1.00 86.62 771 SER A CA 1
ATOM 6142 C C . SER A 1 771 ? -34.153 -0.227 38.816 1.00 86.62 771 SER A C 1
ATOM 6144 O O . SER A 1 771 ? -35.345 -0.508 38.740 1.00 86.62 771 SER A O 1
ATOM 6146 N N . GLY A 1 772 ? -33.253 -1.035 39.386 1.00 87.88 772 GLY A N 1
ATOM 6147 C CA . GLY A 1 772 ? -33.525 -2.373 39.891 1.00 87.88 772 GLY A CA 1
ATOM 6148 C C . GLY A 1 772 ? -33.186 -3.493 38.906 1.00 87.88 772 GLY A C 1
ATOM 6149 O O . GLY A 1 772 ? -33.667 -4.607 39.083 1.00 87.88 772 GLY A O 1
ATOM 6150 N N . ALA A 1 773 ? -32.367 -3.263 37.879 1.00 93.31 773 ALA A N 1
ATOM 6151 C CA . ALA A 1 773 ? -31.885 -4.362 37.044 1.00 93.31 773 ALA A CA 1
ATOM 6152 C C . ALA A 1 773 ? -30.930 -5.287 37.817 1.00 93.31 773 ALA A C 1
ATOM 6154 O O . ALA A 1 773 ? -30.223 -4.858 38.731 1.00 93.31 773 ALA A O 1
ATOM 6155 N N . ASN A 1 774 ? -30.913 -6.566 37.444 1.00 94.12 774 ASN A N 1
ATOM 6156 C CA . ASN A 1 774 ? -30.011 -7.565 38.016 1.00 94.12 774 ASN A CA 1
ATOM 6157 C C . ASN A 1 774 ? -28.622 -7.488 37.391 1.00 94.12 774 ASN A C 1
ATOM 6159 O O . ASN A 1 774 ? -27.632 -7.706 38.082 1.00 94.12 774 ASN A O 1
ATOM 6163 N N . ASP A 1 775 ? -28.564 -7.206 36.092 1.00 92.88 775 ASP A N 1
ATOM 6164 C CA . ASP A 1 775 ? -27.323 -7.034 35.346 1.00 92.88 775 ASP A CA 1
ATOM 6165 C C . ASP A 1 775 ? -27.581 -6.150 34.113 1.00 92.88 775 ASP A C 1
ATOM 6167 O O . ASP A 1 775 ? -28.722 -5.759 33.829 1.00 92.88 775 ASP A O 1
ATOM 6171 N N . TYR A 1 776 ? -26.525 -5.834 33.368 1.00 93.56 776 TYR A N 1
ATOM 6172 C CA . TYR A 1 776 ? -26.595 -5.052 32.138 1.00 93.56 776 TYR A CA 1
ATOM 6173 C C . TYR A 1 776 ? -25.636 -5.581 31.060 1.00 93.56 776 TYR A C 1
ATOM 6175 O O . TYR A 1 776 ? -24.659 -6.267 31.357 1.00 93.56 776 TYR A O 1
ATOM 6183 N N . ILE A 1 777 ? -25.896 -5.224 29.800 1.00 90.31 777 ILE A N 1
ATOM 6184 C CA . ILE A 1 777 ? -25.001 -5.445 28.652 1.00 90.31 777 ILE A CA 1
ATOM 6185 C C . ILE A 1 777 ? -24.921 -4.173 27.821 1.00 90.31 777 ILE A C 1
ATOM 6187 O O . ILE A 1 777 ? -25.932 -3.519 27.581 1.00 90.31 777 ILE A O 1
ATOM 6191 N N . VAL A 1 778 ? -23.730 -3.839 27.334 1.00 84.00 778 VAL A N 1
ATOM 6192 C CA . VAL A 1 778 ? -23.517 -2.675 26.468 1.00 84.00 778 VAL A CA 1
ATOM 6193 C C . VAL A 1 778 ? -23.798 -3.038 25.006 1.00 84.00 778 VAL A C 1
ATOM 6195 O O . VAL A 1 778 ? -23.305 -4.042 24.501 1.00 84.00 778 VAL A O 1
ATOM 6198 N N . LYS A 1 779 ? -24.568 -2.209 24.290 1.00 78.38 779 LYS A N 1
ATOM 6199 C CA . LYS A 1 779 ? -24.765 -2.340 22.837 1.00 78.38 779 LYS A CA 1
ATOM 6200 C C . LYS A 1 779 ? -23.526 -1.815 22.067 1.00 78.38 779 LYS A C 1
ATOM 6202 O O . LYS A 1 779 ? -23.011 -0.750 22.413 1.00 78.38 779 LYS A O 1
ATOM 6207 N N . PRO A 1 780 ? -23.079 -2.466 20.970 1.00 71.75 780 PRO A N 1
ATOM 6208 C CA . PRO A 1 780 ? -23.661 -3.649 20.337 1.00 71.75 780 PRO A CA 1
ATOM 6209 C C . PRO A 1 780 ? -23.399 -4.921 21.147 1.00 71.75 780 PRO A C 1
ATOM 6211 O O . PRO A 1 780 ? -22.302 -5.127 21.649 1.00 71.75 780 PRO A O 1
ATOM 6214 N N . VAL A 1 781 ? -24.426 -5.764 21.237 1.00 74.50 781 VAL A N 1
ATOM 6215 C CA . VAL A 1 781 ? -24.408 -6.976 22.056 1.00 74.50 781 VAL A CA 1
ATOM 6216 C C . VAL A 1 781 ? -23.458 -8.009 21.447 1.00 74.50 781 VAL A C 1
ATOM 6218 O O . VAL A 1 781 ? -23.677 -8.462 20.322 1.00 74.50 781 VAL A O 1
ATOM 6221 N N . ASP A 1 782 ? -22.418 -8.389 22.190 1.00 78.12 782 ASP A N 1
ATOM 6222 C CA . ASP A 1 782 ? -21.562 -9.519 21.833 1.00 78.12 782 ASP A CA 1
ATOM 6223 C C . ASP A 1 782 ? -22.275 -10.845 22.137 1.00 78.12 782 ASP A C 1
ATOM 6225 O O . ASP A 1 782 ? -22.893 -11.012 23.190 1.00 78.12 782 ASP A O 1
ATOM 6229 N N . THR A 1 783 ? -22.197 -11.801 21.209 1.00 76.06 783 THR A N 1
ATOM 6230 C CA . THR A 1 783 ? -22.881 -13.097 21.332 1.00 76.06 783 THR A CA 1
ATOM 6231 C C . THR A 1 783 ? -22.426 -13.867 22.569 1.00 76.06 783 THR A C 1
ATOM 6233 O O . THR A 1 783 ? -23.261 -14.427 23.278 1.00 76.06 783 THR A O 1
ATOM 6236 N N . SER A 1 784 ? -21.120 -13.882 22.845 1.00 73.06 784 SER A N 1
ATOM 6237 C CA . SER A 1 784 ? -20.560 -14.630 23.971 1.00 73.06 784 SER A CA 1
ATOM 6238 C C . SER A 1 784 ? -20.874 -13.959 25.307 1.00 73.06 784 SER A C 1
ATOM 6240 O O . SER A 1 784 ? -21.211 -14.648 26.271 1.00 73.06 784 SER A O 1
ATOM 6242 N N . GLU A 1 785 ? -20.852 -12.624 25.352 1.00 86.12 785 GLU A N 1
ATOM 6243 C CA . GLU A 1 785 ? -21.255 -11.869 26.539 1.00 86.12 785 GLU A CA 1
ATOM 6244 C C . GLU A 1 785 ? -22.739 -12.079 26.854 1.00 86.12 785 GLU A C 1
ATOM 6246 O O . GLU A 1 785 ? -23.080 -12.421 27.986 1.00 86.12 785 GLU A O 1
ATOM 6251 N N . LEU A 1 786 ? -23.620 -11.954 25.856 1.00 88.19 786 LEU A N 1
ATOM 6252 C CA . LEU A 1 786 ? -25.054 -12.183 26.025 1.00 88.19 786 LEU A CA 1
ATOM 6253 C C . LEU A 1 786 ? -25.352 -13.583 26.550 1.00 88.19 786 LEU A C 1
ATOM 6255 O O . LEU A 1 786 ? -26.075 -13.719 27.535 1.00 88.19 786 LEU A O 1
ATOM 6259 N N . GLN A 1 787 ? -24.774 -14.614 25.932 1.00 86.12 787 GLN A N 1
ATOM 6260 C CA . GLN A 1 787 ? -24.979 -15.994 26.365 1.00 86.12 787 GLN A CA 1
ATOM 6261 C C . GLN A 1 787 ? -24.488 -16.219 27.797 1.00 86.12 787 GLN A C 1
ATOM 6263 O O . GLN A 1 787 ? -25.198 -16.840 28.587 1.00 86.12 787 GLN A O 1
ATOM 6268 N N . ALA A 1 788 ? -23.322 -15.683 28.166 1.00 84.75 788 ALA A N 1
ATOM 6269 C CA . ALA A 1 788 ? -22.785 -15.827 29.517 1.00 84.75 788 ALA A CA 1
ATOM 6270 C C . ALA A 1 788 ? -23.671 -15.142 30.571 1.00 84.75 788 ALA A C 1
ATOM 6272 O O . ALA A 1 788 ? -23.967 -15.734 31.610 1.00 84.75 788 ALA A O 1
ATOM 6273 N N . ARG A 1 789 ? -24.133 -13.917 30.293 1.00 93.12 789 ARG A N 1
ATOM 6274 C CA . ARG A 1 789 ? -24.990 -13.126 31.195 1.00 93.12 789 ARG A CA 1
ATOM 6275 C C . ARG A 1 789 ? -26.363 -13.760 31.370 1.00 93.12 789 ARG A C 1
ATOM 6277 O O . ARG A 1 789 ? -26.820 -13.927 32.497 1.00 93.12 789 ARG A O 1
ATOM 6284 N N . VAL A 1 790 ? -26.990 -14.161 30.263 1.00 91.81 790 VAL A N 1
ATOM 6285 C CA . VAL A 1 790 ? -28.284 -14.852 30.282 1.00 91.81 790 VAL A CA 1
ATOM 6286 C C . VAL A 1 790 ? -28.160 -16.172 31.036 1.00 91.81 790 VAL A C 1
ATOM 6288 O O . VAL A 1 790 ? -28.939 -16.406 31.953 1.00 91.81 790 VAL A O 1
ATOM 6291 N N . THR A 1 791 ? -27.144 -16.988 30.741 1.00 88.81 791 THR A N 1
ATOM 6292 C CA . THR A 1 791 ? -26.919 -18.261 31.446 1.00 88.81 791 THR A CA 1
ATOM 6293 C C . THR A 1 791 ? -26.722 -18.043 32.943 1.00 88.81 791 THR A C 1
ATOM 6295 O O . THR A 1 791 ? -27.372 -18.712 33.739 1.00 88.81 791 THR A O 1
ATOM 6298 N N . GLY A 1 792 ? -25.910 -17.061 33.348 1.00 88.75 792 GLY A N 1
ATOM 6299 C CA . GLY A 1 792 ? -25.696 -16.748 34.762 1.00 88.75 792 GLY A CA 1
ATOM 6300 C C . GLY A 1 792 ? -26.974 -16.315 35.491 1.00 88.75 792 GLY A C 1
ATOM 6301 O O . GLY A 1 792 ? -27.232 -16.769 36.606 1.00 88.75 792 GLY A O 1
ATOM 6302 N N . LEU A 1 793 ? -27.810 -15.480 34.864 1.00 91.19 793 LEU A N 1
ATOM 6303 C CA . LEU A 1 793 ? -29.093 -15.058 35.442 1.00 91.19 793 LEU A CA 1
ATOM 6304 C C . LEU A 1 793 ? -30.114 -16.205 35.494 1.00 91.19 793 LEU A C 1
ATOM 6306 O O . LEU A 1 793 ? -30.836 -16.338 36.484 1.00 91.19 793 LEU A O 1
ATOM 6310 N N . MET A 1 794 ? -30.139 -17.064 34.475 1.00 88.19 794 MET A N 1
ATOM 6311 C CA . MET A 1 794 ? -31.000 -18.249 34.431 1.00 88.19 794 MET A CA 1
ATOM 6312 C C . MET A 1 794 ? -30.576 -19.299 35.467 1.00 88.19 794 MET A C 1
ATOM 6314 O O . MET A 1 794 ? -31.427 -19.851 36.164 1.00 88.19 794 MET A O 1
ATOM 6318 N N . GLU A 1 795 ? -29.274 -19.537 35.648 1.00 85.25 795 GLU A N 1
ATOM 6319 C CA . GLU A 1 795 ? -28.741 -20.391 36.716 1.00 85.25 795 GLU A CA 1
ATOM 6320 C C . GLU A 1 795 ? -29.031 -19.813 38.102 1.00 85.25 795 GLU A C 1
ATOM 6322 O O . GLU A 1 795 ? -29.421 -20.554 39.005 1.00 85.25 795 GLU A O 1
ATOM 6327 N N . MET A 1 796 ? -28.910 -18.492 38.278 1.00 84.25 796 MET A N 1
ATOM 6328 C CA . MET A 1 796 ? -29.295 -17.824 39.521 1.00 84.25 796 MET A CA 1
ATOM 6329 C C . MET A 1 796 ? -30.776 -18.078 39.836 1.00 84.25 796 MET A C 1
ATOM 6331 O O . MET A 1 796 ? -31.082 -18.523 40.947 1.00 84.25 796 MET A O 1
ATOM 6335 N N . LYS A 1 797 ? -31.679 -17.869 38.867 1.00 84.62 797 LYS A N 1
ATOM 6336 C CA . LYS A 1 797 ? -33.120 -18.136 39.019 1.00 84.62 797 LYS A CA 1
ATOM 6337 C C . LYS A 1 797 ? -33.387 -19.606 39.345 1.00 84.62 797 LYS A C 1
ATOM 6339 O O . LYS A 1 797 ? -34.066 -19.897 40.329 1.00 84.62 797 LYS A O 1
ATOM 6344 N N . LYS A 1 798 ? -32.766 -20.531 38.610 1.00 81.50 798 LYS A N 1
ATOM 6345 C CA . LYS A 1 798 ? -32.882 -21.975 38.849 1.00 81.50 798 LYS A CA 1
ATOM 6346 C C . LYS A 1 798 ? -32.379 -22.382 40.234 1.00 81.50 798 LYS A C 1
ATOM 6348 O O . LYS A 1 798 ? -33.040 -23.152 40.918 1.00 81.50 798 LYS A O 1
ATOM 6353 N N . SER A 1 799 ? -31.245 -21.846 40.687 1.00 78.56 799 SER A N 1
ATOM 6354 C CA . SER A 1 799 ? -30.695 -22.145 42.017 1.00 78.56 799 SER A CA 1
ATOM 6355 C C . SER A 1 799 ? -31.611 -21.658 43.140 1.00 78.56 799 SER A C 1
ATOM 6357 O O . SER A 1 799 ? -31.728 -22.303 44.184 1.00 78.56 799 SER A O 1
ATOM 6359 N N . PHE A 1 800 ? -32.290 -20.530 42.922 1.00 77.81 800 PHE A N 1
ATOM 6360 C CA . PHE A 1 800 ? -33.259 -19.991 43.862 1.00 77.81 800 PHE A CA 1
ATOM 6361 C C . PHE A 1 800 ? -34.504 -20.885 43.939 1.00 77.81 800 PHE A C 1
ATOM 6363 O O . PHE A 1 800 ? -34.941 -21.227 45.040 1.00 77.81 800 PHE A O 1
ATOM 6370 N N . GLU A 1 801 ? -35.015 -21.336 42.792 1.00 74.31 801 GLU A N 1
ATOM 6371 C CA . GLU A 1 801 ? -36.120 -22.299 42.702 1.00 74.31 801 GLU A CA 1
ATOM 6372 C C . GLU A 1 801 ? -35.755 -23.663 43.313 1.00 74.31 801 GLU A C 1
ATOM 6374 O O . GLU A 1 801 ? -36.512 -24.208 44.116 1.00 74.31 801 GLU A O 1
ATOM 6379 N N . GLU A 1 802 ? -34.568 -24.199 43.016 1.00 72.94 802 GLU A N 1
ATOM 6380 C CA . GLU A 1 802 ? -34.071 -25.456 43.585 1.00 72.94 802 GLU A CA 1
ATOM 6381 C C . GLU A 1 802 ? -33.866 -25.358 45.092 1.00 72.94 802 GLU A C 1
ATOM 6383 O O . GLU A 1 802 ? -34.231 -26.280 45.817 1.00 72.94 802 GLU A O 1
ATOM 6388 N N . ARG A 1 803 ? -33.328 -24.243 45.599 1.00 70.38 803 ARG A N 1
ATOM 6389 C CA . ARG A 1 803 ? -33.193 -24.018 47.042 1.00 70.38 803 ARG A CA 1
ATOM 6390 C C . ARG A 1 803 ? -34.556 -23.998 47.719 1.00 70.38 803 ARG A C 1
ATOM 6392 O O . ARG A 1 803 ? -34.706 -24.605 48.776 1.00 70.38 803 ARG A O 1
ATOM 6399 N N . LEU A 1 804 ? -35.538 -23.336 47.111 1.00 63.94 804 LEU A N 1
ATOM 6400 C CA . LEU A 1 804 ? -36.907 -23.302 47.613 1.00 63.94 804 LEU A CA 1
ATOM 6401 C C . LEU A 1 804 ? -37.535 -24.707 47.612 1.00 63.94 804 LEU A C 1
ATOM 6403 O O . LEU A 1 804 ? -38.152 -25.107 48.601 1.00 63.94 804 LEU A O 1
ATOM 6407 N N . ARG A 1 805 ? -37.302 -25.487 46.549 1.00 65.94 805 ARG A N 1
ATOM 6408 C CA . ARG A 1 805 ? -37.750 -26.881 46.420 1.00 65.94 805 ARG A CA 1
ATOM 6409 C C . ARG A 1 805 ? -37.067 -27.814 47.421 1.00 65.94 805 ARG A C 1
ATOM 6411 O O . ARG A 1 805 ? -37.734 -28.654 48.013 1.00 65.94 805 ARG A O 1
ATOM 6418 N N . LEU A 1 806 ? -35.759 -27.682 47.632 1.00 61.09 806 LEU A N 1
ATOM 6419 C CA . LEU A 1 806 ? -34.985 -28.487 48.582 1.00 61.09 806 LEU A CA 1
ATOM 6420 C C . LEU A 1 806 ? -35.330 -28.142 50.029 1.00 61.09 806 LEU A C 1
ATOM 6422 O O . LEU A 1 806 ? -35.423 -29.045 50.854 1.00 61.09 806 LEU A O 1
ATOM 6426 N N . GLU A 1 807 ? -35.557 -26.864 50.340 1.00 58.78 807 GLU A N 1
ATOM 6427 C CA . GLU A 1 807 ? -36.069 -26.441 51.646 1.00 58.78 807 GLU A CA 1
ATOM 6428 C C . GLU A 1 807 ? -37.445 -27.076 51.906 1.00 58.78 807 GLU A C 1
ATOM 6430 O O . GLU A 1 807 ? -37.662 -27.644 52.976 1.00 58.78 807 GLU A O 1
ATOM 6435 N N . ALA A 1 808 ? -38.335 -27.085 50.906 1.00 55.50 808 ALA A N 1
ATOM 6436 C CA . ALA A 1 808 ? -39.626 -27.765 50.997 1.00 55.50 808 ALA A CA 1
ATOM 6437 C C . ALA A 1 808 ? -39.482 -29.293 51.164 1.00 55.50 808 ALA A C 1
ATOM 6439 O O . ALA A 1 808 ? -40.075 -29.869 52.076 1.00 55.50 808 ALA A O 1
ATOM 6440 N N . ALA A 1 809 ? -38.641 -29.943 50.353 1.00 54.12 809 ALA A N 1
ATOM 6441 C CA . ALA A 1 809 ? -38.427 -31.392 50.379 1.00 54.12 809 ALA A CA 1
ATOM 6442 C C . ALA A 1 809 ? -37.731 -31.884 51.663 1.00 54.12 809 ALA A C 1
ATOM 6444 O O . ALA A 1 809 ? -38.045 -32.961 52.169 1.00 54.12 809 ALA A O 1
ATOM 6445 N N . TRP A 1 810 ? -36.796 -31.106 52.219 1.00 57.12 810 TRP A N 1
ATOM 6446 C CA . TRP A 1 810 ? -36.112 -31.425 53.475 1.00 57.12 810 TRP A CA 1
ATOM 6447 C C . TRP A 1 810 ? -37.065 -31.374 54.672 1.00 57.12 810 TRP A C 1
ATOM 6449 O O . TRP A 1 810 ? -37.034 -32.264 55.523 1.00 57.12 810 TRP A O 1
ATOM 6459 N N . LEU A 1 811 ? -37.956 -30.379 54.711 1.00 53.69 811 LEU A N 1
ATOM 6460 C CA . LEU A 1 811 ? -38.978 -30.258 55.754 1.00 53.69 811 LEU A CA 1
ATOM 6461 C C . LEU A 1 811 ? -39.985 -31.418 55.725 1.00 53.69 811 LEU A C 1
ATOM 6463 O O . LEU A 1 811 ? -40.471 -31.825 56.777 1.00 53.69 811 LEU A O 1
ATOM 6467 N N . GLN A 1 812 ? -40.260 -31.984 54.548 1.00 52.94 812 GLN A N 1
ATOM 6468 C CA . GLN A 1 812 ? -41.148 -33.140 54.389 1.00 52.94 812 GLN A CA 1
ATOM 6469 C C . GLN A 1 812 ? -40.508 -34.486 54.793 1.00 52.94 812 GLN A C 1
ATOM 6471 O O . GLN A 1 812 ? -41.226 -35.455 55.016 1.00 52.94 812 GLN A O 1
ATOM 6476 N N . ALA A 1 813 ? -39.176 -34.583 54.915 1.00 51.88 813 ALA A N 1
ATOM 6477 C CA . ALA A 1 813 ? -38.467 -35.853 55.134 1.00 51.88 813 ALA A CA 1
ATOM 6478 C C . ALA A 1 813 ? -38.348 -36.305 56.611 1.00 51.88 813 ALA A C 1
ATOM 6480 O O . ALA A 1 813 ? -37.698 -37.315 56.894 1.00 51.88 813 ALA A O 1
ATOM 6481 N N . GLN A 1 814 ? -38.941 -35.591 57.574 1.00 57.47 814 GLN A N 1
ATOM 6482 C CA . GLN A 1 814 ? -38.846 -35.933 58.999 1.00 57.47 814 GLN A CA 1
ATOM 6483 C C . GLN A 1 814 ? -39.963 -36.884 59.465 1.00 57.47 814 GLN A C 1
ATOM 6485 O O . GLN A 1 814 ? -40.887 -36.466 60.156 1.00 57.47 814 GLN A O 1
ATOM 6490 N N . ILE A 1 815 ? -39.836 -38.192 59.217 1.00 63.88 815 ILE A N 1
ATOM 6491 C CA . ILE A 1 815 ? -40.514 -39.166 60.092 1.00 63.88 815 ILE A CA 1
ATOM 6492 C C . ILE A 1 815 ? -39.660 -39.323 61.351 1.00 63.88 815 ILE A C 1
ATOM 6494 O O . ILE A 1 815 ? -38.497 -39.730 61.280 1.00 63.88 815 ILE A O 1
ATOM 6498 N N . LYS A 1 816 ? -40.208 -38.995 62.526 1.00 65.94 816 LYS A N 1
ATOM 6499 C CA . LYS A 1 816 ? -39.454 -39.105 63.782 1.00 65.94 816 LYS A CA 1
ATOM 6500 C C . LYS A 1 816 ? -39.086 -40.577 64.047 1.00 65.94 816 LYS A C 1
ATOM 6502 O O . LYS A 1 816 ? -39.992 -41.406 64.131 1.00 65.94 816 LYS A O 1
ATOM 6507 N N . PRO A 1 817 ? -37.801 -40.925 64.279 1.00 66.94 817 PRO A N 1
ATOM 6508 C CA . PRO A 1 817 ? -37.388 -42.317 64.489 1.00 66.94 817 PRO A CA 1
ATOM 6509 C C . PRO A 1 817 ? -38.166 -43.020 65.604 1.00 66.94 817 PRO A C 1
ATOM 6511 O O . PRO A 1 817 ? -38.532 -44.184 65.479 1.00 66.94 817 PRO A O 1
ATOM 6514 N N . HIS A 1 818 ? -38.490 -42.297 66.679 1.00 70.25 818 HIS A N 1
ATOM 6515 C CA . HIS A 1 818 ? -39.248 -42.861 67.792 1.00 70.25 818 HIS A CA 1
ATOM 6516 C C . HIS A 1 818 ? -40.679 -43.269 67.400 1.00 70.25 818 HIS A C 1
ATOM 6518 O O . HIS A 1 818 ? -41.199 -44.222 67.970 1.00 70.25 818 HIS A O 1
ATOM 6524 N N . PHE A 1 819 ? -41.323 -42.586 66.444 1.00 80.88 819 PHE A N 1
ATOM 6525 C CA . PHE A 1 819 ? -42.653 -42.963 65.961 1.00 80.88 819 PHE A CA 1
ATOM 6526 C C . PHE A 1 819 ? -42.604 -44.310 65.232 1.00 80.88 819 PHE A C 1
ATOM 6528 O O . PHE A 1 819 ? -43.413 -45.187 65.530 1.00 80.88 819 PHE A O 1
ATOM 6535 N N . LEU A 1 820 ? -41.602 -44.511 64.367 1.00 80.06 820 LEU A N 1
ATOM 6536 C CA . LEU A 1 820 ? -41.377 -45.780 63.664 1.00 80.06 820 LEU A CA 1
ATOM 6537 C C . LEU A 1 820 ? -41.165 -46.932 64.652 1.00 80.06 820 LEU A C 1
ATOM 6539 O O . LEU A 1 820 ? -41.865 -47.940 64.585 1.00 80.06 820 LEU A O 1
ATOM 6543 N N . PHE A 1 821 ? -40.247 -46.766 65.612 1.00 76.06 821 PHE A N 1
ATOM 6544 C CA . PHE A 1 821 ? -39.969 -47.800 66.614 1.00 76.06 821 PHE A CA 1
ATOM 6545 C C . PHE A 1 821 ? -41.188 -48.114 67.484 1.00 76.06 821 PHE A C 1
ATOM 6547 O O . PHE A 1 821 ? -41.473 -49.280 67.741 1.00 76.06 821 PHE A O 1
ATOM 6554 N N . ASN A 1 822 ? -41.927 -47.091 67.920 1.00 78.69 822 ASN A N 1
ATOM 6555 C CA . ASN A 1 822 ? -43.122 -47.295 68.735 1.00 78.69 822 ASN A CA 1
ATOM 6556 C C . ASN A 1 822 ? -44.216 -48.031 67.961 1.00 78.69 822 ASN A C 1
ATOM 6558 O O . ASN A 1 822 ? -44.819 -48.941 68.516 1.00 78.69 822 ASN A O 1
ATOM 6562 N N . THR A 1 823 ? -44.430 -47.683 66.692 1.00 84.81 823 THR A N 1
ATOM 6563 C CA . THR A 1 823 ? -45.430 -48.341 65.841 1.00 84.81 823 THR A CA 1
ATOM 6564 C C . THR A 1 823 ? -45.074 -49.808 65.615 1.00 84.81 823 THR A C 1
ATOM 6566 O O . THR A 1 823 ? -45.912 -50.679 65.824 1.00 84.81 823 THR A O 1
ATOM 6569 N N . LEU A 1 824 ? -43.809 -50.106 65.299 1.00 85.88 824 LEU A N 1
ATOM 6570 C CA . LEU A 1 824 ? -43.329 -51.484 65.151 1.00 85.88 824 LEU A CA 1
ATOM 6571 C C . LEU A 1 824 ? -43.457 -52.291 66.448 1.00 85.88 824 LEU A C 1
ATOM 6573 O O . LEU A 1 824 ? -43.852 -53.451 66.401 1.00 85.88 824 LEU A O 1
ATOM 6577 N N . ASN A 1 825 ? -43.171 -51.685 67.603 1.00 83.69 825 ASN A N 1
ATOM 6578 C CA . ASN A 1 825 ? -43.358 -52.338 68.899 1.00 83.69 825 ASN A CA 1
ATOM 6579 C C . ASN A 1 825 ? -44.840 -52.605 69.197 1.00 83.69 825 ASN A C 1
ATOM 6581 O O . ASN A 1 825 ? -45.168 -53.665 69.724 1.00 83.69 825 ASN A O 1
ATOM 6585 N N . THR A 1 826 ? -45.736 -51.677 68.849 1.00 85.06 826 THR A N 1
ATOM 6586 C CA . THR A 1 826 ? -47.186 -51.881 68.967 1.00 85.06 826 THR A CA 1
ATOM 6587 C C . THR A 1 826 ? -47.649 -53.026 68.069 1.00 85.06 826 THR A C 1
ATOM 6589 O O . THR A 1 826 ? -48.351 -53.907 68.552 1.00 85.06 826 THR A O 1
ATOM 6592 N N . ILE A 1 827 ? -47.195 -53.081 66.813 1.00 88.69 827 ILE A N 1
ATOM 6593 C CA . ILE A 1 827 ? -47.484 -54.190 65.890 1.00 88.69 827 ILE A CA 1
ATOM 6594 C C . ILE A 1 827 ? -46.949 -55.515 66.456 1.00 88.69 827 ILE A C 1
ATOM 6596 O O . ILE A 1 827 ? -47.681 -56.498 66.506 1.00 88.69 827 ILE A O 1
ATOM 6600 N N . ALA A 1 828 ? -45.704 -55.546 66.941 1.00 85.12 828 ALA A N 1
ATOM 6601 C CA . ALA A 1 828 ? -45.105 -56.749 67.520 1.00 85.12 828 ALA A CA 1
ATOM 6602 C C . ALA A 1 828 ? -45.875 -57.249 68.756 1.00 85.12 828 ALA A C 1
ATOM 6604 O O . ALA A 1 828 ? -46.099 -58.448 68.892 1.00 85.12 828 ALA A O 1
ATOM 6605 N N . HIS A 1 829 ? -46.324 -56.340 69.627 1.00 87.06 829 HIS A N 1
ATOM 6606 C CA . HIS A 1 829 ? -47.123 -56.686 70.803 1.00 87.06 829 HIS A CA 1
ATOM 6607 C C . HIS A 1 829 ? -48.538 -57.168 70.440 1.00 87.06 829 HIS A C 1
ATOM 6609 O O . HIS A 1 829 ? -49.039 -58.129 71.028 1.00 87.06 829 HIS A O 1
ATOM 6615 N N . LEU A 1 830 ? -49.178 -56.533 69.454 1.00 86.19 830 LEU A N 1
ATOM 6616 C CA . LEU A 1 830 ? -50.480 -56.965 68.941 1.00 86.19 830 LEU A CA 1
ATOM 6617 C C . LEU A 1 830 ? -50.386 -58.332 68.253 1.00 86.19 830 LEU A C 1
ATOM 6619 O O . LEU A 1 830 ? -51.292 -59.140 68.400 1.00 86.19 830 LEU A O 1
ATOM 6623 N N . GLY A 1 831 ? -49.264 -58.661 67.610 1.00 83.75 831 GLY A N 1
ATOM 6624 C CA . GLY A 1 831 ? -49.039 -59.992 67.037 1.00 83.75 831 GLY A CA 1
ATOM 6625 C C . GLY A 1 831 ? -49.125 -61.142 68.046 1.00 83.75 831 GLY A C 1
ATOM 6626 O O . GLY A 1 831 ? -49.459 -62.261 67.662 1.00 83.75 831 GLY A O 1
ATOM 6627 N N . GLU A 1 832 ? -48.884 -60.874 69.333 1.00 84.06 832 GLU A N 1
ATOM 6628 C CA . GLU A 1 832 ? -49.041 -61.854 70.416 1.00 84.06 832 GLU A CA 1
ATOM 6629 C C . GLU A 1 832 ? -50.448 -61.859 71.043 1.00 84.06 832 GLU A C 1
ATOM 6631 O O . GLU A 1 832 ? -50.818 -62.839 71.689 1.00 84.06 832 GLU A O 1
ATOM 6636 N N . THR A 1 833 ? -51.226 -60.781 70.889 1.00 85.69 833 THR A N 1
ATOM 6637 C CA . THR A 1 833 ? -52.450 -60.532 71.679 1.00 85.69 833 THR A CA 1
ATOM 6638 C C . THR A 1 833 ? -53.734 -60.394 70.854 1.00 85.69 833 THR A C 1
ATOM 6640 O O . THR A 1 833 ? -54.780 -60.849 71.312 1.00 85.69 833 THR A O 1
ATOM 6643 N N . ASP A 1 834 ? -53.672 -59.805 69.657 1.00 87.81 834 ASP A N 1
ATOM 6644 C CA . ASP A 1 834 ? -54.801 -59.524 68.762 1.00 87.81 834 ASP A CA 1
ATOM 6645 C C . ASP A 1 834 ? -54.305 -59.366 67.306 1.00 87.81 834 ASP A C 1
ATOM 6647 O O . ASP A 1 834 ? -53.848 -58.300 66.879 1.00 87.81 834 ASP A O 1
ATOM 6651 N N . THR A 1 835 ? -54.346 -60.463 66.544 1.00 88.06 835 THR A N 1
ATOM 6652 C CA . THR A 1 835 ? -53.792 -60.527 65.181 1.00 88.06 835 THR A CA 1
ATOM 6653 C C . THR A 1 835 ? -54.606 -59.724 64.164 1.00 88.06 835 THR A C 1
ATOM 6655 O O . THR A 1 835 ? -54.018 -59.166 63.238 1.00 88.06 835 THR A O 1
ATOM 6658 N N . ASP A 1 836 ? -55.925 -59.625 64.336 1.00 86.12 836 ASP A N 1
ATOM 6659 C CA . ASP A 1 836 ? -56.782 -58.858 63.423 1.00 86.12 836 ASP A CA 1
ATOM 6660 C C . ASP A 1 836 ? -56.471 -57.364 63.562 1.00 86.12 836 ASP A C 1
ATOM 6662 O O . ASP A 1 836 ? -56.158 -56.687 62.580 1.00 86.12 836 ASP A O 1
ATOM 6666 N N . ARG A 1 837 ? -56.386 -56.875 64.804 1.00 85.81 837 ARG A N 1
ATOM 6667 C CA . ARG A 1 837 ? -55.990 -55.492 65.088 1.00 85.81 837 ARG A CA 1
ATOM 6668 C C . ARG A 1 837 ? -54.538 -55.195 64.703 1.00 85.81 837 ARG A C 1
ATOM 6670 O O . ARG A 1 837 ? -54.221 -54.071 64.322 1.00 85.81 837 ARG A O 1
ATOM 6677 N N . MET A 1 838 ? -53.638 -56.180 64.778 1.00 90.62 838 MET A N 1
ATOM 6678 C CA . MET A 1 838 ? -52.268 -56.045 64.267 1.00 90.62 838 MET A CA 1
ATOM 6679 C C . MET A 1 838 ? -52.256 -55.764 62.757 1.00 90.62 838 MET A C 1
ATOM 6681 O O . MET A 1 838 ? -51.498 -54.898 62.316 1.00 90.62 838 MET A O 1
ATOM 6685 N N . LEU A 1 839 ? -53.059 -56.493 61.972 1.00 89.31 839 LEU A N 1
ATOM 6686 C CA . LEU A 1 839 ? -53.135 -56.318 60.519 1.00 89.31 839 LEU A CA 1
ATOM 6687 C C . LEU A 1 839 ? -53.691 -54.940 60.148 1.00 89.31 839 LEU A C 1
ATOM 6689 O O . LEU A 1 839 ? -53.095 -54.278 59.303 1.00 89.31 839 LEU A O 1
ATOM 6693 N N . GLU A 1 840 ? -54.738 -54.475 60.835 1.00 87.81 840 GLU A N 1
ATOM 6694 C CA . GLU A 1 840 ? -55.295 -53.124 60.650 1.00 87.81 840 GLU A CA 1
ATOM 6695 C C . GLU A 1 840 ? -54.236 -52.034 60.887 1.00 87.81 840 GLU A C 1
ATOM 6697 O O . GLU A 1 840 ? -54.052 -51.135 60.069 1.00 87.81 840 GLU A O 1
ATOM 6702 N N . VAL A 1 841 ? -53.470 -52.133 61.981 1.00 88.06 841 VAL A N 1
ATOM 6703 C CA . VAL A 1 841 ? -52.404 -51.162 62.291 1.00 88.06 841 VAL A CA 1
ATOM 6704 C C . VAL A 1 841 ? -51.261 -51.233 61.279 1.00 88.06 841 VAL A C 1
ATOM 6706 O O . VAL A 1 841 ? -50.641 -50.214 60.977 1.00 88.06 841 VAL A O 1
ATOM 6709 N N . LEU A 1 842 ? -50.954 -52.423 60.758 1.00 89.50 842 LEU A N 1
ATOM 6710 C CA . LEU A 1 842 ? -49.913 -52.612 59.752 1.00 89.50 842 LEU A CA 1
ATOM 6711 C C . LEU A 1 842 ? -50.319 -52.031 58.388 1.00 89.50 842 LEU A C 1
ATOM 6713 O O . LEU A 1 842 ? -49.468 -51.454 57.708 1.00 89.50 842 LEU A O 1
ATOM 6717 N N . GLU A 1 843 ? -51.593 -52.141 58.010 1.00 90.50 843 GLU A N 1
ATOM 6718 C CA . GLU A 1 843 ? -52.158 -51.509 56.813 1.00 90.50 843 GLU A CA 1
ATOM 6719 C C . GLU A 1 843 ? -52.120 -49.980 56.933 1.00 90.50 843 GLU A C 1
ATOM 6721 O O . GLU A 1 843 ? -51.501 -49.322 56.096 1.00 90.50 843 GLU A O 1
ATOM 6726 N N . GLU A 1 844 ? -52.618 -49.428 58.044 1.00 90.12 844 GLU A N 1
ATOM 6727 C CA . GLU A 1 844 ? -52.558 -47.989 58.349 1.00 90.12 844 GLU A CA 1
ATOM 6728 C C . GLU A 1 844 ? -51.119 -47.454 58.373 1.00 90.12 844 GLU A C 1
ATOM 6730 O O . GLU A 1 844 ? -50.829 -46.348 57.910 1.00 90.12 844 GLU A O 1
ATOM 6735 N N . PHE A 1 845 ? -50.171 -48.249 58.876 1.00 90.38 845 PHE A N 1
ATOM 6736 C CA . PHE A 1 845 ? -48.756 -47.892 58.854 1.00 90.38 845 PHE A CA 1
ATOM 6737 C C . PHE A 1 845 ? -48.164 -47.907 57.439 1.00 90.38 845 PHE A C 1
ATOM 6739 O O . PHE A 1 845 ? -47.344 -47.045 57.111 1.00 90.38 845 PHE A O 1
ATOM 6746 N N . SER A 1 846 ? -48.584 -48.844 56.585 1.00 86.00 846 SER A N 1
ATOM 6747 C CA . SER A 1 846 ? -48.181 -48.877 55.176 1.00 86.00 846 SER A CA 1
ATOM 6748 C C . SER A 1 846 ? -48.724 -47.671 54.411 1.00 86.00 846 SER A C 1
ATOM 6750 O O . SER A 1 846 ? -47.957 -47.001 53.715 1.00 86.00 846 SER A O 1
ATOM 6752 N N . GLU A 1 847 ? -50.008 -47.346 54.589 1.00 85.81 847 GLU A N 1
ATOM 6753 C CA . GLU A 1 847 ? -50.640 -46.173 53.979 1.00 85.81 847 GLU A CA 1
ATOM 6754 C C . GLU A 1 847 ? -49.970 -44.874 54.429 1.00 85.81 847 GLU A C 1
ATOM 6756 O O . GLU A 1 847 ? -49.620 -44.039 53.590 1.00 85.81 847 GLU A O 1
ATOM 6761 N N . PHE A 1 848 ? -49.698 -44.733 55.732 1.00 86.75 848 PHE A N 1
ATOM 6762 C CA . PHE A 1 848 ? -48.974 -43.586 56.275 1.00 86.75 848 PHE A CA 1
ATOM 6763 C C . PHE A 1 848 ? -47.604 -43.411 55.606 1.00 86.75 848 PHE A C 1
ATOM 6765 O O . PHE A 1 848 ? -47.257 -42.309 55.176 1.00 86.75 848 PHE A O 1
ATOM 6772 N N . LEU A 1 849 ? -46.824 -44.492 55.472 1.00 82.00 849 LEU A N 1
ATOM 6773 C CA . LEU A 1 849 ? -45.517 -44.436 54.818 1.00 82.00 849 LEU A CA 1
ATOM 6774 C C . LEU A 1 849 ? -45.651 -44.055 53.342 1.00 82.00 849 LEU A C 1
ATOM 6776 O O . LEU A 1 849 ? -44.994 -43.110 52.907 1.00 82.00 849 LEU A O 1
ATOM 6780 N N . GLN A 1 850 ? -46.514 -44.728 52.580 1.00 80.75 850 GLN A N 1
ATOM 6781 C CA . GLN A 1 850 ? -46.697 -44.442 51.154 1.00 80.75 850 GLN A CA 1
ATOM 6782 C C . GLN A 1 850 ? -47.096 -42.985 50.914 1.00 80.75 850 GLN A C 1
ATOM 6784 O O . GLN A 1 850 ? -46.460 -42.315 50.101 1.00 80.75 850 GLN A O 1
ATOM 6789 N N . ARG A 1 851 ? -48.069 -42.472 51.677 1.00 79.31 851 ARG A N 1
ATOM 6790 C CA . ARG A 1 851 ? -48.558 -41.090 51.566 1.00 79.31 851 ARG A CA 1
ATOM 6791 C C . ARG A 1 851 ? -47.514 -40.069 52.000 1.00 79.31 851 ARG A C 1
ATOM 6793 O O . ARG A 1 851 ? -47.296 -39.080 51.306 1.00 79.31 851 ARG A O 1
ATOM 6800 N N . SER A 1 852 ? -46.778 -40.339 53.080 1.00 74.06 852 SER A N 1
ATOM 6801 C CA . SER A 1 852 ? -45.676 -39.465 53.508 1.00 74.06 852 SER A CA 1
ATOM 6802 C C . SER A 1 852 ? -44.572 -39.330 52.443 1.00 74.06 852 SER A C 1
ATOM 6804 O O . SER A 1 852 ? -43.944 -38.277 52.339 1.00 74.06 852 SER A O 1
ATOM 6806 N N . TYR A 1 853 ? -44.361 -40.361 51.611 1.00 69.88 853 TYR A N 1
ATOM 6807 C CA . TYR A 1 853 ? -43.380 -40.346 50.522 1.00 69.88 853 TYR A CA 1
ATOM 6808 C C . TYR A 1 853 ? -43.939 -39.871 49.169 1.00 69.88 853 TYR A C 1
ATOM 6810 O O . TYR A 1 853 ? -43.164 -39.336 48.372 1.00 69.88 853 TYR A O 1
ATOM 6818 N N . SER A 1 854 ? -45.235 -40.050 48.885 1.00 64.25 854 SER A N 1
ATOM 6819 C CA . SER A 1 854 ? -45.861 -39.687 47.601 1.00 64.25 854 SER A CA 1
ATOM 6820 C C . SER A 1 854 ? -46.147 -38.191 47.455 1.00 64.25 854 SER A C 1
ATOM 6822 O O . SER A 1 854 ? -46.214 -37.699 46.334 1.00 64.25 854 SER A O 1
ATOM 6824 N N . MET A 1 855 ? -46.207 -37.438 48.558 1.00 59.41 855 MET A N 1
ATOM 6825 C CA . MET A 1 855 ? -46.374 -35.971 48.595 1.00 59.41 855 MET A CA 1
ATOM 6826 C C . MET A 1 855 ? -45.180 -35.167 48.002 1.00 59.41 855 MET A C 1
ATOM 6828 O O . MET A 1 855 ? -45.056 -33.964 48.235 1.00 59.41 855 MET A O 1
ATOM 6832 N N . ARG A 1 856 ? -44.287 -35.803 47.225 1.00 57.75 856 ARG A N 1
ATOM 6833 C CA . ARG A 1 856 ? -43.087 -35.234 46.566 1.00 57.75 856 ARG A CA 1
ATOM 6834 C C . ARG A 1 856 ? -43.387 -34.491 45.243 1.00 57.75 856 ARG A C 1
ATOM 6836 O O . ARG A 1 856 ? -42.562 -34.525 44.329 1.00 57.75 856 ARG A O 1
ATOM 6843 N N . ASN A 1 857 ? -44.541 -33.837 45.112 1.00 51.91 857 ASN A N 1
ATOM 6844 C CA . ASN A 1 857 ? -44.927 -33.166 43.861 1.00 51.91 857 ASN A CA 1
ATOM 6845 C C . ASN A 1 857 ? -44.278 -31.781 43.664 1.00 51.91 857 ASN A C 1
ATOM 6847 O O . ASN A 1 857 ? -43.859 -31.113 44.608 1.00 51.91 857 ASN A O 1
ATOM 6851 N N . GLU A 1 858 ? -44.191 -31.374 42.394 1.00 47.75 858 GLU A N 1
ATOM 6852 C CA . GLU A 1 858 ? -43.362 -30.288 41.842 1.00 47.75 858 GLU A CA 1
ATOM 6853 C C . GLU A 1 858 ? -43.728 -28.858 42.294 1.00 47.75 858 GLU A C 1
ATOM 6855 O O . GLU A 1 858 ? -42.920 -27.953 42.112 1.00 47.75 858 GLU A O 1
ATOM 6860 N N . GLU A 1 859 ? -44.878 -28.654 42.950 1.00 51.44 859 GLU A N 1
ATOM 6861 C CA . GLU A 1 859 ? -45.441 -27.323 43.263 1.00 51.44 859 GLU A CA 1
ATOM 6862 C C . GLU A 1 859 ? -45.392 -26.917 44.755 1.00 51.44 859 GLU A C 1
ATOM 6864 O O . GLU A 1 859 ? -45.872 -25.847 45.122 1.00 51.44 859 GLU A O 1
ATOM 6869 N N . GLY A 1 860 ? -44.842 -27.744 45.655 1.00 62.84 860 GLY A N 1
ATOM 6870 C CA . GLY A 1 860 ? -44.673 -27.386 47.080 1.00 62.84 860 GLY A CA 1
ATOM 6871 C C . GLY A 1 860 ? -45.958 -27.307 47.934 1.00 62.84 860 GLY A C 1
ATOM 6872 O O . GLY A 1 860 ? -45.870 -27.005 49.127 1.00 62.84 860 GLY A O 1
ATOM 6873 N N . LEU A 1 861 ? -47.127 -27.617 47.364 1.00 75.56 861 LEU A N 1
ATOM 6874 C CA . LEU A 1 861 ? -48.437 -27.692 48.026 1.00 75.56 861 LEU A CA 1
ATOM 6875 C C . LEU A 1 861 ? -49.096 -29.062 47.799 1.00 75.56 861 LEU A C 1
ATOM 6877 O O . LEU A 1 861 ? -48.852 -29.710 46.782 1.00 75.56 861 LEU A O 1
ATOM 6881 N N . VAL A 1 862 ? -49.960 -29.482 48.726 1.00 77.75 862 VAL A N 1
ATOM 6882 C CA . VAL A 1 862 ? -50.689 -30.762 48.687 1.00 77.75 862 VAL A CA 1
ATOM 6883 C C . VAL A 1 862 ? -52.185 -30.536 48.844 1.00 77.75 862 VAL A C 1
ATOM 6885 O O . VAL A 1 862 ? -52.593 -29.511 49.390 1.00 77.75 862 VAL A O 1
ATOM 6888 N N . SER A 1 863 ? -53.020 -31.455 48.354 1.00 85.50 863 SER A N 1
ATOM 6889 C CA . SER A 1 863 ? -54.460 -31.328 48.575 1.00 85.50 863 SER A CA 1
ATOM 6890 C C . SER A 1 863 ? -54.775 -31.474 50.069 1.00 85.50 863 SER A C 1
ATOM 6892 O O . SER A 1 863 ? -54.135 -32.246 50.789 1.00 85.50 863 SER A O 1
ATOM 6894 N N . MET A 1 864 ? -55.745 -30.702 50.558 1.00 85.75 864 MET A N 1
ATOM 6895 C CA . MET A 1 864 ? -56.195 -30.791 51.947 1.00 85.75 864 MET A CA 1
ATOM 6896 C C . MET A 1 864 ? -56.747 -32.186 52.267 1.00 85.75 864 MET A C 1
ATOM 6898 O O . MET A 1 864 ? -56.603 -32.651 53.394 1.00 85.75 864 MET A O 1
ATOM 6902 N N . GLU A 1 865 ? -57.324 -32.865 51.276 1.00 85.81 865 GLU A N 1
ATOM 6903 C CA . GLU A 1 865 ? -57.791 -34.246 51.384 1.00 85.81 865 GLU A CA 1
ATOM 6904 C C . GLU A 1 865 ? -56.637 -35.220 51.665 1.00 85.81 865 GLU A C 1
ATOM 6906 O O . GLU A 1 865 ? -56.680 -35.924 52.675 1.00 85.81 865 GLU A O 1
ATOM 6911 N N . ASP A 1 866 ? -55.559 -35.173 50.874 1.00 82.56 866 ASP A N 1
ATOM 6912 C CA . ASP A 1 866 ? -54.384 -36.038 51.066 1.00 82.56 866 ASP A CA 1
ATOM 6913 C C . ASP A 1 866 ? -53.722 -35.814 52.444 1.00 82.56 866 ASP A C 1
ATOM 6915 O O . ASP A 1 866 ? -53.246 -36.748 53.095 1.00 82.56 866 ASP A O 1
ATOM 6919 N N . GLU A 1 867 ? -53.689 -34.565 52.919 1.00 87.12 867 GLU A N 1
ATOM 6920 C CA . GLU A 1 867 ? -53.127 -34.203 54.227 1.00 87.12 867 GLU A CA 1
ATOM 6921 C C . GLU A 1 867 ? -54.004 -34.694 55.398 1.00 87.12 867 GLU A C 1
ATOM 6923 O O . GLU A 1 867 ? -53.490 -35.187 56.412 1.00 87.12 867 GLU A O 1
ATOM 6928 N N . LEU A 1 868 ? -55.331 -34.579 55.280 1.00 88.94 868 LEU A N 1
ATOM 6929 C CA . LEU A 1 868 ? -56.285 -35.086 56.274 1.00 88.94 868 LEU A CA 1
ATOM 6930 C C . LEU A 1 868 ? -56.232 -36.611 56.366 1.00 88.94 868 LEU A C 1
ATOM 6932 O O . LEU A 1 868 ? -56.275 -37.172 57.463 1.00 88.94 868 LEU A O 1
ATOM 6936 N N . GLU A 1 869 ? -56.105 -37.274 55.226 1.00 88.50 869 GLU A N 1
ATOM 6937 C CA . GLU A 1 869 ? -55.948 -38.716 55.124 1.00 88.50 869 GLU A CA 1
ATOM 6938 C C . GLU A 1 869 ? -54.644 -39.210 55.765 1.00 88.50 869 GLU A C 1
ATOM 6940 O O . GLU A 1 869 ? -54.675 -40.118 56.598 1.00 88.50 869 GLU A O 1
ATOM 6945 N N . LEU A 1 870 ? -53.513 -38.553 55.487 1.00 87.56 870 LEU A N 1
ATOM 6946 C CA . LEU A 1 870 ? -52.245 -38.825 56.172 1.00 87.56 870 LEU A CA 1
ATOM 6947 C C . LEU A 1 870 ? -52.372 -38.662 57.698 1.00 87.56 870 LEU A C 1
ATOM 6949 O O . LEU A 1 870 ? -51.877 -39.484 58.477 1.00 87.56 870 LEU A O 1
ATOM 6953 N N . THR A 1 871 ? -53.061 -37.605 58.134 1.00 89.94 871 THR A N 1
ATOM 6954 C CA . THR A 1 871 ? -53.321 -37.334 59.554 1.00 89.94 871 THR A CA 1
ATOM 6955 C C . THR A 1 871 ? -54.203 -38.418 60.178 1.00 89.94 871 THR A C 1
ATOM 6957 O O . THR A 1 871 ? -53.996 -38.798 61.333 1.00 89.94 871 THR A O 1
ATOM 6960 N N . ARG A 1 872 ? -55.169 -38.956 59.428 1.00 91.56 872 ARG A N 1
ATOM 6961 C CA . ARG A 1 872 ? -56.058 -40.025 59.891 1.00 91.56 872 ARG A CA 1
ATOM 6962 C C . ARG A 1 872 ? -55.293 -41.317 60.158 1.00 91.56 872 ARG A C 1
ATOM 6964 O O . ARG A 1 872 ? -55.428 -41.852 61.259 1.00 91.56 872 ARG A O 1
ATOM 6971 N N . SER A 1 873 ? -54.429 -41.742 59.236 1.00 90.00 873 SER A N 1
ATOM 6972 C CA . SER A 1 873 ? -53.583 -42.922 59.450 1.00 90.00 873 SER A CA 1
ATOM 6973 C C . SER A 1 873 ? -52.660 -42.745 60.656 1.00 90.00 873 SER A C 1
ATOM 6975 O O . SER A 1 873 ? -52.559 -43.632 61.505 1.00 90.00 873 SER A O 1
ATOM 6977 N N . TYR A 1 874 ? -52.074 -41.552 60.832 1.00 90.31 874 TYR A N 1
ATOM 6978 C CA . TYR A 1 874 ? -51.289 -41.232 62.030 1.00 90.31 874 TYR A CA 1
ATOM 6979 C C . TYR A 1 874 ? -52.097 -41.398 63.330 1.00 90.31 874 TYR A C 1
ATOM 6981 O O . TYR A 1 874 ? -51.634 -42.031 64.282 1.00 90.31 874 TYR A O 1
ATOM 6989 N N . VAL A 1 875 ? -53.313 -40.846 63.382 1.00 90.06 875 VAL A N 1
ATOM 6990 C CA . VAL A 1 875 ? -54.193 -40.930 64.557 1.00 90.06 875 VAL A CA 1
ATOM 6991 C C . VAL A 1 875 ? -54.605 -42.372 64.849 1.00 90.06 875 VAL A C 1
ATOM 6993 O O . VAL A 1 875 ? -54.587 -42.775 66.013 1.00 90.06 875 VAL A O 1
ATOM 6996 N N . ASN A 1 876 ? -54.947 -43.158 63.827 1.00 89.19 876 ASN A N 1
ATOM 6997 C CA . ASN A 1 876 ? -55.364 -44.552 63.991 1.00 89.19 876 ASN A CA 1
ATOM 6998 C C . ASN A 1 876 ? -54.236 -45.412 64.582 1.00 89.19 876 ASN A C 1
ATOM 7000 O O . ASN A 1 876 ? -54.464 -46.154 65.542 1.00 89.19 876 ASN A O 1
ATOM 7004 N N . ILE A 1 877 ? -52.997 -45.207 64.122 1.00 89.19 877 ILE A N 1
ATOM 7005 C CA . ILE A 1 877 ? -51.802 -45.839 64.701 1.00 89.19 877 ILE A CA 1
ATOM 7006 C C . ILE A 1 877 ? -51.641 -45.463 66.186 1.00 89.19 877 ILE A C 1
ATOM 7008 O O . ILE A 1 877 ? -51.402 -46.331 67.030 1.00 89.19 877 ILE A O 1
ATOM 7012 N N . GLN A 1 878 ? -51.810 -44.185 66.549 1.00 88.19 878 GLN A N 1
ATOM 7013 C CA . GLN A 1 878 ? -51.705 -43.755 67.953 1.00 88.19 878 GLN A CA 1
ATOM 7014 C C . GLN A 1 878 ? -52.853 -44.282 68.827 1.00 88.19 878 GLN A C 1
ATOM 7016 O O . GLN A 1 878 ? -52.622 -44.650 69.981 1.00 88.19 878 GLN A O 1
ATOM 7021 N N . LYS A 1 879 ? -54.079 -44.383 68.300 1.00 86.56 879 LYS A N 1
ATOM 7022 C CA . LYS A 1 879 ? -55.223 -44.979 69.013 1.00 86.56 879 LYS A CA 1
ATOM 7023 C C . LYS A 1 879 ? -54.993 -46.452 69.332 1.00 86.56 879 LYS A C 1
ATOM 7025 O O . LYS A 1 879 ? -55.332 -46.897 70.426 1.00 86.56 879 LYS A O 1
ATOM 7030 N N . ALA A 1 880 ? -54.371 -47.208 68.428 1.00 84.38 880 ALA A N 1
ATOM 7031 C CA . ALA A 1 880 ? -53.999 -48.593 68.707 1.00 84.38 880 ALA A CA 1
ATOM 7032 C C . ALA A 1 880 ? -52.985 -48.712 69.855 1.00 84.38 880 ALA A C 1
ATOM 7034 O O . ALA A 1 880 ? -53.034 -49.664 70.630 1.00 84.38 880 ALA A O 1
ATOM 7035 N N . ARG A 1 881 ? -52.103 -47.719 70.005 1.00 83.25 881 ARG A N 1
ATOM 7036 C CA . ARG A 1 881 ? -51.098 -47.679 71.070 1.00 83.25 881 ARG A CA 1
ATOM 7037 C C . ARG A 1 881 ? -51.656 -47.248 72.428 1.00 83.25 881 ARG A C 1
ATOM 7039 O O . ARG A 1 881 ? -51.247 -47.798 73.448 1.00 83.25 881 ARG A O 1
ATOM 7046 N N . PHE A 1 882 ? -52.525 -46.241 72.457 1.00 82.94 882 PHE A N 1
ATOM 7047 C CA . PHE A 1 882 ? -52.968 -45.603 73.703 1.00 82.94 882 PHE A CA 1
ATOM 7048 C C . PHE A 1 882 ? -54.392 -45.976 74.135 1.00 82.94 882 PHE A C 1
ATOM 7050 O O . PHE A 1 882 ? -54.790 -45.658 75.257 1.00 82.94 882 PHE A O 1
ATOM 7057 N N . GLY A 1 883 ? -55.139 -46.686 73.286 1.00 80.25 883 GLY A N 1
ATOM 7058 C CA . GLY A 1 883 ? -56.494 -47.149 73.572 1.00 80.25 883 GLY A CA 1
ATOM 7059 C C . GLY A 1 883 ? -57.444 -46.000 73.914 1.00 80.25 883 GLY A C 1
ATOM 7060 O O . GLY A 1 883 ? -57.370 -44.921 73.330 1.00 80.25 883 GLY A O 1
ATOM 7061 N N . GLU A 1 884 ? -58.299 -46.221 74.913 1.00 79.94 884 GLU A N 1
ATOM 7062 C CA . GLU A 1 884 ? -59.324 -45.269 75.378 1.00 79.94 884 GLU A CA 1
ATOM 7063 C C . GLU A 1 884 ? -58.759 -43.944 75.931 1.00 79.94 884 GLU A C 1
ATOM 7065 O O . GLU A 1 884 ? -59.512 -43.010 76.186 1.00 79.94 884 GLU A O 1
ATOM 7070 N N . LYS A 1 885 ? -57.435 -43.820 76.118 1.00 82.38 885 LYS A N 1
ATOM 7071 C CA . LYS A 1 885 ? -56.816 -42.568 76.588 1.00 82.38 885 LYS A CA 1
ATOM 7072 C C . LYS A 1 885 ? -56.770 -41.463 75.529 1.00 82.38 885 LYS A C 1
ATOM 7074 O O . LYS A 1 885 ? -56.506 -40.315 75.885 1.00 82.38 885 LYS A O 1
ATOM 7079 N N . LEU A 1 886 ? -56.979 -41.793 74.253 1.00 88.38 886 LEU A N 1
ATOM 7080 C CA . LEU A 1 886 ? -56.962 -40.838 73.148 1.00 88.38 886 LEU A CA 1
ATOM 7081 C C . LEU A 1 886 ? -58.275 -40.900 72.363 1.00 88.38 886 LEU A C 1
ATOM 7083 O O . LEU A 1 886 ? -58.483 -41.788 71.533 1.00 88.38 886 LEU A O 1
ATOM 7087 N N . MET A 1 887 ? -59.128 -39.901 72.565 1.00 87.12 887 MET A N 1
ATOM 7088 C CA . MET A 1 887 ? -60.311 -39.678 71.735 1.00 87.12 887 MET A CA 1
ATOM 7089 C C . MET A 1 887 ? -60.007 -38.613 70.680 1.00 87.12 887 MET A C 1
ATOM 7091 O O . MET A 1 887 ? -59.317 -37.634 70.954 1.00 87.12 887 MET A O 1
ATOM 7095 N N . VAL A 1 888 ? -60.498 -38.807 69.453 1.00 89.75 888 VAL A N 1
ATOM 7096 C CA . VAL A 1 888 ? -60.315 -37.824 68.373 1.00 89.75 888 VAL A CA 1
ATOM 7097 C C . VAL A 1 888 ? -61.626 -37.619 67.634 1.00 89.75 888 VAL A C 1
ATOM 7099 O O . VAL A 1 888 ? -62.173 -38.593 67.109 1.00 89.75 888 VAL A O 1
ATOM 7102 N N . ASN A 1 889 ? -62.075 -36.366 67.581 1.00 91.31 889 ASN A N 1
ATOM 7103 C CA . ASN A 1 889 ? -63.286 -35.922 66.899 1.00 91.31 889 ASN A CA 1
ATOM 7104 C C . ASN A 1 889 ? -62.918 -35.186 65.606 1.00 91.31 889 ASN A C 1
ATOM 7106 O O . ASN A 1 889 ? -61.991 -34.377 65.588 1.00 91.31 889 ASN A O 1
ATOM 7110 N N . TRP A 1 890 ? -63.660 -35.457 64.535 1.00 92.38 890 TRP A N 1
ATOM 7111 C CA . TRP A 1 890 ? -63.426 -34.878 63.213 1.00 92.38 890 TRP A CA 1
ATOM 7112 C C . TRP A 1 890 ? -64.675 -34.130 62.745 1.00 92.38 890 TRP A C 1
ATOM 7114 O O . TRP A 1 890 ? -65.742 -34.732 62.641 1.00 92.38 890 TRP A O 1
ATOM 7124 N N . GLU A 1 891 ? -64.535 -32.847 62.421 1.00 90.19 891 GLU A N 1
ATOM 7125 C CA . GLU A 1 891 ? -65.592 -32.003 61.848 1.00 90.19 891 GLU A CA 1
ATOM 7126 C C . GLU A 1 891 ? -65.072 -31.358 60.555 1.00 90.19 891 GLU A C 1
ATOM 7128 O O . GLU A 1 891 ? -64.461 -30.291 60.570 1.00 90.19 891 GLU A O 1
ATOM 7133 N N . ILE A 1 892 ? -65.260 -32.037 59.423 1.00 87.75 892 ILE A N 1
ATOM 7134 C CA . ILE A 1 892 ? -64.649 -31.660 58.139 1.00 87.75 892 ILE A CA 1
ATOM 7135 C C . ILE A 1 892 ? -65.730 -31.122 57.187 1.00 87.75 892 ILE A C 1
ATOM 7137 O O . ILE A 1 892 ? -66.691 -31.833 56.890 1.00 87.75 892 ILE A O 1
ATOM 7141 N N . GLY A 1 893 ? -65.580 -29.874 56.729 1.00 79.44 893 GLY A N 1
ATOM 7142 C CA . GLY A 1 893 ? -66.381 -29.249 55.666 1.00 79.44 893 GLY A CA 1
ATOM 7143 C C . GLY A 1 893 ? -65.842 -29.515 54.248 1.00 79.44 893 GLY A C 1
ATOM 7144 O O . GLY A 1 893 ? -65.163 -30.509 54.015 1.00 79.44 893 GLY A O 1
ATOM 7145 N N . GLU A 1 894 ? -66.132 -28.634 53.281 1.00 72.19 894 GLU A N 1
ATOM 7146 C CA . GLU A 1 894 ? -65.568 -28.735 51.917 1.00 72.19 894 GLU A CA 1
ATOM 7147 C C . GLU A 1 894 ? -64.038 -28.560 51.923 1.00 72.19 894 GLU A C 1
ATOM 7149 O O . GLU A 1 894 ? -63.528 -27.572 52.449 1.00 72.19 894 GLU A O 1
ATOM 7154 N N . SER A 1 895 ? -63.306 -29.493 51.300 1.00 64.88 895 SER A N 1
ATOM 7155 C CA . SER A 1 895 ? -61.843 -29.613 51.419 1.00 64.88 895 SER A CA 1
ATOM 7156 C C . SER A 1 895 ? -61.103 -29.690 50.072 1.00 64.88 895 SER A C 1
ATOM 7158 O O . SER A 1 895 ? -60.166 -30.469 49.918 1.00 64.88 895 SER A O 1
ATOM 7160 N N . HIS A 1 896 ? -61.493 -28.881 49.080 1.00 73.94 896 HIS A N 1
ATOM 7161 C CA . HIS A 1 896 ? -60.837 -28.847 47.754 1.00 73.94 896 HIS A CA 1
ATOM 7162 C C . HIS A 1 896 ? -59.619 -27.908 47.666 1.00 73.94 896 HIS A C 1
ATOM 7164 O O . HIS A 1 896 ? -59.112 -27.640 46.577 1.00 73.94 896 HIS A O 1
ATOM 7170 N N . LEU A 1 897 ? -59.153 -27.379 48.797 1.00 81.81 897 LEU A N 1
ATOM 7171 C CA . LEU A 1 897 ? -58.044 -26.428 48.846 1.00 81.81 897 LEU A CA 1
ATOM 7172 C C . LEU A 1 897 ? -56.692 -27.140 48.886 1.00 81.81 897 LEU A C 1
ATOM 7174 O O . LEU A 1 897 ? -56.571 -28.257 49.389 1.00 81.81 897 LEU A O 1
ATOM 7178 N N . LYS A 1 898 ? -55.659 -26.466 48.379 1.00 83.44 898 LYS A N 1
ATOM 7179 C CA . LYS A 1 898 ? -54.269 -26.899 48.526 1.00 83.44 898 LYS A CA 1
ATOM 7180 C C . LYS A 1 898 ? -53.650 -26.222 49.750 1.00 83.44 898 LYS A C 1
ATOM 7182 O O . LYS A 1 898 ? -53.790 -25.016 49.928 1.00 83.44 898 LYS A O 1
ATOM 7187 N N . ILE A 1 899 ? -52.943 -26.984 50.577 1.00 83.88 899 ILE A N 1
ATOM 7188 C CA . ILE A 1 899 ? -52.242 -26.497 51.771 1.00 83.88 899 ILE A CA 1
ATOM 7189 C C . ILE A 1 899 ? -50.789 -26.975 51.787 1.00 83.88 899 ILE A C 1
ATOM 7191 O O . ILE A 1 899 ? -50.438 -27.923 51.083 1.00 83.88 899 ILE A O 1
ATOM 7195 N N . PRO A 1 900 ? -49.906 -26.337 52.574 1.00 80.81 900 PRO A N 1
ATOM 7196 C CA . PRO A 1 900 ? -48.561 -26.838 52.752 1.00 80.81 900 PRO A CA 1
ATOM 7197 C C . PRO A 1 900 ? -48.602 -28.238 53.389 1.00 80.81 900 PRO A C 1
ATOM 7199 O O . PRO A 1 900 ? -49.390 -28.484 54.305 1.00 80.81 900 PRO A O 1
ATOM 7202 N N . PRO A 1 901 ? -47.738 -29.156 52.951 1.00 78.19 901 PRO A N 1
ATOM 7203 C CA . PRO A 1 901 ? -47.681 -30.518 53.476 1.00 78.19 901 PRO A CA 1
ATOM 7204 C C . PRO A 1 901 ? -47.338 -30.541 54.968 1.00 78.19 901 PRO A C 1
ATOM 7206 O O . PRO A 1 901 ? -46.544 -29.723 55.444 1.00 78.19 901 PRO A O 1
ATOM 7209 N N . LEU A 1 902 ? -47.869 -31.513 55.705 1.00 79.50 902 LEU A N 1
ATOM 7210 C CA . LEU A 1 902 ? -47.684 -31.696 57.149 1.00 79.50 902 LEU A CA 1
ATOM 7211 C C . LEU A 1 902 ? -48.223 -30.535 58.004 1.00 79.50 902 LEU A C 1
ATOM 7213 O O . LEU A 1 902 ? -47.849 -30.415 59.173 1.00 79.50 902 LEU A O 1
ATOM 7217 N N . SER A 1 903 ? -49.065 -29.657 57.450 1.00 85.56 903 SER A N 1
ATOM 7218 C CA . SER A 1 903 ? -49.653 -28.535 58.197 1.00 85.56 903 SER A CA 1
ATOM 7219 C C . SER A 1 903 ? -50.649 -28.994 59.248 1.00 85.56 903 SER A C 1
ATOM 7221 O O . SER A 1 903 ? -50.672 -28.432 60.336 1.00 85.56 903 SER A O 1
ATOM 7223 N N . ILE A 1 904 ? -51.455 -30.016 58.954 1.00 89.06 904 ILE A N 1
ATOM 7224 C CA . ILE A 1 904 ? -52.466 -30.517 59.892 1.00 89.06 904 ILE A CA 1
ATOM 7225 C C . ILE A 1 904 ? -51.844 -31.611 60.754 1.00 89.06 904 ILE A C 1
ATOM 7227 O O . ILE A 1 904 ? -51.968 -31.572 61.981 1.00 89.06 904 ILE A O 1
ATOM 7231 N N . GLN A 1 905 ? -51.096 -32.530 60.134 1.00 87.50 905 GLN A N 1
ATOM 7232 C CA . GLN A 1 905 ? -50.477 -33.653 60.838 1.00 87.50 905 GLN A CA 1
ATOM 7233 C C . GLN A 1 905 ? -49.573 -33.174 61.981 1.00 87.50 905 GLN A C 1
ATOM 7235 O O . GLN A 1 905 ? -49.665 -33.700 63.090 1.00 87.50 905 GLN A O 1
ATOM 7240 N N . THR A 1 906 ? -48.762 -32.132 61.759 1.00 86.38 906 THR A N 1
ATOM 7241 C CA . THR A 1 906 ? -47.858 -31.599 62.792 1.00 86.38 906 THR A CA 1
ATOM 7242 C C . THR A 1 906 ? -48.623 -31.001 63.975 1.00 86.38 906 THR A C 1
ATOM 7244 O O . THR A 1 906 ? -48.194 -31.129 65.124 1.00 86.38 906 THR A O 1
ATOM 7247 N N . LEU A 1 907 ? -49.755 -30.336 63.729 1.00 88.50 907 LEU A N 1
ATOM 7248 C CA . LEU A 1 907 ? -50.578 -29.742 64.789 1.00 88.50 907 LEU A CA 1
ATOM 7249 C C . LEU A 1 907 ? -51.235 -30.835 65.637 1.00 88.50 907 LEU A C 1
ATOM 7251 O O . LEU A 1 907 ? -51.159 -30.792 66.865 1.00 88.50 907 LEU A O 1
ATOM 7255 N N . VAL A 1 908 ? -51.777 -31.862 64.983 1.00 89.50 908 VAL A N 1
ATOM 7256 C CA . VAL A 1 908 ? -52.377 -33.029 65.643 1.00 89.50 908 VAL A CA 1
ATOM 7257 C C . VAL A 1 908 ? -51.337 -33.831 66.425 1.00 89.50 908 VAL A C 1
ATOM 7259 O O . VAL A 1 908 ? -51.586 -34.238 67.558 1.00 89.50 908 VAL A O 1
ATOM 7262 N N . GLU A 1 909 ? -50.139 -34.014 65.875 1.00 87.69 909 GLU A N 1
ATOM 7263 C CA . GLU A 1 909 ? -49.036 -34.669 66.576 1.00 87.69 909 GLU A CA 1
ATOM 7264 C C . GLU A 1 909 ? -48.655 -33.933 67.868 1.00 87.69 909 GLU A C 1
ATOM 7266 O O . GLU A 1 909 ? -48.410 -34.574 68.895 1.00 87.69 909 GLU A O 1
ATOM 7271 N N . ASN A 1 910 ? -48.609 -32.598 67.840 1.00 84.62 910 ASN A N 1
ATOM 7272 C CA . ASN A 1 910 ? -48.315 -31.809 69.034 1.00 84.62 910 ASN A CA 1
ATOM 7273 C C . ASN A 1 910 ? -49.438 -31.908 70.072 1.00 84.62 910 ASN A C 1
ATOM 7275 O O . ASN A 1 910 ? -49.140 -32.139 71.245 1.00 84.62 910 ASN A O 1
ATOM 7279 N N . ALA A 1 911 ? -50.699 -31.809 69.645 1.00 86.56 911 ALA A N 1
ATOM 7280 C CA . ALA A 1 911 ? -51.866 -31.983 70.509 1.00 86.56 911 ALA A CA 1
ATOM 7281 C C . ALA A 1 911 ? -51.839 -33.340 71.238 1.00 86.56 911 ALA A C 1
ATOM 7283 O O . ALA A 1 911 ? -52.034 -33.413 72.451 1.00 86.56 911 ALA A O 1
ATOM 7284 N N . ILE A 1 912 ? -51.498 -34.422 70.530 1.00 87.00 912 ILE A N 1
ATOM 7285 C CA . ILE A 1 912 ? -51.408 -35.765 71.116 1.00 87.00 912 ILE A CA 1
ATOM 7286 C C . ILE A 1 912 ? -50.201 -35.876 72.055 1.00 87.00 912 ILE A C 1
ATOM 7288 O O . ILE A 1 912 ? -50.361 -36.193 73.233 1.00 87.00 912 ILE A O 1
ATOM 7292 N N . ASN A 1 913 ? -48.987 -35.618 71.559 1.00 83.50 913 ASN A N 1
ATOM 7293 C CA . ASN A 1 913 ? -47.761 -35.935 72.297 1.00 83.50 913 ASN A CA 1
ATOM 7294 C C . ASN A 1 913 ? -47.465 -34.971 73.446 1.00 83.50 913 ASN A C 1
ATOM 7296 O O . ASN A 1 913 ? -46.937 -35.385 74.477 1.00 83.50 913 ASN A O 1
ATOM 7300 N N . HIS A 1 914 ? -47.762 -33.686 73.261 1.00 82.19 914 HIS A N 1
ATOM 7301 C CA . HIS A 1 914 ? -47.459 -32.654 74.247 1.00 82.19 914 HIS A CA 1
ATOM 7302 C C . HIS A 1 914 ? -48.683 -32.243 75.071 1.00 82.19 914 HIS A C 1
ATOM 7304 O O . HIS A 1 914 ? -48.495 -31.833 76.217 1.00 82.19 914 HIS A O 1
ATOM 7310 N N . GLY A 1 915 ? -49.899 -32.415 74.542 1.00 83.69 915 GLY A N 1
ATOM 7311 C CA . GLY A 1 915 ? -51.154 -32.179 75.257 1.00 83.69 915 GLY A CA 1
ATOM 7312 C C . GLY A 1 915 ? -51.666 -33.432 75.970 1.00 83.69 915 GLY A C 1
ATOM 7313 O O . GLY A 1 915 ? -51.519 -33.563 77.188 1.00 83.69 915 GLY A O 1
ATOM 7314 N N . ILE A 1 916 ? -52.265 -34.353 75.212 1.00 86.94 916 ILE A N 1
ATOM 7315 C CA . ILE A 1 916 ? -53.049 -35.481 75.745 1.00 86.94 916 ILE A CA 1
ATOM 7316 C C . ILE A 1 916 ? -52.200 -36.495 76.517 1.00 86.94 916 ILE A C 1
ATOM 7318 O O . ILE A 1 916 ? -52.567 -36.880 77.624 1.00 86.94 916 ILE A O 1
ATOM 7322 N N . LEU A 1 917 ? -51.050 -36.922 75.986 1.00 81.25 917 LEU A N 1
ATOM 7323 C CA . LEU A 1 917 ? -50.236 -37.969 76.626 1.00 81.25 917 LEU A CA 1
ATOM 7324 C C . LEU A 1 917 ? -49.626 -37.555 77.970 1.00 81.25 917 LEU A C 1
ATOM 7326 O O . LEU A 1 917 ? -49.282 -38.418 78.777 1.00 81.25 917 LEU A O 1
ATOM 7330 N N . ASN A 1 918 ? -49.516 -36.252 78.228 1.00 81.12 918 ASN A N 1
ATOM 7331 C CA . ASN A 1 918 ? -49.044 -35.727 79.508 1.00 81.12 918 ASN A CA 1
ATOM 7332 C C . ASN A 1 918 ? -50.167 -35.618 80.557 1.00 81.12 918 ASN A C 1
ATOM 7334 O O . ASN A 1 918 ? -49.889 -35.312 81.717 1.00 81.12 918 ASN A O 1
ATOM 7338 N N . LYS A 1 919 ? -51.425 -35.889 80.179 1.00 83.19 919 LYS A N 1
ATOM 7339 C CA . LYS A 1 919 ? -52.598 -35.899 81.061 1.00 83.19 919 LYS A CA 1
ATOM 7340 C C . LYS A 1 919 ? -52.892 -37.333 81.518 1.00 83.19 919 LYS A C 1
ATOM 7342 O O . LYS A 1 919 ? -53.056 -38.243 80.709 1.00 83.19 919 LYS A O 1
ATOM 7347 N N . ILE A 1 920 ? -52.960 -37.547 82.834 1.00 78.38 920 ILE A N 1
ATOM 7348 C CA . ILE A 1 920 ? -53.051 -38.890 83.447 1.00 78.38 920 ILE A CA 1
ATOM 7349 C C . ILE A 1 920 ? -54.304 -39.654 82.977 1.00 78.38 920 ILE A C 1
ATOM 7351 O O . ILE A 1 920 ? -54.212 -40.843 82.636 1.00 78.38 920 ILE A O 1
ATOM 7355 N N . ASP A 1 921 ? -55.434 -38.947 82.912 1.00 79.75 921 ASP A N 1
ATOM 7356 C CA . ASP A 1 921 ? -56.762 -39.484 82.586 1.00 79.75 921 ASP A CA 1
ATOM 7357 C C . ASP A 1 921 ? -57.027 -39.611 81.073 1.00 79.75 921 ASP A C 1
ATOM 7359 O O . ASP A 1 921 ? -58.085 -40.090 80.674 1.00 79.75 921 ASP A O 1
ATOM 7363 N N . GLY A 1 922 ? -56.069 -39.221 80.222 1.00 83.19 922 GLY A N 1
ATOM 7364 C CA . GLY A 1 922 ? -56.288 -39.097 78.779 1.00 83.19 922 GLY A CA 1
ATOM 7365 C C . GLY A 1 922 ? -57.096 -37.849 78.407 1.00 83.19 922 GLY A C 1
ATOM 7366 O O . GLY A 1 922 ? -57.292 -36.948 79.230 1.00 83.19 922 GLY A O 1
ATOM 7367 N N . GLY A 1 923 ? -57.537 -37.769 77.152 1.00 88.06 923 GLY A N 1
ATOM 7368 C CA . GLY A 1 923 ? -58.276 -36.610 76.651 1.00 88.06 923 GLY A CA 1
ATOM 7369 C C . GLY A 1 923 ? -58.682 -36.696 75.179 1.00 88.06 923 GLY A C 1
ATOM 7370 O O . GLY A 1 923 ? -58.567 -37.746 74.538 1.00 88.06 923 GLY A O 1
ATOM 7371 N N . THR A 1 924 ? -59.196 -35.582 74.663 1.00 90.50 924 THR A N 1
ATOM 7372 C CA . THR A 1 924 ? -59.826 -35.451 73.348 1.00 90.50 924 THR A CA 1
ATOM 7373 C C . THR A 1 924 ? -59.111 -34.417 72.488 1.00 90.50 924 THR A C 1
ATOM 7375 O O . THR A 1 924 ? -58.910 -33.285 72.921 1.00 90.50 924 THR A O 1
ATOM 7378 N N . VAL A 1 925 ? -58.802 -34.781 71.241 1.00 92.31 925 VAL A N 1
ATOM 7379 C CA . VAL A 1 925 ? -58.367 -33.844 70.191 1.00 92.31 925 VAL A CA 1
ATOM 7380 C C . VAL A 1 925 ? -59.499 -33.663 69.180 1.00 92.31 925 VAL A C 1
ATOM 7382 O O . VAL A 1 925 ? -60.028 -34.641 68.661 1.00 92.31 925 VAL A O 1
ATOM 7385 N N . SER A 1 926 ? -59.882 -32.428 68.880 1.00 92.38 926 SER A N 1
ATOM 7386 C CA . SER A 1 926 ? -60.885 -32.094 67.865 1.00 92.38 926 SER A CA 1
ATOM 7387 C C . SER A 1 926 ? -60.215 -31.406 66.682 1.00 92.38 926 SER A C 1
ATOM 7389 O O . SER A 1 926 ? -59.488 -30.432 66.867 1.00 92.38 926 SER A O 1
ATOM 7391 N N . ILE A 1 927 ? -60.449 -31.924 65.476 1.00 93.88 927 ILE A N 1
ATOM 7392 C CA . ILE A 1 927 ? -59.917 -31.396 64.214 1.00 93.88 927 ILE A CA 1
ATOM 7393 C C . ILE A 1 927 ? -61.097 -30.848 63.416 1.00 93.88 927 ILE A C 1
ATOM 7395 O O . ILE A 1 927 ? -62.004 -31.611 63.071 1.00 93.88 927 ILE A O 1
ATOM 7399 N N . GLN A 1 928 ? -61.091 -29.547 63.131 1.00 92.50 928 GLN A N 1
ATOM 7400 C CA . GLN A 1 928 ? -62.189 -28.861 62.454 1.00 92.50 928 GLN A CA 1
ATOM 7401 C C . GLN A 1 928 ? -61.695 -28.131 61.199 1.00 92.50 928 GLN A C 1
ATOM 7403 O O . GLN A 1 928 ? -60.653 -27.473 61.215 1.00 92.50 928 GLN A O 1
ATOM 7408 N N . VAL A 1 929 ? -62.460 -28.235 60.112 1.00 90.12 929 VAL A N 1
ATOM 7409 C CA . VAL A 1 929 ? -62.245 -27.501 58.855 1.00 90.12 929 VAL A CA 1
ATOM 7410 C C . VAL A 1 929 ? -63.566 -26.845 58.466 1.00 90.12 929 VAL A C 1
ATOM 7412 O O . VAL A 1 929 ? -64.517 -27.541 58.108 1.00 90.12 929 VAL A O 1
ATOM 7415 N N . GLN A 1 930 ? -63.649 -25.517 58.563 1.00 87.62 930 GLN A N 1
ATOM 7416 C CA . GLN A 1 930 ? -64.888 -24.756 58.363 1.00 87.62 930 GLN A CA 1
ATOM 7417 C C . GLN A 1 930 ? -64.672 -23.571 57.420 1.00 87.62 930 GLN A C 1
ATOM 7419 O O . GLN A 1 930 ? -63.622 -22.938 57.430 1.00 87.62 930 GLN A O 1
ATOM 7424 N N . ARG A 1 931 ? -65.682 -23.243 56.610 1.00 80.25 931 ARG A N 1
ATOM 7425 C CA . ARG A 1 931 ? -65.633 -22.108 55.679 1.00 80.25 931 ARG A CA 1
ATOM 7426 C C . ARG A 1 931 ? -66.218 -20.854 56.334 1.00 80.25 931 ARG A C 1
ATOM 7428 O O . ARG A 1 931 ? -67.381 -20.860 56.728 1.00 80.25 931 ARG A O 1
ATOM 7435 N N . GLU A 1 932 ? -65.446 -19.772 56.402 1.00 75.94 932 GLU A N 1
ATOM 7436 C CA . GLU A 1 932 ? -65.835 -18.475 56.969 1.00 75.94 932 GLU A CA 1
ATOM 7437 C C . GLU A 1 932 ? -65.606 -17.343 55.954 1.00 75.94 932 GLU A C 1
ATOM 7439 O O . GLU A 1 932 ? -64.476 -17.062 55.584 1.00 75.94 932 GLU A O 1
ATOM 7444 N N . ALA A 1 933 ? -66.671 -16.652 55.526 1.00 60.69 933 ALA A N 1
ATOM 7445 C CA . ALA A 1 933 ? -66.615 -15.368 54.800 1.00 60.69 933 ALA A CA 1
ATOM 7446 C C . ALA A 1 933 ? -65.599 -15.253 53.630 1.00 60.69 933 ALA A C 1
ATOM 7448 O O . ALA A 1 933 ? -65.072 -14.172 53.389 1.00 60.69 933 ALA A O 1
ATOM 7449 N N . GLY A 1 934 ? -65.369 -16.338 52.882 1.00 68.31 934 GLY A N 1
ATOM 7450 C CA . GLY A 1 934 ? -64.419 -16.384 51.759 1.00 68.31 934 GLY A CA 1
ATOM 7451 C C . GLY A 1 934 ? -63.172 -17.225 52.038 1.00 68.31 934 GLY A C 1
ATOM 7452 O O . GLY A 1 934 ? -62.617 -17.775 51.095 1.00 68.31 934 GLY A O 1
ATOM 7453 N N . ASP A 1 935 ? -62.844 -17.439 53.312 1.00 78.25 935 ASP A N 1
ATOM 7454 C CA . ASP A 1 935 ? -61.676 -18.188 53.776 1.00 78.25 935 ASP A CA 1
ATOM 7455 C C . ASP A 1 935 ? -62.097 -19.571 54.303 1.00 78.25 935 ASP A C 1
ATOM 7457 O O . ASP A 1 935 ? -63.252 -19.799 54.677 1.00 78.25 935 ASP A O 1
ATOM 7461 N N . THR A 1 936 ? -61.150 -20.502 54.399 1.00 84.75 936 THR A N 1
ATOM 7462 C CA . THR A 1 936 ? -61.315 -21.760 55.142 1.00 84.75 936 THR A CA 1
ATOM 7463 C C . THR A 1 936 ? -60.444 -21.738 56.392 1.00 84.75 936 THR A C 1
ATOM 7465 O O . THR A 1 936 ? -59.223 -21.605 56.312 1.00 84.75 936 THR A O 1
ATOM 7468 N N . LEU A 1 937 ? -61.077 -21.857 57.558 1.00 88.62 937 LEU A N 1
ATOM 7469 C CA . LEU A 1 937 ? -60.432 -21.940 58.860 1.00 88.62 937 LEU A CA 1
ATOM 7470 C C . LEU A 1 937 ? -60.182 -23.409 59.215 1.00 88.62 937 LEU A C 1
ATOM 7472 O O . LEU A 1 937 ? -61.114 -24.214 59.280 1.00 88.62 937 LEU A O 1
ATOM 7476 N N . VAL A 1 938 ? -58.923 -23.738 59.486 1.00 90.75 938 VAL A N 1
ATOM 7477 C CA . VAL A 1 938 ? -58.515 -25.034 60.033 1.00 90.75 938 VAL A CA 1
ATOM 7478 C C . VAL A 1 938 ? -58.152 -24.835 61.500 1.00 90.75 938 VAL A C 1
ATOM 7480 O O . VAL A 1 938 ? -57.304 -23.996 61.809 1.00 90.75 938 VAL A O 1
ATOM 7483 N N . SER A 1 939 ? -58.772 -25.591 62.406 1.00 91.44 939 SER A N 1
ATOM 7484 C CA . SER A 1 939 ? -58.502 -25.533 63.848 1.00 91.44 939 SER A CA 1
ATOM 7485 C C . SER A 1 939 ? -58.295 -26.920 64.460 1.00 91.44 939 SER A C 1
ATOM 7487 O O . SER A 1 939 ? -58.962 -27.897 64.118 1.00 91.44 939 SER A O 1
ATOM 7489 N N . ILE A 1 940 ? -57.330 -27.003 65.376 1.00 93.75 940 ILE A N 1
ATOM 7490 C CA . ILE A 1 940 ? -57.018 -28.184 66.179 1.00 93.75 940 ILE A CA 1
ATOM 7491 C C . ILE A 1 940 ? -57.141 -27.779 67.647 1.00 93.75 940 ILE A C 1
ATOM 7493 O O . ILE A 1 940 ? -56.499 -26.823 68.086 1.00 93.75 940 ILE A O 1
ATOM 7497 N N . VAL A 1 941 ? -57.969 -28.505 68.396 1.00 92.31 941 VAL A N 1
ATOM 7498 C CA . VAL A 1 941 ? -58.267 -28.226 69.806 1.00 92.31 941 VAL A CA 1
ATOM 7499 C C . VAL A 1 941 ? -58.007 -29.468 70.640 1.00 92.31 941 VAL A C 1
ATOM 7501 O O . VAL A 1 941 ? -58.574 -30.517 70.349 1.00 92.31 941 VAL A O 1
ATOM 7504 N N . ASP A 1 942 ? -57.200 -29.364 71.687 1.00 91.75 942 ASP A N 1
ATOM 7505 C CA . ASP A 1 942 ? -57.037 -30.418 72.688 1.00 91.75 942 ASP A CA 1
ATOM 7506 C C . ASP A 1 942 ? -57.435 -29.944 74.084 1.00 91.75 942 ASP A C 1
ATOM 7508 O O . ASP A 1 942 ? -57.325 -28.762 74.398 1.00 91.75 942 ASP A O 1
ATOM 7512 N N . ASP A 1 943 ? -57.885 -30.877 74.923 1.00 90.06 943 ASP A N 1
ATOM 7513 C CA . ASP A 1 943 ? -58.208 -30.658 76.339 1.00 90.06 943 ASP A CA 1
ATOM 7514 C C . ASP A 1 943 ? -57.070 -31.116 77.279 1.00 90.06 943 ASP A C 1
ATOM 7516 O O . ASP A 1 943 ? -57.307 -31.506 78.429 1.00 90.06 943 ASP A O 1
ATOM 7520 N N . GLY A 1 944 ? -55.833 -31.139 76.777 1.00 86.94 944 GLY A N 1
ATOM 7521 C CA . GLY A 1 944 ? -54.656 -31.653 77.465 1.00 86.94 944 GLY A CA 1
ATOM 7522 C C . GLY A 1 944 ? -54.125 -30.737 78.570 1.00 86.94 944 GLY A C 1
ATOM 7523 O O . GLY A 1 944 ? -54.824 -29.910 79.153 1.00 86.94 944 GLY A O 1
ATOM 7524 N N . VAL A 1 945 ? -52.838 -30.885 78.885 1.00 85.69 945 VAL A N 1
ATOM 7525 C CA . VAL A 1 945 ? -52.184 -30.124 79.969 1.00 85.69 945 VAL A CA 1
ATOM 7526 C C . VAL A 1 945 ? -52.020 -28.625 79.680 1.00 85.69 945 VAL A C 1
ATOM 7528 O O . VAL A 1 945 ? -51.789 -27.858 80.613 1.00 85.69 945 VAL A O 1
ATOM 7531 N N . GLY A 1 946 ? -52.160 -28.198 78.421 1.00 84.88 946 GLY A N 1
ATOM 7532 C CA . GLY A 1 946 ? -51.976 -26.809 77.994 1.00 84.88 946 GLY A CA 1
ATOM 7533 C C . GLY A 1 946 ? -50.546 -26.273 78.173 1.00 84.88 946 GLY A C 1
ATOM 7534 O O . GLY A 1 946 ? -49.614 -27.001 78.519 1.00 84.88 946 GLY A O 1
ATOM 7535 N N . MET A 1 947 ? -50.354 -24.981 77.899 1.00 85.88 947 MET A N 1
ATOM 7536 C CA . MET A 1 947 ? -49.066 -24.280 77.962 1.00 85.88 947 MET A CA 1
ATOM 7537 C C . MET A 1 947 ? -49.147 -23.034 78.851 1.00 85.88 947 MET A C 1
ATOM 7539 O O . MET A 1 947 ? -50.185 -22.376 78.915 1.00 85.88 947 MET A O 1
ATOM 7543 N N . SER A 1 948 ? -48.033 -22.689 79.506 1.00 83.50 948 SER A N 1
ATOM 7544 C CA . SER A 1 948 ? -47.915 -21.449 80.278 1.00 83.50 948 SER A CA 1
ATOM 7545 C C . SER A 1 948 ? -47.912 -20.210 79.365 1.00 83.50 948 SER A C 1
ATOM 7547 O O . SER A 1 948 ? -47.420 -20.295 78.233 1.00 83.50 948 SER A O 1
ATOM 7549 N N . PRO A 1 949 ? -48.377 -19.038 79.843 1.00 79.81 949 PRO A N 1
ATOM 7550 C CA . PRO A 1 949 ? -48.351 -17.794 79.067 1.00 79.81 949 PRO A CA 1
ATOM 7551 C C . PRO A 1 949 ? -46.948 -17.433 78.556 1.00 79.81 949 PRO A C 1
ATOM 7553 O O . PRO A 1 949 ? -46.784 -17.090 77.392 1.00 79.81 949 PRO A O 1
ATOM 7556 N N . GLU A 1 950 ? -45.916 -17.634 79.384 1.00 77.88 950 GLU A N 1
ATOM 7557 C CA . GLU A 1 950 ? -44.511 -17.398 79.013 1.00 77.88 950 GLU A CA 1
ATOM 7558 C C . GLU A 1 950 ? -44.008 -18.322 77.892 1.00 77.88 950 GLU A C 1
ATOM 7560 O O . GLU A 1 950 ? -43.034 -18.005 77.208 1.00 77.88 950 GLU A O 1
ATOM 7565 N N . LYS A 1 951 ? -44.605 -19.511 77.747 1.00 75.81 951 LYS A N 1
ATOM 7566 C CA . LYS A 1 951 ? -44.257 -20.474 76.699 1.00 75.81 951 LYS A CA 1
ATOM 7567 C C . LYS A 1 951 ? -44.976 -20.148 75.392 1.00 75.81 951 LYS A C 1
ATOM 7569 O O . LYS A 1 951 ? -44.371 -20.308 74.339 1.00 75.81 951 LYS A O 1
ATOM 7574 N N . VAL A 1 952 ? -46.220 -19.668 75.461 1.00 76.12 952 VAL A N 1
ATOM 7575 C CA . VAL A 1 952 ? -46.963 -19.168 74.291 1.00 76.12 952 VAL A CA 1
ATOM 7576 C C . VAL A 1 952 ? -46.275 -17.922 73.730 1.00 76.12 952 VAL A C 1
ATOM 7578 O O . VAL A 1 952 ? -45.930 -17.907 72.553 1.00 76.12 952 VAL A O 1
ATOM 7581 N N . GLU A 1 953 ? -45.941 -16.952 74.586 1.00 73.00 953 GLU A N 1
ATOM 7582 C CA . GLU A 1 953 ? -45.243 -15.724 74.182 1.00 73.00 953 GLU A CA 1
ATOM 7583 C C . GLU A 1 953 ? -43.869 -16.024 73.561 1.00 73.00 953 GLU A C 1
ATOM 7585 O O . GLU A 1 953 ? -43.510 -15.442 72.541 1.00 73.00 953 GLU A O 1
ATOM 7590 N N . ARG A 1 954 ? -43.118 -16.999 74.096 1.00 71.31 954 ARG A N 1
ATOM 7591 C CA . ARG A 1 954 ? -41.846 -17.450 73.499 1.00 71.31 954 ARG A CA 1
ATOM 7592 C C . ARG A 1 954 ? -42.006 -18.088 72.120 1.00 71.31 954 ARG A C 1
ATOM 7594 O O . ARG A 1 954 ? -41.171 -17.850 71.256 1.00 71.31 954 ARG A O 1
ATOM 7601 N N . ILE A 1 955 ? -43.057 -18.879 71.900 1.00 70.75 955 ILE A N 1
ATOM 7602 C CA . ILE A 1 955 ? -43.346 -19.478 70.584 1.00 70.75 955 ILE A CA 1
ATOM 7603 C C . ILE A 1 955 ? -43.729 -18.393 69.563 1.00 70.75 955 ILE A C 1
ATOM 7605 O O . ILE A 1 955 ? -43.425 -18.541 68.381 1.00 70.75 955 ILE A O 1
ATOM 7609 N N . GLU A 1 956 ? -44.341 -17.296 70.015 1.00 66.31 956 GLU A N 1
ATOM 7610 C CA . GLU A 1 956 ? -44.694 -16.146 69.175 1.00 66.31 956 GLU A CA 1
ATOM 7611 C C . GLU A 1 956 ? -43.520 -15.174 68.922 1.00 66.31 956 GLU A C 1
ATOM 7613 O O . GLU A 1 956 ? -43.518 -14.497 67.893 1.00 66.31 956 GLU A O 1
ATOM 7618 N N . THR A 1 957 ? -42.518 -15.100 69.815 1.00 59.56 957 THR A N 1
ATOM 7619 C CA . THR A 1 957 ? -41.455 -14.066 69.786 1.00 59.56 957 THR A CA 1
ATOM 7620 C C . THR A 1 957 ? -40.028 -14.552 69.483 1.00 59.56 957 THR A C 1
ATOM 7622 O O . THR A 1 957 ? -39.265 -13.789 68.886 1.00 59.56 957 THR A O 1
ATOM 7625 N N . GLU A 1 958 ? -39.617 -15.776 69.847 1.00 54.47 958 GLU A N 1
ATOM 7626 C CA . GLU A 1 958 ? -38.221 -16.238 69.707 1.00 54.47 958 GLU A CA 1
ATOM 7627 C C . GLU A 1 958 ? -37.983 -17.185 68.513 1.00 54.47 958 GLU A C 1
ATOM 7629 O O . GLU A 1 958 ? -38.628 -18.217 68.341 1.00 54.47 958 GLU A O 1
ATOM 7634 N N . THR A 1 959 ? -36.939 -16.893 67.727 1.00 47.56 959 THR A N 1
ATOM 7635 C CA . THR A 1 959 ? -36.434 -17.726 66.620 1.00 47.56 959 THR A CA 1
ATOM 7636 C C . THR A 1 959 ? -35.307 -18.699 67.015 1.00 47.56 959 THR A C 1
ATOM 7638 O O . THR A 1 959 ? -34.370 -18.843 66.234 1.00 47.56 959 THR A O 1
ATOM 7641 N N . LEU A 1 960 ? -35.330 -19.382 68.176 1.00 32.69 960 LEU A N 1
ATOM 7642 C CA . LEU A 1 960 ? -34.437 -20.542 68.436 1.00 32.69 960 LEU A CA 1
ATOM 7643 C C . LEU A 1 960 ? -34.815 -21.390 69.676 1.00 32.69 960 LEU A C 1
ATOM 7645 O O . LEU A 1 960 ? -34.753 -20.906 70.798 1.00 32.69 960 LEU A O 1
ATOM 7649 N N . GLY A 1 961 ? -35.030 -22.705 69.473 1.00 35.69 961 GLY A N 1
ATOM 7650 C CA . GLY A 1 961 ? -34.707 -23.749 70.468 1.00 35.69 961 GLY A CA 1
ATOM 7651 C C . GLY A 1 961 ? -35.803 -24.754 70.879 1.00 35.69 961 GLY A C 1
ATOM 7652 O O . GLY A 1 961 ? -36.488 -24.560 71.875 1.00 35.69 961 GLY A O 1
ATOM 7653 N N . SER A 1 962 ? -35.821 -25.919 70.210 1.00 37.00 962 SER A N 1
ATOM 7654 C CA . SER A 1 962 ? -36.360 -27.248 70.619 1.00 37.00 962 SER A CA 1
ATOM 7655 C C . SER A 1 962 ? -37.704 -27.747 70.057 1.00 37.00 962 SER A C 1
ATOM 7657 O O . SER A 1 962 ? -37.905 -28.961 70.026 1.00 37.00 962 SER A O 1
ATOM 7659 N N . GLY A 1 963 ? -38.569 -26.892 69.501 1.00 53.06 963 GLY A N 1
ATOM 7660 C CA . GLY A 1 963 ? -39.839 -27.310 68.880 1.00 53.06 963 GLY A CA 1
ATOM 7661 C C . GLY A 1 963 ? -39.888 -27.070 67.369 1.00 53.06 963 GLY A C 1
ATOM 7662 O O . GLY A 1 963 ? -40.512 -26.120 66.918 1.00 53.06 963 GLY A O 1
ATOM 7663 N N . VAL A 1 964 ? -39.242 -27.924 66.569 1.00 56.97 964 VAL A N 1
ATOM 7664 C CA . VAL A 1 964 ? -39.061 -27.704 65.114 1.00 56.97 964 VAL A CA 1
ATOM 7665 C C . VAL A 1 964 ? -40.389 -27.709 64.322 1.00 56.97 964 VAL A C 1
ATOM 7667 O O . VAL A 1 964 ? -40.493 -27.048 63.295 1.00 56.97 964 VAL A O 1
ATOM 7670 N N . GLY A 1 965 ? -41.431 -28.403 64.799 1.00 65.38 965 GLY A N 1
ATOM 7671 C CA . GLY A 1 965 ? -42.670 -28.634 64.036 1.00 65.38 965 GLY A CA 1
ATOM 7672 C C . GLY A 1 965 ? -43.620 -27.431 63.906 1.00 65.38 965 GLY A C 1
ATOM 7673 O O . GLY A 1 965 ? -43.992 -27.061 62.791 1.00 65.38 965 GLY A O 1
ATOM 7674 N N . LEU A 1 966 ? -44.020 -26.809 65.026 1.00 74.38 966 LEU A N 1
ATOM 7675 C CA . LEU A 1 966 ? -44.988 -25.693 65.023 1.00 74.38 966 LEU A CA 1
ATOM 7676 C C . LEU A 1 966 ? -44.426 -24.459 64.315 1.00 74.38 966 LEU A C 1
ATOM 7678 O O . LEU A 1 966 ? -45.093 -23.880 63.465 1.00 74.38 966 LEU A O 1
ATOM 7682 N N . MET A 1 967 ? -43.169 -24.116 64.603 1.00 72.75 967 MET A N 1
ATOM 7683 C CA . MET A 1 967 ? -42.496 -22.952 64.020 1.00 72.75 967 MET A CA 1
ATOM 7684 C C . MET A 1 967 ? -42.342 -23.075 62.501 1.00 72.75 967 MET A C 1
ATOM 7686 O O . MET A 1 967 ? -42.600 -22.127 61.764 1.00 72.75 967 MET A O 1
ATOM 7690 N N . ASN A 1 968 ? -41.951 -24.256 62.010 1.00 69.88 968 ASN A N 1
ATOM 7691 C CA . ASN A 1 968 ? -41.827 -24.490 60.572 1.00 69.88 968 ASN A CA 1
ATOM 7692 C C . ASN A 1 968 ? -43.188 -24.462 59.872 1.00 69.88 968 ASN A C 1
ATOM 7694 O O . ASN A 1 968 ? -43.275 -24.080 58.707 1.00 69.88 968 ASN A O 1
ATOM 7698 N N . THR A 1 969 ? -44.251 -24.864 60.563 1.00 76.75 969 THR A N 1
ATOM 7699 C CA . THR A 1 969 ? -45.614 -24.786 60.032 1.00 76.75 969 THR A CA 1
ATOM 7700 C C . THR A 1 969 ? -46.097 -23.335 59.980 1.00 76.75 969 THR A C 1
ATOM 7702 O O . THR A 1 969 ? -46.502 -22.891 58.911 1.00 76.75 969 THR A O 1
ATOM 7705 N N . ASP A 1 970 ? -45.921 -22.555 61.052 1.00 79.50 970 ASP A N 1
ATOM 7706 C CA . ASP A 1 970 ? -46.228 -21.114 61.084 1.00 79.50 970 ASP A CA 1
ATOM 7707 C C . ASP A 1 970 ? -45.490 -20.334 59.987 1.00 79.50 970 ASP A C 1
ATOM 7709 O O . ASP A 1 970 ? -46.104 -19.603 59.209 1.00 79.50 970 ASP A O 1
ATOM 7713 N N . ARG A 1 971 ? -44.179 -20.561 59.848 1.00 73.31 971 ARG A N 1
ATOM 7714 C CA . ARG A 1 971 ? -43.358 -19.888 58.836 1.00 73.31 971 ARG A CA 1
ATOM 7715 C C . ARG A 1 971 ? -43.827 -20.185 57.410 1.00 73.31 971 ARG A C 1
ATOM 7717 O O . ARG A 1 971 ? -43.788 -19.294 56.563 1.00 73.31 971 ARG A O 1
ATOM 7724 N N . ARG A 1 972 ? -44.254 -21.422 57.133 1.00 74.69 972 ARG A N 1
ATOM 7725 C CA . ARG A 1 972 ? -44.774 -21.824 55.814 1.00 74.69 972 ARG A CA 1
ATOM 7726 C C . ARG A 1 972 ? -46.128 -21.184 55.528 1.00 74.69 972 ARG A C 1
ATOM 7728 O O . ARG A 1 972 ? -46.314 -20.664 54.433 1.00 74.69 972 ARG A O 1
ATOM 7735 N N . LEU A 1 973 ? -47.021 -21.160 56.515 1.00 79.06 973 LEU A N 1
ATOM 7736 C CA . LEU A 1 973 ? -48.334 -20.526 56.395 1.00 79.06 973 LEU A CA 1
ATOM 7737 C C . LEU A 1 973 ? -48.205 -19.018 56.150 1.00 79.06 973 LEU A C 1
ATOM 7739 O O . LEU A 1 973 ? -48.758 -18.528 55.172 1.00 79.06 973 LEU A O 1
ATOM 7743 N N . ARG A 1 974 ? -47.356 -18.308 56.908 1.00 78.38 974 ARG A N 1
ATOM 7744 C CA . ARG A 1 974 ? -47.086 -16.873 56.676 1.00 78.38 974 ARG A CA 1
ATOM 7745 C C . ARG A 1 974 ? -46.525 -16.593 55.288 1.00 78.38 974 ARG A C 1
ATOM 7747 O O . ARG A 1 974 ? -46.867 -15.587 54.679 1.00 78.38 974 ARG A O 1
ATOM 7754 N N . LYS A 1 975 ? -45.650 -17.471 54.790 1.00 72.19 975 LYS A N 1
ATOM 7755 C CA . LYS A 1 975 ? -45.019 -17.312 53.474 1.00 72.19 975 LYS A CA 1
ATOM 7756 C C . LYS A 1 975 ? -46.009 -17.498 52.321 1.00 72.19 975 LYS A C 1
ATOM 7758 O O . LYS A 1 975 ? -45.837 -16.853 51.296 1.00 72.19 975 LYS A O 1
ATOM 7763 N N . ILE A 1 976 ? -46.989 -18.387 52.477 1.00 73.25 976 ILE A N 1
ATOM 7764 C CA . ILE A 1 976 ? -47.903 -18.786 51.396 1.00 73.25 976 ILE A CA 1
ATOM 7765 C C . ILE A 1 976 ? -49.237 -18.033 51.472 1.00 73.25 976 ILE A C 1
ATOM 7767 O O . ILE A 1 976 ? -49.744 -17.603 50.445 1.00 73.25 976 ILE A O 1
ATOM 7771 N N . PHE A 1 977 ? -49.779 -17.825 52.673 1.00 77.31 977 PHE A N 1
ATOM 7772 C CA . PHE A 1 977 ? -51.099 -17.223 52.896 1.00 77.31 977 PHE A CA 1
ATOM 7773 C C . PHE A 1 977 ? -51.046 -15.869 53.620 1.00 77.31 977 PHE A C 1
ATOM 7775 O O . PHE A 1 977 ? -52.086 -15.305 53.940 1.00 77.31 977 PHE A O 1
ATOM 7782 N N . GLY A 1 978 ? -49.858 -15.338 53.927 1.00 71.25 978 GLY A N 1
ATOM 7783 C CA . GLY A 1 978 ? -49.682 -14.045 54.608 1.00 71.25 978 GLY A CA 1
ATOM 7784 C C . GLY A 1 978 ? -49.978 -14.058 56.116 1.00 71.25 978 GLY A C 1
ATOM 7785 O O . GLY A 1 978 ? -49.379 -13.283 56.862 1.00 71.25 978 GLY A O 1
ATOM 7786 N N . GLU A 1 979 ? -50.826 -14.972 56.594 1.00 77.12 979 GLU A N 1
ATOM 7787 C CA . GLU A 1 979 ? -51.125 -15.188 58.015 1.00 77.12 979 GLU A CA 1
ATOM 7788 C C . GLU A 1 979 ? -50.515 -16.497 58.548 1.00 77.12 979 GLU A C 1
ATOM 7790 O O . GLU A 1 979 ? -50.372 -17.486 57.833 1.00 77.12 979 GLU A O 1
ATOM 7795 N N . GLY A 1 980 ? -50.123 -16.490 59.824 1.00 82.38 980 GLY A N 1
ATOM 7796 C CA . GLY A 1 980 ? -49.533 -17.641 60.514 1.00 82.38 980 GLY A CA 1
ATOM 7797 C C . GLY A 1 980 ? -50.525 -18.413 61.383 1.00 82.38 980 GLY A C 1
ATOM 7798 O O . GLY A 1 980 ? -51.739 -18.247 61.280 1.00 82.38 980 GLY A O 1
ATOM 7799 N N . LEU A 1 981 ? -49.990 -19.239 62.279 1.00 86.38 981 LEU A N 1
ATOM 7800 C CA . LEU A 1 981 ? -50.755 -19.921 63.316 1.00 86.38 981 LEU A CA 1
ATOM 7801 C C . LEU A 1 981 ? -51.238 -18.915 64.370 1.00 86.38 981 LEU A C 1
ATOM 7803 O O . LEU A 1 981 ? -50.501 -18.024 64.792 1.00 86.38 981 LEU A O 1
ATOM 7807 N N . ARG A 1 982 ? -52.465 -19.109 64.848 1.00 87.25 982 ARG A N 1
ATOM 7808 C CA . ARG A 1 982 ? -53.014 -18.457 66.041 1.00 87.25 982 ARG A CA 1
ATOM 7809 C C . ARG A 1 982 ? -53.091 -19.496 67.148 1.00 87.25 982 ARG A C 1
ATOM 7811 O O . ARG A 1 982 ? -53.766 -20.510 66.977 1.00 87.25 982 ARG A O 1
ATOM 7818 N N . ILE A 1 983 ? -52.383 -19.267 68.251 1.00 87.19 983 ILE A N 1
ATOM 7819 C CA . ILE A 1 983 ? -52.263 -20.229 69.351 1.00 87.19 983 ILE A CA 1
ATOM 7820 C C . ILE A 1 983 ? -52.873 -19.618 70.611 1.00 87.19 983 ILE A C 1
ATOM 7822 O O . ILE A 1 983 ? -52.441 -18.571 71.076 1.00 87.19 983 ILE A O 1
ATOM 7826 N N . TYR A 1 984 ? -53.840 -20.311 71.204 1.00 86.50 984 TYR A N 1
ATOM 7827 C CA . TYR A 1 984 ? -54.389 -19.985 72.516 1.00 86.50 984 TYR A CA 1
ATOM 7828 C C . TYR A 1 984 ? -54.242 -21.205 73.418 1.00 86.50 984 TYR A C 1
ATOM 7830 O O . TYR A 1 984 ? -54.703 -22.292 73.085 1.00 86.50 984 TYR A O 1
ATOM 7838 N N . SER A 1 985 ? -53.587 -21.062 74.566 1.00 86.62 985 SER A N 1
ATOM 7839 C CA . SER A 1 985 ? -53.438 -22.169 75.508 1.00 86.62 985 SER A CA 1
ATOM 7840 C C . SER A 1 985 ? -53.417 -21.679 76.944 1.00 86.62 985 SER A C 1
ATOM 7842 O O . SER A 1 985 ? -53.011 -20.553 77.224 1.00 86.62 985 SER A O 1
ATOM 7844 N N . SER A 1 986 ? -53.885 -22.520 77.859 1.00 83.88 986 SER A N 1
ATOM 7845 C CA . SER A 1 986 ? -53.868 -22.249 79.293 1.00 83.88 986 SER A CA 1
ATOM 7846 C C . SER A 1 986 ? -53.576 -23.536 80.053 1.00 83.88 986 SER A C 1
ATOM 7848 O O . SER A 1 986 ? -54.101 -24.596 79.704 1.00 83.88 986 SER A O 1
ATOM 7850 N N . GLU A 1 987 ? -52.736 -23.458 81.087 1.00 84.06 987 GLU A N 1
ATOM 7851 C CA . GLU A 1 987 ? -52.368 -24.627 81.892 1.00 84.06 987 GLU A CA 1
ATOM 7852 C C . GLU A 1 987 ? -53.611 -25.317 82.478 1.00 84.06 987 GLU A C 1
ATOM 7854 O O . GLU A 1 987 ? -54.471 -24.689 83.097 1.00 84.06 987 GLU A O 1
ATOM 7859 N N . GLY A 1 988 ? -53.709 -26.627 82.254 1.00 79.19 988 GLY A N 1
ATOM 7860 C CA . GLY A 1 988 ? -54.809 -27.481 82.701 1.00 79.19 988 GLY A CA 1
ATOM 7861 C C . GLY A 1 988 ? -56.112 -27.374 81.899 1.00 79.19 988 GLY A C 1
ATOM 7862 O O . GLY A 1 988 ? -57.052 -28.093 82.229 1.00 79.19 988 GLY A O 1
ATOM 7863 N N . GLN A 1 989 ? -56.192 -26.509 80.878 1.00 82.62 989 GLN A N 1
ATOM 7864 C CA . GLN A 1 989 ? -57.387 -26.335 80.031 1.00 82.62 989 GLN A CA 1
ATOM 7865 C C . GLN A 1 989 ? -57.179 -26.748 78.564 1.00 82.62 989 GLN A C 1
ATOM 7867 O O . GLN A 1 989 ? -58.151 -26.793 77.814 1.00 82.62 989 GLN A O 1
ATOM 7872 N N . GLY A 1 990 ? -55.940 -27.060 78.167 1.00 87.19 990 GLY A N 1
ATOM 7873 C CA . GLY A 1 990 ? -55.598 -27.517 76.820 1.00 87.19 990 GLY A CA 1
ATOM 7874 C C . GLY A 1 990 ? -55.085 -26.421 75.878 1.00 87.19 990 GLY A C 1
ATOM 7875 O O . GLY A 1 990 ? -54.660 -25.335 76.306 1.00 87.19 990 GLY A O 1
ATOM 7876 N N . THR A 1 991 ? -55.053 -26.724 74.582 1.00 89.19 991 THR A N 1
ATOM 7877 C CA . THR A 1 991 ? -54.504 -25.850 73.535 1.00 89.19 991 THR A CA 1
ATOM 7878 C C . THR A 1 991 ? -55.446 -25.778 72.331 1.00 89.19 991 THR A C 1
ATOM 7880 O O . THR A 1 991 ? -55.961 -26.781 71.852 1.00 89.19 991 THR A O 1
ATOM 7883 N N . PHE A 1 992 ? -55.645 -24.567 71.816 1.00 91.50 992 PHE A N 1
ATOM 7884 C CA . PHE A 1 992 ? -56.330 -24.263 70.566 1.00 91.50 992 PHE A CA 1
ATOM 7885 C C . PHE A 1 992 ? -55.316 -23.680 69.579 1.00 91.50 992 PHE A C 1
ATOM 7887 O O . PHE A 1 992 ? -54.653 -22.685 69.885 1.00 91.50 992 PHE A O 1
ATOM 7894 N N . VAL A 1 993 ? -55.206 -24.272 68.392 1.00 90.81 993 VAL A N 1
ATOM 7895 C CA . VAL A 1 993 ? -54.363 -23.768 67.300 1.00 90.81 993 VAL A CA 1
ATOM 7896 C C . VAL A 1 993 ? -55.187 -23.659 66.026 1.00 90.81 993 VAL A C 1
ATOM 7898 O O . VAL A 1 993 ? -55.841 -24.627 65.648 1.00 90.81 993 VAL A O 1
ATOM 7901 N N . SER A 1 994 ? -55.141 -22.518 65.337 1.00 91.38 994 SER A N 1
ATOM 7902 C CA . SER A 1 994 ? -55.831 -22.346 64.053 1.00 91.38 994 SER A CA 1
ATOM 7903 C C . SER A 1 994 ? -55.035 -21.569 63.009 1.00 91.38 994 SER A C 1
ATOM 7905 O O . SER A 1 994 ? -54.114 -20.821 63.338 1.00 91.38 994 SER A O 1
ATOM 7907 N N . PHE A 1 995 ? -55.398 -21.749 61.738 1.00 90.38 995 PHE A N 1
ATOM 7908 C CA . PHE A 1 995 ? -54.901 -20.959 60.612 1.00 90.38 995 PHE A CA 1
ATOM 7909 C C . PHE A 1 995 ? -55.950 -20.838 59.505 1.00 90.38 995 PHE A C 1
ATOM 7911 O O . PHE A 1 995 ? -56.874 -21.649 59.414 1.00 90.38 995 PHE A O 1
ATOM 7918 N N . LYS A 1 996 ? -55.796 -19.811 58.667 1.00 86.19 996 LYS A N 1
ATOM 7919 C CA . LYS A 1 996 ? -56.678 -19.523 57.534 1.00 86.19 996 LYS A CA 1
ATOM 7920 C C . LYS A 1 996 ? -56.028 -19.902 56.207 1.00 86.19 996 LYS A C 1
ATOM 7922 O O . LYS A 1 996 ? -54.818 -19.754 56.044 1.00 86.19 996 LYS A O 1
ATOM 7927 N N . VAL A 1 997 ? -56.852 -20.369 55.277 1.00 82.88 997 VAL A N 1
ATOM 7928 C CA . VAL A 1 997 ? -56.493 -20.723 53.899 1.00 82.88 997 VAL A CA 1
ATOM 7929 C C . VAL A 1 997 ? -57.440 -19.976 52.959 1.00 82.88 997 VAL A C 1
ATOM 7931 O O . VAL A 1 997 ? -58.650 -19.991 53.200 1.00 82.88 997 VAL A O 1
ATOM 7934 N N . PHE A 1 998 ? -56.892 -19.326 51.930 1.00 72.94 998 PHE A N 1
ATOM 7935 C CA . PHE A 1 998 ? -57.621 -18.492 50.963 1.00 72.94 998 PHE A CA 1
ATOM 7936 C C . PHE A 1 998 ? -57.794 -19.198 49.618 1.00 72.94 998 PHE A C 1
ATOM 7938 O O . PHE A 1 998 ? -56.841 -19.905 49.209 1.00 72.94 998 PHE A O 1
#

pLDDT: mean 78.09, std 13.75, range [25.09, 96.0]

Organism: NCBI:txid570947